Protein AF-A0A1G0MDX6-F1 (afdb_monomer_lite)

Structure (mmCIF, N/CA/C/O backbone):
data_AF-A0A1G0MDX6-F1
#
_entry.id   AF-A0A1G0MDX6-F1
#
loop_
_atom_site.group_PDB
_atom_site.id
_atom_site.type_symbol
_atom_site.label_atom_id
_atom_site.label_alt_id
_atom_site.label_comp_id
_atom_site.label_asym_id
_atom_site.label_entity_id
_atom_site.label_seq_id
_atom_site.pdbx_PDB_ins_code
_atom_site.Cartn_x
_atom_site.Cartn_y
_atom_site.Cartn_z
_atom_site.occupancy
_atom_site.B_iso_or_equiv
_atom_site.auth_seq_id
_atom_site.auth_comp_id
_atom_site.auth_asym_id
_atom_site.auth_atom_id
_atom_site.pdbx_PDB_model_num
ATOM 1 N N . MET A 1 1 ? 5.975 -7.844 119.630 1.00 44.97 1 MET A N 1
ATOM 2 C CA . MET A 1 1 ? 5.256 -8.172 118.374 1.00 44.97 1 MET A CA 1
ATOM 3 C C . MET A 1 1 ? 5.530 -7.193 117.213 1.00 44.97 1 MET A C 1
ATOM 5 O O . MET A 1 1 ? 4.808 -7.228 116.231 1.00 44.97 1 MET A O 1
ATOM 9 N N . LEU A 1 2 ? 6.616 -6.398 117.233 1.00 46.19 2 LEU A N 1
ATOM 10 C CA . LEU A 1 2 ? 6.925 -5.416 116.171 1.00 46.19 2 LEU A CA 1
ATOM 11 C C . LEU A 1 2 ? 7.956 -5.867 115.112 1.00 46.19 2 LEU A C 1
ATOM 13 O O . LEU A 1 2 ? 8.172 -5.157 114.138 1.00 46.19 2 LEU A O 1
ATOM 17 N N . ARG A 1 3 ? 8.582 -7.047 115.242 1.00 41.84 3 ARG A N 1
ATOM 18 C CA . ARG A 1 3 ? 9.602 -7.516 114.273 1.00 41.84 3 ARG A CA 1
ATOM 19 C C . ARG A 1 3 ? 9.075 -8.434 113.163 1.00 41.84 3 ARG A C 1
ATOM 21 O O . ARG A 1 3 ? 9.759 -8.606 112.164 1.00 41.84 3 ARG A O 1
ATOM 28 N N . LYS A 1 4 ? 7.847 -8.959 113.289 1.00 41.91 4 LYS A N 1
ATOM 29 C CA . LYS A 1 4 ? 7.161 -9.695 112.206 1.00 41.91 4 LYS A CA 1
ATOM 30 C C . LYS A 1 4 ? 6.308 -8.792 111.302 1.00 41.91 4 LYS A C 1
ATOM 32 O O . LYS A 1 4 ? 5.928 -9.229 110.233 1.00 41.91 4 LYS A O 1
ATOM 37 N N . GLY A 1 5 ? 6.056 -7.537 111.686 1.00 45.25 5 GLY A N 1
ATOM 38 C CA . GLY A 1 5 ? 5.324 -6.575 110.850 1.00 45.25 5 GLY A CA 1
ATOM 39 C C . GLY A 1 5 ? 6.196 -5.895 109.791 1.00 45.25 5 GLY A C 1
ATOM 40 O O . GLY A 1 5 ? 5.741 -5.678 108.676 1.00 45.25 5 GLY A O 1
ATOM 41 N N . LEU A 1 6 ? 7.469 -5.615 110.103 1.00 46.09 6 LEU A N 1
ATOM 42 C CA . LEU A 1 6 ? 8.342 -4.841 109.210 1.00 46.09 6 LEU A CA 1
ATOM 43 C C . LEU A 1 6 ? 8.921 -5.674 108.053 1.00 46.09 6 LEU A C 1
ATOM 45 O O . LEU A 1 6 ? 9.010 -5.181 106.935 1.00 46.09 6 LEU A O 1
ATOM 49 N N . ALA A 1 7 ? 9.244 -6.953 108.282 1.00 45.72 7 ALA A N 1
ATOM 50 C CA . ALA A 1 7 ? 9.696 -7.852 107.214 1.00 45.72 7 ALA A CA 1
ATOM 51 C C . ALA A 1 7 ? 8.562 -8.187 106.228 1.00 45.72 7 ALA A C 1
ATOM 53 O O . ALA A 1 7 ? 8.791 -8.284 105.026 1.00 45.72 7 ALA A O 1
ATOM 54 N N . THR A 1 8 ? 7.322 -8.289 106.715 1.00 50.25 8 THR A N 1
ATOM 55 C CA . THR A 1 8 ? 6.149 -8.522 105.866 1.00 50.25 8 THR A CA 1
ATOM 56 C C . THR A 1 8 ? 5.755 -7.261 105.095 1.00 50.25 8 THR A C 1
ATOM 58 O O . THR A 1 8 ? 5.402 -7.383 103.931 1.00 50.25 8 THR A O 1
ATOM 61 N N . LEU A 1 9 ? 5.918 -6.056 105.660 1.00 50.03 9 LEU A N 1
ATOM 62 C CA . LEU A 1 9 ? 5.705 -4.793 104.934 1.00 50.03 9 LEU A CA 1
ATOM 63 C C . LEU A 1 9 ? 6.777 -4.517 103.870 1.00 50.03 9 LEU A C 1
ATOM 65 O O . LEU A 1 9 ? 6.433 -4.052 102.790 1.00 50.03 9 LEU A O 1
ATOM 69 N N . VAL A 1 10 ? 8.048 -4.847 104.123 1.00 53.56 10 VAL A N 1
ATOM 70 C CA . VAL A 1 10 ? 9.119 -4.687 103.121 1.00 53.56 10 VAL A CA 1
ATOM 71 C C . VAL A 1 10 ? 9.012 -5.752 102.023 1.00 53.56 10 VAL A C 1
ATOM 73 O O . VAL A 1 10 ? 9.138 -5.415 100.849 1.00 53.56 10 VAL A O 1
ATOM 76 N N . CYS A 1 11 ? 8.661 -7.004 102.345 1.00 48.19 11 CYS A N 1
ATOM 77 C CA . CYS A 1 11 ? 8.382 -8.015 101.318 1.00 48.19 11 CYS A CA 1
ATOM 78 C C . CYS A 1 11 ? 7.084 -7.738 100.538 1.00 48.19 11 CYS A C 1
ATOM 80 O O . CYS A 1 11 ? 7.066 -7.988 99.340 1.00 48.19 11 CYS A O 1
ATOM 82 N N . LEU A 1 12 ? 6.027 -7.175 101.144 1.00 50.25 12 LEU A N 1
ATOM 83 C CA . LEU A 1 12 ? 4.815 -6.759 100.415 1.00 50.25 12 LEU A CA 1
ATOM 84 C C . LEU A 1 12 ? 5.033 -5.495 99.576 1.00 50.25 12 LEU A C 1
ATOM 86 O O . LEU A 1 12 ? 4.450 -5.406 98.502 1.00 50.25 12 LEU A O 1
ATOM 90 N N . ALA A 1 13 ? 5.887 -4.559 100.004 1.00 48.81 13 ALA A N 1
ATOM 91 C CA . ALA A 1 13 ? 6.251 -3.377 99.217 1.00 48.81 13 ALA A CA 1
ATOM 92 C C . ALA A 1 13 ? 7.202 -3.713 98.052 1.00 48.81 13 ALA A C 1
ATOM 94 O O . ALA A 1 13 ? 7.093 -3.127 96.979 1.00 48.81 13 ALA A O 1
ATOM 95 N N . ILE A 1 14 ? 8.096 -4.696 98.219 1.00 48.97 14 ILE A N 1
ATOM 96 C CA . ILE A 1 14 ? 8.981 -5.170 97.143 1.00 48.97 14 ILE A CA 1
ATOM 97 C C . ILE A 1 14 ? 8.237 -6.135 96.200 1.00 48.97 14 ILE A C 1
ATOM 99 O O . ILE A 1 14 ? 8.442 -6.072 94.992 1.00 48.97 14 ILE A O 1
ATOM 103 N N . MET A 1 15 ? 7.304 -6.961 96.693 1.00 45.25 15 MET A N 1
ATOM 104 C CA . MET A 1 15 ? 6.452 -7.809 95.843 1.00 45.25 15 MET A CA 1
ATOM 105 C C . MET A 1 15 ? 5.382 -7.006 95.091 1.00 45.25 15 MET A C 1
ATOM 107 O O . MET A 1 15 ? 5.080 -7.352 93.953 1.00 45.25 15 MET A O 1
ATOM 111 N N . SER A 1 16 ? 4.861 -5.902 95.644 1.00 44.59 16 SER A N 1
ATOM 112 C CA . SER A 1 16 ? 3.975 -4.987 94.903 1.00 44.59 16 SER A CA 1
ATOM 113 C C . SER A 1 16 ? 4.738 -4.099 93.908 1.00 44.59 16 SER A C 1
ATOM 115 O O . SER A 1 16 ? 4.208 -3.786 92.841 1.00 44.59 16 SER A O 1
ATOM 117 N N . ALA A 1 17 ? 6.012 -3.785 94.171 1.00 40.91 17 ALA A N 1
ATOM 118 C CA . ALA A 1 17 ? 6.890 -3.133 93.196 1.00 40.91 17 ALA A CA 1
ATOM 119 C C . ALA A 1 17 ? 7.364 -4.086 92.074 1.00 40.91 17 ALA A C 1
ATOM 121 O O . ALA A 1 17 ? 7.494 -3.654 90.929 1.00 40.91 17 ALA A O 1
ATOM 122 N N . LEU A 1 18 ? 7.551 -5.385 92.351 1.00 39.25 18 LEU A N 1
ATOM 123 C CA . LEU A 1 18 ? 7.976 -6.386 91.356 1.00 39.25 18 LEU A CA 1
ATOM 124 C C . LEU A 1 18 ? 6.815 -7.021 90.567 1.00 39.25 18 LEU A C 1
ATOM 126 O O . LEU A 1 18 ? 7.016 -7.416 89.422 1.00 39.25 18 LEU A O 1
ATOM 130 N N . TRP A 1 19 ? 5.583 -7.040 91.092 1.00 37.66 19 TRP A N 1
ATOM 131 C CA . TRP A 1 19 ? 4.380 -7.401 90.313 1.00 37.66 19 TRP A CA 1
ATOM 132 C C . TRP A 1 19 ? 3.865 -6.261 89.419 1.00 37.66 19 TRP A C 1
ATOM 134 O O . TRP A 1 19 ? 2.962 -6.461 88.610 1.00 37.66 19 TRP A O 1
ATOM 144 N N . SER A 1 20 ? 4.487 -5.082 89.500 1.00 38.66 20 SER A N 1
ATOM 145 C CA . SER A 1 20 ? 4.227 -3.951 88.602 1.00 38.66 20 SER A CA 1
ATOM 146 C C . SER A 1 20 ? 5.112 -3.957 87.343 1.00 38.66 20 SER A C 1
ATOM 148 O O . SER A 1 20 ? 4.948 -3.102 86.476 1.00 38.66 20 SER A O 1
ATOM 150 N N . TRP A 1 21 ? 6.035 -4.921 87.213 1.00 37.66 21 TRP A N 1
ATOM 151 C CA . TRP A 1 21 ? 6.979 -5.038 86.092 1.00 37.66 21 TRP A CA 1
ATOM 152 C C . TRP A 1 21 ? 6.859 -6.367 85.330 1.00 37.66 21 TRP A C 1
ATOM 154 O O . TRP A 1 21 ? 7.816 -6.857 84.743 1.00 37.66 21 TRP A O 1
ATOM 164 N N . ALA A 1 22 ? 5.652 -6.920 85.219 1.00 42.16 22 ALA A N 1
ATOM 165 C CA . ALA A 1 22 ? 5.299 -7.633 83.995 1.00 42.16 22 ALA A CA 1
ATOM 166 C C . ALA A 1 22 ? 4.787 -6.577 83.010 1.00 42.16 22 ALA A C 1
ATOM 168 O O . ALA A 1 22 ? 3.584 -6.323 82.933 1.00 42.16 22 ALA A O 1
ATOM 169 N N . ALA A 1 23 ? 5.702 -5.896 82.306 1.00 45.94 23 ALA A N 1
ATOM 170 C CA . ALA A 1 23 ? 5.333 -4.971 81.241 1.00 45.94 23 ALA A CA 1
ATOM 171 C C . ALA A 1 23 ? 4.514 -5.753 80.206 1.00 45.94 23 ALA A C 1
ATOM 173 O O . ALA A 1 23 ? 5.056 -6.477 79.374 1.00 45.94 23 ALA A O 1
ATOM 174 N N . SER A 1 24 ? 3.187 -5.688 80.317 1.00 52.06 24 SER A N 1
ATOM 175 C CA . SER A 1 24 ? 2.266 -6.361 79.409 1.00 52.06 24 SER A CA 1
ATOM 176 C C . SER A 1 24 ? 2.418 -5.665 78.065 1.00 52.06 24 SER A C 1
ATOM 178 O O . SER A 1 24 ? 1.904 -4.564 77.862 1.00 52.06 24 SER A O 1
ATOM 180 N N . LEU A 1 25 ? 3.220 -6.276 77.194 1.00 62.03 25 LEU A N 1
ATOM 181 C CA . LEU A 1 25 ? 3.490 -5.795 75.849 1.00 62.03 25 LEU A CA 1
ATOM 182 C C . LEU A 1 25 ? 2.206 -5.965 75.040 1.00 62.03 25 LEU A C 1
ATOM 184 O O . LEU A 1 25 ? 1.764 -7.095 74.816 1.00 62.03 25 LEU A O 1
ATOM 188 N N . TYR A 1 26 ? 1.633 -4.860 74.579 1.00 68.19 26 TYR A N 1
ATOM 189 C CA . TYR A 1 26 ? 0.647 -4.900 73.506 1.00 68.19 26 TYR A CA 1
ATOM 190 C C . TYR A 1 26 ? 1.338 -4.566 72.183 1.00 68.19 26 TYR A C 1
ATOM 192 O O . TYR A 1 26 ? 2.446 -4.018 72.149 1.00 68.19 26 TYR A O 1
ATOM 200 N N . TYR A 1 27 ? 0.722 -4.970 71.080 1.00 78.75 27 TYR A N 1
ATOM 201 C CA . TYR A 1 27 ? 1.264 -4.732 69.749 1.00 78.75 27 TYR A CA 1
ATOM 202 C C . TYR A 1 27 ? 0.179 -4.210 68.815 1.00 78.75 27 TYR A C 1
ATOM 204 O O . TYR A 1 27 ? -0.980 -4.619 68.899 1.00 78.75 27 TYR A O 1
ATOM 212 N N . ILE A 1 28 ? 0.577 -3.307 67.920 1.00 83.81 28 ILE A N 1
ATOM 213 C CA . ILE A 1 28 ? -0.315 -2.660 66.957 1.00 83.81 28 ILE A CA 1
ATOM 214 C C . ILE A 1 28 ? -0.087 -3.303 65.592 1.00 83.81 28 ILE A C 1
ATOM 216 O O . ILE A 1 28 ? 1.050 -3.393 65.129 1.00 83.81 28 ILE A O 1
ATOM 220 N N . LYS A 1 29 ? -1.157 -3.771 64.952 1.00 85.62 29 LYS A N 1
ATOM 221 C CA . LYS A 1 29 ? -1.144 -4.257 63.570 1.00 85.62 29 LYS A CA 1
ATOM 222 C C . LYS A 1 29 ? -1.731 -3.196 62.643 1.00 85.62 29 LYS A C 1
ATOM 224 O O . LYS A 1 29 ? -2.898 -2.856 62.789 1.00 85.62 29 LYS A O 1
ATOM 229 N N . THR A 1 30 ? -0.975 -2.710 61.667 1.00 87.00 30 THR A N 1
ATOM 230 C CA . THR A 1 30 ? -1.492 -1.777 60.651 1.00 87.00 30 THR A CA 1
ATOM 231 C C . THR A 1 30 ? -1.568 -2.443 59.285 1.00 87.00 30 THR A C 1
ATOM 233 O O . THR A 1 30 ? -0.732 -3.282 58.937 1.00 87.00 30 THR A O 1
ATOM 236 N N . LYS A 1 31 ? -2.578 -2.083 58.491 1.00 84.94 31 LYS A N 1
ATOM 237 C CA . LYS A 1 31 ? -2.720 -2.546 57.108 1.00 84.94 31 LYS A CA 1
ATOM 238 C C . LYS A 1 31 ? -3.269 -1.426 56.219 1.00 84.94 31 LYS A C 1
ATOM 240 O O . LYS A 1 31 ? -4.250 -0.776 56.570 1.00 84.94 31 LYS A O 1
ATOM 245 N N . LEU A 1 32 ? -2.651 -1.245 55.053 1.00 81.19 32 LEU A N 1
ATOM 246 C CA . LEU A 1 32 ? -3.218 -0.498 53.927 1.00 81.19 32 LEU A CA 1
ATOM 247 C C . LEU A 1 32 ? -4.038 -1.479 53.081 1.00 81.19 32 LEU A C 1
ATOM 249 O O . LEU A 1 32 ? -3.513 -2.509 52.657 1.00 81.19 32 LEU A O 1
ATOM 253 N N . ASN A 1 33 ? -5.325 -1.202 52.877 1.00 78.81 33 ASN A N 1
ATOM 254 C CA . ASN A 1 33 ? -6.209 -2.072 52.099 1.00 78.81 33 ASN A CA 1
ATOM 255 C C . ASN A 1 33 ? -5.997 -1.906 50.582 1.00 78.81 33 ASN A C 1
ATOM 257 O O . ASN A 1 33 ? -6.143 -2.862 49.826 1.00 78.81 33 ASN A O 1
ATOM 261 N N . ASN A 1 34 ? -5.628 -0.700 50.144 1.00 71.50 34 ASN A N 1
ATOM 262 C CA . ASN A 1 34 ? -5.310 -0.337 48.762 1.00 71.50 34 ASN A CA 1
ATOM 263 C C . ASN A 1 34 ? -4.295 0.827 48.710 1.00 71.50 34 ASN A C 1
ATOM 265 O O . ASN A 1 34 ? -3.937 1.394 49.744 1.00 71.50 34 ASN A O 1
ATOM 269 N N . ALA A 1 35 ? -3.802 1.158 47.511 1.00 72.69 35 ALA A N 1
ATOM 270 C CA . ALA A 1 35 ? -2.915 2.305 47.291 1.00 72.69 35 ALA A CA 1
ATOM 271 C C . ALA A 1 35 ? -3.688 3.638 47.330 1.00 72.69 35 ALA A C 1
ATOM 273 O O . ALA A 1 35 ? -4.877 3.661 47.016 1.00 72.69 35 ALA A O 1
ATOM 274 N N . GLY A 1 36 ? -3.016 4.731 47.714 1.00 74.69 36 GLY A N 1
ATOM 275 C CA . GLY A 1 36 ? -3.625 6.065 47.835 1.00 74.69 36 GLY A CA 1
ATOM 276 C C . GLY A 1 36 ? -3.329 6.808 49.142 1.00 74.69 36 GLY A C 1
ATOM 277 O O . GLY A 1 36 ? -3.988 7.804 49.436 1.00 74.69 36 GLY A O 1
ATOM 278 N N . GLY A 1 37 ? -2.375 6.331 49.943 1.00 85.19 37 GLY A N 1
ATOM 279 C CA . GLY A 1 37 ? -1.921 6.986 51.164 1.00 85.19 37 GLY A CA 1
ATOM 280 C C . GLY A 1 37 ? -0.878 6.166 51.923 1.00 85.19 37 GLY A C 1
ATOM 281 O O . GLY A 1 37 ? -0.394 5.133 51.453 1.00 85.19 37 GLY A O 1
ATOM 282 N N . SER A 1 38 ? -0.540 6.621 53.127 1.00 87.69 38 SER A N 1
ATOM 283 C CA . SER A 1 38 ? 0.483 6.033 53.992 1.00 87.69 38 SER A CA 1
ATOM 284 C C . SER A 1 38 ? 0.046 5.957 55.457 1.00 87.69 38 SER A C 1
ATOM 286 O O . SER A 1 38 ? -0.841 6.692 55.893 1.00 87.69 38 SER A O 1
ATOM 288 N N . ILE A 1 39 ? 0.666 5.057 56.229 1.00 89.00 39 ILE A N 1
ATOM 289 C CA . ILE A 1 39 ? 0.462 4.935 57.683 1.00 89.00 39 ILE A CA 1
ATOM 290 C C . ILE A 1 39 ? 1.809 5.093 58.391 1.00 89.00 39 ILE A C 1
ATOM 292 O O . ILE A 1 39 ? 2.786 4.444 58.021 1.00 89.00 39 ILE A O 1
ATOM 296 N N . ARG A 1 40 ? 1.871 5.910 59.446 1.00 86.69 40 ARG A N 1
ATOM 297 C CA . ARG A 1 40 ? 3.048 6.048 60.314 1.00 86.69 40 ARG A CA 1
ATOM 298 C C . ARG A 1 40 ? 2.685 5.797 61.773 1.00 86.69 40 ARG A C 1
ATOM 300 O O . ARG A 1 40 ? 1.786 6.438 62.306 1.00 86.69 40 ARG A O 1
ATOM 307 N N . VAL A 1 41 ? 3.401 4.890 62.435 1.00 86.38 41 VAL A N 1
ATOM 308 C CA . VAL A 1 41 ? 3.248 4.608 63.873 1.00 86.38 41 VAL A CA 1
ATOM 309 C C . VAL A 1 41 ? 4.380 5.314 64.621 1.00 86.38 41 VAL A C 1
ATOM 311 O O . VAL A 1 41 ? 5.529 4.917 64.467 1.00 86.38 41 VAL A O 1
ATOM 314 N N . ARG A 1 42 ? 4.093 6.349 65.426 1.00 82.19 42 ARG A N 1
ATOM 315 C CA . ARG A 1 42 ? 5.117 7.174 66.117 1.00 82.19 42 ARG A CA 1
ATOM 316 C C . ARG A 1 42 ? 6.300 7.555 65.192 1.00 82.19 42 ARG A C 1
ATOM 318 O O . ARG A 1 42 ? 6.089 8.160 64.143 1.00 82.19 42 ARG A O 1
ATOM 325 N N . GLU A 1 43 ? 7.520 7.178 65.579 1.00 75.81 43 GLU A N 1
ATOM 326 C CA . GLU A 1 43 ? 8.780 7.434 64.870 1.00 75.81 43 GLU A CA 1
ATOM 327 C C . GLU A 1 43 ? 9.227 6.255 63.990 1.00 75.81 43 GLU A C 1
ATOM 329 O O . GLU A 1 43 ? 10.318 6.278 63.427 1.00 75.81 43 GLU A O 1
ATOM 334 N N . TYR A 1 44 ? 8.411 5.201 63.864 1.00 79.38 44 TYR A N 1
ATOM 335 C CA . TYR A 1 44 ? 8.719 4.110 62.943 1.00 79.38 44 TYR A CA 1
ATOM 336 C C . TYR A 1 44 ? 8.591 4.575 61.488 1.00 79.38 44 TYR A C 1
ATOM 338 O O . TYR A 1 44 ? 7.846 5.505 61.168 1.00 79.38 44 TYR A O 1
ATOM 346 N N . SER A 1 45 ? 9.307 3.892 60.594 1.00 77.12 45 SER A N 1
ATOM 347 C CA . SER A 1 45 ? 9.295 4.171 59.159 1.00 77.12 45 SER A CA 1
ATOM 348 C C . SER A 1 45 ? 7.874 4.158 58.584 1.00 77.12 45 SER A C 1
ATOM 350 O O . SER A 1 45 ? 7.043 3.325 58.956 1.00 77.12 45 SER A O 1
ATOM 352 N N . VAL A 1 46 ? 7.613 5.083 57.657 1.00 79.38 46 VAL A N 1
ATOM 353 C CA . VAL A 1 46 ? 6.315 5.233 56.989 1.00 79.38 46 VAL A CA 1
ATOM 354 C C . VAL A 1 46 ? 6.005 3.985 56.161 1.00 79.38 46 VAL A C 1
ATOM 356 O O . VAL A 1 46 ? 6.785 3.583 55.298 1.00 79.38 46 VAL A O 1
ATOM 359 N N . GLN A 1 47 ? 4.841 3.392 56.401 1.00 80.44 47 GLN A N 1
ATOM 360 C CA . GLN A 1 47 ? 4.306 2.301 55.600 1.00 80.44 47 GLN A CA 1
ATOM 361 C C . GLN A 1 47 ? 3.671 2.869 54.321 1.00 80.44 47 GLN A C 1
ATOM 363 O O . GLN A 1 47 ? 2.742 3.674 54.398 1.00 80.44 47 GLN A O 1
ATOM 368 N N . THR A 1 48 ? 4.147 2.423 53.154 1.00 77.00 48 THR A N 1
ATOM 369 C CA . THR A 1 48 ? 3.562 2.697 51.827 1.00 77.00 48 THR A CA 1
ATOM 370 C C . THR A 1 48 ? 3.364 1.380 51.073 1.00 77.00 48 THR A C 1
ATOM 372 O O . THR A 1 48 ? 3.881 0.341 51.481 1.00 77.00 48 THR A O 1
ATOM 375 N N . VAL A 1 49 ? 2.628 1.390 49.959 1.00 65.12 49 VAL A N 1
ATOM 376 C CA . VAL A 1 49 ? 2.417 0.174 49.148 1.00 65.12 49 VAL A CA 1
ATOM 377 C C . VAL A 1 49 ? 3.701 -0.275 48.418 1.00 65.12 49 VAL A C 1
ATOM 379 O O . VAL A 1 49 ? 3.867 -1.466 48.161 1.00 65.12 49 VAL A O 1
ATOM 382 N N . GLN A 1 50 ? 4.651 0.634 48.145 1.00 53.66 50 GLN A N 1
ATOM 383 C CA . GLN A 1 50 ? 5.909 0.325 47.441 1.00 53.66 50 GLN A CA 1
ATOM 384 C C . GLN A 1 50 ? 6.956 -0.416 48.292 1.00 53.66 50 GLN A C 1
ATOM 386 O O . GLN A 1 50 ? 7.833 -1.059 47.724 1.00 53.66 50 GLN A O 1
ATOM 391 N N . THR A 1 51 ? 6.862 -0.403 49.627 1.00 50.09 51 THR A N 1
ATOM 392 C CA . THR A 1 51 ? 7.791 -1.139 50.511 1.00 50.09 51 THR A CA 1
ATOM 393 C C . THR A 1 51 ? 7.441 -2.626 50.698 1.00 50.09 51 THR A C 1
ATOM 395 O O . THR A 1 51 ? 7.976 -3.281 51.589 1.00 50.09 51 THR A O 1
ATOM 398 N N . GLY A 1 52 ? 6.612 -3.200 49.816 1.00 41.31 52 GLY A N 1
ATOM 399 C CA . GLY A 1 52 ? 6.601 -4.646 49.567 1.00 41.31 52 GLY A CA 1
ATOM 400 C C . GLY A 1 52 ? 5.698 -5.510 50.450 1.00 41.31 52 GLY A C 1
ATOM 401 O O . GLY A 1 52 ? 6.056 -6.654 50.715 1.00 41.31 52 GLY A O 1
ATOM 402 N N . SER A 1 53 ? 4.521 -5.045 50.890 1.00 41.47 53 SER A N 1
ATOM 403 C CA . SER A 1 53 ? 3.476 -5.944 51.423 1.00 41.47 53 SER A CA 1
ATOM 404 C C . SER A 1 53 ? 2.078 -5.314 51.400 1.00 41.47 53 SER A C 1
ATOM 406 O O . SER A 1 53 ? 1.801 -4.397 52.169 1.00 41.47 53 SER A O 1
ATOM 408 N N . ILE A 1 54 ? 1.133 -5.907 50.657 1.00 49.28 54 ILE A N 1
ATOM 409 C CA . ILE A 1 54 ? -0.328 -5.779 50.892 1.00 49.28 54 ILE A CA 1
ATOM 410 C C . ILE A 1 54 ? -0.718 -6.624 52.141 1.00 49.28 54 ILE A C 1
ATOM 412 O O . ILE A 1 54 ? -1.731 -7.319 52.195 1.00 49.28 54 ILE A O 1
ATOM 416 N N . GLY A 1 55 ? 0.148 -6.630 53.159 1.00 56.44 55 GLY A N 1
ATOM 417 C CA . GLY A 1 55 ? 0.099 -7.476 54.353 1.00 56.44 55 GLY A CA 1
ATOM 418 C C . GLY A 1 55 ? 0.166 -6.644 55.634 1.00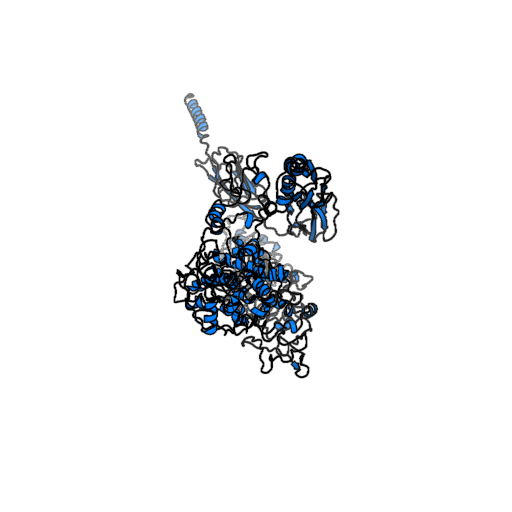 56.44 55 GLY A C 1
ATOM 419 O O . GLY A 1 55 ? 0.676 -5.525 55.633 1.00 56.44 55 GLY A O 1
ATOM 420 N N . SER A 1 56 ? -0.388 -7.164 56.733 1.00 68.50 56 SER A N 1
ATOM 421 C CA . SER A 1 56 ? -0.411 -6.456 58.020 1.00 68.50 56 SER A CA 1
ATOM 422 C C . SER A 1 56 ? 0.987 -6.371 58.642 1.00 68.50 56 SER A C 1
ATOM 424 O O . SER A 1 56 ? 1.600 -7.415 58.875 1.00 68.50 56 SER A O 1
ATOM 426 N N . ILE A 1 57 ? 1.457 -5.170 58.991 1.00 76.00 57 ILE A N 1
ATOM 427 C CA . ILE A 1 57 ? 2.721 -4.967 59.716 1.00 76.00 57 ILE A CA 1
ATOM 428 C C . ILE A 1 57 ? 2.435 -4.938 61.216 1.00 76.00 57 ILE A C 1
ATOM 430 O O . ILE A 1 57 ? 1.520 -4.253 61.667 1.00 76.00 57 ILE A O 1
ATOM 434 N N . ARG A 1 58 ? 3.208 -5.701 61.998 1.00 80.75 58 ARG A N 1
ATOM 435 C CA . ARG A 1 58 ? 3.072 -5.800 63.456 1.00 80.75 58 ARG A CA 1
ATOM 436 C C . ARG A 1 58 ? 4.181 -5.010 64.150 1.00 80.75 58 ARG A C 1
ATOM 438 O O . ARG A 1 58 ? 5.343 -5.386 64.062 1.00 80.75 58 ARG A O 1
ATOM 445 N N . TYR A 1 59 ? 3.804 -3.992 64.914 1.00 80.62 59 TYR A N 1
ATOM 446 C CA . TYR A 1 59 ? 4.705 -3.206 65.756 1.00 80.62 59 TYR A CA 1
ATOM 447 C C . TYR A 1 59 ? 4.610 -3.702 67.201 1.00 80.62 59 TYR A C 1
ATOM 449 O O . TYR A 1 59 ? 3.531 -3.680 67.795 1.00 80.62 59 TYR A O 1
ATOM 457 N N . THR A 1 60 ? 5.714 -4.207 67.751 1.00 73.81 60 THR A N 1
ATOM 458 C CA . THR A 1 60 ? 5.783 -4.830 69.086 1.00 73.81 60 THR A CA 1
ATOM 459 C C . THR A 1 60 ? 6.481 -3.930 70.109 1.00 73.81 60 THR A C 1
ATOM 461 O O . THR A 1 60 ? 7.103 -2.939 69.750 1.00 73.81 60 THR A O 1
ATOM 464 N N . ASN A 1 61 ? 6.443 -4.326 71.384 1.00 67.31 61 ASN A N 1
ATOM 465 C CA . ASN A 1 61 ? 7.158 -3.698 72.504 1.00 67.31 61 ASN A CA 1
ATOM 466 C C . ASN A 1 61 ? 6.619 -2.341 72.996 1.00 67.31 61 ASN A C 1
ATOM 468 O O . ASN A 1 61 ? 7.368 -1.555 73.572 1.00 67.31 61 ASN A O 1
ATOM 472 N N . PHE A 1 62 ? 5.315 -2.075 72.860 1.00 70.12 62 PHE A N 1
ATOM 473 C CA . PHE A 1 62 ? 4.705 -0.922 73.528 1.00 70.12 62 PHE A CA 1
ATOM 474 C C . PHE A 1 62 ? 4.479 -1.230 75.015 1.00 70.12 62 PHE A C 1
ATOM 476 O O . PHE A 1 62 ? 3.602 -2.013 75.378 1.00 70.12 62 PHE A O 1
ATOM 483 N N . THR A 1 63 ? 5.302 -0.628 75.874 1.00 61.06 63 THR A N 1
ATOM 484 C CA . THR A 1 63 ? 5.278 -0.803 77.340 1.00 61.06 63 THR A CA 1
ATOM 485 C C . THR A 1 63 ? 4.590 0.348 78.082 1.00 61.06 63 THR A C 1
ATOM 487 O O . THR A 1 63 ? 4.328 0.239 79.277 1.00 61.06 63 THR A O 1
ATOM 490 N N . THR A 1 64 ? 4.286 1.454 77.392 1.00 59.12 64 THR A N 1
ATOM 491 C CA . THR A 1 64 ? 3.813 2.710 77.998 1.00 59.12 64 THR A CA 1
ATOM 492 C C . THR A 1 64 ? 2.285 2.788 78.072 1.00 59.12 64 THR A C 1
ATOM 494 O O . THR A 1 64 ? 1.612 2.476 77.091 1.00 59.12 64 THR A O 1
ATOM 497 N N . SER A 1 65 ? 1.736 3.311 79.175 1.00 60.44 65 SER A N 1
ATOM 498 C CA . SER A 1 65 ? 0.327 3.748 79.290 1.00 60.44 65 SER A CA 1
ATOM 499 C C . SER A 1 65 ? 0.017 5.009 78.466 1.00 60.44 65 SER A C 1
ATOM 501 O O . SER A 1 65 ? -1.146 5.328 78.228 1.00 60.44 65 SER A O 1
ATOM 503 N N . ALA A 1 66 ? 1.053 5.714 77.998 1.00 65.81 66 ALA A N 1
ATOM 504 C CA . ALA A 1 66 ? 0.922 6.879 77.134 1.00 65.81 66 ALA A CA 1
ATOM 505 C C . ALA A 1 66 ? 0.350 6.506 75.749 1.00 65.81 66 ALA A C 1
ATOM 507 O O . ALA A 1 66 ? 0.767 5.489 75.178 1.00 65.81 66 ALA A O 1
ATOM 508 N N . PRO A 1 67 ? -0.548 7.335 75.177 1.00 76.06 67 PRO A N 1
ATOM 509 C CA . PRO A 1 67 ? -1.114 7.086 73.859 1.00 76.06 67 PRO A CA 1
ATOM 510 C C . PRO A 1 67 ? -0.035 6.959 72.774 1.00 76.06 67 PRO A C 1
ATOM 512 O O . PRO A 1 67 ? 0.928 7.724 72.700 1.00 76.06 67 PRO A O 1
ATOM 515 N N . VAL A 1 68 ? -0.186 5.945 71.930 1.00 82.06 68 VAL A N 1
ATOM 516 C CA . VAL A 1 68 ? 0.621 5.700 70.737 1.00 82.06 68 VAL A CA 1
ATOM 517 C C . VAL A 1 68 ? -0.147 6.257 69.545 1.00 82.06 68 VAL A C 1
ATOM 519 O O . VAL A 1 68 ? -1.220 5.760 69.208 1.00 82.06 68 VAL A O 1
ATOM 522 N N . ALA A 1 69 ? 0.391 7.302 68.920 1.00 85.12 69 ALA A N 1
ATOM 523 C CA . ALA A 1 69 ? -0.209 7.910 67.741 1.00 85.12 69 ALA A CA 1
ATOM 524 C C . ALA A 1 69 ? 0.109 7.105 66.475 1.00 85.12 69 ALA A C 1
ATOM 526 O O . ALA A 1 69 ? 1.277 6.832 66.177 1.00 85.12 69 ALA A O 1
ATOM 527 N N . VAL A 1 70 ? -0.938 6.758 65.729 1.00 89.62 70 VAL A N 1
ATOM 528 C CA . VAL A 1 70 ? -0.857 6.209 64.376 1.00 89.62 70 VAL A CA 1
ATOM 529 C C . VAL A 1 70 ? -1.471 7.224 63.422 1.00 89.62 70 VAL A C 1
ATOM 531 O O . VAL A 1 70 ? -2.661 7.512 63.512 1.00 89.62 70 VAL A O 1
ATOM 534 N N . VAL A 1 71 ? -0.660 7.791 62.535 1.00 91.06 71 VAL A N 1
ATOM 535 C CA . VAL A 1 71 ? -1.074 8.830 61.587 1.00 91.06 71 VAL A CA 1
ATOM 536 C C . VAL A 1 71 ? -1.316 8.193 60.228 1.00 91.06 71 VAL A C 1
ATOM 538 O O . VAL A 1 71 ? -0.413 7.563 59.678 1.00 91.06 71 VAL A O 1
ATOM 541 N N . VAL A 1 72 ? -2.523 8.355 59.693 1.00 90.50 72 VAL A N 1
ATOM 542 C CA . VAL A 1 72 ? -2.885 7.926 58.340 1.00 90.50 72 VAL A CA 1
ATOM 543 C C . VAL A 1 72 ? -2.968 9.151 57.444 1.00 90.50 72 VAL A C 1
ATOM 545 O O . VAL A 1 72 ? -3.771 10.042 57.702 1.00 90.50 72 VAL A O 1
ATOM 548 N N . THR A 1 73 ? -2.156 9.189 56.392 1.00 90.25 73 THR A N 1
ATOM 549 C CA . THR A 1 73 ? -2.040 10.340 55.490 1.00 90.25 73 THR A CA 1
ATOM 550 C C . THR A 1 73 ? -2.464 9.931 54.081 1.00 90.25 73 THR A C 1
ATOM 552 O O . THR A 1 73 ? -1.786 9.084 53.498 1.00 90.25 73 THR A O 1
ATOM 555 N N . PRO A 1 74 ? -3.551 10.486 53.515 1.00 83.81 74 PRO A N 1
ATOM 556 C CA . PRO A 1 74 ? -3.911 10.229 52.124 1.00 83.81 74 PRO A CA 1
ATOM 557 C C . PRO A 1 74 ? -2.911 10.896 51.174 1.00 83.81 74 PRO A C 1
ATOM 559 O O . PRO A 1 74 ? -2.381 11.970 51.463 1.00 83.81 74 PRO A O 1
ATOM 562 N N . ASP A 1 75 ? -2.669 10.271 50.025 1.00 79.31 75 ASP A N 1
ATOM 563 C CA . ASP A 1 75 ? -1.908 10.889 48.942 1.00 79.31 75 ASP A CA 1
ATOM 564 C C . ASP A 1 75 ? -2.720 12.053 48.337 1.00 79.31 75 ASP A C 1
ATOM 566 O O . ASP A 1 75 ? -3.952 12.018 48.362 1.00 79.31 75 ASP A O 1
ATOM 570 N N . PRO A 1 76 ? -2.087 13.066 47.715 1.00 68.75 76 PRO A N 1
ATOM 571 C CA . PRO A 1 76 ? -2.769 14.298 47.280 1.00 68.75 76 PRO A CA 1
ATOM 572 C C . PRO A 1 76 ? -3.983 14.107 46.344 1.00 68.75 76 PRO A C 1
ATOM 574 O O . PRO A 1 76 ? -4.862 14.971 46.242 1.00 68.75 76 PRO A O 1
ATOM 577 N N . THR A 1 77 ? -4.029 12.981 45.629 1.00 59.50 77 THR A N 1
ATOM 578 C CA . THR A 1 77 ? -5.072 12.625 44.653 1.00 59.50 77 THR A CA 1
ATOM 579 C C . THR A 1 77 ? -6.177 11.730 45.222 1.00 59.50 77 THR A C 1
ATOM 581 O O . THR A 1 77 ? -7.166 11.462 44.536 1.00 59.50 77 THR A O 1
ATOM 584 N N . HIS A 1 78 ? -6.043 11.299 46.473 1.00 78.62 78 HIS A N 1
ATOM 585 C CA . HIS A 1 78 ? -6.938 10.364 47.141 1.00 78.62 78 HIS A CA 1
ATOM 586 C C . HIS A 1 78 ? -7.538 10.996 48.404 1.00 78.62 78 HIS A C 1
ATOM 588 O O . HIS A 1 78 ? -7.104 12.044 48.875 1.00 78.62 78 HIS A O 1
ATOM 594 N N . GLN A 1 79 ? -8.579 10.377 48.946 1.00 84.25 79 GLN A N 1
ATOM 595 C CA . GLN A 1 79 ? -9.091 10.671 50.282 1.00 84.25 79 GLN A CA 1
ATOM 596 C C . GLN A 1 79 ? -9.287 9.357 51.039 1.00 84.25 79 GLN A C 1
ATOM 598 O O . GLN A 1 79 ? -9.512 8.311 50.423 1.00 84.25 79 GLN A O 1
ATOM 603 N N . ILE A 1 80 ? -9.186 9.400 52.364 1.00 82.31 80 ILE A N 1
ATOM 604 C CA . ILE A 1 80 ? -9.440 8.259 53.238 1.00 82.31 80 ILE A CA 1
ATOM 605 C C . ILE A 1 80 ? -10.925 7.903 53.111 1.00 82.31 80 ILE A C 1
ATOM 607 O O . ILE A 1 80 ? -11.796 8.658 53.537 1.00 82.31 80 ILE A O 1
ATOM 611 N N . LEU A 1 81 ? -11.210 6.760 52.492 1.00 87.38 81 LEU A N 1
ATOM 612 C CA . LEU A 1 81 ? -12.560 6.231 52.326 1.00 87.38 81 LEU A CA 1
ATOM 613 C C . LEU A 1 81 ? -13.068 5.623 53.637 1.00 87.38 81 LEU A C 1
ATOM 615 O O . LEU A 1 81 ? -14.227 5.808 53.994 1.00 87.38 81 LEU A O 1
ATOM 619 N N . SER A 1 82 ? -12.208 4.889 54.350 1.00 88.50 82 SER A N 1
ATOM 620 C CA . SER A 1 82 ? -12.551 4.296 55.642 1.00 88.50 82 SER A CA 1
ATOM 621 C C . SER A 1 82 ? -11.324 4.027 56.514 1.00 88.50 82 SER A C 1
ATOM 623 O O . SER A 1 82 ? -10.239 3.708 56.018 1.00 88.50 82 SER A O 1
ATOM 625 N N . LEU A 1 83 ? -11.527 4.135 57.831 1.00 89.56 83 LEU A N 1
ATOM 626 C CA . LEU A 1 83 ? -10.598 3.715 58.878 1.00 89.56 83 LEU A CA 1
ATOM 627 C C . LEU A 1 83 ? -11.338 2.823 59.865 1.00 89.56 83 LEU A C 1
ATOM 629 O O . LEU A 1 83 ? -12.386 3.218 60.376 1.00 89.56 83 LEU A O 1
ATOM 633 N N . THR A 1 84 ? -10.777 1.660 60.183 1.00 87.06 84 THR A N 1
ATOM 634 C CA . THR A 1 84 ? -11.297 0.804 61.257 1.00 87.06 84 THR A CA 1
ATOM 635 C C . THR A 1 84 ? -10.209 0.505 62.279 1.00 87.06 84 THR A C 1
ATOM 637 O O . THR A 1 84 ? -9.128 0.028 61.929 1.00 87.06 84 THR A O 1
ATOM 640 N N . LYS A 1 85 ? -10.496 0.784 63.553 1.00 88.81 85 LYS A N 1
ATOM 641 C CA . LYS A 1 85 ? -9.662 0.447 64.708 1.00 88.81 85 LYS A CA 1
ATOM 642 C C . LYS A 1 85 ? -10.287 -0.744 65.423 1.00 88.81 85 LYS A C 1
ATOM 644 O O . LYS A 1 85 ? -11.420 -0.631 65.879 1.00 88.81 85 LYS A O 1
ATOM 649 N N . ASN A 1 86 ? -9.563 -1.859 65.543 1.00 83.62 86 ASN A N 1
ATOM 650 C CA . ASN A 1 86 ? -10.089 -3.115 66.106 1.00 83.62 86 ASN A CA 1
ATOM 651 C C . ASN A 1 86 ? -11.444 -3.493 65.474 1.00 83.62 86 ASN A C 1
ATOM 653 O O . ASN A 1 86 ? -12.412 -3.763 66.179 1.00 83.62 86 ASN A O 1
ATOM 657 N N . ASP A 1 87 ? -11.523 -3.384 64.144 1.00 78.50 87 ASP A N 1
ATOM 658 C CA . ASP A 1 87 ? -12.720 -3.635 63.326 1.00 78.50 87 ASP A CA 1
ATOM 659 C C . ASP A 1 87 ? -13.925 -2.706 63.588 1.00 78.50 87 ASP A C 1
ATOM 661 O O . ASP A 1 87 ? -14.974 -2.857 62.969 1.00 78.50 87 ASP A O 1
ATOM 665 N N . SER A 1 88 ? -13.762 -1.674 64.423 1.00 76.00 88 SER A N 1
ATOM 666 C CA . SER A 1 88 ? -14.758 -0.619 64.641 1.00 76.00 88 SER A CA 1
ATOM 667 C C . SER A 1 88 ? -14.429 0.639 63.823 1.00 76.00 88 SER A C 1
ATOM 669 O O . SER A 1 88 ? -13.262 1.040 63.790 1.00 76.00 88 SER A O 1
ATOM 671 N N . PRO A 1 89 ? -15.406 1.301 63.174 1.00 80.38 89 PRO A N 1
ATOM 672 C CA . PRO A 1 89 ? -15.162 2.519 62.402 1.00 80.38 89 PRO A CA 1
ATOM 673 C C . PRO A 1 89 ? -14.577 3.645 63.261 1.00 80.38 89 PRO A C 1
ATOM 675 O O . PRO A 1 89 ? -15.035 3.899 64.373 1.00 80.38 89 PRO A O 1
ATOM 678 N N . VAL A 1 90 ? -13.579 4.346 62.731 1.00 86.00 90 VAL A N 1
ATOM 679 C CA . VAL A 1 90 ? -13.023 5.561 63.338 1.00 86.00 90 VAL A CA 1
ATOM 680 C C . VAL A 1 90 ? -13.611 6.770 62.620 1.00 86.00 90 VAL A C 1
ATOM 682 O O . VAL A 1 90 ? -13.655 6.788 61.393 1.00 86.00 90 VAL A O 1
ATOM 685 N N . SER A 1 91 ? -14.050 7.784 63.373 1.00 80.44 91 SER A N 1
ATOM 686 C CA . SER A 1 91 ? -14.520 9.045 62.789 1.00 80.44 91 SER A CA 1
ATOM 687 C C . SER A 1 91 ? -13.388 9.726 62.019 1.00 80.44 91 SER A C 1
ATOM 689 O O . SER A 1 91 ? -12.268 9.828 62.521 1.00 80.44 91 SER A O 1
ATOM 691 N N . ILE A 1 92 ? -13.686 10.172 60.801 1.00 83.00 92 ILE A N 1
ATOM 692 C CA . ILE A 1 92 ? -12.747 10.821 59.884 1.00 83.00 92 ILE A CA 1
ATOM 693 C C . ILE A 1 92 ? -13.205 12.280 59.751 1.00 83.00 92 ILE A C 1
ATOM 695 O O . ILE A 1 92 ? -14.081 12.557 58.933 1.00 83.00 92 ILE A O 1
ATOM 699 N N . PRO A 1 93 ? -12.670 13.214 60.562 1.00 70.44 93 PRO A N 1
ATOM 700 C CA . PRO A 1 93 ? -13.150 14.598 60.589 1.00 70.44 93 PRO A CA 1
ATOM 701 C C . PRO A 1 93 ? -12.904 15.316 59.261 1.00 70.44 93 PRO A C 1
ATOM 703 O O . PRO A 1 93 ? -13.730 16.104 58.814 1.00 70.44 93 PRO A O 1
ATOM 706 N N . ASP A 1 94 ? -11.772 15.003 58.627 1.00 79.56 94 ASP A N 1
ATOM 707 C CA . ASP A 1 94 ? -11.450 15.415 57.270 1.00 79.56 94 ASP A CA 1
ATOM 708 C C . ASP A 1 94 ? -10.766 14.248 56.536 1.00 79.56 94 ASP A C 1
ATOM 710 O O . ASP A 1 94 ? -9.616 13.921 56.845 1.00 79.56 94 ASP A O 1
ATOM 714 N N . PRO A 1 95 ? -11.435 13.607 55.560 1.00 75.75 95 PRO A N 1
ATOM 715 C CA . PRO A 1 95 ? -10.875 12.482 54.816 1.00 75.75 95 PRO A CA 1
ATOM 716 C C . PRO A 1 95 ? -9.696 12.874 53.915 1.00 75.75 95 PRO A C 1
ATOM 718 O O . PRO A 1 95 ? -9.073 11.997 53.320 1.00 75.75 95 PRO A O 1
ATOM 721 N N . ARG A 1 96 ? -9.374 14.167 53.790 1.00 75.62 96 ARG A N 1
ATOM 722 C CA . ARG A 1 96 ? -8.301 14.692 52.930 1.00 75.62 96 ARG A CA 1
ATOM 723 C C . ARG A 1 96 ? -7.050 15.110 53.704 1.00 75.62 96 ARG A C 1
ATOM 725 O O . ARG A 1 96 ? -6.034 15.397 53.077 1.00 75.62 96 ARG A O 1
ATOM 732 N N . SER A 1 97 ? -7.111 15.118 55.033 1.00 81.62 97 SER A N 1
ATOM 733 C CA . SER A 1 97 ? -6.005 15.508 55.912 1.00 81.62 97 SER A CA 1
ATOM 734 C C . SER A 1 97 ? -5.451 14.304 56.684 1.00 81.62 97 SER A C 1
ATOM 736 O O . SER A 1 97 ? -6.149 13.298 56.828 1.00 81.62 97 SER A O 1
ATOM 738 N N . PRO A 1 98 ? -4.204 14.366 57.197 1.00 87.50 98 PRO A N 1
ATOM 739 C CA . PRO A 1 98 ? -3.672 13.315 58.055 1.00 87.50 98 PRO A CA 1
ATOM 740 C C . PRO A 1 98 ? -4.558 13.096 59.287 1.00 87.50 98 PRO A C 1
ATOM 742 O O . PRO A 1 98 ? -4.740 14.003 60.101 1.00 87.50 98 PRO A O 1
ATOM 745 N N . VAL A 1 99 ? -5.086 11.885 59.456 1.00 89.62 99 VAL A N 1
ATOM 746 C CA . VAL A 1 99 ? -5.903 11.515 60.619 1.00 89.62 99 VAL A CA 1
ATOM 747 C C . VAL A 1 99 ? -5.036 10.775 61.623 1.00 89.62 99 VAL A C 1
ATOM 749 O O . VAL A 1 99 ? -4.424 9.756 61.306 1.00 89.62 99 VAL A O 1
ATOM 752 N N . THR A 1 100 ? -4.991 11.281 62.855 1.00 91.00 100 THR A N 1
ATOM 753 C CA . THR A 1 100 ? -4.255 10.643 63.951 1.00 91.00 100 THR A CA 1
ATOM 754 C C . THR A 1 100 ? -5.195 9.792 64.791 1.00 91.00 100 THR A C 1
ATOM 756 O O . THR A 1 100 ? -6.119 10.305 65.416 1.00 91.00 100 THR A O 1
ATOM 759 N N . VAL A 1 101 ? -4.927 8.490 64.850 1.00 89.62 101 VAL A N 1
ATOM 760 C CA . VAL A 1 101 ? -5.648 7.536 65.694 1.00 89.62 101 VAL A CA 1
ATOM 761 C C . VAL A 1 101 ? -4.765 7.152 66.874 1.00 89.62 101 VAL A C 1
ATOM 763 O O . VAL A 1 101 ? -3.651 6.656 66.701 1.00 89.62 101 VAL A O 1
ATOM 766 N N . LEU A 1 102 ? -5.256 7.386 68.091 1.00 87.25 102 LEU A N 1
ATOM 767 C CA . LEU A 1 102 ? -4.520 7.081 69.315 1.00 87.25 102 LEU A CA 1
ATOM 768 C C . LEU A 1 102 ? -4.835 5.662 69.802 1.00 87.25 102 LEU A C 1
ATOM 770 O O . LEU A 1 102 ? -5.998 5.276 69.947 1.00 87.25 102 LEU A O 1
ATOM 774 N N . PHE A 1 103 ? -3.789 4.890 70.082 1.00 83.31 103 PHE A N 1
ATOM 775 C CA . PHE A 1 103 ? -3.848 3.562 70.688 1.00 83.31 103 PHE A CA 1
ATOM 776 C C . PHE A 1 103 ? -3.348 3.638 72.126 1.00 83.31 103 PHE A C 1
ATOM 778 O O . PHE A 1 103 ? -2.333 4.269 72.406 1.00 83.31 103 PHE A O 1
ATOM 785 N N . GLN A 1 104 ? -4.068 3.016 73.049 1.00 76.94 104 GLN A N 1
ATOM 786 C CA . GLN A 1 104 ? -3.709 2.960 74.462 1.00 76.94 104 GLN A CA 1
ATOM 787 C C . GLN A 1 104 ? -3.962 1.551 74.970 1.00 76.94 104 GLN A C 1
ATOM 789 O O . GLN A 1 104 ? -4.770 0.813 74.411 1.00 76.94 104 GLN A O 1
ATOM 794 N N . LYS A 1 105 ? -3.254 1.176 76.029 1.00 69.06 105 LYS A N 1
ATOM 795 C CA . LYS A 1 105 ? -3.443 -0.111 76.689 1.00 69.06 105 LYS A CA 1
ATOM 796 C C . LYS A 1 105 ? -4.821 -0.147 77.366 1.00 69.06 105 LYS A C 1
ATOM 798 O O . LYS A 1 105 ? -5.091 0.712 78.205 1.00 69.06 105 LYS A O 1
ATOM 803 N N . ASN A 1 106 ? -5.660 -1.135 77.049 1.00 60.81 106 ASN A N 1
ATOM 804 C CA . ASN A 1 106 ? -6.978 -1.279 77.670 1.00 60.81 106 ASN A CA 1
ATOM 805 C C . ASN A 1 106 ? -6.837 -1.981 79.031 1.00 60.81 106 ASN A C 1
ATOM 807 O O . ASN A 1 106 ? -7.052 -3.181 79.171 1.00 60.81 106 ASN A O 1
ATOM 811 N N . GLY A 1 107 ? -6.435 -1.221 80.050 1.00 59.19 107 GLY A N 1
ATOM 812 C CA . GLY A 1 107 ? -6.407 -1.687 81.438 1.00 59.19 107 GLY A CA 1
ATOM 813 C C . GLY A 1 107 ? -5.393 -2.808 81.748 1.00 59.19 107 GLY A C 1
ATOM 814 O O . GLY A 1 107 ? -4.566 -3.188 80.912 1.00 59.19 107 GLY A O 1
ATOM 815 N N . PRO A 1 108 ? -5.381 -3.307 82.997 1.00 52.22 108 PRO A N 1
ATOM 816 C CA . PRO A 1 108 ? -4.444 -4.327 83.452 1.00 52.22 108 PRO A CA 1
ATOM 817 C C . PRO A 1 108 ? -4.973 -5.725 83.103 1.00 52.22 108 PRO A C 1
ATOM 819 O O . PRO A 1 108 ? -5.499 -6.434 83.954 1.00 52.22 108 PRO A O 1
ATOM 822 N N . THR A 1 109 ? -4.860 -6.130 81.840 1.00 51.47 109 THR A N 1
ATOM 823 C CA . THR A 1 109 ? -5.171 -7.501 81.412 1.00 51.47 109 THR A CA 1
ATOM 824 C C . THR A 1 109 ? -3.893 -8.344 81.341 1.00 51.47 109 THR A C 1
ATOM 826 O O . THR A 1 109 ? -2.821 -7.876 80.954 1.00 51.47 109 THR A O 1
ATOM 829 N N . THR A 1 110 ? -3.979 -9.606 81.766 1.00 46.09 110 THR A N 1
ATOM 830 C CA . THR A 1 110 ? -2.850 -10.552 81.870 1.00 46.09 110 THR A CA 1
ATOM 831 C C . THR A 1 110 ? -2.491 -11.238 80.541 1.00 46.09 110 THR A C 1
ATOM 833 O O . THR A 1 110 ? -1.645 -12.130 80.515 1.00 46.09 110 THR A O 1
ATOM 836 N N . THR A 1 111 ? -3.086 -10.821 79.416 1.00 53.88 111 THR A N 1
ATOM 837 C CA . THR A 1 111 ? -2.898 -11.418 78.080 1.00 53.88 111 THR A CA 1
ATOM 838 C C . THR A 1 111 ? -2.373 -10.389 77.065 1.00 53.88 111 THR A C 1
ATOM 840 O O . THR A 1 111 ? -2.666 -9.199 77.151 1.00 53.88 111 THR A O 1
ATOM 843 N N . ARG A 1 112 ? -1.537 -10.821 76.101 1.00 55.97 112 ARG A N 1
ATOM 844 C CA . ARG A 1 112 ? -0.961 -9.941 75.058 1.00 55.97 112 ARG A CA 1
ATOM 845 C C . ARG A 1 112 ? -2.057 -9.430 74.112 1.00 55.97 112 ARG A C 1
ATOM 847 O O . ARG A 1 112 ? -2.405 -10.106 73.145 1.00 55.97 112 ARG A O 1
ATOM 854 N N . GLU A 1 113 ? -2.560 -8.229 74.373 1.00 64.75 113 GLU A N 1
ATOM 855 C CA . GLU A 1 113 ? -3.628 -7.596 73.596 1.00 64.75 113 GLU A CA 1
ATOM 856 C C . GLU A 1 113 ? -3.142 -7.163 72.197 1.00 64.75 113 GLU A C 1
ATOM 858 O O . GLU A 1 113 ? -2.063 -6.580 72.035 1.00 64.75 113 GLU A O 1
ATOM 863 N N . THR A 1 114 ? -3.935 -7.475 71.168 1.00 71.06 114 THR A N 1
ATOM 864 C CA . THR A 1 114 ? -3.675 -7.074 69.776 1.00 71.06 114 THR A CA 1
ATOM 865 C C . THR A 1 114 ? -4.622 -5.955 69.407 1.00 71.06 114 THR A C 1
ATOM 867 O O . THR A 1 114 ? -5.829 -6.155 69.476 1.00 71.06 114 THR A O 1
ATOM 870 N N . GLN A 1 115 ? -4.091 -4.818 68.969 1.00 82.44 115 GLN A N 1
ATOM 871 C CA . GLN A 1 115 ? -4.915 -3.736 68.437 1.00 82.44 115 GLN A CA 1
ATOM 872 C C . GLN A 1 115 ? -4.598 -3.527 66.953 1.00 82.44 115 GLN A C 1
ATOM 874 O O . GLN A 1 115 ? -3.438 -3.640 66.556 1.00 82.44 115 GLN A O 1
ATOM 879 N N . SER A 1 116 ? -5.602 -3.277 66.115 1.00 85.06 116 SER A N 1
ATOM 880 C CA . SER A 1 116 ? -5.461 -3.170 64.661 1.00 85.06 116 SER A CA 1
ATOM 881 C C . SER A 1 116 ? -5.937 -1.823 64.118 1.00 85.06 116 SER A C 1
ATOM 883 O O . SER A 1 116 ? -6.848 -1.212 64.674 1.00 85.06 116 SER A O 1
ATOM 885 N N . LEU A 1 117 ? -5.321 -1.367 63.022 1.00 87.25 117 LEU A N 1
ATOM 886 C CA . LEU A 1 117 ? -5.789 -0.247 62.204 1.00 87.25 117 LEU A CA 1
ATOM 887 C C . LEU A 1 117 ? -5.755 -0.628 60.720 1.00 87.25 117 LEU A C 1
ATOM 889 O O . LEU A 1 117 ? -4.692 -0.965 60.191 1.00 87.25 117 LEU A O 1
ATOM 893 N N . LEU A 1 118 ? -6.900 -0.544 60.046 1.00 87.12 118 LEU A N 1
ATOM 894 C CA . LEU A 1 118 ? -7.023 -0.736 58.600 1.00 87.12 118 LEU A CA 1
ATOM 895 C C . LEU A 1 118 ? -7.438 0.581 57.940 1.00 87.12 118 LEU A C 1
ATOM 897 O O . LEU A 1 118 ? -8.380 1.221 58.405 1.00 87.12 118 LEU A O 1
ATOM 901 N N . ALA A 1 119 ? -6.756 0.960 56.855 1.00 87.06 119 ALA A N 1
ATOM 902 C CA . ALA A 1 119 ? -7.073 2.154 56.072 1.00 87.06 119 ALA A CA 1
ATOM 903 C C . ALA A 1 119 ? -7.356 1.828 54.602 1.00 87.06 119 ALA A C 1
ATOM 905 O O . ALA A 1 119 ? -6.591 1.094 53.972 1.00 87.06 119 ALA A O 1
ATOM 906 N N . THR A 1 120 ? -8.430 2.406 54.058 1.00 84.62 120 THR A N 1
ATOM 907 C CA . THR A 1 120 ? -8.809 2.310 52.639 1.00 84.62 120 THR A CA 1
ATOM 908 C C . THR A 1 120 ? -8.939 3.708 52.044 1.00 84.62 120 THR A C 1
ATOM 910 O O . THR A 1 120 ? -9.483 4.602 52.690 1.00 84.62 120 THR A O 1
ATOM 913 N N . PHE A 1 121 ? -8.486 3.893 50.807 1.00 85.00 121 PHE A N 1
ATOM 914 C CA . PHE A 1 121 ? -8.486 5.169 50.089 1.00 85.00 121 PHE A CA 1
ATOM 915 C C . PHE A 1 121 ? -9.351 5.102 48.831 1.00 85.00 121 PHE A C 1
ATOM 917 O O . PHE A 1 121 ? -9.570 4.032 48.267 1.00 85.00 121 PHE A O 1
ATOM 924 N N . VAL A 1 122 ? -9.841 6.247 48.368 1.00 74.31 122 VAL A N 1
ATOM 925 C CA . VAL A 1 122 ? -10.544 6.372 47.085 1.00 74.31 122 VAL A CA 1
ATOM 926 C C . VAL A 1 122 ? -9.999 7.561 46.306 1.00 74.31 122 VAL A C 1
ATOM 928 O O . VAL A 1 122 ? -9.632 8.579 46.895 1.00 74.31 122 VAL A O 1
ATOM 931 N N . ILE A 1 123 ? -9.944 7.432 44.981 1.00 58.31 123 ILE A N 1
ATOM 932 C CA . ILE A 1 123 ? -9.605 8.537 44.083 1.00 58.31 123 ILE A CA 1
ATOM 933 C C . ILE A 1 123 ? -10.731 9.568 44.167 1.00 58.31 123 ILE A C 1
ATOM 935 O O . ILE A 1 123 ? -11.912 9.227 44.119 1.00 58.31 123 ILE A O 1
ATOM 939 N N . ARG A 1 124 ? -10.375 10.840 44.313 1.00 69.50 124 ARG A N 1
ATOM 940 C CA . ARG A 1 124 ? -11.345 11.933 44.440 1.00 69.50 124 ARG A CA 1
ATOM 941 C C . ARG A 1 124 ? -12.203 12.033 43.163 1.00 69.50 124 ARG A C 1
ATOM 943 O O . ARG A 1 124 ? -11.677 12.386 42.112 1.00 69.50 124 ARG A O 1
ATOM 950 N N . SER A 1 125 ? -13.508 11.762 43.245 1.00 39.09 125 SER A N 1
ATOM 951 C CA . SER A 1 125 ? -14.496 12.088 42.201 1.00 39.09 125 SER A CA 1
ATOM 952 C C . SER A 1 125 ? -15.073 13.494 42.440 1.00 39.09 125 SER A C 1
ATOM 954 O O . SER A 1 125 ? -15.228 13.916 43.586 1.00 39.09 125 SER A O 1
ATOM 956 N N . ALA A 1 126 ? -15.350 14.256 41.376 1.00 33.41 126 ALA A N 1
ATOM 957 C CA . ALA A 1 126 ? -15.834 15.638 41.468 1.00 33.41 126 ALA A CA 1
ATOM 958 C C . ALA A 1 126 ? -17.263 15.808 40.910 1.00 33.41 126 ALA A C 1
ATOM 960 O O . ALA A 1 126 ? -17.530 15.418 39.778 1.00 33.41 126 ALA A O 1
ATOM 961 N N . GLY A 1 127 ? -18.128 16.461 41.696 1.00 33.41 127 GLY A N 1
ATOM 962 C CA . GLY A 1 127 ? -19.397 17.133 41.345 1.00 33.41 127 GLY A CA 1
ATOM 963 C C . GLY A 1 127 ? -20.056 17.640 42.648 1.00 33.41 127 GLY A C 1
ATOM 964 O O . GLY A 1 127 ? -19.959 16.940 43.647 1.00 33.41 127 GLY A O 1
ATOM 965 N N . SER A 1 128 ? -20.676 18.815 42.826 1.00 32.81 128 SER A N 1
ATOM 966 C CA . SER A 1 128 ? -20.956 20.006 42.010 1.00 32.81 128 SER A CA 1
ATOM 967 C C . SER A 1 128 ? -21.413 21.152 42.949 1.00 32.81 128 SER A C 1
ATOM 969 O O . SER A 1 128 ? -22.495 21.092 43.524 1.00 32.81 128 SER A O 1
ATOM 971 N N . VAL A 1 129 ? -20.617 22.214 43.073 1.00 31.08 129 VAL A N 1
ATOM 972 C CA . VAL A 1 129 ? -21.114 23.600 43.147 1.00 31.08 129 VAL A CA 1
ATOM 973 C C . VAL A 1 129 ? -20.773 24.145 41.767 1.00 31.08 129 VAL A C 1
ATOM 975 O O . VAL A 1 129 ? -19.635 23.946 41.335 1.00 31.08 129 VAL A O 1
ATOM 978 N N . ALA A 1 130 ? -21.713 24.771 41.052 1.00 41.56 130 ALA A N 1
ATOM 979 C CA . ALA A 1 130 ? -21.410 25.458 39.794 1.00 41.56 130 ALA A CA 1
ATOM 980 C C . ALA A 1 130 ? -20.611 26.738 40.089 1.00 41.56 130 ALA A C 1
ATOM 982 O O . ALA A 1 130 ? -21.073 27.866 39.953 1.00 41.56 130 ALA A O 1
ATOM 983 N N . LEU A 1 131 ? -19.381 26.528 40.537 1.00 35.84 131 LEU A N 1
ATOM 984 C CA . LEU A 1 131 ? -18.274 27.436 40.380 1.00 35.84 131 LEU A CA 1
ATOM 985 C C . LEU A 1 131 ? -18.161 27.644 38.875 1.00 35.84 131 LEU A C 1
ATOM 987 O O . LEU A 1 131 ? -17.844 26.699 38.160 1.00 35.84 131 LEU A O 1
ATOM 991 N N . LYS A 1 132 ? -18.569 28.810 38.372 1.00 44.66 132 LYS A N 1
ATOM 992 C CA . LYS A 1 132 ? -18.577 29.070 36.934 1.00 44.66 132 LYS A CA 1
ATOM 993 C C . LYS A 1 132 ? -17.137 28.939 36.419 1.00 44.66 132 LYS A C 1
ATOM 995 O O . LYS A 1 132 ? -16.319 29.841 36.594 1.00 44.66 132 LYS A O 1
ATOM 1000 N N . THR A 1 133 ? -16.827 27.777 35.851 1.00 51.12 133 THR A N 1
ATOM 1001 C CA . THR A 1 133 ? -15.471 27.430 35.449 1.00 51.12 133 THR A CA 1
ATOM 1002 C C . THR A 1 133 ? -15.170 28.046 34.100 1.00 51.12 133 THR A C 1
ATOM 1004 O O . THR A 1 133 ? -15.965 27.917 33.172 1.00 51.12 133 THR A O 1
ATOM 1007 N N . TRP A 1 134 ? -14.008 28.661 33.963 1.00 65.50 134 TRP A N 1
ATOM 1008 C CA . TRP A 1 134 ? -13.448 28.974 32.654 1.00 65.50 134 TRP A CA 1
ATOM 1009 C C . TRP A 1 134 ? -12.419 27.901 32.293 1.00 65.50 134 TRP A C 1
ATOM 1011 O O . TRP A 1 134 ? -11.840 27.250 33.173 1.00 65.50 134 TRP A O 1
ATOM 1021 N N . GLN A 1 135 ? -12.224 27.682 30.996 1.00 74.06 135 GLN A N 1
ATOM 1022 C CA . GLN A 1 135 ? -11.347 26.626 30.497 1.00 74.06 135 GLN A CA 1
ATOM 1023 C C . GLN A 1 135 ? -10.107 27.251 29.868 1.00 74.06 135 GLN A C 1
ATOM 1025 O O . GLN A 1 135 ? -10.228 28.101 28.994 1.00 74.06 135 GLN A O 1
ATOM 1030 N N . LEU A 1 136 ? -8.913 26.835 30.284 1.00 73.56 136 LEU A N 1
ATOM 1031 C CA . LEU A 1 136 ? -7.672 27.174 29.589 1.00 73.56 136 LEU A CA 1
ATOM 1032 C C . LEU A 1 136 ? -7.269 25.996 28.717 1.00 73.56 136 LEU A C 1
ATOM 1034 O O . LEU A 1 136 ? -6.997 24.917 29.247 1.00 73.56 136 LEU A O 1
ATOM 1038 N N . GLN A 1 137 ? -7.197 26.219 27.411 1.00 81.50 137 GLN A N 1
ATOM 1039 C CA . GLN A 1 137 ? -6.605 25.288 26.466 1.00 81.50 137 GLN A CA 1
ATOM 1040 C C . GLN A 1 137 ? -5.245 25.822 26.030 1.00 81.50 137 GLN A C 1
ATOM 1042 O O . GLN A 1 137 ? -5.143 26.960 25.573 1.00 81.50 137 GLN A O 1
ATOM 1047 N N . THR A 1 138 ? -4.198 25.007 26.134 1.00 79.25 138 THR A N 1
ATOM 1048 C CA . THR A 1 138 ? -2.879 25.357 25.595 1.00 79.25 138 THR A CA 1
ATOM 1049 C C . THR A 1 138 ? -2.495 24.458 24.425 1.00 79.25 138 THR A C 1
ATOM 1051 O O . THR A 1 138 ? -2.803 23.262 24.396 1.00 79.25 138 THR A O 1
ATOM 1054 N N . GLN A 1 139 ? -1.836 25.051 23.433 1.00 84.31 139 GLN A N 1
ATOM 1055 C CA . GLN A 1 139 ? -1.401 24.373 22.221 1.00 84.31 139 GLN A CA 1
ATOM 1056 C C . GLN A 1 139 ? 0.001 24.809 21.823 1.00 84.31 139 GLN A C 1
ATOM 1058 O O . GLN A 1 139 ? 0.253 25.996 21.619 1.00 84.31 139 GLN A O 1
ATOM 1063 N N . ASN A 1 140 ? 0.863 23.826 21.588 1.00 79.44 140 ASN A N 1
ATOM 1064 C CA . ASN A 1 140 ? 2.097 24.027 20.847 1.00 79.44 140 ASN A CA 1
ATOM 1065 C C . ASN A 1 140 ? 1.838 23.696 19.379 1.00 79.44 140 ASN A C 1
ATOM 1067 O O . ASN A 1 140 ? 1.619 22.538 19.019 1.00 79.44 140 ASN A O 1
ATOM 1071 N N . VAL A 1 141 ? 1.868 24.716 18.521 1.00 80.56 141 VAL A N 1
ATOM 1072 C CA . VAL A 1 141 ? 1.624 24.583 17.072 1.00 80.56 141 VAL A CA 1
ATOM 1073 C C . VAL A 1 141 ? 2.798 23.891 16.365 1.00 80.56 141 VAL A C 1
ATOM 1075 O O . VAL A 1 141 ? 2.667 23.413 15.244 1.00 80.56 141 VAL A O 1
ATOM 1078 N N . ASN A 1 142 ? 3.957 23.808 17.016 1.00 72.00 142 ASN A N 1
ATOM 1079 C CA . ASN A 1 142 ? 5.105 23.003 16.611 1.00 72.00 142 ASN A CA 1
ATOM 1080 C C . ASN A 1 142 ? 5.988 22.677 17.830 1.00 72.00 142 ASN A C 1
ATOM 1082 O O . ASN A 1 142 ? 5.864 23.304 18.880 1.00 72.00 142 ASN A O 1
ATOM 1086 N N . ALA A 1 143 ? 6.867 21.681 17.702 1.00 67.44 143 ALA A N 1
ATOM 1087 C CA . ALA A 1 143 ? 7.835 21.344 18.747 1.00 67.44 143 ALA A CA 1
ATOM 1088 C C . ALA A 1 143 ? 8.934 22.421 18.834 1.00 67.44 143 ALA A C 1
ATOM 1090 O O . ALA A 1 143 ? 9.440 22.861 17.795 1.00 67.44 143 ALA A O 1
ATOM 1091 N N . GLY A 1 144 ? 9.311 22.828 20.050 1.00 72.31 144 GLY A N 1
ATOM 1092 C CA . GLY A 1 144 ? 10.347 23.849 20.265 1.00 72.31 144 GLY A CA 1
ATOM 1093 C C . GLY A 1 144 ? 10.202 24.703 21.525 1.00 72.31 144 GLY A C 1
ATOM 1094 O O . GLY A 1 144 ? 10.786 25.782 21.600 1.00 72.31 144 GLY A O 1
ATOM 1095 N N . GLY A 1 145 ? 9.398 24.287 22.493 1.00 81.00 145 GLY A N 1
ATOM 1096 C CA . GLY A 1 145 ? 9.183 25.052 23.706 1.00 81.00 145 GLY A CA 1
ATOM 1097 C C . GLY A 1 145 ? 8.111 24.458 24.590 1.00 81.00 145 GLY A C 1
ATOM 1098 O O . GLY A 1 145 ? 7.370 23.553 24.200 1.00 81.00 145 GLY A O 1
ATOM 1099 N N . THR A 1 146 ? 8.015 25.017 25.788 1.00 85.12 146 THR A N 1
ATOM 1100 C CA . THR A 1 146 ? 7.013 24.645 26.766 1.00 85.12 146 THR A CA 1
ATOM 1101 C C . THR A 1 146 ? 6.004 25.760 27.002 1.00 85.12 146 THR A C 1
ATOM 1103 O O . THR A 1 146 ? 6.330 26.948 26.982 1.00 85.12 146 THR A O 1
ATOM 1106 N N . ILE A 1 147 ? 4.757 25.381 27.259 1.00 82.31 147 ILE A N 1
ATOM 1107 C CA . ILE A 1 147 ? 3.787 26.268 27.901 1.00 82.31 147 ILE A CA 1
ATOM 1108 C C . ILE A 1 147 ? 3.611 25.756 29.321 1.00 82.31 147 ILE A C 1
ATOM 1110 O O . ILE A 1 147 ? 3.195 24.614 29.534 1.00 82.31 147 ILE A O 1
ATOM 1114 N N . THR A 1 148 ? 3.934 26.604 30.289 1.00 82.88 148 THR A N 1
ATOM 1115 C CA . THR A 1 148 ? 3.733 26.328 31.706 1.00 82.88 148 THR A CA 1
ATOM 1116 C C . THR A 1 148 ? 2.653 27.236 32.255 1.00 82.88 148 THR A C 1
ATOM 1118 O O . THR A 1 148 ? 2.600 28.427 31.966 1.00 82.88 148 THR A O 1
ATOM 1121 N N . THR A 1 149 ? 1.739 26.657 33.019 1.00 79.94 149 THR A N 1
ATOM 1122 C CA . THR A 1 149 ? 0.682 27.417 33.693 1.00 79.94 149 THR A CA 1
ATOM 1123 C C . THR A 1 149 ? 0.947 27.320 35.184 1.00 79.94 149 THR A C 1
ATOM 1125 O O . THR A 1 149 ? 0.917 26.202 35.719 1.00 79.94 149 THR A O 1
ATOM 1128 N N . SER A 1 150 ? 1.204 28.445 35.843 1.00 68.69 150 SER A N 1
ATOM 1129 C CA . SER A 1 150 ? 1.331 28.502 37.292 1.00 68.69 150 SER A CA 1
ATOM 1130 C C . SER A 1 150 ? 0.159 29.277 37.878 1.00 68.69 150 SER A C 1
ATOM 1132 O O . SER A 1 150 ? -0.255 30.340 37.418 1.00 68.69 150 SER A O 1
ATOM 1134 N N . ARG A 1 151 ? -0.417 28.679 38.910 1.00 67.44 151 ARG A N 1
ATOM 1135 C CA . ARG A 1 151 ? -1.414 29.284 39.776 1.00 67.44 151 ARG A CA 1
ATOM 1136 C C . ARG A 1 151 ? -0.991 28.897 41.187 1.00 67.44 151 ARG A C 1
ATOM 1138 O O . ARG A 1 151 ? -0.592 27.755 41.377 1.00 67.44 151 ARG A O 1
ATOM 1145 N N . ALA A 1 152 ? -1.017 29.825 42.145 1.00 50.12 152 ALA A N 1
ATOM 1146 C CA . ALA A 1 152 ? -0.350 29.666 43.449 1.00 50.12 152 ALA A CA 1
ATOM 1147 C C . ALA A 1 152 ? -0.709 28.377 44.228 1.00 50.12 152 ALA A C 1
ATOM 1149 O O . ALA A 1 152 ? 0.052 27.954 45.091 1.00 50.12 152 ALA A O 1
ATOM 1150 N N . THR A 1 153 ? -1.842 27.745 43.912 1.00 47.84 153 THR A N 1
ATOM 1151 C CA . THR A 1 153 ? -2.372 26.530 44.549 1.00 47.84 153 THR A CA 1
ATOM 1152 C C . THR A 1 153 ? -2.301 25.265 43.679 1.00 47.84 153 THR A C 1
ATOM 1154 O O . THR A 1 153 ? -2.646 24.191 44.166 1.00 47.84 153 THR A O 1
ATOM 1157 N N . ASP A 1 154 ? -1.871 25.362 42.413 1.00 51.75 154 ASP A N 1
ATOM 1158 C CA . ASP A 1 154 ? -1.815 24.240 41.464 1.00 51.75 154 ASP A CA 1
ATOM 1159 C C . ASP A 1 154 ? -0.370 23.791 41.190 1.00 51.75 154 ASP A C 1
ATOM 1161 O O . ASP A 1 154 ? 0.511 24.632 40.987 1.00 51.75 154 ASP A O 1
ATOM 1165 N N . PRO A 1 155 ? -0.118 22.476 41.040 1.00 48.66 155 PRO A N 1
ATOM 1166 C CA . PRO A 1 155 ? 1.151 22.003 40.509 1.00 48.66 155 PRO A CA 1
ATOM 1167 C C . PRO A 1 155 ? 1.355 22.519 39.076 1.00 48.66 155 PRO A C 1
ATOM 1169 O O . PRO A 1 155 ? 0.444 22.482 38.235 1.00 48.66 155 PRO A O 1
ATOM 1172 N N . ILE A 1 156 ? 2.572 22.998 38.800 1.00 56.38 156 ILE A N 1
ATOM 1173 C CA . ILE A 1 156 ? 2.987 23.498 37.485 1.00 56.38 156 ILE A CA 1
ATOM 1174 C C . ILE A 1 156 ? 2.740 22.391 36.456 1.00 56.38 156 ILE A C 1
ATOM 1176 O O . ILE A 1 156 ? 3.344 21.322 36.521 1.00 56.38 156 ILE A O 1
ATOM 1180 N N . LYS A 1 157 ? 1.839 22.642 35.501 1.00 62.62 157 LYS A N 1
ATOM 1181 C CA . LYS A 1 157 ? 1.649 21.749 34.350 1.00 62.62 157 LYS A CA 1
ATOM 1182 C C . LYS A 1 157 ? 2.456 22.284 33.179 1.00 62.62 157 LYS A C 1
ATOM 1184 O O . LYS A 1 157 ? 2.381 23.477 32.891 1.00 62.62 157 LYS A O 1
ATOM 1189 N N . ILE A 1 158 ? 3.202 21.389 32.541 1.00 66.06 158 ILE A N 1
ATOM 1190 C CA . ILE A 1 158 ? 4.150 21.683 31.468 1.00 66.06 158 ILE A CA 1
ATOM 1191 C C . ILE A 1 158 ? 3.678 20.941 30.218 1.00 66.06 158 ILE A C 1
ATOM 1193 O O . ILE A 1 158 ? 3.583 19.716 30.230 1.00 66.06 158 ILE A O 1
ATOM 1197 N N . LEU A 1 159 ? 3.378 21.673 29.148 1.00 69.31 159 LEU A N 1
ATOM 1198 C CA . LEU A 1 159 ? 3.178 21.102 27.816 1.00 69.31 159 LEU A CA 1
ATOM 1199 C C . LEU A 1 159 ? 4.469 21.299 27.019 1.00 69.31 159 LEU A C 1
ATOM 1201 O O . LEU A 1 159 ? 4.772 22.438 26.693 1.00 69.31 159 LEU A O 1
ATOM 1205 N N . SER A 1 160 ? 5.222 20.232 26.733 1.00 59.75 160 SER A N 1
ATOM 1206 C CA . SER A 1 160 ? 6.575 20.305 26.143 1.00 59.75 160 SER A CA 1
ATOM 1207 C C . SER A 1 160 ? 6.719 19.787 24.706 1.00 59.75 160 SER A C 1
ATOM 1209 O O . SER A 1 160 ? 7.752 20.005 24.083 1.00 59.75 160 SER A O 1
ATOM 1211 N N . ASN A 1 161 ? 5.694 19.140 24.143 1.00 60.09 161 ASN A N 1
ATOM 1212 C CA . ASN A 1 161 ? 5.749 18.532 22.805 1.00 60.09 161 ASN A CA 1
ATOM 1213 C C . ASN A 1 161 ? 4.764 19.192 21.828 1.00 60.09 161 ASN A C 1
ATOM 1215 O O . ASN A 1 161 ? 3.835 19.883 22.248 1.00 60.09 161 ASN A O 1
ATOM 1219 N N . TYR A 1 162 ? 4.956 18.963 20.520 1.00 50.84 162 TYR A N 1
ATOM 1220 C CA . TYR A 1 162 ? 3.962 19.309 19.496 1.00 50.84 162 TYR A CA 1
ATOM 1221 C C . TYR A 1 162 ? 2.640 18.595 19.800 1.00 50.84 162 TYR A C 1
ATOM 1223 O O . TYR A 1 162 ? 2.614 17.371 19.923 1.00 50.84 162 TYR A O 1
ATOM 1231 N N . GLY A 1 163 ? 1.561 19.360 19.955 1.00 54.69 163 GLY A N 1
ATOM 1232 C CA . GLY A 1 163 ? 0.274 18.828 20.384 1.00 54.69 163 GLY A CA 1
ATOM 1233 C C . GLY A 1 163 ? -0.614 19.876 21.049 1.00 54.69 163 GLY A C 1
ATOM 1234 O O . GLY A 1 163 ? -0.195 20.995 21.352 1.00 54.69 163 GLY A O 1
ATOM 1235 N N . GLN A 1 164 ? -1.872 19.502 21.266 1.00 62.69 164 GLN A N 1
ATOM 1236 C CA . GLN A 1 164 ? -2.934 20.387 21.745 1.00 62.69 164 GLN A CA 1
ATOM 1237 C C . GLN A 1 164 ? -3.756 19.690 22.829 1.00 62.69 164 GLN A C 1
ATOM 1239 O O . GLN A 1 164 ? -4.883 19.300 22.567 1.00 62.69 164 GLN A O 1
ATOM 1244 N N . LEU A 1 165 ? -3.219 19.461 24.029 1.00 60.03 165 LEU A N 1
ATOM 1245 C CA . LEU A 1 165 ? -3.968 18.709 25.049 1.00 60.03 165 LEU A CA 1
ATOM 1246 C C . LEU A 1 165 ? -3.597 19.086 26.491 1.00 60.03 165 LEU A C 1
ATOM 1248 O O . LEU A 1 165 ? -3.217 18.235 27.290 1.00 60.03 165 LEU A O 1
ATOM 1252 N N . VAL A 1 166 ? -3.767 20.355 26.871 1.00 59.03 166 VAL A N 1
ATOM 1253 C CA . VAL A 1 166 ? -3.965 20.693 28.291 1.00 59.03 166 VAL A CA 1
ATOM 1254 C C . VAL A 1 166 ? -5.207 21.560 28.414 1.00 59.03 166 VAL A C 1
ATOM 1256 O O . VAL A 1 166 ? -5.137 22.770 28.241 1.00 59.03 166 VAL A O 1
ATOM 1259 N N . PHE A 1 167 ? -6.342 20.923 28.699 1.00 61.22 167 PHE A N 1
ATOM 1260 C CA . PHE A 1 167 ? -7.565 21.597 29.121 1.00 61.22 167 PHE A CA 1
ATOM 1261 C C . PHE A 1 167 ? -7.599 21.630 30.646 1.00 61.22 167 PHE A C 1
ATOM 1263 O O . PHE A 1 167 ? -7.578 20.585 31.303 1.00 61.22 167 PHE A O 1
ATOM 1270 N N . LYS A 1 168 ? -7.613 22.828 31.223 1.00 65.38 168 LYS A N 1
ATOM 1271 C CA . LYS A 1 168 ? -7.797 23.019 32.663 1.00 65.38 168 LYS A CA 1
ATOM 1272 C C . LYS A 1 168 ? -9.090 23.773 32.916 1.00 65.38 168 LYS A C 1
ATOM 1274 O O . LYS A 1 168 ? -9.238 24.896 32.448 1.00 65.38 168 LYS A O 1
ATOM 1279 N N . ASN A 1 169 ? -9.976 23.162 33.696 1.00 67.50 169 ASN A N 1
ATOM 1280 C CA . ASN A 1 169 ? -11.195 23.799 34.181 1.00 67.50 169 ASN A CA 1
ATOM 1281 C C . ASN A 1 169 ? -10.889 24.448 35.530 1.00 67.50 169 ASN A C 1
ATOM 1283 O O . ASN A 1 169 ? -10.627 23.745 36.507 1.00 67.50 169 ASN A O 1
ATOM 1287 N N . TYR A 1 170 ? -10.887 25.778 35.574 1.00 64.94 170 TYR A N 1
ATOM 1288 C CA . TYR A 1 170 ? -10.602 26.542 36.783 1.00 64.94 170 TYR A CA 1
ATOM 1289 C C . TYR A 1 170 ? -11.903 27.041 37.408 1.00 64.94 170 TYR A C 1
ATOM 1291 O O . TYR A 1 170 ? -12.659 27.720 36.723 1.00 64.94 170 TYR A O 1
ATOM 1299 N N . PRO A 1 171 ? -12.176 26.739 38.685 1.00 58.84 171 PRO A N 1
ATOM 1300 C CA . PRO A 1 171 ? -13.467 27.017 39.314 1.00 58.84 171 PRO A CA 1
ATOM 1301 C C . PRO A 1 171 ? -13.625 28.448 39.864 1.00 58.84 171 PRO A C 1
ATOM 1303 O O . PRO A 1 171 ? -14.561 28.744 40.594 1.00 58.84 171 PRO A O 1
ATOM 1306 N N . ASP A 1 172 ? -12.730 29.371 39.546 1.00 63.75 172 ASP A N 1
ATOM 1307 C CA . ASP A 1 172 ? -12.776 30.737 40.071 1.00 63.75 172 ASP A CA 1
ATOM 1308 C C . ASP A 1 172 ? -12.081 31.705 39.106 1.00 63.75 172 ASP A C 1
ATOM 1310 O O . ASP A 1 172 ? -11.469 31.288 38.120 1.00 63.75 172 ASP A O 1
ATOM 1314 N N . THR A 1 173 ? -12.172 33.004 39.388 1.00 66.94 173 THR A N 1
ATOM 1315 C CA . THR A 1 173 ? -11.587 34.061 38.553 1.00 66.94 173 THR A CA 1
ATOM 1316 C C . THR A 1 173 ? -10.133 34.374 38.897 1.00 66.94 173 THR A C 1
ATOM 1318 O O . THR A 1 173 ? -9.621 35.410 38.477 1.00 66.94 173 THR A O 1
ATOM 1321 N N . THR A 1 174 ? -9.461 33.531 39.691 1.00 70.06 174 THR A N 1
ATOM 1322 C CA . THR A 1 174 ? -8.072 33.792 40.075 1.00 70.06 174 THR A CA 1
ATOM 1323 C C . THR A 1 174 ? -7.215 33.772 38.815 1.00 70.06 174 THR A C 1
ATOM 1325 O O . THR A 1 174 ? -7.253 32.778 38.078 1.00 70.06 174 THR A O 1
ATOM 1328 N N . PRO A 1 175 ? -6.424 34.825 38.568 1.00 72.19 175 PRO A N 1
ATOM 1329 C CA . PRO A 1 175 ? -5.639 34.897 37.356 1.00 72.19 175 PRO A CA 1
ATOM 1330 C C . PRO A 1 175 ? -4.644 33.741 37.254 1.00 72.19 175 PRO A C 1
ATOM 1332 O O . PRO A 1 175 ? -4.001 33.357 38.237 1.00 72.19 175 PRO A O 1
ATOM 1335 N N . VAL A 1 176 ? -4.516 33.177 36.055 1.00 77.62 176 VAL A N 1
ATOM 1336 C CA . VAL A 1 176 ? -3.513 32.146 35.769 1.00 77.62 176 VAL A CA 1
ATOM 1337 C C . VAL A 1 176 ? -2.360 32.800 35.048 1.00 77.62 176 VAL A C 1
ATOM 1339 O O . VAL A 1 176 ? -2.539 33.439 34.009 1.00 77.62 176 VAL A O 1
ATOM 1342 N N . VAL A 1 177 ? -1.165 32.607 35.590 1.00 83.50 177 VAL A N 1
ATOM 1343 C CA . VAL A 1 177 ? 0.057 33.046 34.941 1.00 83.50 177 VAL A CA 1
ATOM 1344 C C . VAL A 1 177 ? 0.426 31.988 33.912 1.00 83.50 177 VAL A C 1
ATOM 1346 O O . VAL A 1 177 ? 0.659 30.822 34.245 1.00 83.50 177 VAL A O 1
ATOM 1349 N N . VAL A 1 178 ? 0.427 32.388 32.642 1.00 85.50 178 VAL A N 1
ATOM 1350 C CA . VAL A 1 178 ? 0.901 31.547 31.550 1.00 85.50 178 VAL A CA 1
ATOM 1351 C C . VAL A 1 178 ? 2.294 32.000 31.170 1.00 85.50 178 VAL A C 1
ATOM 1353 O O . VAL A 1 178 ? 2.522 33.140 30.769 1.00 85.50 178 VAL A O 1
ATOM 1356 N N . THR A 1 179 ? 3.218 31.063 31.289 1.00 86.31 179 THR A N 1
ATOM 1357 C CA . THR A 1 179 ? 4.632 31.241 31.024 1.00 86.31 179 THR A CA 1
ATOM 1358 C C . THR A 1 179 ? 4.986 30.361 29.835 1.00 86.31 179 THR A C 1
ATOM 1360 O O . THR A 1 179 ? 5.074 29.135 29.944 1.00 86.31 179 THR A O 1
ATOM 1363 N N . VAL A 1 180 ? 5.155 30.986 28.676 1.00 87.00 180 VAL A N 1
ATOM 1364 C CA . VAL A 1 180 ? 5.604 30.330 27.450 1.00 87.00 180 VAL A CA 1
ATOM 1365 C C . VAL A 1 180 ? 7.122 30.427 27.410 1.00 87.00 180 VAL A C 1
ATOM 1367 O O . VAL A 1 180 ? 7.672 31.521 27.314 1.00 87.00 180 VAL A O 1
ATOM 1370 N N . ALA A 1 181 ? 7.803 29.292 27.482 1.00 85.31 181 ALA A N 1
ATOM 1371 C CA . ALA A 1 181 ? 9.246 29.207 27.330 1.00 85.31 181 ALA A CA 1
ATOM 1372 C C . ALA A 1 181 ? 9.571 28.560 25.985 1.00 85.31 181 ALA A C 1
ATOM 1374 O O . ALA A 1 181 ? 8.931 27.590 25.591 1.00 85.31 181 ALA A O 1
ATOM 1375 N N . ALA A 1 182 ? 10.561 29.072 25.266 1.00 85.31 182 ALA A N 1
ATOM 1376 C CA . ALA A 1 182 ? 11.154 28.323 24.167 1.00 85.31 182 ALA A CA 1
ATOM 1377 C C . ALA A 1 182 ? 12.268 27.423 24.711 1.00 85.31 182 ALA A C 1
ATOM 1379 O O . ALA A 1 182 ? 13.041 27.853 25.572 1.00 85.31 182 ALA A O 1
ATOM 1380 N N . ASP A 1 183 ? 12.343 26.196 24.198 1.00 82.25 183 ASP A N 1
ATOM 1381 C CA . ASP A 1 183 ? 13.384 25.241 24.570 1.00 82.25 183 ASP A CA 1
ATOM 1382 C C . ASP A 1 183 ? 14.747 25.736 24.078 1.00 82.25 183 ASP A C 1
ATOM 1384 O O . ASP A 1 183 ? 14.835 26.601 23.199 1.00 82.25 183 ASP A O 1
ATOM 1388 N N . ALA A 1 184 ? 15.829 25.171 24.621 1.00 76.50 184 ALA A N 1
ATOM 1389 C CA . ALA A 1 184 ? 17.182 25.499 24.189 1.00 76.50 184 ALA A CA 1
ATOM 1390 C C . ALA A 1 184 ? 17.296 25.403 22.655 1.00 76.50 184 ALA A C 1
ATOM 1392 O O . ALA A 1 184 ? 17.090 24.343 22.059 1.00 76.50 184 ALA A O 1
ATOM 1393 N N . GLY A 1 185 ? 17.577 26.546 22.020 1.00 72.12 185 GLY A N 1
ATOM 1394 C CA . GLY A 1 185 ? 17.702 26.646 20.570 1.00 72.12 185 GLY A CA 1
ATOM 1395 C C . GLY A 1 185 ? 16.481 27.067 19.782 1.00 72.12 185 GLY A C 1
ATOM 1396 O O . GLY A 1 185 ? 16.535 27.178 18.557 1.00 72.12 185 GLY A O 1
ATOM 1397 N N . TYR A 1 186 ? 15.386 27.344 20.461 1.00 81.19 186 TYR A N 1
ATOM 1398 C CA . TYR A 1 186 ? 14.190 27.893 19.867 1.00 81.19 186 TYR A CA 1
ATOM 1399 C C . TYR A 1 186 ? 13.922 29.275 20.459 1.00 81.19 186 TYR A C 1
ATOM 1401 O O . TYR A 1 186 ? 14.371 29.627 21.545 1.00 81.19 186 TYR A O 1
ATOM 1409 N N . GLN A 1 187 ? 13.217 30.097 19.698 1.00 85.81 187 GLN A N 1
ATOM 1410 C CA . GLN A 1 187 ? 12.679 31.372 20.145 1.00 85.81 187 GLN A CA 1
ATOM 1411 C C . GLN A 1 187 ? 11.177 31.362 19.889 1.00 85.81 187 GLN A C 1
ATOM 1413 O O . GLN A 1 187 ? 10.691 30.752 18.929 1.00 85.81 187 GLN A O 1
ATOM 1418 N N . ILE A 1 188 ? 10.441 32.054 20.748 1.00 86.06 188 ILE A N 1
ATOM 1419 C CA . ILE A 1 188 ? 8.995 32.180 20.624 1.00 86.06 188 ILE A CA 1
ATOM 1420 C C . ILE A 1 188 ? 8.716 32.998 19.360 1.00 86.06 188 ILE A C 1
ATOM 1422 O O . ILE A 1 188 ? 9.151 34.141 19.239 1.00 86.06 188 ILE A O 1
ATOM 1426 N N . LYS A 1 189 ? 8.047 32.390 18.378 1.00 87.12 189 LYS A N 1
ATOM 1427 C CA . LYS A 1 189 ? 7.684 33.048 17.116 1.00 87.12 189 LYS A CA 1
ATOM 1428 C C . LYS A 1 189 ? 6.398 33.848 17.283 1.00 87.12 189 LYS A C 1
ATOM 1430 O O . LYS A 1 189 ? 6.297 34.955 16.768 1.00 87.12 189 LYS A O 1
ATOM 1435 N N . SER A 1 190 ? 5.417 33.265 17.960 1.00 87.56 190 SER A N 1
ATOM 1436 C CA . SER A 1 190 ? 4.124 33.894 18.210 1.00 87.56 190 SER A CA 1
ATOM 1437 C C . SER A 1 190 ? 3.449 33.258 19.413 1.00 87.56 190 SER A C 1
ATOM 1439 O O . SER A 1 190 ? 3.541 32.045 19.605 1.00 87.56 190 SER A O 1
ATOM 1441 N N . ILE A 1 191 ? 2.716 34.073 20.165 1.00 88.81 191 ILE A N 1
ATOM 1442 C CA . ILE A 1 191 ? 1.767 33.629 21.182 1.00 88.81 191 ILE A CA 1
ATOM 1443 C C . ILE A 1 191 ? 0.420 34.236 20.808 1.00 88.81 191 ILE A C 1
ATOM 1445 O O . ILE A 1 191 ? 0.327 35.451 20.644 1.00 88.81 191 ILE A O 1
ATOM 1449 N N . LEU A 1 192 ? -0.610 33.413 20.656 1.00 87.19 192 LEU A N 1
ATOM 1450 C CA . LEU A 1 192 ? -1.976 33.849 20.388 1.00 87.19 192 LEU A CA 1
ATOM 1451 C C . LEU A 1 192 ? -2.852 33.479 21.580 1.00 87.19 192 LEU A C 1
ATOM 1453 O O . LEU A 1 192 ? -2.843 32.329 22.007 1.00 87.19 192 LEU A O 1
ATOM 1457 N N . LYS A 1 193 ? -3.634 34.431 22.083 1.00 87.25 193 LYS A N 1
ATOM 1458 C CA . LYS A 1 193 ? -4.711 34.205 23.052 1.00 87.25 193 LYS A CA 1
ATOM 1459 C C . LYS A 1 193 ? -6.037 34.414 22.326 1.00 87.25 193 LYS A C 1
ATOM 1461 O O . LYS A 1 193 ? -6.310 35.525 21.888 1.00 87.25 193 LYS A O 1
ATOM 1466 N N . ASN A 1 194 ? -6.838 33.364 22.157 1.00 83.12 194 ASN A N 1
ATOM 1467 C CA . ASN A 1 194 ? -8.079 33.380 21.367 1.00 83.12 194 ASN A CA 1
ATOM 1468 C C . ASN A 1 194 ? -7.890 33.974 19.959 1.00 83.12 194 ASN A C 1
ATOM 1470 O O . ASN A 1 194 ? -8.716 34.740 19.479 1.00 83.12 194 ASN A O 1
ATOM 1474 N N . GLY A 1 195 ? -6.760 33.664 19.316 1.00 76.62 195 GLY A N 1
ATOM 1475 C CA . GLY A 1 195 ? -6.402 34.206 18.001 1.00 76.62 195 GLY A CA 1
ATOM 1476 C C . GLY A 1 195 ? -5.785 35.611 18.019 1.00 76.62 195 GLY A C 1
ATOM 1477 O O . GLY A 1 195 ? -5.279 36.050 16.991 1.00 76.62 195 GLY A O 1
ATOM 1478 N N . VAL A 1 196 ? -5.746 36.300 19.167 1.00 78.75 196 VAL A N 1
ATOM 1479 C CA . VAL A 1 196 ? -5.154 37.641 19.300 1.00 78.75 196 VAL A CA 1
ATOM 1480 C C . VAL A 1 196 ? -3.683 37.549 19.734 1.00 78.75 196 VAL A C 1
ATOM 1482 O O . VAL A 1 196 ? -3.399 36.949 20.778 1.00 78.75 196 VAL A O 1
ATOM 1485 N N . PRO A 1 197 ? -2.734 38.156 18.995 1.00 83.06 197 PRO A N 1
ATOM 1486 C CA . PRO A 1 197 ? -1.320 38.175 19.366 1.00 83.06 197 PRO A CA 1
ATOM 1487 C C . PRO A 1 197 ? -1.073 38.758 20.758 1.00 83.06 197 PRO A C 1
ATOM 1489 O O . PRO A 1 197 ? -1.602 39.814 21.095 1.00 83.06 197 PRO A O 1
ATOM 1492 N N . GLN A 1 198 ? -0.263 38.072 21.562 1.00 86.94 198 GLN A N 1
ATOM 1493 C CA . GLN A 1 198 ? 0.194 38.555 22.864 1.00 86.94 198 GLN A CA 1
ATOM 1494 C C . GLN A 1 198 ? 1.625 39.110 22.767 1.00 86.94 198 GLN A C 1
ATOM 1496 O O . GLN A 1 198 ? 2.416 38.609 21.959 1.00 86.94 198 GLN A O 1
ATOM 1501 N N . PRO A 1 199 ? 1.987 40.122 23.581 1.00 77.56 199 PRO A N 1
ATOM 1502 C CA . PRO A 1 199 ? 3.336 40.678 23.591 1.00 77.56 199 PRO A CA 1
ATOM 1503 C C . PRO A 1 199 ? 4.365 39.624 24.016 1.00 77.56 199 PRO A C 1
ATOM 1505 O O . PRO A 1 199 ? 4.187 38.935 25.019 1.00 77.56 199 PRO A O 1
ATOM 1508 N N . ILE A 1 200 ? 5.471 39.524 23.279 1.00 83.75 200 ILE A N 1
ATOM 1509 C CA . ILE A 1 200 ? 6.599 38.652 23.624 1.00 83.75 200 ILE A CA 1
ATOM 1510 C C . ILE A 1 200 ? 7.638 39.518 24.343 1.00 83.75 200 ILE A C 1
ATOM 1512 O O . ILE A 1 200 ? 8.425 40.208 23.702 1.00 83.75 200 ILE A O 1
ATOM 1516 N N . SER A 1 201 ? 7.604 39.521 25.676 1.00 72.38 201 SER A N 1
ATOM 1517 C CA . SER A 1 201 ? 8.452 40.370 26.532 1.00 72.38 201 SER A CA 1
ATOM 1518 C C . SER A 1 201 ? 9.821 39.762 26.880 1.00 72.38 201 SER A C 1
ATOM 1520 O O . SER A 1 201 ? 10.650 40.435 27.485 1.00 72.38 201 SER A O 1
ATOM 1522 N N . GLY A 1 202 ? 10.079 38.506 26.498 1.00 73.62 202 GLY A N 1
ATOM 1523 C CA . GLY A 1 202 ? 11.320 37.782 26.788 1.00 73.62 202 GLY A CA 1
ATOM 1524 C C . GLY A 1 202 ? 11.167 36.268 26.604 1.00 73.62 202 GLY A C 1
ATOM 1525 O O . GLY A 1 202 ? 10.141 35.806 26.110 1.00 73.62 202 GLY A O 1
ATOM 1526 N N . ASN A 1 203 ? 12.179 35.488 26.997 1.00 80.56 203 ASN A N 1
ATOM 1527 C CA . ASN A 1 203 ? 12.082 34.029 27.130 1.00 80.56 203 ASN A CA 1
ATOM 1528 C C . ASN A 1 203 ? 12.501 33.626 28.561 1.00 80.56 203 ASN A C 1
ATOM 1530 O O . ASN A 1 203 ? 13.685 33.747 28.875 1.00 80.56 203 ASN A O 1
ATOM 1534 N N . PRO A 1 204 ? 11.576 33.167 29.423 1.00 78.62 204 PRO A N 1
ATOM 1535 C CA . PRO A 1 204 ? 10.175 32.888 29.115 1.00 78.62 204 PRO A CA 1
ATOM 1536 C C . PRO A 1 204 ? 9.303 34.153 29.009 1.00 78.62 204 PRO A C 1
ATOM 1538 O O . PRO A 1 204 ? 9.458 35.103 29.775 1.00 78.62 204 PRO A O 1
ATOM 1541 N N . ALA A 1 205 ? 8.355 34.151 28.069 1.00 85.56 205 ALA A N 1
ATOM 1542 C CA . ALA A 1 205 ? 7.332 35.184 27.953 1.00 85.56 205 ALA A CA 1
ATOM 1543 C C . ALA A 1 205 ? 6.193 34.857 28.915 1.00 85.56 205 ALA A C 1
ATOM 1545 O O . ALA A 1 205 ? 5.610 33.772 28.856 1.00 85.56 205 ALA A O 1
ATOM 1546 N N . THR A 1 206 ? 5.876 35.805 29.790 1.00 83.75 206 THR A N 1
ATOM 1547 C CA . THR A 1 206 ? 4.890 35.600 30.847 1.00 83.75 206 THR A CA 1
ATOM 1548 C C . THR A 1 206 ? 3.773 36.610 30.698 1.00 83.75 206 THR A C 1
ATOM 1550 O O . THR A 1 206 ? 4.030 37.802 30.543 1.00 83.75 206 THR A O 1
ATOM 1553 N N . PHE A 1 207 ? 2.535 36.143 30.745 1.00 80.88 207 PHE A N 1
ATOM 1554 C CA . PHE A 1 207 ? 1.373 37.014 30.765 1.00 80.88 207 PHE A CA 1
ATOM 1555 C C . PHE A 1 207 ? 0.266 36.378 31.588 1.00 80.88 207 PHE A C 1
ATOM 1557 O O . PHE A 1 207 ? 0.165 35.156 31.729 1.00 80.88 207 PHE A O 1
ATOM 1564 N N . THR A 1 208 ? -0.563 37.239 32.151 1.00 82.81 208 THR A N 1
ATOM 1565 C CA . THR A 1 208 ? -1.646 36.824 33.023 1.00 82.81 208 THR A CA 1
ATOM 1566 C C . THR A 1 208 ? -2.920 36.676 32.208 1.00 82.81 208 THR A C 1
ATOM 1568 O O . THR A 1 208 ? -3.264 37.517 31.373 1.00 82.81 208 THR A O 1
ATOM 1571 N N . ILE A 1 209 ? -3.626 35.576 32.428 1.00 77.62 209 ILE A N 1
ATOM 1572 C CA . ILE A 1 209 ? -4.976 35.396 31.921 1.00 77.62 209 ILE A CA 1
ATOM 1573 C C . ILE A 1 209 ? -5.917 35.731 33.060 1.00 77.62 209 ILE A C 1
ATOM 1575 O O . ILE A 1 209 ? -6.070 34.931 33.980 1.00 77.62 209 ILE A O 1
ATOM 1579 N N . ASP A 1 210 ? -6.539 36.902 32.958 1.00 70.69 210 ASP A N 1
ATOM 1580 C CA . ASP A 1 210 ? -7.710 37.262 33.747 1.00 70.69 210 ASP A CA 1
ATOM 1581 C C . ASP A 1 210 ? -8.948 36.690 33.042 1.00 70.69 210 ASP A C 1
ATOM 1583 O O . ASP A 1 210 ? -9.243 37.065 31.898 1.00 70.69 210 ASP A O 1
ATOM 1587 N N . PRO A 1 211 ? -9.633 35.717 33.649 1.00 60.47 211 PRO A N 1
ATOM 1588 C CA . PRO A 1 211 ? -10.750 35.045 33.018 1.00 60.47 211 PRO A CA 1
ATOM 1589 C C . PRO A 1 211 ? -12.062 35.768 33.334 1.00 60.47 211 PRO A C 1
ATOM 1591 O O . PRO A 1 211 ? -12.470 35.884 34.490 1.00 60.47 211 PRO A O 1
ATOM 1594 N N . SER A 1 212 ? -12.770 36.213 32.294 1.00 56.41 212 SER A N 1
ATOM 1595 C CA . SER A 1 212 ? -14.199 36.485 32.422 1.00 56.41 212 SER A CA 1
ATOM 1596 C C . SER A 1 212 ? -14.953 35.157 32.441 1.00 56.41 212 SER A C 1
ATOM 1598 O O . SER A 1 212 ? -14.647 34.205 31.718 1.00 56.41 212 SER A O 1
ATOM 1600 N N . VAL A 1 213 ? -15.911 35.080 33.347 1.00 53.25 213 VAL A N 1
ATOM 1601 C CA . VAL A 1 213 ? -16.569 33.850 33.750 1.00 53.25 213 VAL A CA 1
ATOM 1602 C C . VAL A 1 213 ? -17.355 33.212 32.587 1.00 53.25 213 VAL A C 1
ATOM 1604 O O . VAL A 1 213 ? -18.236 33.860 32.032 1.00 53.25 213 VAL A O 1
ATOM 1607 N N . GLY A 1 214 ? -17.072 31.941 32.256 1.00 53.47 214 GLY A N 1
ATOM 1608 C CA . GLY A 1 214 ? -17.814 31.149 31.254 1.00 53.47 214 GLY A CA 1
ATOM 1609 C C . GLY A 1 214 ? -17.137 30.948 29.889 1.00 53.47 214 GLY A C 1
ATOM 1610 O O . GLY A 1 214 ? -17.743 30.351 29.007 1.00 53.47 214 GLY A O 1
ATOM 1611 N N . ASN A 1 215 ? -15.894 31.406 29.701 1.00 63.16 215 ASN A N 1
ATOM 1612 C CA . ASN A 1 215 ? -15.201 31.330 28.409 1.00 63.16 215 ASN A CA 1
ATOM 1613 C C . ASN A 1 215 ? -14.120 30.238 28.343 1.00 63.16 215 ASN A C 1
ATOM 1615 O O . ASN A 1 215 ? -13.446 29.933 29.332 1.00 63.16 215 ASN A O 1
ATOM 1619 N N . VAL A 1 216 ? -13.902 29.711 27.134 1.00 71.12 216 VAL A N 1
ATOM 1620 C CA . VAL A 1 216 ? -12.691 28.963 26.774 1.00 71.12 216 VAL A CA 1
ATOM 1621 C C . VAL A 1 216 ? -11.630 29.963 26.311 1.00 71.12 216 VAL A C 1
ATOM 1623 O O . VAL A 1 216 ? -11.865 30.781 25.420 1.00 71.12 216 VAL A O 1
ATOM 1626 N N . VAL A 1 217 ? -10.458 29.923 26.936 1.00 75.88 217 VAL A N 1
ATOM 1627 C CA . VAL A 1 217 ? -9.290 30.719 26.567 1.00 75.88 217 VAL A CA 1
ATOM 1628 C C . VAL A 1 217 ? -8.254 29.791 25.944 1.00 75.88 217 VAL A C 1
ATOM 1630 O O . VAL A 1 217 ? -7.680 28.939 26.612 1.00 75.88 217 VAL A O 1
ATOM 1633 N N . ASN A 1 218 ? -8.005 29.981 24.656 1.00 82.69 218 ASN A N 1
ATOM 1634 C CA . ASN A 1 218 ? -7.054 29.239 23.846 1.00 82.69 218 ASN A CA 1
ATOM 1635 C C . ASN A 1 218 ? -5.731 29.996 23.792 1.00 82.69 218 ASN A C 1
ATOM 1637 O O . ASN A 1 218 ? -5.669 31.082 23.222 1.00 82.69 218 ASN A O 1
ATOM 1641 N N . VAL A 1 219 ? -4.668 29.421 24.345 1.00 82.94 219 VAL A N 1
ATOM 1642 C CA . VAL A 1 219 ? -3.303 29.924 24.191 1.00 82.94 219 VAL A CA 1
ATOM 1643 C C . VAL A 1 219 ? -2.545 29.031 23.226 1.00 82.94 219 VAL A C 1
ATOM 1645 O O . VAL A 1 219 ? -2.260 27.875 23.528 1.00 82.94 219 VAL A O 1
ATOM 1648 N N . GLN A 1 220 ? -2.182 29.581 22.075 1.00 87.81 220 GLN A N 1
ATOM 1649 C CA . GLN A 1 220 ? -1.374 28.897 21.074 1.00 87.81 220 GLN A CA 1
ATOM 1650 C C . GLN A 1 220 ? 0.016 29.522 21.033 1.00 87.81 220 GLN A C 1
ATOM 1652 O O . GLN A 1 220 ? 0.148 30.719 20.782 1.00 87.81 220 GLN A O 1
ATOM 1657 N N . ALA A 1 221 ? 1.052 28.719 21.247 1.00 83.81 221 ALA A N 1
ATOM 1658 C CA . ALA A 1 221 ? 2.430 29.127 21.033 1.00 83.81 221 ALA A CA 1
ATOM 1659 C C . ALA A 1 221 ? 2.985 28.441 19.785 1.00 83.81 221 ALA A C 1
ATOM 1661 O O . ALA A 1 221 ? 2.817 27.237 19.578 1.00 83.81 221 ALA A O 1
ATOM 1662 N N . ALA A 1 222 ? 3.663 29.218 18.948 1.00 83.62 222 ALA A N 1
ATOM 1663 C CA . ALA A 1 222 ? 4.500 28.689 17.888 1.00 83.62 222 ALA A CA 1
ATOM 1664 C C . ALA A 1 222 ? 5.935 29.127 18.139 1.00 83.62 222 ALA A C 1
ATOM 1666 O O . ALA A 1 222 ? 6.212 30.275 18.497 1.00 83.62 222 ALA A O 1
ATOM 1667 N N . TYR A 1 223 ? 6.854 28.213 17.891 1.00 84.38 223 TYR A N 1
ATOM 1668 C CA . TYR A 1 223 ? 8.276 28.408 18.081 1.00 84.38 223 TYR A CA 1
ATOM 1669 C C . TYR A 1 223 ? 8.959 28.415 16.722 1.00 84.38 223 TYR A C 1
ATOM 1671 O O . TYR A 1 223 ? 8.508 27.809 15.751 1.00 84.38 223 TYR A O 1
ATOM 1679 N N . ARG A 1 224 ? 10.071 29.124 16.616 1.00 83.56 224 ARG A N 1
ATOM 1680 C CA . ARG A 1 224 ? 10.982 28.977 15.482 1.00 83.56 224 ARG A CA 1
ATOM 1681 C C . ARG A 1 224 ? 12.351 28.664 16.037 1.00 83.56 224 ARG A C 1
ATOM 1683 O O . ARG A 1 224 ? 12.731 29.197 17.074 1.00 83.56 224 ARG A O 1
ATOM 1690 N N . LYS A 1 225 ? 13.101 27.819 15.342 1.00 81.88 225 LYS A N 1
ATOM 1691 C CA . LYS A 1 225 ? 14.505 27.600 15.680 1.00 81.88 225 LYS A CA 1
ATOM 1692 C C . LYS A 1 225 ? 15.246 28.938 15.645 1.00 81.88 225 LYS A C 1
ATOM 1694 O O . LYS A 1 225 ? 14.988 29.772 14.773 1.00 81.88 225 LYS A O 1
ATOM 1699 N N . VAL A 1 226 ? 16.127 29.160 16.612 1.00 82.06 226 VAL A N 1
ATOM 1700 C CA . VAL A 1 226 ? 17.025 30.314 16.616 1.00 82.06 226 VAL A CA 1
ATOM 1701 C C . VAL A 1 226 ? 17.940 30.191 15.406 1.00 82.06 226 VAL A C 1
ATOM 1703 O O . VAL A 1 226 ? 18.491 29.123 15.137 1.00 82.06 226 VAL A O 1
ATOM 1706 N N . SER A 1 227 ? 18.059 31.282 14.661 1.00 82.38 227 SER A N 1
ATOM 1707 C CA . SER A 1 227 ? 19.048 31.414 13.603 1.00 82.38 227 SER A CA 1
ATOM 1708 C C . SER A 1 227 ? 20.403 31.656 14.252 1.00 82.38 227 SER A C 1
ATOM 1710 O O . SER A 1 227 ? 20.604 32.673 14.910 1.00 82.38 227 SER A O 1
ATOM 1712 N N . LEU A 1 228 ? 21.312 30.707 14.096 1.00 80.81 228 LEU A N 1
ATOM 1713 C CA . LEU A 1 228 ? 22.668 30.766 14.606 1.00 80.81 228 LEU A CA 1
ATOM 1714 C C . LEU A 1 228 ? 23.589 31.220 13.479 1.00 80.81 228 LEU A C 1
ATOM 1716 O O . LEU A 1 228 ? 23.537 30.692 12.364 1.00 80.81 228 LEU A O 1
ATOM 1720 N N . ALA A 1 229 ? 24.417 32.215 13.779 1.00 82.19 229 ALA A N 1
ATOM 1721 C CA . ALA A 1 229 ? 25.467 32.638 12.872 1.00 82.19 229 ALA A CA 1
ATOM 1722 C C . ALA A 1 229 ? 26.578 31.583 12.860 1.00 82.19 229 ALA A C 1
ATOM 1724 O O . ALA A 1 229 ? 27.055 31.160 13.918 1.00 82.19 229 ALA A O 1
ATOM 1725 N N . VAL A 1 230 ? 26.984 31.173 11.661 1.00 84.62 230 VAL A N 1
ATOM 1726 C CA . VAL A 1 230 ? 28.216 30.421 11.446 1.00 84.62 230 VAL A CA 1
ATOM 1727 C C . VAL A 1 230 ? 29.234 31.399 10.894 1.00 84.62 230 VAL A C 1
ATOM 1729 O O . VAL A 1 230 ? 29.203 31.707 9.710 1.00 84.62 230 VAL A O 1
ATOM 1732 N N . THR A 1 231 ? 30.110 31.925 11.743 1.00 87.56 231 THR A N 1
ATOM 1733 C CA . THR A 1 231 ? 31.145 32.867 11.309 1.00 87.56 231 THR A CA 1
ATOM 1734 C C . THR A 1 231 ? 32.247 32.089 10.606 1.00 87.56 231 THR A C 1
ATOM 1736 O O . THR A 1 231 ? 32.871 31.217 11.207 1.00 87.56 231 THR A O 1
ATOM 1739 N N . THR A 1 232 ? 32.500 32.373 9.334 1.00 85.12 232 THR A N 1
ATOM 1740 C CA . THR A 1 232 ? 33.481 31.639 8.525 1.00 85.12 232 THR A CA 1
ATOM 1741 C C . THR A 1 232 ? 34.728 32.478 8.287 1.00 85.12 232 THR A C 1
ATOM 1743 O O . THR A 1 232 ? 34.630 33.624 7.850 1.00 85.12 232 THR A O 1
ATOM 1746 N N . GLY A 1 233 ? 35.902 31.897 8.533 1.00 79.69 233 GLY A N 1
ATOM 1747 C CA . GLY A 1 233 ? 37.191 32.508 8.211 1.00 79.69 233 GLY A CA 1
ATOM 1748 C C . GLY A 1 233 ? 37.483 32.591 6.706 1.00 79.69 233 GLY A C 1
ATOM 1749 O O . GLY A 1 233 ? 36.726 32.106 5.863 1.00 79.69 233 GLY A O 1
ATOM 1750 N N . VAL A 1 234 ? 38.618 33.205 6.366 1.00 78.69 234 VAL A N 1
ATOM 1751 C CA . VAL A 1 234 ? 39.090 33.382 4.981 1.00 78.69 234 VAL A CA 1
ATOM 1752 C C . VAL A 1 234 ? 39.231 32.029 4.266 1.00 78.69 234 VAL A C 1
ATOM 1754 O O . VAL A 1 234 ? 39.749 31.073 4.838 1.00 78.69 234 VAL A O 1
ATOM 1757 N N . GLY A 1 235 ? 38.787 31.957 3.005 1.00 76.81 235 GLY A N 1
ATOM 1758 C CA . GLY A 1 235 ? 38.859 30.743 2.178 1.00 76.81 235 GLY A CA 1
ATOM 1759 C C . GLY A 1 235 ? 37.687 29.772 2.357 1.00 76.81 235 GLY A C 1
ATOM 1760 O O . GLY A 1 235 ? 37.712 28.684 1.799 1.00 76.81 235 GLY A O 1
ATOM 1761 N N . ILE A 1 236 ? 36.644 30.129 3.109 1.00 84.81 236 ILE A N 1
ATOM 1762 C CA . ILE A 1 236 ? 35.481 29.264 3.357 1.00 84.81 236 ILE A CA 1
ATOM 1763 C C . ILE A 1 236 ? 34.234 29.850 2.683 1.00 84.81 236 ILE A C 1
ATOM 1765 O O . ILE A 1 236 ? 33.969 31.045 2.792 1.00 84.81 236 ILE A O 1
ATOM 1769 N N . THR A 1 237 ? 33.464 29.009 1.986 1.00 81.81 237 THR A N 1
ATOM 1770 C CA . THR A 1 237 ? 32.227 29.391 1.284 1.00 81.81 237 THR A CA 1
ATOM 1771 C C . THR A 1 237 ? 31.058 28.450 1.623 1.00 81.81 237 THR A C 1
ATOM 1773 O O . THR A 1 237 ? 31.286 27.247 1.782 1.00 81.81 237 THR A O 1
ATOM 1776 N N . PRO A 1 238 ? 29.803 28.934 1.712 1.00 78.69 238 PRO A N 1
ATOM 1777 C CA . PRO A 1 238 ? 29.392 30.344 1.663 1.00 78.69 238 PRO A CA 1
ATOM 1778 C C . PRO A 1 238 ? 29.938 31.144 2.853 1.00 78.69 238 PRO A C 1
ATOM 1780 O O . PRO A 1 238 ? 30.209 30.569 3.904 1.00 78.69 238 PRO A O 1
ATOM 1783 N N . LEU A 1 239 ? 30.128 32.456 2.672 1.00 80.50 239 LEU A N 1
ATOM 1784 C CA . LEU A 1 239 ? 30.639 33.334 3.724 1.00 80.50 239 LEU A CA 1
ATOM 1785 C C . LEU A 1 239 ? 29.528 33.629 4.741 1.00 80.50 239 LEU A C 1
ATOM 1787 O O . LEU A 1 239 ? 28.451 34.086 4.365 1.00 80.50 239 LEU A O 1
ATOM 1791 N N . ASN A 1 240 ? 29.810 33.392 6.019 1.00 83.00 240 ASN A N 1
ATOM 1792 C CA . ASN A 1 240 ? 28.943 33.674 7.164 1.00 83.00 240 ASN A CA 1
ATOM 1793 C C . ASN A 1 240 ? 27.486 33.177 7.025 1.00 83.00 240 ASN A C 1
ATOM 1795 O O . ASN A 1 240 ? 26.551 33.971 7.173 1.00 83.00 240 ASN A O 1
ATOM 1799 N N . PRO A 1 241 ? 27.245 31.887 6.715 1.00 83.75 241 PRO A N 1
ATOM 1800 C CA . PRO A 1 241 ? 25.896 31.386 6.537 1.00 83.75 241 PRO A CA 1
ATOM 1801 C C . PRO A 1 241 ? 25.137 31.346 7.863 1.00 83.75 241 PRO A C 1
ATOM 1803 O O . PRO A 1 241 ? 25.699 31.201 8.950 1.00 83.75 241 PRO A O 1
ATOM 1806 N N . ILE A 1 242 ? 23.817 31.429 7.752 1.00 81.88 242 ILE A N 1
ATOM 1807 C CA . ILE A 1 242 ? 22.905 31.358 8.888 1.00 81.88 242 ILE A CA 1
ATOM 1808 C C . ILE A 1 242 ? 22.243 29.984 8.883 1.00 81.88 242 ILE A C 1
ATOM 1810 O O . ILE A 1 242 ? 21.736 29.538 7.854 1.00 81.88 242 ILE A O 1
ATOM 1814 N N . VAL A 1 243 ? 22.220 29.320 10.038 1.00 84.38 243 VAL A N 1
ATOM 1815 C CA . VAL A 1 243 ? 21.602 28.001 10.195 1.00 84.38 243 VAL A CA 1
ATOM 1816 C C . VAL A 1 243 ? 20.613 27.991 11.343 1.00 84.38 243 VAL A C 1
ATOM 1818 O O . VAL A 1 243 ? 20.833 28.599 12.382 1.00 84.38 243 VAL A O 1
ATOM 1821 N N . ALA A 1 244 ? 19.505 27.283 11.174 1.00 81.56 244 ALA A N 1
ATOM 1822 C CA . ALA A 1 244 ? 18.583 27.031 12.271 1.00 81.56 244 ALA A CA 1
ATOM 1823 C C . ALA A 1 244 ? 19.237 26.118 13.329 1.00 81.56 244 ALA A C 1
ATOM 1825 O O . ALA A 1 244 ? 19.911 25.159 12.966 1.00 81.56 244 ALA A O 1
ATOM 1826 N N . HIS A 1 245 ? 19.004 26.357 14.619 1.00 79.38 245 HIS A N 1
ATOM 1827 C CA . HIS A 1 245 ? 19.516 25.520 15.712 1.00 79.38 245 HIS A CA 1
ATOM 1828 C C . HIS A 1 245 ? 19.217 24.014 15.535 1.00 79.38 245 HIS A C 1
ATOM 1830 O O . HIS A 1 245 ? 18.109 23.594 15.180 1.00 79.38 245 HIS A O 1
ATOM 1836 N N . GLY A 1 246 ? 20.218 23.171 15.782 1.00 74.69 246 GLY A N 1
ATOM 1837 C CA . GLY A 1 246 ? 20.224 21.737 15.482 1.00 74.69 246 GLY A CA 1
ATOM 1838 C C . GLY A 1 246 ? 20.276 21.421 13.979 1.00 74.69 246 GLY A C 1
ATOM 1839 O O . GLY A 1 246 ? 20.149 20.268 13.580 1.00 74.69 246 GLY A O 1
ATOM 1840 N N . GLY A 1 247 ? 20.397 22.439 13.127 1.00 80.38 247 GLY A N 1
ATOM 1841 C CA . GLY A 1 247 ? 20.465 22.317 11.677 1.00 80.38 247 GLY A CA 1
ATOM 1842 C C . GLY A 1 247 ? 21.846 21.903 11.184 1.00 80.38 247 GLY A C 1
ATOM 1843 O O . GLY A 1 247 ? 22.793 21.751 11.957 1.00 80.38 247 GLY A O 1
ATOM 1844 N N . THR A 1 248 ? 21.933 21.697 9.870 1.00 82.25 248 THR A N 1
ATOM 1845 C CA . THR A 1 248 ? 23.160 21.268 9.198 1.00 82.25 248 THR A CA 1
ATOM 1846 C C . THR A 1 248 ? 23.655 22.345 8.244 1.00 82.25 248 THR A C 1
ATOM 1848 O O . THR A 1 248 ? 22.880 22.836 7.425 1.00 82.25 248 THR A O 1
ATOM 1851 N N . VAL A 1 249 ? 24.944 22.675 8.314 1.00 82.06 249 VAL A N 1
ATOM 1852 C CA . VAL A 1 249 ? 25.619 23.573 7.370 1.00 82.06 249 VAL A CA 1
ATOM 1853 C C . VAL A 1 249 ? 26.637 22.790 6.570 1.00 82.06 249 VAL A C 1
ATOM 1855 O O . VAL A 1 249 ? 27.443 22.049 7.130 1.00 82.06 249 VAL A O 1
ATOM 1858 N N . ARG A 1 250 ? 26.604 22.979 5.252 1.00 86.44 250 ARG A N 1
ATOM 1859 C CA . ARG A 1 250 ? 27.617 22.463 4.335 1.00 86.44 250 ARG A CA 1
ATOM 1860 C C . ARG A 1 250 ? 28.496 23.622 3.899 1.00 86.44 250 ARG A C 1
ATOM 1862 O O . ARG A 1 250 ? 28.023 24.537 3.231 1.00 86.44 250 ARG A O 1
ATOM 1869 N N . LEU A 1 251 ? 29.754 23.572 4.303 1.00 85.19 251 LEU A N 1
ATOM 1870 C CA . LEU A 1 251 ? 30.779 24.539 3.945 1.00 85.19 251 LEU A CA 1
ATOM 1871 C C . LEU A 1 251 ? 31.758 23.888 2.975 1.00 85.19 251 LEU A C 1
ATOM 1873 O O . LEU A 1 251 ? 32.011 22.685 3.040 1.00 85.19 251 LEU A O 1
ATOM 1877 N N . THR A 1 252 ? 32.332 24.697 2.099 1.00 84.19 252 THR A N 1
ATOM 1878 C CA . THR A 1 252 ? 33.489 24.321 1.293 1.00 84.19 252 THR A CA 1
ATOM 1879 C C . THR A 1 252 ? 34.667 25.166 1.745 1.00 84.19 252 THR A C 1
ATOM 1881 O O . THR A 1 252 ? 34.622 26.391 1.658 1.00 84.19 252 THR A O 1
ATOM 1884 N N . VAL A 1 253 ? 35.709 24.515 2.252 1.00 84.25 253 VAL A N 1
ATOM 1885 C CA . VAL A 1 253 ? 36.960 25.159 2.659 1.00 84.25 253 VAL A CA 1
ATOM 1886 C C . VAL A 1 253 ? 37.946 25.039 1.507 1.00 84.25 253 VAL A C 1
ATOM 1888 O O . VAL A 1 253 ? 38.294 23.932 1.109 1.00 84.25 253 VAL A O 1
ATOM 1891 N N . ILE A 1 254 ? 38.390 26.167 0.972 1.00 80.94 254 ILE A N 1
ATOM 1892 C CA . ILE A 1 254 ? 39.307 26.282 -0.159 1.00 80.94 254 ILE A CA 1
ATOM 1893 C C . ILE A 1 254 ? 40.590 26.966 0.344 1.00 80.94 254 ILE A C 1
ATOM 1895 O O . ILE A 1 254 ? 40.519 28.112 0.792 1.00 80.94 254 ILE A O 1
ATOM 1899 N N . PRO A 1 255 ? 41.761 26.305 0.282 1.00 76.75 255 PRO A N 1
ATOM 1900 C CA . PRO A 1 255 ? 43.034 26.923 0.650 1.00 76.75 255 PRO A CA 1
ATOM 1901 C C . PRO A 1 255 ? 43.316 28.203 -0.163 1.00 76.75 255 PRO A C 1
ATOM 1903 O O . PRO A 1 255 ? 43.303 28.144 -1.394 1.00 76.75 255 PRO A O 1
ATOM 1906 N N . PRO A 1 256 ? 43.556 29.362 0.480 1.00 61.84 256 PRO A N 1
ATOM 1907 C CA . PRO A 1 256 ? 43.900 30.600 -0.213 1.00 61.84 256 PRO A CA 1
ATOM 1908 C C . PRO A 1 256 ? 45.403 30.668 -0.546 1.00 61.84 256 PRO A C 1
ATOM 1910 O O . PRO A 1 256 ? 46.252 30.248 0.240 1.00 61.84 256 PRO A O 1
ATOM 1913 N N . GLY A 1 257 ? 45.751 31.262 -1.692 1.00 67.00 257 GLY A N 1
ATOM 1914 C CA . GLY A 1 257 ? 47.146 31.526 -2.072 1.00 67.00 257 GLY A CA 1
ATOM 1915 C C . GLY A 1 257 ? 47.952 30.270 -2.438 1.00 67.00 257 GLY A C 1
ATOM 1916 O O . GLY A 1 257 ? 47.503 29.448 -3.230 1.00 67.00 257 GLY A O 1
ATOM 1917 N N . THR A 1 258 ? 49.181 30.149 -1.915 1.00 59.88 258 THR A N 1
ATOM 1918 C CA . THR A 1 258 ? 50.140 29.068 -2.244 1.00 59.88 258 THR A CA 1
ATOM 1919 C C . THR A 1 258 ? 49.977 27.791 -1.403 1.00 59.88 258 THR A C 1
ATOM 1921 O O . THR A 1 258 ? 50.601 26.767 -1.710 1.00 59.88 258 THR A O 1
ATOM 1924 N N . SER A 1 259 ? 49.142 27.820 -0.362 1.00 62.47 259 SER A N 1
ATOM 1925 C CA . SER A 1 259 ? 48.802 26.659 0.469 1.00 62.47 259 SER A CA 1
ATOM 1926 C C . SER A 1 259 ? 47.888 25.686 -0.285 1.00 62.47 259 SER A C 1
ATOM 1928 O O . SER A 1 259 ? 47.042 26.103 -1.067 1.00 62.47 259 SER A O 1
ATOM 1930 N N . ASN A 1 260 ? 48.041 24.377 -0.067 1.00 64.31 260 ASN A N 1
ATOM 1931 C CA . ASN A 1 260 ? 47.302 23.344 -0.816 1.00 64.31 260 ASN A CA 1
ATOM 1932 C C . ASN A 1 260 ? 46.651 22.264 0.053 1.00 64.31 260 ASN A C 1
ATOM 1934 O O . ASN A 1 260 ? 45.936 21.413 -0.480 1.00 64.31 260 ASN A O 1
ATOM 1938 N N . VAL A 1 261 ? 46.886 22.293 1.365 1.00 70.19 261 VAL A N 1
ATOM 1939 C CA . VAL A 1 261 ? 46.121 21.488 2.314 1.00 70.19 261 VAL A CA 1
ATOM 1940 C C . VAL A 1 261 ? 45.464 22.350 3.358 1.00 70.19 261 VAL A C 1
ATOM 1942 O O . VAL A 1 261 ? 46.010 23.344 3.839 1.00 70.19 261 VAL A O 1
ATOM 1945 N N . VAL A 1 262 ? 44.293 21.885 3.756 1.00 78.50 262 VAL A N 1
ATOM 1946 C CA . VAL A 1 262 ? 43.662 22.295 4.994 1.00 78.50 262 VAL A CA 1
ATOM 1947 C C . VAL A 1 262 ? 44.253 21.415 6.095 1.00 78.50 262 VAL A C 1
ATOM 1949 O O . VAL A 1 262 ? 43.951 20.223 6.175 1.00 78.50 262 VAL A O 1
ATOM 1952 N N . SER A 1 263 ? 45.161 21.976 6.895 1.00 77.12 263 SER A N 1
ATOM 1953 C CA . SER A 1 263 ? 45.881 21.249 7.948 1.00 77.12 263 SER A CA 1
ATOM 1954 C C . SER A 1 263 ? 45.046 21.052 9.203 1.00 77.12 263 SER A C 1
ATOM 1956 O O . SER A 1 263 ? 45.210 20.051 9.893 1.00 77.12 263 SER A O 1
ATOM 1958 N N . ALA A 1 264 ? 44.126 21.974 9.476 1.00 80.19 264 ALA A N 1
ATOM 1959 C CA . ALA A 1 264 ? 43.133 21.832 10.527 1.00 80.19 264 ALA A CA 1
ATOM 1960 C C . ALA A 1 264 ? 41.873 22.630 10.182 1.00 80.19 264 ALA A C 1
ATOM 1962 O O . ALA A 1 264 ? 41.937 23.659 9.510 1.00 80.19 264 ALA A O 1
ATOM 1963 N N . ILE A 1 265 ? 40.726 22.169 10.673 1.00 81.88 265 ILE A N 1
ATOM 1964 C CA . ILE A 1 265 ? 39.471 22.924 10.677 1.00 81.88 265 ILE A CA 1
ATOM 1965 C C . ILE A 1 265 ? 39.024 22.978 12.128 1.00 81.88 265 ILE A C 1
ATOM 1967 O O . ILE A 1 265 ? 38.673 21.955 12.711 1.00 81.88 265 ILE A O 1
ATOM 1971 N N . ASN A 1 266 ? 39.067 24.173 12.702 1.00 83.62 266 ASN A N 1
ATOM 1972 C CA . ASN A 1 266 ? 38.683 24.427 14.078 1.00 83.62 266 ASN A CA 1
ATOM 1973 C C . ASN A 1 266 ? 37.276 25.023 14.095 1.00 83.62 266 ASN A C 1
ATOM 1975 O O . ASN A 1 266 ? 37.001 26.008 13.406 1.00 83.62 266 ASN A O 1
ATOM 1979 N N . VAL A 1 267 ? 36.393 24.412 14.882 1.00 81.38 267 VAL A N 1
ATOM 1980 C CA . VAL A 1 267 ? 35.021 24.872 15.106 1.00 81.38 267 VAL A CA 1
ATOM 1981 C C . VAL A 1 267 ? 34.886 25.206 16.582 1.00 81.38 267 VAL A C 1
ATOM 1983 O O . VAL A 1 267 ? 35.084 24.339 17.430 1.00 81.38 267 VAL A O 1
ATOM 1986 N N . THR A 1 268 ? 34.542 26.450 16.899 1.00 79.31 268 THR A N 1
ATOM 1987 C CA . THR A 1 268 ? 34.457 26.904 18.292 1.00 79.31 268 THR A CA 1
ATOM 1988 C C . THR A 1 268 ? 33.114 27.581 18.565 1.00 79.31 268 THR A C 1
ATOM 1990 O O . THR A 1 268 ? 32.790 28.530 17.848 1.00 79.31 268 THR A O 1
ATOM 1993 N N . PRO A 1 269 ? 32.355 27.170 19.603 1.00 64.31 269 PRO A N 1
ATOM 1994 C CA . PRO A 1 269 ? 32.485 25.931 20.379 1.00 64.31 269 PRO A CA 1
ATOM 1995 C C . PRO A 1 269 ? 31.792 24.761 19.650 1.00 64.31 269 PRO A C 1
ATOM 1997 O O . PRO A 1 269 ? 30.616 24.863 19.313 1.00 64.31 269 PRO A O 1
ATOM 2000 N N . GLY A 1 270 ? 32.475 23.639 19.401 1.00 62.38 270 GLY A N 1
ATOM 2001 C CA . GLY A 1 270 ? 31.808 22.454 18.843 1.00 62.38 270 GLY A CA 1
ATOM 2002 C C . GLY A 1 270 ? 32.735 21.377 18.282 1.00 62.38 270 GLY A C 1
ATOM 2003 O O . GLY A 1 270 ? 33.943 21.562 18.186 1.00 62.38 270 GLY A O 1
ATOM 2004 N N . THR A 1 271 ? 32.151 20.237 17.901 1.00 58.75 271 THR A N 1
ATOM 2005 C CA . THR A 1 271 ? 32.834 19.112 17.241 1.00 58.75 271 THR A CA 1
ATOM 2006 C C . THR A 1 271 ? 32.301 18.910 15.818 1.00 58.75 271 THR A C 1
ATOM 2008 O O . THR A 1 271 ? 31.104 19.030 15.556 1.00 58.75 271 THR A O 1
ATOM 2011 N N . THR A 1 272 ? 33.195 18.622 14.871 1.00 61.12 272 THR A N 1
ATOM 2012 C CA . THR A 1 272 ? 32.856 18.382 13.456 1.00 61.12 272 THR A CA 1
ATOM 2013 C C . THR A 1 272 ? 32.385 16.939 13.253 1.00 61.12 272 THR A C 1
ATOM 2015 O O . THR A 1 272 ? 32.998 16.024 13.795 1.00 61.12 272 THR A O 1
ATOM 2018 N N . VAL A 1 273 ? 31.331 16.711 12.455 1.00 59.75 273 VAL A N 1
ATOM 2019 C CA . VAL A 1 273 ? 30.724 15.369 12.292 1.00 59.75 273 VAL A CA 1
ATOM 2020 C C . VAL A 1 273 ? 31.178 14.646 11.024 1.00 59.75 273 VAL A C 1
ATOM 2022 O O . VAL A 1 273 ? 31.404 13.441 11.066 1.00 59.75 273 VAL A O 1
ATOM 2025 N N . ALA A 1 274 ? 31.356 15.354 9.903 1.00 64.19 274 ALA A N 1
ATOM 2026 C CA . ALA A 1 274 ? 31.892 14.751 8.684 1.00 64.19 274 ALA A CA 1
ATOM 2027 C C . ALA A 1 274 ? 32.697 15.762 7.864 1.00 64.19 274 ALA A C 1
ATOM 2029 O O . ALA A 1 274 ? 32.204 16.833 7.496 1.00 64.19 274 ALA A O 1
ATOM 2030 N N . MET A 1 275 ? 33.936 15.394 7.556 1.00 67.56 275 MET A N 1
ATOM 2031 C CA . MET A 1 275 ? 34.814 16.113 6.641 1.00 67.56 275 MET A CA 1
ATOM 2032 C C . MET A 1 275 ? 35.153 15.151 5.521 1.00 67.56 275 MET A C 1
ATOM 2034 O O . MET A 1 275 ? 35.517 14.016 5.802 1.00 67.56 275 MET A O 1
ATOM 2038 N N . VAL A 1 276 ? 34.976 15.569 4.276 1.00 63.41 276 VAL A N 1
ATOM 2039 C CA . VAL A 1 276 ? 35.346 14.758 3.118 1.00 63.41 276 VAL A CA 1
ATOM 2040 C C . VAL A 1 276 ? 35.959 15.700 2.100 1.00 63.41 276 VAL A C 1
ATOM 2042 O O . VAL A 1 276 ? 35.313 16.659 1.667 1.00 63.41 276 VAL A O 1
ATOM 2045 N N . ASP A 1 277 ? 37.219 15.479 1.750 1.00 65.62 277 ASP A N 1
ATOM 2046 C CA . ASP A 1 277 ? 37.807 16.184 0.616 1.00 65.62 277 ASP A CA 1
ATOM 2047 C C . ASP A 1 277 ? 37.298 15.609 -0.713 1.00 65.62 277 ASP A C 1
ATOM 2049 O O . ASP A 1 277 ? 36.566 14.619 -0.763 1.00 65.62 277 ASP A O 1
ATOM 2053 N N . ASN A 1 278 ? 37.664 16.235 -1.826 1.00 50.34 278 ASN A N 1
ATOM 2054 C CA . ASN A 1 278 ? 37.244 15.764 -3.148 1.00 50.34 278 ASN A CA 1
ATOM 2055 C C . ASN A 1 278 ? 37.783 14.366 -3.523 1.00 50.34 278 ASN A C 1
ATOM 2057 O O . ASN A 1 278 ? 37.408 13.846 -4.572 1.00 50.34 278 ASN A O 1
ATOM 2061 N N . PHE A 1 279 ? 38.620 13.753 -2.681 1.00 48.78 279 PHE A N 1
ATOM 2062 C CA . PHE A 1 279 ? 39.195 12.422 -2.864 1.00 48.78 279 PHE A CA 1
ATOM 2063 C C . PHE A 1 279 ? 38.647 11.389 -1.867 1.00 48.78 279 PHE A C 1
ATOM 2065 O O . PHE A 1 279 ? 39.083 10.240 -1.878 1.00 48.78 279 PHE A O 1
ATOM 2072 N N . GLY A 1 280 ? 37.669 11.759 -1.031 1.00 55.12 280 GLY A N 1
ATOM 2073 C CA . GLY A 1 280 ? 37.020 10.837 -0.096 1.00 55.12 280 GLY A CA 1
ATOM 2074 C C . GLY A 1 280 ? 37.725 10.694 1.257 1.00 55.12 280 GLY A C 1
ATOM 2075 O O . GLY A 1 280 ? 37.313 9.861 2.063 1.00 55.12 280 GLY A O 1
ATOM 2076 N N . LYS A 1 281 ? 38.767 11.488 1.537 1.00 62.06 281 LYS A N 1
ATOM 2077 C CA . LYS A 1 281 ? 39.528 11.418 2.792 1.00 62.06 281 LYS A CA 1
ATOM 2078 C C . LYS A 1 281 ? 38.770 12.093 3.933 1.00 62.06 281 LYS A C 1
ATOM 2080 O O . LYS A 1 281 ? 38.276 13.208 3.770 1.00 62.06 281 LYS A O 1
ATOM 2085 N N . THR A 1 282 ? 38.728 11.443 5.101 1.00 72.62 282 THR A N 1
ATOM 2086 C CA . THR A 1 282 ? 37.892 11.866 6.240 1.00 72.62 282 THR A CA 1
ATOM 2087 C C . THR A 1 282 ? 38.628 12.494 7.429 1.00 72.62 282 THR A C 1
ATOM 2089 O O . THR A 1 282 ? 37.985 12.963 8.368 1.00 72.62 282 THR A O 1
ATOM 2092 N N . SER A 1 283 ? 39.962 12.583 7.388 1.00 71.88 283 SER A N 1
ATOM 2093 C CA . SER A 1 283 ? 40.789 13.173 8.452 1.00 71.88 283 SER A CA 1
ATOM 2094 C C . SER A 1 283 ? 41.876 14.110 7.909 1.00 71.88 283 SER A C 1
ATOM 2096 O O . SER A 1 283 ? 42.476 13.835 6.867 1.00 71.88 283 SER A O 1
ATOM 2098 N N . ALA A 1 284 ? 42.163 15.193 8.643 1.00 63.19 284 ALA A N 1
ATOM 2099 C CA . ALA A 1 284 ? 43.189 16.174 8.287 1.00 63.19 284 ALA A CA 1
ATOM 2100 C C . ALA A 1 284 ? 44.611 15.560 8.300 1.00 63.19 284 ALA A C 1
ATOM 2102 O O . ALA A 1 284 ? 44.852 14.621 9.063 1.00 63.19 284 ALA A O 1
ATOM 2103 N N . PRO A 1 285 ? 45.567 16.081 7.503 1.00 65.06 285 PRO A N 1
ATOM 2104 C CA . PRO A 1 285 ? 45.422 17.185 6.549 1.00 65.06 285 PRO A CA 1
ATOM 2105 C C . PRO A 1 285 ? 44.646 16.764 5.289 1.00 65.06 285 PRO A C 1
ATOM 2107 O O . PRO A 1 285 ? 44.823 15.653 4.790 1.00 65.06 285 PRO A O 1
ATOM 2110 N N . PHE A 1 286 ? 43.791 17.650 4.779 1.00 68.38 286 PHE A N 1
ATOM 2111 C CA . PHE A 1 286 ? 42.938 17.409 3.608 1.00 68.38 286 PHE A CA 1
ATOM 2112 C C . PHE A 1 286 ? 43.473 18.115 2.366 1.00 68.38 286 PHE A C 1
ATOM 2114 O O . PHE A 1 286 ? 43.853 19.285 2.456 1.00 68.38 286 PHE A O 1
ATOM 2121 N N . SER A 1 287 ? 43.451 17.452 1.210 1.00 62.78 287 SER A N 1
ATOM 2122 C CA . SER A 1 287 ? 44.072 17.962 -0.017 1.00 62.78 287 SER A CA 1
ATOM 2123 C C . SER A 1 287 ? 43.036 18.642 -0.923 1.00 62.78 287 SER A C 1
ATOM 2125 O O . SER A 1 287 ? 42.113 18.003 -1.425 1.00 62.78 287 SER A O 1
ATOM 2127 N N . GLY A 1 288 ? 43.197 19.949 -1.170 1.00 64.38 288 GLY A N 1
ATOM 2128 C CA . GLY A 1 288 ? 42.271 20.739 -1.996 1.00 64.38 288 GLY A CA 1
ATOM 2129 C C . GLY A 1 288 ? 40.967 21.147 -1.284 1.00 64.38 288 GLY A C 1
ATOM 2130 O O . GLY A 1 288 ? 40.940 21.209 -0.054 1.00 64.38 288 GLY A O 1
ATOM 2131 N N . PRO A 1 289 ? 39.896 21.496 -2.031 1.00 71.00 289 PRO A N 1
ATOM 2132 C CA . PRO A 1 289 ? 38.629 21.918 -1.440 1.00 71.00 289 PRO A CA 1
ATOM 2133 C C . PRO A 1 289 ? 38.006 20.827 -0.564 1.00 71.00 289 PRO A C 1
ATOM 2135 O O . PRO A 1 289 ? 37.777 19.707 -1.023 1.00 71.00 289 PRO A O 1
ATOM 2138 N N . VAL A 1 290 ? 37.693 21.166 0.683 1.00 80.25 290 VAL A N 1
ATOM 2139 C CA . VAL A 1 290 ? 37.133 20.234 1.671 1.00 80.25 290 VAL A CA 1
ATOM 2140 C C . VAL A 1 290 ? 35.669 20.539 1.889 1.00 80.25 290 VAL A C 1
ATOM 2142 O O . VAL A 1 290 ? 35.314 21.671 2.223 1.00 80.25 290 VAL A O 1
ATOM 2145 N N . LYS A 1 291 ? 34.816 19.523 1.760 1.00 81.00 291 LYS A N 1
ATOM 2146 C CA . LYS A 1 291 ? 33.416 19.625 2.165 1.00 81.00 291 LYS A CA 1
ATOM 2147 C C . LYS A 1 291 ? 33.329 19.346 3.656 1.00 81.00 291 LYS A C 1
ATOM 2149 O O . LYS A 1 291 ? 33.589 18.235 4.116 1.00 81.00 291 LYS A O 1
ATOM 2154 N N . VAL A 1 292 ? 32.947 20.367 4.406 1.00 80.56 292 VAL A N 1
ATOM 2155 C CA . VAL A 1 292 ? 32.761 20.294 5.852 1.00 80.56 292 VAL A CA 1
ATOM 2156 C C . VAL A 1 292 ? 31.274 20.324 6.129 1.00 80.56 292 VAL A C 1
ATOM 2158 O O . VAL A 1 292 ? 30.585 21.275 5.758 1.00 80.56 292 VAL A O 1
ATOM 2161 N N . THR A 1 293 ? 30.772 19.276 6.775 1.00 83.56 293 THR A N 1
ATOM 2162 C CA . THR A 1 293 ? 29.381 19.220 7.216 1.00 83.56 293 THR A CA 1
ATOM 2163 C C . THR A 1 293 ? 29.334 19.371 8.728 1.00 83.56 293 THR A C 1
ATOM 2165 O O . THR A 1 293 ? 29.756 18.487 9.476 1.00 83.56 293 THR A O 1
ATOM 2168 N N . LEU A 1 294 ? 28.806 20.506 9.174 1.00 80.06 294 LEU A N 1
ATOM 2169 C CA . LEU A 1 294 ? 28.474 20.746 10.571 1.00 80.06 294 LEU A CA 1
ATOM 2170 C C . LEU A 1 294 ? 27.034 20.305 10.770 1.00 80.06 294 LEU A C 1
ATOM 2172 O O . LEU A 1 294 ? 26.138 20.930 10.213 1.00 80.06 294 LEU A O 1
ATOM 2176 N N . THR A 1 295 ? 26.796 19.233 11.517 1.00 79.12 295 THR A N 1
ATOM 2177 C CA . THR A 1 295 ? 25.441 18.791 11.870 1.00 79.12 295 THR A CA 1
ATOM 2178 C C . THR A 1 295 ? 25.142 19.147 13.314 1.00 79.12 295 THR A C 1
ATOM 2180 O O . THR A 1 295 ? 26.046 19.135 14.145 1.00 79.12 295 THR A O 1
ATOM 2183 N N . ASN A 1 296 ? 23.870 19.374 13.628 1.00 77.31 296 ASN A N 1
ATOM 2184 C CA . ASN A 1 296 ? 23.415 19.642 14.988 1.00 77.31 296 ASN A CA 1
ATOM 2185 C C . ASN A 1 296 ? 24.060 20.896 15.617 1.00 77.31 296 ASN A C 1
ATOM 2187 O O . ASN A 1 296 ? 24.500 20.869 16.761 1.00 77.31 296 ASN A O 1
ATOM 2191 N N . VAL A 1 297 ? 24.132 22.006 14.871 1.00 79.06 297 VAL A N 1
ATOM 2192 C CA . VAL A 1 297 ? 24.697 23.274 15.375 1.00 79.06 297 VAL A CA 1
ATOM 2193 C C . VAL A 1 297 ? 23.761 23.883 16.422 1.00 79.06 297 VAL A C 1
ATOM 2195 O O . VAL A 1 297 ? 22.670 24.323 16.069 1.00 79.06 297 VAL A O 1
ATOM 2198 N N . THR A 1 298 ? 24.155 23.911 17.696 1.00 79.25 298 THR A N 1
ATOM 2199 C CA . THR A 1 298 ? 23.303 24.355 18.822 1.00 79.25 298 THR A CA 1
ATOM 2200 C C . THR A 1 298 ? 23.702 25.706 19.442 1.00 79.25 298 THR A C 1
ATOM 2202 O O . THR A 1 298 ? 22.965 26.267 20.246 1.00 79.25 298 THR A O 1
ATOM 2205 N N . ALA A 1 299 ? 24.828 26.292 19.039 1.00 80.00 299 ALA A N 1
ATOM 2206 C CA . ALA A 1 299 ? 25.250 27.644 19.423 1.00 80.00 299 ALA A CA 1
ATOM 2207 C C . ALA A 1 299 ? 25.880 28.365 18.215 1.00 80.00 299 ALA A C 1
ATOM 2209 O O . ALA A 1 299 ? 26.193 27.694 17.227 1.00 80.00 299 ALA A O 1
ATOM 2210 N N . PRO A 1 300 ? 26.059 29.703 18.234 1.00 82.62 300 PRO A N 1
ATOM 2211 C CA . PRO A 1 300 ? 26.852 30.376 17.210 1.00 82.62 300 PRO A CA 1
ATOM 2212 C C . PRO A 1 300 ? 28.252 29.766 17.175 1.00 82.62 300 PRO A C 1
ATOM 2214 O O . PRO A 1 300 ? 28.890 29.626 18.219 1.00 82.62 300 PRO A O 1
ATOM 2217 N N . VAL A 1 301 ? 28.706 29.383 15.987 1.00 80.94 301 VAL A N 1
ATOM 2218 C CA . VAL A 1 301 ? 29.992 28.704 15.807 1.00 80.94 301 VAL A CA 1
ATOM 2219 C C . VAL A 1 301 ? 30.886 29.514 14.892 1.00 80.94 301 VAL A C 1
ATOM 2221 O O . VAL A 1 301 ? 30.456 30.011 13.853 1.00 80.94 301 VAL A O 1
ATOM 2224 N N . SER A 1 302 ? 32.153 29.611 15.266 1.00 84.62 302 SER A N 1
ATOM 2225 C CA . SER A 1 302 ? 33.200 30.155 14.414 1.00 84.62 302 SER A CA 1
ATOM 2226 C C . SER A 1 302 ? 33.963 29.005 13.780 1.00 84.62 302 SER A C 1
ATOM 2228 O O . SER A 1 302 ? 34.463 28.129 14.484 1.00 84.62 302 SER A O 1
ATOM 2230 N N . VAL A 1 303 ? 34.047 29.012 12.453 1.00 84.44 303 VAL A N 1
ATOM 2231 C CA . VAL A 1 303 ? 34.765 28.020 11.656 1.00 84.44 303 VAL A CA 1
ATOM 2232 C C . VAL A 1 303 ? 35.999 28.687 11.079 1.00 84.44 303 VAL A C 1
ATOM 2234 O O . VAL A 1 303 ? 35.906 29.545 10.199 1.00 84.44 303 VAL A O 1
ATOM 2237 N N . ALA A 1 304 ? 37.161 28.279 11.572 1.00 84.75 304 ALA A N 1
ATOM 2238 C CA . ALA A 1 304 ? 38.451 28.723 11.075 1.00 84.75 304 ALA A CA 1
ATOM 2239 C C . ALA A 1 304 ? 39.203 27.532 10.487 1.00 84.75 304 ALA A C 1
ATOM 2241 O O . ALA A 1 304 ? 39.298 26.472 11.104 1.00 84.75 304 ALA A O 1
ATOM 2242 N N . ALA A 1 305 ? 39.756 27.710 9.295 1.00 83.06 305 ALA A N 1
ATOM 2243 C CA . ALA A 1 305 ? 40.641 26.733 8.689 1.00 83.06 305 ALA A CA 1
ATOM 2244 C C . ALA A 1 305 ? 42.091 27.194 8.858 1.00 83.06 305 ALA A C 1
ATOM 2246 O O . ALA A 1 305 ? 42.423 28.349 8.593 1.00 83.06 305 ALA A O 1
ATOM 2247 N N . SER A 1 306 ? 42.948 26.284 9.308 1.00 83.75 306 SER A N 1
ATOM 2248 C CA . SER A 1 306 ? 44.393 26.431 9.211 1.00 83.75 306 SER A CA 1
ATOM 2249 C C . SER A 1 306 ? 44.839 25.791 7.908 1.00 83.75 306 SER A C 1
ATOM 2251 O O . SER A 1 306 ? 44.439 24.673 7.571 1.00 83.75 306 SER A O 1
ATOM 2253 N N . PHE A 1 307 ? 45.666 26.513 7.170 1.00 79.81 307 PHE A N 1
ATOM 2254 C CA . PHE A 1 307 ? 46.195 26.060 5.897 1.00 79.81 307 PHE A CA 1
ATOM 2255 C C . PHE A 1 307 ? 47.675 25.756 6.071 1.00 79.81 307 PHE A C 1
ATOM 2257 O O . PHE A 1 307 ? 48.399 26.508 6.722 1.00 79.81 307 PHE A O 1
ATOM 2264 N N . ALA A 1 308 ? 48.119 24.643 5.505 1.00 64.44 308 ALA A N 1
ATOM 2265 C CA . ALA A 1 308 ? 49.532 24.332 5.398 1.00 64.44 308 ALA A CA 1
ATOM 2266 C C . ALA A 1 308 ? 49.868 24.005 3.949 1.00 64.44 308 ALA A C 1
ATOM 2268 O O . ALA A 1 308 ? 49.007 23.880 3.069 1.00 64.44 308 ALA A O 1
ATOM 2269 N N . THR A 1 309 ? 51.156 23.853 3.712 1.00 62.50 309 THR A N 1
ATOM 2270 C CA . THR A 1 309 ? 51.648 23.244 2.491 1.00 62.50 309 THR A CA 1
ATOM 2271 C C . THR A 1 309 ? 51.860 21.772 2.802 1.00 62.50 309 THR A C 1
ATOM 2273 O O . THR A 1 309 ? 52.624 21.435 3.703 1.00 62.50 309 THR A O 1
ATOM 2276 N N . ASP A 1 310 ? 51.129 20.899 2.118 1.00 54.38 310 ASP A N 1
ATOM 2277 C CA . ASP A 1 310 ? 51.228 19.453 2.309 1.00 54.38 310 ASP A CA 1
ATOM 2278 C C . ASP A 1 310 ? 52.647 19.055 1.972 1.00 54.38 310 ASP A C 1
ATOM 2280 O O . ASP A 1 310 ? 53.072 19.366 0.867 1.00 54.38 310 ASP A O 1
ATOM 2284 N N . THR A 1 311 ? 53.381 18.401 2.866 1.00 49.88 311 THR A N 1
ATOM 2285 C CA . THR A 1 311 ? 54.728 17.921 2.549 1.00 49.88 311 THR A CA 1
ATOM 2286 C C . THR A 1 311 ? 54.717 16.592 1.792 1.00 49.88 311 THR A C 1
ATOM 2288 O O . THR A 1 311 ? 55.723 16.242 1.190 1.00 49.88 311 THR A O 1
ATOM 2291 N N . THR A 1 312 ? 53.575 15.895 1.740 1.00 44.31 312 THR A N 1
ATOM 2292 C CA . THR A 1 312 ? 53.320 14.665 0.965 1.00 44.31 312 THR A CA 1
ATOM 2293 C C . THR A 1 312 ? 52.849 15.005 -0.439 1.00 44.31 312 THR A C 1
ATOM 2295 O O . THR A 1 312 ? 53.369 14.457 -1.396 1.00 44.31 312 THR A O 1
ATOM 2298 N N . LEU A 1 313 ? 51.989 16.013 -0.587 1.00 44.56 313 LEU A N 1
ATOM 2299 C CA . LEU A 1 313 ? 51.778 16.710 -1.862 1.00 44.56 313 LEU A CA 1
ATOM 2300 C C . LEU A 1 313 ? 52.946 17.661 -2.172 1.00 44.56 313 LEU A C 1
ATOM 2302 O O . LEU A 1 313 ? 53.038 18.129 -3.295 1.00 44.56 313 LEU A O 1
ATOM 2306 N N . ALA A 1 314 ? 53.853 17.954 -1.230 1.00 39.44 314 ALA A N 1
ATOM 2307 C CA . ALA A 1 314 ? 55.184 18.486 -1.528 1.00 39.44 314 ALA A CA 1
ATOM 2308 C C . ALA A 1 314 ? 56.147 17.365 -1.876 1.00 39.44 314 ALA A C 1
ATOM 2310 O O . ALA A 1 314 ? 57.120 17.674 -2.525 1.00 39.44 314 ALA A O 1
ATOM 2311 N N . MET A 1 315 ? 55.890 16.099 -1.536 1.00 42.53 315 MET A N 1
ATOM 2312 C CA . MET A 1 315 ? 56.628 14.945 -2.049 1.00 42.53 315 MET A CA 1
ATOM 2313 C C . MET A 1 315 ? 56.154 14.643 -3.478 1.00 42.53 315 MET A C 1
ATOM 2315 O O . MET A 1 315 ? 56.976 14.543 -4.377 1.00 42.53 315 MET A O 1
ATOM 2319 N N . GLU A 1 316 ? 54.838 14.647 -3.717 1.00 44.50 316 GLU A N 1
ATOM 2320 C CA . GLU A 1 316 ? 54.181 14.568 -5.030 1.00 44.50 316 GLU A CA 1
ATOM 2321 C C . GLU A 1 316 ? 54.539 15.795 -5.897 1.00 44.50 316 GLU A C 1
ATOM 2323 O O . GLU A 1 316 ? 54.921 15.642 -7.061 1.00 44.50 316 GLU A O 1
ATOM 2328 N N . ARG A 1 317 ? 54.544 17.015 -5.321 1.00 43.00 317 ARG A N 1
ATOM 2329 C CA . ARG A 1 317 ? 55.090 18.205 -5.994 1.00 43.00 317 ARG A CA 1
ATOM 2330 C C . ARG A 1 317 ? 56.606 18.127 -6.142 1.00 43.00 317 ARG A C 1
ATOM 2332 O O . ARG A 1 317 ? 57.060 18.464 -7.221 1.00 43.00 317 ARG A O 1
ATOM 2339 N N . ASN A 1 318 ? 57.381 17.601 -5.189 1.00 42.81 318 ASN A N 1
ATOM 2340 C CA . ASN A 1 318 ? 58.838 17.412 -5.316 1.00 42.81 318 ASN A CA 1
ATOM 2341 C C . ASN A 1 318 ? 59.197 16.391 -6.401 1.00 42.81 318 ASN A C 1
ATOM 2343 O O . ASN A 1 318 ? 60.215 16.556 -7.074 1.00 42.81 318 ASN A O 1
ATOM 2347 N N . CYS A 1 319 ? 58.345 15.397 -6.667 1.00 49.06 319 CYS A N 1
ATOM 2348 C CA . CYS A 1 319 ? 58.476 14.570 -7.858 1.00 49.06 319 CYS A CA 1
ATOM 2349 C C . CYS A 1 319 ? 58.367 15.455 -9.107 1.00 49.06 319 CYS A C 1
ATOM 2351 O O . CYS A 1 319 ? 59.264 15.444 -9.936 1.00 49.06 319 CYS A O 1
ATOM 2353 N N . THR A 1 320 ? 57.359 16.318 -9.225 1.00 47.94 320 THR A N 1
ATOM 2354 C CA . THR A 1 320 ? 57.201 17.182 -10.413 1.00 47.94 320 THR A CA 1
ATOM 2355 C C . THR A 1 320 ? 58.117 18.416 -10.485 1.00 47.94 320 THR A C 1
ATOM 2357 O O . THR A 1 320 ? 58.395 18.879 -11.589 1.00 47.94 320 THR A O 1
ATOM 2360 N N . SER A 1 321 ? 58.600 18.957 -9.361 1.00 43.41 321 SER A N 1
ATOM 2361 C CA . SER A 1 321 ? 59.182 20.307 -9.275 1.00 43.41 321 SER A CA 1
ATOM 2362 C C . SER A 1 321 ? 60.568 20.397 -8.631 1.00 43.41 321 SER A C 1
ATOM 2364 O O . SER A 1 321 ? 61.141 21.477 -8.659 1.00 43.41 321 SER A O 1
ATOM 2366 N N . THR A 1 322 ? 61.148 19.326 -8.076 1.00 46.19 322 THR A N 1
ATOM 2367 C CA . THR A 1 322 ? 62.547 19.353 -7.580 1.00 46.19 322 THR A CA 1
ATOM 2368 C C . THR A 1 322 ? 63.385 18.181 -8.089 1.00 46.19 322 THR A C 1
ATOM 2370 O O . THR A 1 322 ? 64.490 18.408 -8.573 1.00 46.19 322 THR A O 1
ATOM 2373 N N . CYS A 1 323 ? 62.863 16.950 -8.110 1.00 44.38 323 CYS A N 1
ATOM 2374 C CA . CYS A 1 323 ? 63.586 15.796 -8.663 1.00 44.38 323 CYS A CA 1
ATOM 2375 C C . CYS A 1 323 ? 63.481 15.674 -10.194 1.00 44.38 323 CYS A C 1
ATOM 2377 O O . CYS A 1 323 ? 64.460 15.289 -10.831 1.00 44.38 323 CYS A O 1
ATOM 2379 N N . HIS A 1 324 ? 62.338 16.001 -10.819 1.00 49.12 324 HIS A N 1
ATOM 2380 C CA . HIS A 1 324 ? 62.171 15.800 -12.269 1.00 49.12 324 HIS A CA 1
ATOM 2381 C C . HIS A 1 324 ? 62.616 16.988 -13.135 1.00 49.12 324 HIS A C 1
ATOM 2383 O O . HIS A 1 324 ? 62.907 16.779 -14.309 1.00 49.12 324 HIS A O 1
ATOM 2389 N N . LEU A 1 325 ? 62.754 18.208 -12.601 1.00 43.91 325 LEU A N 1
ATOM 2390 C CA . LEU A 1 325 ? 63.241 19.351 -13.394 1.00 43.91 325 LEU A CA 1
ATOM 2391 C C . LEU A 1 325 ? 64.661 19.119 -13.941 1.00 43.91 325 LEU A C 1
ATOM 2393 O O . LEU A 1 325 ? 64.927 19.445 -15.096 1.00 43.91 325 LEU A O 1
ATOM 2397 N N . ASN A 1 326 ? 65.516 18.447 -13.163 1.00 45.28 326 ASN A N 1
ATOM 2398 C CA . ASN A 1 326 ? 66.875 18.062 -13.564 1.00 45.28 326 ASN A CA 1
ATOM 2399 C C . ASN A 1 326 ? 66.971 16.628 -14.125 1.00 45.28 326 ASN A C 1
ATOM 2401 O O . ASN A 1 326 ? 68.059 16.167 -14.465 1.00 45.28 326 ASN A O 1
ATOM 2405 N N . ALA A 1 327 ? 65.853 15.904 -14.237 1.00 54.00 327 ALA A N 1
ATOM 2406 C CA . ALA A 1 327 ? 65.831 14.540 -14.762 1.00 54.00 327 ALA A CA 1
ATOM 2407 C C . ALA A 1 327 ? 65.639 14.522 -16.283 1.00 54.00 327 ALA A C 1
ATOM 2409 O O . ALA A 1 327 ? 65.128 15.473 -16.867 1.00 54.00 327 ALA A O 1
ATOM 2410 N N . SER A 1 328 ? 66.011 13.419 -16.941 1.00 58.94 328 SER A N 1
ATOM 2411 C CA . SER A 1 328 ? 65.841 13.261 -18.395 1.00 58.94 328 SER A CA 1
ATOM 2412 C C . SER A 1 328 ? 64.395 13.520 -18.858 1.00 58.94 328 SER A C 1
ATOM 2414 O O . SER A 1 328 ? 63.434 13.312 -18.111 1.00 58.94 328 SER A O 1
ATOM 2416 N N . ALA A 1 329 ? 64.216 13.925 -20.120 1.00 61.16 329 ALA A N 1
ATOM 2417 C CA . ALA A 1 329 ? 62.895 14.218 -20.691 1.00 61.16 329 ALA A CA 1
ATOM 2418 C C . ALA A 1 329 ? 61.885 13.065 -20.518 1.00 61.16 329 ALA A C 1
ATOM 2420 O O . ALA A 1 329 ? 60.702 13.304 -20.284 1.00 61.16 329 ALA A O 1
ATOM 2421 N N . ALA A 1 330 ? 62.362 11.817 -20.554 1.00 58.25 330 ALA A N 1
ATOM 2422 C CA . ALA A 1 330 ? 61.539 10.634 -20.328 1.00 58.25 330 ALA A CA 1
ATOM 2423 C C . ALA A 1 330 ? 60.990 10.553 -18.892 1.00 58.25 330 ALA A C 1
ATOM 2425 O O . ALA A 1 330 ? 59.844 10.158 -18.699 1.00 58.25 330 ALA A O 1
ATOM 2426 N N . VAL A 1 331 ? 61.784 10.958 -17.897 1.00 58.56 331 VAL A N 1
ATOM 2427 C CA . VAL A 1 331 ? 61.410 10.954 -16.475 1.00 58.56 331 VAL A CA 1
ATOM 2428 C C . VAL A 1 331 ? 60.420 12.090 -16.190 1.00 58.56 331 VAL A C 1
ATOM 2430 O O . VAL A 1 331 ? 59.419 11.877 -15.509 1.00 58.56 331 VAL A O 1
ATOM 2433 N N . ARG A 1 332 ? 60.587 13.261 -16.818 1.00 61.81 332 ARG A N 1
ATOM 2434 C CA . ARG A 1 332 ? 59.624 14.383 -16.744 1.00 61.81 332 ARG A CA 1
ATOM 2435 C C . ARG A 1 332 ? 58.225 14.059 -17.274 1.00 61.81 332 ARG A C 1
ATOM 2437 O O . ARG A 1 332 ? 57.258 14.642 -16.803 1.00 61.81 332 ARG A O 1
ATOM 2444 N N . ALA A 1 333 ? 58.103 13.123 -18.216 1.00 65.00 333 ALA A N 1
ATOM 2445 C CA . ALA A 1 333 ? 56.816 12.737 -18.799 1.00 65.00 333 ALA A CA 1
ATOM 2446 C C . ALA A 1 333 ? 56.003 11.749 -17.934 1.00 65.00 333 ALA A C 1
ATOM 2448 O O . ALA A 1 333 ? 54.818 11.541 -18.195 1.00 65.00 333 ALA A O 1
ATOM 2449 N N . VAL A 1 334 ? 56.616 11.124 -16.919 1.00 67.06 334 VAL A N 1
ATOM 2450 C CA . VAL A 1 334 ? 55.986 10.069 -16.101 1.00 67.06 334 VAL A CA 1
ATOM 2451 C C . VAL A 1 334 ? 54.761 10.564 -15.312 1.00 67.06 334 VAL A C 1
ATOM 2453 O O . VAL A 1 334 ? 53.729 9.896 -15.395 1.00 67.06 334 VAL A O 1
ATOM 2456 N N . PRO A 1 335 ? 54.790 11.727 -14.626 1.00 64.81 335 PRO A N 1
ATOM 2457 C CA . PRO A 1 335 ? 53.624 12.230 -13.894 1.00 64.81 335 PRO A CA 1
ATOM 2458 C C . PRO A 1 335 ? 52.407 12.470 -14.795 1.00 64.81 335 PRO A C 1
ATOM 2460 O O . PRO A 1 335 ? 51.294 12.087 -14.445 1.00 64.81 335 PRO A O 1
ATOM 2463 N N . GLY A 1 336 ? 52.617 13.024 -15.996 1.00 64.50 336 GLY A N 1
ATOM 2464 C CA . GLY A 1 336 ? 51.544 13.228 -16.975 1.00 64.50 336 GLY A CA 1
ATOM 2465 C C . GLY A 1 336 ? 50.934 11.913 -17.469 1.00 64.50 336 GLY A C 1
ATOM 2466 O O . GLY A 1 336 ? 49.720 11.816 -17.633 1.00 64.50 336 GLY A O 1
ATOM 2467 N N . LYS A 1 337 ? 51.755 10.869 -17.639 1.00 68.62 337 LYS A N 1
ATOM 2468 C CA . LYS A 1 337 ? 51.275 9.533 -18.020 1.00 68.62 337 LYS A CA 1
ATOM 2469 C C . LYS A 1 337 ? 50.462 8.871 -16.907 1.00 68.62 337 LYS A C 1
ATOM 2471 O O . LYS A 1 337 ? 49.403 8.328 -17.205 1.00 68.62 337 LYS A O 1
ATOM 2476 N N . TRP A 1 338 ? 50.909 8.945 -15.652 1.00 70.56 338 TRP A N 1
ATOM 2477 C CA . TRP A 1 338 ? 50.155 8.405 -14.513 1.00 70.56 338 TRP A CA 1
ATOM 2478 C C . TRP A 1 338 ? 48.842 9.158 -14.275 1.00 70.56 338 TRP A C 1
ATOM 2480 O O . TRP A 1 338 ? 47.810 8.516 -14.081 1.00 70.56 338 TRP A O 1
ATOM 2490 N N . LEU A 1 339 ? 48.841 10.492 -14.370 1.00 63.22 339 LEU A N 1
ATOM 2491 C CA . LEU A 1 339 ? 47.621 11.302 -14.256 1.00 63.22 339 LEU A CA 1
ATOM 2492 C C . LEU A 1 339 ? 46.573 10.928 -15.312 1.00 63.22 339 LEU A C 1
ATOM 2494 O O . LEU A 1 339 ? 45.384 10.906 -15.011 1.00 63.22 339 LEU A O 1
ATOM 2498 N N . ALA A 1 340 ? 47.013 10.589 -16.525 1.00 66.62 340 ALA A N 1
ATOM 2499 C CA . ALA A 1 340 ? 46.148 10.129 -17.609 1.00 66.62 340 ALA A CA 1
ATOM 2500 C C . ALA A 1 340 ? 45.758 8.638 -17.510 1.00 66.62 340 ALA A C 1
ATOM 2502 O O . ALA A 1 340 ? 45.104 8.114 -18.412 1.00 66.62 340 ALA A O 1
ATOM 2503 N N . SER A 1 341 ? 46.177 7.931 -16.455 1.00 64.88 341 SER A N 1
ATOM 2504 C CA . SER A 1 341 ? 45.976 6.488 -16.317 1.00 64.88 341 SER A CA 1
ATOM 2505 C C . SER A 1 341 ? 44.724 6.111 -15.530 1.00 64.88 341 SER A C 1
ATOM 2507 O O . SER A 1 341 ? 44.254 6.838 -14.652 1.00 64.88 341 SER A O 1
ATOM 2509 N N . ARG A 1 342 ? 44.233 4.889 -15.771 1.00 65.25 342 ARG A N 1
ATOM 2510 C CA . ARG A 1 342 ? 43.165 4.293 -14.953 1.00 65.25 342 ARG A CA 1
ATOM 2511 C C . ARG A 1 342 ? 43.587 4.055 -13.501 1.00 65.25 342 ARG A C 1
ATOM 2513 O O . ARG A 1 342 ? 42.726 4.052 -12.634 1.00 65.25 342 ARG A O 1
ATOM 2520 N N . HIS A 1 343 ? 44.882 3.925 -13.211 1.00 68.12 343 HIS A N 1
ATOM 2521 C CA . HIS A 1 343 ? 45.372 3.778 -11.839 1.00 68.12 343 HIS A CA 1
ATOM 2522 C C . HIS A 1 343 ? 45.136 5.038 -11.001 1.00 68.12 343 HIS A C 1
ATOM 2524 O O . HIS A 1 343 ? 44.703 4.914 -9.857 1.00 68.12 343 HIS A O 1
ATOM 2530 N N . LYS A 1 344 ? 45.298 6.239 -11.580 1.00 66.56 344 LYS A N 1
ATOM 2531 C CA . LYS A 1 344 ? 44.887 7.485 -10.911 1.00 66.56 344 LYS A CA 1
ATOM 2532 C C . LYS A 1 344 ? 43.378 7.508 -10.666 1.00 66.56 344 LYS A C 1
ATOM 2534 O O . LYS A 1 344 ? 42.953 7.855 -9.568 1.00 66.56 344 LYS A O 1
ATOM 2539 N N . ALA A 1 345 ? 42.580 7.106 -11.659 1.00 64.75 345 ALA A N 1
ATOM 2540 C CA . ALA A 1 345 ? 41.122 7.028 -11.529 1.00 64.75 345 ALA A CA 1
ATOM 2541 C C . ALA A 1 345 ? 40.665 6.013 -10.460 1.00 64.75 345 ALA A C 1
ATOM 2543 O O . ALA A 1 345 ? 39.630 6.212 -9.833 1.00 64.75 345 ALA A O 1
ATOM 2544 N N . SER A 1 346 ? 41.450 4.959 -10.217 1.00 62.72 346 SER A N 1
ATOM 2545 C CA . SER A 1 346 ? 41.227 3.960 -9.162 1.00 62.72 346 SER A CA 1
ATOM 2546 C C . SER A 1 346 ? 41.897 4.300 -7.822 1.00 62.72 346 SER A C 1
ATOM 2548 O O . SER A 1 346 ? 41.927 3.453 -6.934 1.00 62.72 346 SER A O 1
ATOM 2550 N N . GLY A 1 347 ? 42.439 5.512 -7.654 1.00 64.31 347 GLY A N 1
ATOM 2551 C CA . GLY A 1 347 ? 43.019 5.970 -6.386 1.00 64.31 347 GLY A CA 1
ATOM 2552 C C . GLY A 1 347 ? 44.377 5.356 -6.023 1.00 64.31 347 GLY A C 1
ATOM 2553 O O . GLY A 1 347 ? 44.775 5.413 -4.863 1.00 64.31 347 GLY A O 1
ATOM 2554 N N . ILE A 1 348 ? 45.099 4.770 -6.984 1.00 66.88 348 ILE A N 1
ATOM 2555 C CA . ILE A 1 348 ? 46.420 4.163 -6.767 1.00 66.88 348 ILE A CA 1
ATOM 2556 C C . ILE A 1 348 ? 47.518 5.222 -6.955 1.00 66.88 348 ILE A C 1
ATOM 2558 O O . ILE A 1 348 ? 47.740 5.709 -8.068 1.00 66.88 348 ILE A O 1
ATOM 2562 N N . ASP A 1 349 ? 48.214 5.557 -5.865 1.00 66.00 349 ASP A N 1
ATOM 2563 C CA . ASP A 1 349 ? 49.293 6.556 -5.811 1.00 66.00 349 ASP A CA 1
ATOM 2564 C C . ASP A 1 349 ? 50.673 5.999 -6.222 1.00 66.00 349 ASP A C 1
ATOM 2566 O O . ASP A 1 349 ? 50.924 4.797 -6.119 1.00 66.00 349 ASP A O 1
ATOM 2570 N N . CYS A 1 350 ? 51.602 6.867 -6.639 1.00 65.81 350 CYS A N 1
ATOM 2571 C CA . CYS A 1 350 ? 52.995 6.513 -6.924 1.00 65.81 350 CYS A CA 1
ATOM 2572 C C . CYS A 1 350 ? 53.639 5.735 -5.767 1.00 65.81 350 CYS A C 1
ATOM 2574 O O . CYS A 1 350 ? 54.356 4.763 -6.011 1.00 65.81 350 CYS A O 1
ATOM 2576 N N . VAL A 1 351 ? 53.341 6.104 -4.517 1.00 61.56 351 VAL A N 1
ATOM 2577 C CA . VAL A 1 351 ? 53.900 5.453 -3.317 1.00 61.56 351 VAL A CA 1
ATOM 2578 C C . VAL A 1 351 ? 53.369 4.037 -3.075 1.00 61.56 351 VAL A C 1
ATOM 2580 O O . VAL A 1 351 ? 53.982 3.253 -2.349 1.00 61.56 351 VAL A O 1
ATOM 2583 N N . VAL A 1 352 ? 52.262 3.658 -3.728 1.00 66.19 352 VAL A N 1
ATOM 2584 C CA . VAL A 1 352 ? 51.764 2.272 -3.716 1.00 66.19 352 VAL A CA 1
ATOM 2585 C C . VAL A 1 352 ? 52.780 1.348 -4.385 1.00 66.19 352 VAL A C 1
ATOM 2587 O O . VAL A 1 352 ? 52.977 0.218 -3.931 1.00 66.19 352 VAL A O 1
ATOM 2590 N N . CYS A 1 353 ? 53.468 1.845 -5.412 1.00 65.31 353 CYS A N 1
ATOM 2591 C CA . CYS A 1 353 ? 54.465 1.097 -6.169 1.00 65.31 353 CYS A CA 1
ATOM 2592 C C . CYS A 1 353 ? 55.914 1.477 -5.810 1.00 65.31 353 CYS A C 1
ATOM 2594 O O . CYS A 1 353 ? 56.809 0.658 -5.997 1.00 65.31 353 CYS A O 1
ATOM 2596 N N . HIS A 1 354 ? 56.146 2.686 -5.286 1.00 62.16 354 HIS A N 1
ATOM 2597 C CA . HIS A 1 354 ? 57.464 3.231 -4.931 1.00 62.16 354 HIS A CA 1
ATOM 2598 C C . HIS A 1 354 ? 57.530 3.539 -3.432 1.00 62.16 354 HIS A C 1
ATOM 2600 O O . HIS A 1 354 ? 57.224 4.646 -3.000 1.00 62.16 354 HIS A O 1
ATOM 2606 N N . VAL A 1 355 ? 57.906 2.537 -2.631 1.00 53.59 355 VAL A N 1
ATOM 2607 C CA . VAL A 1 355 ? 57.860 2.600 -1.152 1.00 53.59 355 VAL A CA 1
ATOM 2608 C C . VAL A 1 355 ? 58.938 3.533 -0.562 1.00 53.59 355 VAL A C 1
ATOM 2610 O O . VAL A 1 355 ? 58.749 4.104 0.507 1.00 53.59 355 VAL A O 1
ATOM 2613 N N . THR A 1 356 ? 60.042 3.740 -1.285 1.00 52.50 356 THR A N 1
ATOM 2614 C CA . THR A 1 356 ? 61.108 4.727 -1.028 1.00 52.50 356 THR A CA 1
ATOM 2615 C C . THR A 1 356 ? 61.636 5.227 -2.376 1.00 52.50 356 THR A C 1
ATOM 2617 O O . THR A 1 356 ? 61.674 4.450 -3.329 1.00 52.50 356 THR A O 1
ATOM 2620 N N . MET A 1 357 ? 62.028 6.506 -2.491 1.00 49.69 357 MET A N 1
ATOM 2621 C CA . MET A 1 357 ? 62.708 7.039 -3.685 1.00 49.69 357 MET A CA 1
ATOM 2622 C C . MET A 1 357 ? 63.939 7.889 -3.311 1.00 49.69 357 MET A C 1
ATOM 2624 O O . MET A 1 357 ? 63.779 8.843 -2.551 1.00 49.69 357 MET A O 1
ATOM 2628 N N . PRO A 1 358 ? 65.141 7.573 -3.846 1.00 51.59 358 PRO A N 1
ATOM 2629 C CA . PRO A 1 358 ? 65.426 6.430 -4.715 1.00 51.59 358 PRO A CA 1
ATOM 2630 C C . PRO A 1 358 ? 65.403 5.128 -3.896 1.00 51.59 358 PRO A C 1
ATOM 2632 O O . PRO A 1 358 ? 66.177 4.955 -2.961 1.00 51.59 358 PRO A O 1
ATOM 2635 N N . GLY A 1 359 ? 64.475 4.233 -4.226 1.00 53.81 359 GLY A N 1
ATOM 2636 C CA . GLY A 1 359 ? 64.317 2.918 -3.611 1.00 53.81 359 GLY A CA 1
ATOM 2637 C C . GLY A 1 359 ? 64.352 1.824 -4.673 1.00 53.81 359 GLY A C 1
ATOM 2638 O O . GLY A 1 359 ? 64.624 2.098 -5.844 1.00 53.81 359 GLY A O 1
ATOM 2639 N N . PRO A 1 360 ? 64.111 0.567 -4.288 1.00 52.69 360 PRO A N 1
ATOM 2640 C CA . PRO A 1 360 ? 64.695 -0.581 -4.975 1.00 52.69 360 PRO A CA 1
ATOM 2641 C C . PRO A 1 360 ? 63.992 -0.976 -6.291 1.00 52.69 360 PRO A C 1
ATOM 2643 O O . PRO A 1 360 ? 64.472 -1.862 -6.995 1.00 52.69 360 PRO A O 1
ATOM 2646 N N . VAL A 1 361 ? 62.907 -0.289 -6.681 1.00 56.09 361 VAL A N 1
ATOM 2647 C CA . VAL A 1 361 ? 62.222 -0.498 -7.968 1.00 56.09 361 VAL A CA 1
ATOM 2648 C C . VAL A 1 361 ? 62.548 0.619 -8.967 1.00 56.09 361 VAL A C 1
ATOM 2650 O O . VAL A 1 361 ? 61.774 1.547 -9.200 1.00 56.09 361 VAL A O 1
ATOM 2653 N N . VAL A 1 362 ? 63.723 0.519 -9.588 1.00 59.06 362 VAL A N 1
ATOM 2654 C CA . VAL A 1 362 ? 64.195 1.417 -10.659 1.00 59.06 362 VAL A CA 1
ATOM 2655 C C . VAL A 1 362 ? 63.975 0.816 -12.054 1.00 59.06 362 VAL A C 1
ATOM 2657 O O . VAL A 1 362 ? 63.749 -0.384 -12.193 1.00 59.06 362 VAL A O 1
ATOM 2660 N N . LYS A 1 363 ? 64.108 1.617 -13.124 1.00 57.25 363 LYS A N 1
ATOM 2661 C CA . LYS A 1 363 ? 63.979 1.165 -14.533 1.00 57.25 363 LYS A CA 1
ATOM 2662 C C . LYS A 1 363 ? 64.831 -0.076 -14.869 1.00 57.25 363 LYS A C 1
ATOM 2664 O O . LYS A 1 363 ? 64.451 -0.842 -15.742 1.00 57.25 363 LYS A O 1
ATOM 2669 N N . ALA A 1 364 ? 65.963 -0.271 -14.189 1.00 62.09 364 ALA A N 1
ATOM 2670 C CA . ALA A 1 364 ? 66.850 -1.424 -14.378 1.00 62.09 364 ALA A CA 1
ATOM 2671 C C . ALA A 1 364 ? 66.361 -2.721 -13.693 1.00 62.09 364 ALA A C 1
ATOM 2673 O O . ALA A 1 364 ? 66.846 -3.802 -14.011 1.00 62.09 364 ALA A O 1
ATOM 2674 N N . SER A 1 365 ? 65.402 -2.621 -12.769 1.00 66.44 365 SER A N 1
ATOM 2675 C CA . SER A 1 365 ? 64.923 -3.729 -11.926 1.00 66.44 365 SER A CA 1
ATOM 2676 C C . SER A 1 365 ? 63.618 -4.373 -12.410 1.00 66.44 365 SER A C 1
ATOM 2678 O O . SER A 1 365 ? 63.176 -5.358 -11.823 1.00 66.44 365 SER A O 1
ATOM 2680 N N . VAL A 1 366 ? 62.989 -3.834 -13.464 1.00 71.56 366 VAL A N 1
ATOM 2681 C CA . VAL A 1 366 ? 61.727 -4.336 -14.031 1.00 71.56 366 VAL A CA 1
ATOM 2682 C C . VAL A 1 366 ? 61.804 -4.324 -15.555 1.00 71.56 366 VAL A C 1
ATOM 2684 O O . VAL A 1 366 ? 62.091 -3.293 -16.165 1.00 71.56 366 VAL A O 1
ATOM 2687 N N . ASN A 1 367 ? 61.495 -5.454 -16.191 1.00 77.38 367 ASN A N 1
ATOM 2688 C CA . ASN A 1 367 ? 61.419 -5.543 -17.644 1.00 77.38 367 ASN A CA 1
ATOM 2689 C C . ASN A 1 367 ? 60.254 -4.683 -18.163 1.00 77.38 367 ASN A C 1
ATOM 2691 O O . ASN A 1 367 ? 59.099 -4.895 -17.800 1.00 77.38 367 ASN A O 1
ATOM 2695 N N . ALA A 1 368 ? 60.548 -3.720 -19.035 1.00 71.19 368 ALA A N 1
ATOM 2696 C CA . ALA A 1 368 ? 59.568 -2.736 -19.494 1.00 71.19 368 ALA A CA 1
ATOM 2697 C C . ALA A 1 368 ? 58.459 -3.304 -20.404 1.00 71.19 368 ALA A C 1
ATOM 2699 O O . ALA A 1 368 ? 57.445 -2.637 -20.594 1.00 71.19 368 ALA A O 1
ATOM 2700 N N . ALA A 1 369 ? 58.643 -4.501 -20.970 1.00 75.19 369 ALA A N 1
ATOM 2701 C CA . ALA A 1 369 ? 57.669 -5.134 -21.857 1.00 75.19 369 ALA A CA 1
ATOM 2702 C C . ALA A 1 369 ? 56.804 -6.174 -21.127 1.00 75.19 369 ALA A C 1
ATOM 2704 O O . ALA A 1 369 ? 55.599 -6.264 -21.363 1.00 75.19 369 ALA A O 1
ATOM 2705 N N . THR A 1 370 ? 57.408 -6.956 -20.228 1.00 75.50 370 THR A N 1
ATOM 2706 C CA . THR A 1 370 ? 56.729 -8.046 -19.502 1.00 75.50 370 THR A CA 1
ATOM 2707 C C . THR A 1 370 ? 56.322 -7.673 -18.076 1.00 75.50 370 THR A C 1
ATOM 2709 O O . THR A 1 370 ? 55.558 -8.402 -17.451 1.00 75.50 370 THR A O 1
ATOM 2712 N N . PHE A 1 371 ? 56.826 -6.554 -17.548 1.00 77.88 371 PHE A N 1
ATOM 2713 C CA . PHE A 1 371 ? 56.654 -6.099 -16.160 1.00 77.88 371 PHE A CA 1
ATOM 2714 C C . PHE A 1 371 ? 57.138 -7.099 -15.092 1.00 77.88 371 PHE A C 1
ATOM 2716 O O . PHE A 1 371 ? 56.791 -6.979 -13.914 1.00 77.88 371 PHE A O 1
ATOM 2723 N N . LYS A 1 372 ? 57.973 -8.067 -15.487 1.00 80.81 372 LYS A N 1
ATOM 2724 C CA . LYS A 1 372 ? 58.672 -8.979 -14.573 1.00 80.81 372 LYS A CA 1
ATOM 2725 C C . LYS A 1 372 ? 59.767 -8.242 -13.819 1.00 80.81 372 LYS A C 1
ATOM 2727 O O . LYS A 1 372 ? 60.491 -7.443 -14.415 1.00 80.81 372 LYS A O 1
ATOM 2732 N N . VAL A 1 373 ? 59.904 -8.535 -12.531 1.00 75.25 373 VAL A N 1
ATOM 2733 C CA . VAL A 1 373 ? 61.000 -8.007 -11.710 1.00 75.25 373 VAL A CA 1
ATOM 2734 C C . VAL A 1 373 ? 62.273 -8.784 -12.053 1.00 75.25 373 VAL A C 1
ATOM 2736 O O . VAL A 1 373 ? 62.280 -10.010 -12.014 1.00 75.25 373 VAL A O 1
ATOM 2739 N N . THR A 1 374 ? 63.333 -8.082 -12.448 1.00 70.88 374 THR A N 1
ATOM 2740 C CA . THR A 1 374 ? 64.584 -8.667 -12.965 1.00 70.88 374 THR A CA 1
ATOM 2741 C C . THR A 1 374 ? 65.751 -8.598 -11.980 1.00 70.88 374 THR A C 1
ATOM 2743 O O . THR A 1 374 ? 66.782 -9.208 -12.245 1.00 70.88 374 THR A O 1
ATOM 2746 N N . ALA A 1 375 ? 65.613 -7.886 -10.854 1.00 64.81 375 ALA A N 1
ATOM 2747 C CA . ALA A 1 375 ? 66.646 -7.763 -9.822 1.00 64.81 375 ALA A CA 1
ATOM 2748 C C . ALA A 1 375 ? 66.132 -8.245 -8.453 1.00 64.81 375 ALA A C 1
ATOM 2750 O O . ALA A 1 375 ? 65.057 -7.840 -8.013 1.00 64.81 375 ALA A O 1
ATOM 2751 N N . ALA A 1 376 ? 66.915 -9.088 -7.769 1.00 56.59 376 ALA A N 1
ATOM 2752 C CA . ALA A 1 376 ? 66.544 -9.702 -6.486 1.00 56.59 376 ALA A CA 1
ATOM 2753 C C . ALA A 1 376 ? 66.440 -8.692 -5.320 1.00 56.59 376 ALA A C 1
ATOM 2755 O O . ALA A 1 376 ? 65.752 -8.941 -4.334 1.00 56.59 376 ALA A O 1
ATOM 2756 N N . GLU A 1 377 ? 67.088 -7.535 -5.455 1.00 53.59 377 GLU A N 1
ATOM 2757 C CA . GLU A 1 377 ? 67.177 -6.459 -4.455 1.00 53.59 377 GLU A CA 1
ATOM 2758 C C . GLU A 1 377 ? 65.870 -5.643 -4.310 1.00 53.59 377 GLU A C 1
ATOM 2760 O O . GLU A 1 377 ? 65.740 -4.837 -3.391 1.00 53.59 377 GLU A O 1
ATOM 2765 N N . ALA A 1 378 ? 64.880 -5.865 -5.188 1.00 54.12 378 ALA A N 1
ATOM 2766 C CA . ALA A 1 378 ? 63.624 -5.108 -5.291 1.00 54.12 378 ALA A CA 1
ATOM 2767 C C . ALA A 1 378 ? 62.609 -5.315 -4.137 1.00 54.12 378 ALA A C 1
ATOM 2769 O O . ALA A 1 378 ? 61.634 -4.567 -4.043 1.00 54.12 378 ALA A O 1
ATOM 2770 N N . GLY A 1 379 ? 62.819 -6.292 -3.246 1.00 54.12 379 GLY A N 1
ATOM 2771 C CA . GLY A 1 379 ? 61.919 -6.579 -2.117 1.00 54.12 379 GLY A CA 1
ATOM 2772 C C . GLY A 1 379 ? 60.583 -7.248 -2.499 1.00 54.12 379 GLY A C 1
ATOM 2773 O O . GLY A 1 379 ? 60.345 -7.585 -3.654 1.00 54.12 379 GLY A O 1
ATOM 2774 N N . THR A 1 380 ? 59.717 -7.483 -1.502 1.00 50.84 380 THR A N 1
ATOM 2775 C CA . THR A 1 380 ? 58.564 -8.425 -1.439 1.00 50.84 380 THR A CA 1
ATOM 2776 C C . THR A 1 380 ? 57.363 -8.158 -2.375 1.00 50.84 380 THR A C 1
ATOM 2778 O O . THR A 1 380 ? 56.217 -8.403 -2.005 1.00 50.84 380 THR A O 1
ATOM 2781 N N . VAL A 1 381 ? 57.578 -7.689 -3.607 1.00 52.78 381 VAL A N 1
ATOM 2782 C CA . VAL A 1 381 ? 56.502 -7.440 -4.592 1.00 52.78 381 VAL A CA 1
ATOM 2783 C C . VAL A 1 381 ? 56.125 -8.678 -5.430 1.00 52.78 381 VAL A C 1
ATOM 2785 O O . VAL A 1 381 ? 55.229 -8.600 -6.263 1.00 52.78 381 VAL A O 1
ATOM 2788 N N . GLY A 1 382 ? 56.761 -9.835 -5.203 1.00 59.78 382 GLY A N 1
ATOM 2789 C CA . GLY A 1 382 ? 56.571 -11.050 -6.011 1.00 59.78 382 GLY A CA 1
ATOM 2790 C C . GLY A 1 382 ? 57.250 -10.969 -7.389 1.00 59.78 382 GLY A C 1
ATOM 2791 O O . GLY A 1 382 ? 57.880 -9.972 -7.725 1.00 59.78 382 GLY A O 1
ATOM 2792 N N . GLY A 1 383 ? 57.147 -12.025 -8.209 1.00 68.38 383 GLY A N 1
ATOM 2793 C CA . GLY A 1 383 ? 57.836 -12.113 -9.516 1.00 68.38 383 GLY A CA 1
ATOM 2794 C C . GLY A 1 383 ? 57.393 -11.087 -10.578 1.00 68.38 383 GLY A C 1
ATOM 2795 O O . GLY A 1 383 ? 58.047 -10.944 -11.613 1.00 68.38 383 GLY A O 1
ATOM 2796 N N . TYR A 1 384 ? 56.310 -10.347 -10.321 1.00 75.12 384 TYR A N 1
ATOM 2797 C CA . TYR A 1 384 ? 55.733 -9.347 -11.220 1.00 75.12 384 TYR A CA 1
ATOM 2798 C C . TYR A 1 384 ? 55.487 -8.026 -10.497 1.00 75.12 384 TYR A C 1
ATOM 2800 O O . TYR A 1 384 ? 54.867 -8.001 -9.438 1.00 75.12 384 TYR A O 1
ATOM 2808 N N . TYR A 1 385 ? 55.862 -6.913 -11.133 1.00 73.62 385 TYR A N 1
ATOM 2809 C CA . TYR A 1 385 ? 55.712 -5.559 -10.587 1.00 73.62 385 TYR A CA 1
ATOM 2810 C C . TYR A 1 385 ? 54.255 -5.192 -10.233 1.00 73.62 385 TYR A C 1
ATOM 2812 O O . TYR A 1 385 ? 54.009 -4.400 -9.326 1.00 73.62 385 TYR A O 1
ATOM 2820 N N . CYS A 1 386 ? 53.275 -5.792 -10.916 1.00 75.94 386 CYS A N 1
ATOM 2821 C CA . CYS A 1 386 ? 51.846 -5.530 -10.721 1.00 75.94 386 CYS A CA 1
ATOM 2822 C C . CYS A 1 386 ? 51.181 -6.423 -9.650 1.00 75.94 386 CYS A C 1
ATOM 2824 O O . CYS A 1 386 ? 50.018 -6.194 -9.313 1.00 75.94 386 CYS A O 1
ATOM 2826 N N . ALA A 1 387 ? 51.889 -7.418 -9.095 1.00 72.56 387 ALA A N 1
ATOM 2827 C CA . ALA A 1 387 ? 51.303 -8.454 -8.232 1.00 72.56 387 ALA A CA 1
ATOM 2828 C C . ALA A 1 387 ? 50.833 -7.952 -6.850 1.00 72.56 387 ALA A C 1
ATOM 2830 O O . ALA A 1 387 ? 50.147 -8.658 -6.117 1.00 72.56 387 ALA A O 1
ATOM 2831 N N . LYS A 1 388 ? 51.170 -6.709 -6.488 1.00 70.00 388 LYS A N 1
ATOM 2832 C CA . LYS A 1 388 ? 50.682 -6.057 -5.264 1.00 70.00 388 LYS A CA 1
ATOM 2833 C C . LYS A 1 388 ? 49.188 -5.708 -5.325 1.00 70.00 388 LYS A C 1
ATOM 2835 O O . LYS A 1 388 ? 48.547 -5.597 -4.284 1.00 70.00 388 LYS A O 1
ATOM 2840 N N . CYS A 1 389 ? 48.644 -5.521 -6.529 1.00 70.38 389 CYS A N 1
ATOM 2841 C CA . CYS A 1 389 ? 47.234 -5.174 -6.756 1.00 70.38 389 CYS A CA 1
ATOM 2842 C C . CYS A 1 389 ? 46.517 -6.144 -7.716 1.00 70.38 389 CYS A C 1
ATOM 2844 O O . CYS A 1 389 ? 45.292 -6.133 -7.779 1.00 70.38 389 CYS A O 1
ATOM 2846 N N . HIS A 1 390 ? 47.260 -6.986 -8.443 1.00 73.25 390 HIS A N 1
ATOM 2847 C CA . HIS A 1 390 ? 46.747 -8.058 -9.303 1.00 73.25 390 HIS A CA 1
ATOM 2848 C C . HIS A 1 390 ? 47.186 -9.425 -8.762 1.00 73.25 390 HIS A C 1
ATOM 2850 O O . HIS A 1 390 ? 48.271 -9.527 -8.199 1.00 73.25 390 HIS A O 1
ATOM 2856 N N . SER A 1 391 ? 46.393 -10.490 -8.936 1.00 75.19 391 SER A N 1
ATOM 2857 C CA . SER A 1 391 ? 46.824 -11.820 -8.483 1.00 75.19 391 SER A CA 1
ATOM 2858 C C . SER A 1 391 ? 48.053 -12.301 -9.265 1.00 75.19 391 SER A C 1
ATOM 2860 O O . SER A 1 391 ? 48.174 -12.080 -10.472 1.00 75.19 391 SER A O 1
ATOM 2862 N N . LEU A 1 392 ? 48.974 -12.981 -8.574 1.00 68.25 392 LEU A N 1
ATOM 2863 C CA . LEU A 1 392 ? 50.187 -13.560 -9.172 1.00 68.25 392 LEU A CA 1
ATOM 2864 C C . LEU A 1 392 ? 49.855 -14.532 -10.326 1.00 68.25 392 LEU A C 1
ATOM 2866 O O . LEU A 1 392 ? 50.592 -14.633 -11.307 1.00 68.25 392 LEU A O 1
ATOM 2870 N N . GLU A 1 393 ? 48.704 -15.192 -10.215 1.00 70.88 393 GLU A N 1
ATOM 2871 C CA . GLU A 1 393 ? 48.140 -16.138 -11.179 1.00 70.88 393 GLU A CA 1
ATOM 2872 C C . GLU A 1 393 ? 47.905 -15.513 -12.561 1.00 70.88 393 GLU A C 1
ATOM 2874 O O . GLU A 1 393 ? 47.991 -16.215 -13.561 1.00 70.88 393 GLU A O 1
ATOM 2879 N N . ILE A 1 394 ? 47.668 -14.197 -12.651 1.00 74.44 394 ILE A N 1
ATOM 2880 C CA . ILE A 1 394 ? 47.475 -13.495 -13.932 1.00 74.44 394 ILE A CA 1
ATOM 2881 C C . ILE A 1 394 ? 48.770 -13.497 -14.751 1.00 74.44 394 ILE A C 1
ATOM 2883 O O . ILE A 1 394 ? 48.752 -13.802 -15.942 1.00 74.44 394 ILE A O 1
ATOM 2887 N N . GLY A 1 395 ? 49.904 -13.184 -14.115 1.00 74.50 395 GLY A N 1
ATOM 2888 C CA . GLY A 1 395 ? 51.205 -13.181 -14.787 1.00 74.50 395 GLY A CA 1
ATOM 2889 C C . GLY A 1 395 ? 51.648 -14.593 -15.169 1.00 74.50 395 GLY A C 1
ATOM 2890 O O . GLY A 1 395 ? 52.092 -14.830 -16.289 1.00 74.50 395 GLY A O 1
ATOM 2891 N N . GLN A 1 396 ? 51.456 -15.552 -14.261 1.00 75.62 396 GLN A N 1
ATOM 2892 C CA . GLN A 1 396 ? 51.751 -16.965 -14.518 1.00 75.62 396 GLN A CA 1
ATOM 2893 C C . GLN A 1 396 ? 50.855 -17.555 -15.617 1.00 75.62 396 GLN A C 1
ATOM 2895 O O . GLN A 1 396 ? 51.331 -18.317 -16.456 1.00 75.62 396 GLN A O 1
ATOM 2900 N N . GLY A 1 397 ? 49.576 -17.177 -15.648 1.00 73.62 397 GLY A N 1
ATOM 2901 C CA . GLY A 1 397 ? 48.630 -17.619 -16.666 1.00 73.62 397 GLY A CA 1
ATOM 2902 C C . GLY A 1 397 ? 48.925 -17.048 -18.046 1.00 73.62 397 GLY A C 1
ATOM 2903 O O . GLY A 1 397 ? 48.895 -17.788 -19.026 1.00 73.62 397 GLY A O 1
ATOM 2904 N N . PHE A 1 398 ? 49.303 -15.770 -18.122 1.00 77.31 398 PHE A N 1
ATOM 2905 C CA . PHE A 1 398 ? 49.745 -15.157 -19.372 1.00 77.31 398 PHE A CA 1
ATOM 2906 C C . PHE A 1 398 ? 51.027 -15.806 -19.911 1.00 77.31 398 PHE A C 1
ATOM 2908 O O . PHE A 1 398 ? 51.085 -16.144 -21.092 1.00 77.31 398 PHE A O 1
ATOM 2915 N N . ASP A 1 399 ? 52.027 -16.037 -19.058 1.00 77.88 399 ASP A N 1
ATOM 2916 C CA . ASP A 1 399 ? 53.267 -16.733 -19.431 1.00 77.88 399 ASP A CA 1
ATOM 2917 C C . ASP A 1 399 ? 53.015 -18.137 -19.998 1.00 77.88 399 ASP A C 1
ATOM 2919 O O . ASP A 1 399 ? 53.684 -18.553 -20.942 1.00 77.88 399 ASP A O 1
ATOM 2923 N N . ALA A 1 400 ? 52.048 -18.859 -19.426 1.00 73.81 400 ALA A N 1
ATOM 2924 C CA . ALA A 1 400 ? 51.662 -20.201 -19.855 1.00 73.81 400 ALA A CA 1
ATOM 2925 C C . ALA A 1 400 ? 50.758 -20.216 -21.107 1.00 73.81 400 ALA A C 1
ATOM 2927 O O . ALA A 1 400 ? 50.486 -21.283 -21.659 1.00 73.81 400 ALA A O 1
ATOM 2928 N N . SER A 1 401 ? 50.273 -19.055 -21.560 1.00 71.56 401 SER A N 1
ATOM 2929 C CA . SER A 1 401 ? 49.382 -18.934 -22.718 1.00 71.56 401 SER A CA 1
ATOM 2930 C C . SER A 1 401 ? 50.133 -19.031 -24.055 1.00 71.56 401 SER A C 1
ATOM 2932 O O . SER A 1 401 ? 51.349 -18.848 -24.134 1.00 71.56 401 SER A O 1
ATOM 2934 N N . LEU A 1 402 ? 49.394 -19.228 -25.154 1.00 70.81 402 LEU A N 1
ATOM 2935 C CA . LEU A 1 402 ? 49.966 -19.158 -26.508 1.00 70.81 402 LEU A CA 1
ATOM 2936 C C . LEU A 1 402 ? 50.468 -17.759 -26.883 1.00 70.81 402 LEU A C 1
ATOM 2938 O O . LEU A 1 402 ? 51.317 -17.629 -27.764 1.00 70.81 402 LEU A O 1
ATOM 2942 N N . HIS A 1 403 ? 49.941 -16.708 -26.250 1.00 75.88 403 HIS A N 1
ATOM 2943 C CA . HIS A 1 403 ? 50.443 -15.348 -26.426 1.00 75.88 403 HIS A CA 1
ATOM 2944 C C . HIS A 1 403 ? 51.825 -15.219 -25.782 1.00 75.88 403 HIS A C 1
ATOM 2946 O O . HIS A 1 403 ? 52.757 -14.775 -26.453 1.00 75.88 403 HIS A O 1
ATOM 2952 N N . GLY A 1 404 ? 51.984 -15.724 -24.554 1.00 76.44 404 GLY A N 1
ATOM 2953 C CA . GLY A 1 404 ? 53.277 -15.823 -23.873 1.00 76.44 404 GLY A CA 1
ATOM 2954 C C . GLY A 1 404 ? 54.287 -16.670 -24.655 1.00 76.44 404 GLY A C 1
ATOM 2955 O O . GLY A 1 404 ? 55.405 -16.221 -24.913 1.00 76.44 404 GLY A O 1
ATOM 2956 N N . SER A 1 405 ? 53.878 -17.846 -25.147 1.00 74.81 405 SER A N 1
ATOM 2957 C CA . SER A 1 405 ? 54.750 -18.743 -25.925 1.00 74.81 405 SER A CA 1
ATOM 2958 C C . SER A 1 405 ? 55.144 -18.192 -27.303 1.00 74.81 405 SER A C 1
ATOM 2960 O O . SER A 1 405 ? 56.132 -18.637 -27.881 1.00 74.81 405 SER A O 1
ATOM 2962 N N . ARG A 1 406 ? 54.373 -17.245 -27.857 1.00 77.88 406 ARG A N 1
ATOM 2963 C CA . ARG A 1 406 ? 54.668 -16.549 -29.125 1.00 77.88 406 ARG A CA 1
ATOM 2964 C C . ARG A 1 406 ? 55.377 -15.207 -28.931 1.00 77.88 406 ARG A C 1
ATOM 2966 O O . ARG A 1 406 ? 55.523 -14.456 -29.890 1.00 77.88 406 ARG A O 1
ATOM 2973 N N . GLY A 1 407 ? 55.824 -14.907 -27.712 1.00 77.75 407 GLY A N 1
ATOM 2974 C CA . GLY A 1 407 ? 56.583 -13.695 -27.409 1.00 77.75 407 GLY A CA 1
ATOM 2975 C C . GLY A 1 407 ? 55.742 -12.418 -27.373 1.00 77.75 407 GLY A C 1
ATOM 2976 O O . GLY A 1 407 ? 56.306 -11.325 -27.383 1.00 77.75 407 GLY A O 1
ATOM 2977 N N . VAL A 1 408 ? 54.410 -12.528 -27.313 1.00 81.75 408 VAL A N 1
ATOM 2978 C CA . VAL A 1 408 ? 53.544 -11.379 -27.026 1.00 81.75 408 VAL A CA 1
ATOM 2979 C C . VAL A 1 408 ? 53.781 -10.978 -25.575 1.00 81.75 408 VAL A C 1
ATOM 2981 O O . VAL A 1 408 ? 53.804 -11.817 -24.678 1.00 81.75 408 VAL A O 1
ATOM 2984 N N . THR A 1 409 ? 53.973 -9.687 -25.336 1.00 83.88 409 THR A N 1
ATOM 2985 C CA . THR A 1 409 ? 54.283 -9.150 -24.007 1.00 83.88 409 THR A CA 1
ATOM 2986 C C . THR A 1 409 ? 53.084 -8.415 -23.418 1.00 83.88 409 THR A C 1
ATOM 2988 O O . THR A 1 409 ? 52.200 -7.967 -24.147 1.00 83.88 409 THR A O 1
ATOM 2991 N N . CYS A 1 410 ? 53.072 -8.203 -22.103 1.00 79.38 410 CYS A N 1
ATOM 2992 C CA . CYS A 1 410 ? 52.034 -7.423 -21.427 1.00 79.38 410 CYS A CA 1
ATOM 2993 C C . CYS A 1 410 ? 51.851 -6.036 -22.073 1.00 79.38 410 CYS A C 1
ATOM 2995 O O . CYS A 1 410 ? 50.725 -5.603 -22.302 1.00 79.38 410 CYS A O 1
ATOM 2997 N N . SER A 1 411 ? 52.947 -5.367 -22.455 1.00 77.06 411 SER A N 1
ATOM 2998 C CA . SER A 1 411 ? 52.921 -4.065 -23.139 1.00 77.06 411 SER A CA 1
ATOM 2999 C C . SER A 1 411 ? 52.317 -4.095 -24.552 1.00 77.06 411 SER A C 1
ATOM 3001 O O . SER A 1 411 ? 52.000 -3.043 -25.098 1.00 77.06 411 SER A O 1
ATOM 3003 N N . SER A 1 412 ? 52.160 -5.279 -25.153 1.00 77.00 412 SER A N 1
ATOM 3004 C CA . SER A 1 412 ? 51.521 -5.452 -26.467 1.00 77.00 412 SER A CA 1
ATOM 3005 C C . SER A 1 412 ? 50.004 -5.258 -26.391 1.00 77.00 412 SER A C 1
ATOM 3007 O O . SER A 1 412 ? 49.386 -4.807 -27.350 1.00 77.00 412 SER A O 1
ATOM 3009 N N . CYS A 1 413 ? 49.405 -5.555 -25.235 1.00 75.44 413 CYS A N 1
ATOM 3010 C CA . CYS A 1 413 ? 47.978 -5.350 -24.975 1.00 75.44 413 CYS A CA 1
ATOM 3011 C C . CYS A 1 413 ? 47.723 -4.188 -23.999 1.00 75.44 413 CYS A C 1
ATOM 3013 O O . CYS A 1 413 ? 46.633 -3.617 -23.996 1.00 75.44 413 CYS A O 1
ATOM 3015 N N . HIS A 1 414 ? 48.734 -3.794 -23.219 1.00 78.19 414 HIS A N 1
ATOM 3016 C CA . HIS A 1 414 ? 48.717 -2.638 -22.323 1.00 78.19 414 HIS A CA 1
ATOM 3017 C C . HIS A 1 414 ? 49.602 -1.511 -22.868 1.00 78.19 414 HIS A C 1
ATOM 3019 O O . HIS A 1 414 ? 50.799 -1.435 -22.590 1.00 78.19 414 HIS A O 1
ATOM 3025 N N . SER A 1 415 ? 49.004 -0.616 -23.652 1.00 69.06 415 SER A N 1
ATOM 3026 C CA . SER A 1 415 ? 49.731 0.283 -24.558 1.00 69.06 415 SER A CA 1
ATOM 3027 C C . SER A 1 415 ? 50.335 1.539 -23.917 1.00 69.06 415 SER A C 1
ATOM 3029 O O . SER A 1 415 ? 51.117 2.230 -24.567 1.00 69.06 415 SER A O 1
ATOM 3031 N N . GLY A 1 416 ? 50.023 1.867 -22.659 1.00 64.56 416 GLY A N 1
ATOM 3032 C CA . GLY A 1 416 ? 50.528 3.100 -22.027 1.00 64.56 416 GLY A CA 1
ATOM 3033 C C . GLY A 1 416 ? 51.749 2.931 -21.101 1.00 64.56 416 GLY A C 1
ATOM 3034 O O . GLY A 1 416 ? 52.167 3.896 -20.457 1.00 64.56 416 GLY A O 1
ATOM 3035 N N . GLY A 1 417 ? 52.380 1.750 -21.069 1.00 66.19 417 GLY A N 1
ATOM 3036 C CA . GLY A 1 417 ? 53.628 1.489 -20.328 1.00 66.19 417 GLY A CA 1
ATOM 3037 C C . GLY A 1 417 ? 53.457 1.326 -18.808 1.00 66.19 417 GLY A C 1
ATOM 3038 O O . GLY A 1 417 ? 52.344 1.374 -18.296 1.00 66.19 417 GLY A O 1
ATOM 3039 N N . SER A 1 418 ? 54.561 1.145 -18.064 1.00 63.94 418 SER A N 1
ATOM 3040 C CA . SER A 1 418 ? 54.547 0.737 -16.638 1.00 63.94 418 SER A CA 1
ATOM 3041 C C . SER A 1 418 ? 53.772 1.670 -15.700 1.00 63.94 418 SER A C 1
ATOM 3043 O O . SER A 1 418 ? 53.275 1.232 -14.668 1.00 63.94 418 SER A O 1
ATOM 3045 N N . HIS A 1 419 ? 53.664 2.952 -16.057 1.00 67.50 419 HIS A N 1
ATOM 3046 C CA . HIS A 1 419 ? 52.986 3.985 -15.263 1.00 67.50 419 HIS A CA 1
ATOM 3047 C C . HIS A 1 419 ? 51.623 4.394 -15.836 1.00 67.50 419 HIS A C 1
ATOM 3049 O O . HIS A 1 419 ? 50.943 5.226 -15.244 1.00 67.50 419 HIS A O 1
ATOM 3055 N N . ASN A 1 420 ? 51.209 3.808 -16.963 1.00 70.44 420 ASN A N 1
ATOM 3056 C CA . ASN A 1 420 ? 49.857 3.920 -17.504 1.00 70.44 420 ASN A CA 1
ATOM 3057 C C . ASN A 1 420 ? 49.476 2.651 -18.287 1.00 70.44 420 ASN A C 1
ATOM 3059 O O . ASN A 1 420 ? 49.281 2.719 -19.495 1.00 70.44 420 ASN A O 1
ATOM 3063 N N . PRO A 1 421 ? 49.388 1.467 -17.665 1.00 67.12 421 PRO A N 1
ATOM 3064 C CA . PRO A 1 421 ? 49.081 0.245 -18.401 1.00 67.12 421 PRO A CA 1
ATOM 3065 C C . PRO A 1 421 ? 47.587 0.193 -18.762 1.00 67.12 421 PRO A C 1
ATOM 3067 O O . PRO A 1 421 ? 46.810 -0.576 -18.203 1.00 67.12 421 PRO A O 1
ATOM 3070 N N . ALA A 1 422 ? 47.161 1.032 -19.705 1.00 65.88 422 ALA A N 1
ATOM 3071 C CA . ALA A 1 422 ? 45.799 1.057 -20.211 1.00 65.88 422 ALA A CA 1
ATOM 3072 C C . ALA A 1 422 ? 45.546 -0.200 -21.062 1.00 65.88 422 ALA A C 1
ATOM 3074 O O . ALA A 1 422 ? 46.280 -0.416 -22.031 1.00 65.88 422 ALA A O 1
ATOM 3075 N N . PRO A 1 423 ? 44.538 -1.028 -20.729 1.00 65.69 423 PRO A N 1
ATOM 3076 C CA . PRO A 1 423 ? 44.172 -2.154 -21.572 1.00 65.69 423 PRO A CA 1
ATOM 3077 C C . PRO A 1 423 ? 43.648 -1.615 -22.904 1.00 65.69 423 PRO A C 1
ATOM 3079 O O . PRO A 1 423 ? 42.702 -0.824 -22.941 1.00 65.69 423 PRO A O 1
ATOM 3082 N N . SER A 1 424 ? 44.273 -2.026 -23.999 1.00 65.44 424 SER A N 1
ATOM 3083 C CA . SER A 1 424 ? 43.863 -1.638 -25.339 1.00 65.44 424 SER A CA 1
ATOM 3084 C C . SER A 1 424 ? 42.906 -2.682 -25.901 1.00 65.44 424 SER A C 1
ATOM 3086 O O . SER A 1 424 ? 43.307 -3.761 -26.331 1.00 65.44 424 SER A O 1
ATOM 3088 N N . ALA A 1 425 ? 41.622 -2.335 -25.915 1.00 58.16 425 ALA A N 1
ATOM 3089 C CA . ALA A 1 425 ? 40.554 -3.134 -26.511 1.00 58.16 425 ALA A CA 1
ATOM 3090 C C . ALA A 1 425 ? 40.766 -3.440 -28.004 1.00 58.16 425 ALA A C 1
ATOM 3092 O O . ALA A 1 425 ? 40.278 -4.450 -28.502 1.00 58.16 425 ALA A O 1
ATOM 3093 N N . THR A 1 426 ? 41.488 -2.560 -28.703 1.00 62.03 426 THR A N 1
ATOM 3094 C CA . THR A 1 426 ? 41.787 -2.651 -30.135 1.00 62.03 426 THR A CA 1
ATOM 3095 C C . THR A 1 426 ? 43.172 -3.229 -30.416 1.00 62.03 426 THR A C 1
ATOM 3097 O O . THR A 1 426 ? 43.481 -3.497 -31.573 1.00 62.03 426 THR A O 1
ATOM 3100 N N . ALA A 1 427 ? 44.007 -3.480 -29.397 1.00 69.56 427 ALA A N 1
ATOM 3101 C CA . ALA A 1 427 ? 45.311 -4.124 -29.597 1.00 69.56 427 ALA A CA 1
ATOM 3102 C C . ALA A 1 427 ? 45.176 -5.542 -30.168 1.00 69.56 427 ALA A C 1
ATOM 3104 O O . ALA A 1 427 ? 46.076 -6.024 -30.849 1.00 69.56 427 ALA A O 1
ATOM 3105 N N . CYS A 1 428 ? 44.033 -6.192 -29.943 1.00 71.94 428 CYS A N 1
ATOM 3106 C CA . CYS A 1 428 ? 43.720 -7.481 -30.546 1.00 71.94 428 CYS A CA 1
ATOM 3107 C C . CYS A 1 428 ? 43.569 -7.387 -32.077 1.00 71.94 428 CYS A C 1
ATOM 3109 O O . CYS A 1 428 ? 43.936 -8.325 -32.781 1.00 71.94 428 CYS A O 1
ATOM 3111 N N . ASN A 1 429 ? 43.092 -6.253 -32.600 1.00 72.56 429 ASN A N 1
ATOM 3112 C CA . ASN A 1 429 ? 42.733 -6.092 -34.011 1.00 72.56 429 ASN A CA 1
ATOM 3113 C C . ASN A 1 429 ? 43.952 -6.184 -34.938 1.00 72.56 429 ASN A C 1
ATOM 3115 O O . ASN A 1 429 ? 43.855 -6.724 -36.030 1.00 72.56 429 ASN A O 1
ATOM 3119 N N . GLY A 1 430 ? 45.115 -5.700 -34.495 1.00 70.50 430 GLY A N 1
ATOM 3120 C CA . GLY A 1 430 ? 46.330 -5.697 -35.316 1.00 70.50 430 GLY A CA 1
ATOM 3121 C C . GLY A 1 430 ? 46.960 -7.076 -35.536 1.00 70.50 430 GLY A C 1
ATOM 3122 O O . GLY A 1 430 ? 47.739 -7.235 -36.467 1.00 70.50 430 GLY A O 1
ATOM 3123 N N . CYS A 1 431 ? 46.634 -8.063 -34.695 1.00 69.06 431 CYS A N 1
ATOM 3124 C CA . CYS A 1 431 ? 47.228 -9.405 -34.758 1.00 69.06 431 CYS A CA 1
ATOM 3125 C C . CYS A 1 431 ? 46.215 -10.507 -35.091 1.00 69.06 431 CYS A C 1
ATOM 3127 O O . CYS A 1 431 ? 46.625 -11.594 -35.494 1.00 69.06 431 CYS A O 1
ATOM 3129 N N . HIS A 1 432 ? 44.918 -10.260 -34.877 1.00 71.38 432 HIS A N 1
ATOM 3130 C CA . HIS A 1 432 ? 43.859 -11.257 -35.075 1.00 71.38 432 HIS A CA 1
ATOM 3131 C C . HIS A 1 432 ? 42.910 -10.945 -36.241 1.00 71.38 432 HIS A C 1
ATOM 3133 O O . HIS A 1 432 ? 42.064 -11.784 -36.536 1.00 71.38 432 HIS A O 1
ATOM 3139 N N . LEU A 1 433 ? 43.035 -9.792 -36.907 1.00 71.06 433 LEU A N 1
ATOM 3140 C CA . LEU A 1 433 ? 42.336 -9.523 -38.169 1.00 71.06 433 LEU A CA 1
ATOM 3141 C C . LEU A 1 433 ? 43.204 -9.939 -39.365 1.00 71.06 433 LEU A C 1
ATOM 3143 O O . LEU A 1 433 ? 44.431 -9.855 -39.307 1.00 71.06 433 LEU A O 1
ATOM 3147 N N . ASP A 1 434 ? 42.574 -10.388 -40.446 1.00 72.25 434 ASP A N 1
ATOM 3148 C CA . ASP A 1 434 ? 43.227 -10.625 -41.730 1.00 72.25 434 ASP A CA 1
ATOM 3149 C C . ASP A 1 434 ? 43.355 -9.343 -42.571 1.00 72.25 434 ASP A C 1
ATOM 3151 O O . ASP A 1 434 ? 43.025 -8.237 -42.137 1.00 72.25 434 ASP A O 1
ATOM 3155 N N . GLY A 1 435 ? 43.860 -9.493 -43.801 1.00 67.50 435 GLY A N 1
ATOM 3156 C CA . GLY A 1 435 ? 44.078 -8.387 -44.737 1.00 67.50 435 GLY A CA 1
ATOM 3157 C C . GLY A 1 435 ? 42.808 -7.645 -45.171 1.00 67.50 435 GLY A C 1
ATOM 3158 O O . GLY A 1 435 ? 42.927 -6.554 -45.724 1.00 67.50 435 GLY A O 1
ATOM 3159 N N . ASN A 1 436 ? 41.620 -8.189 -44.893 1.00 65.94 436 ASN A N 1
ATOM 3160 C CA . ASN A 1 436 ? 40.335 -7.543 -45.159 1.00 65.94 436 ASN A CA 1
ATOM 3161 C C . ASN A 1 436 ? 39.756 -6.861 -43.908 1.00 65.94 436 ASN A C 1
ATOM 3163 O O . ASN A 1 436 ? 38.681 -6.268 -43.973 1.00 65.94 436 ASN A O 1
ATOM 3167 N N . GLY A 1 437 ? 40.458 -6.919 -42.770 1.00 63.00 437 GLY A N 1
ATOM 3168 C CA . GLY A 1 437 ? 39.975 -6.383 -41.501 1.00 63.00 437 GLY A CA 1
ATOM 3169 C C . GLY A 1 437 ? 38.927 -7.271 -40.824 1.00 63.00 437 GLY A C 1
ATOM 3170 O O . GLY A 1 437 ? 38.240 -6.799 -39.919 1.00 63.00 437 GLY A O 1
ATOM 3171 N N . GLU A 1 438 ? 38.806 -8.538 -41.229 1.00 64.31 438 GLU A N 1
ATOM 3172 C CA . GLU A 1 438 ? 37.904 -9.522 -40.626 1.00 64.31 438 GLU A CA 1
ATOM 3173 C C . GLU A 1 438 ? 38.682 -10.481 -39.719 1.00 64.31 438 GLU A C 1
ATOM 3175 O O . GLU A 1 438 ? 39.863 -10.729 -39.934 1.00 64.31 438 GLU A O 1
ATOM 3180 N N . MET A 1 439 ? 38.051 -11.025 -38.673 1.00 66.94 439 MET A N 1
ATOM 3181 C CA . MET A 1 439 ? 38.700 -12.011 -37.802 1.00 66.94 439 MET A CA 1
ATOM 3182 C C . MET A 1 439 ? 38.506 -13.416 -38.388 1.00 66.94 439 MET A C 1
ATOM 3184 O O . MET A 1 439 ? 37.372 -13.916 -38.393 1.00 66.94 439 MET A O 1
ATOM 3188 N N . PRO A 1 440 ? 39.573 -14.104 -38.838 1.00 58.59 440 PRO A N 1
ATOM 3189 C CA . PRO A 1 440 ? 39.436 -15.412 -39.458 1.00 58.59 440 PRO A CA 1
ATOM 3190 C C . PRO A 1 440 ? 38.799 -16.404 -38.491 1.00 58.59 440 PRO A C 1
ATOM 3192 O O . PRO A 1 440 ? 39.284 -16.594 -37.375 1.00 58.59 440 PRO A O 1
ATOM 3195 N N . ARG A 1 441 ? 37.749 -17.095 -38.947 1.00 54.31 441 ARG A N 1
ATOM 3196 C CA . ARG A 1 441 ? 36.989 -18.094 -38.170 1.00 54.31 441 ARG A CA 1
ATOM 3197 C C . ARG A 1 441 ? 36.121 -17.520 -37.042 1.00 54.31 441 ARG A C 1
ATOM 3199 O O . ARG A 1 441 ? 35.620 -18.302 -36.235 1.00 54.31 441 ARG A O 1
ATOM 3206 N N . HIS A 1 442 ? 35.883 -16.206 -36.997 1.00 60.72 442 HIS A N 1
ATOM 3207 C CA . HIS A 1 442 ? 34.783 -15.670 -36.198 1.00 60.72 442 HIS A CA 1
ATOM 3208 C C . HIS A 1 442 ? 33.452 -15.850 -36.961 1.00 60.72 442 HIS A C 1
ATOM 3210 O O . HIS A 1 442 ? 33.389 -15.517 -38.142 1.00 60.72 442 HIS A O 1
ATOM 3216 N N . PRO A 1 443 ? 32.386 -16.391 -36.342 1.00 51.31 443 PRO A N 1
ATOM 3217 C CA . PRO A 1 443 ? 31.165 -16.803 -37.050 1.00 51.31 443 PRO A CA 1
ATOM 3218 C C . PRO A 1 443 ? 30.305 -15.638 -37.577 1.00 51.31 443 PRO A C 1
ATOM 3220 O O . PRO A 1 443 ? 29.318 -15.870 -38.267 1.00 51.31 443 PRO A O 1
ATOM 3223 N N . PHE A 1 444 ? 30.658 -14.395 -37.251 1.00 56.25 444 PHE A N 1
ATOM 3224 C CA . PHE A 1 444 ? 30.003 -13.171 -37.713 1.00 56.25 444 PHE A CA 1
ATOM 3225 C C . PHE A 1 444 ? 30.977 -11.989 -37.657 1.00 56.25 444 PHE A C 1
ATOM 3227 O O . PHE A 1 444 ? 31.935 -12.015 -36.879 1.00 56.25 444 PHE A O 1
ATOM 3234 N N . ALA A 1 445 ? 30.710 -10.936 -38.436 1.00 57.12 445 ALA A N 1
ATOM 3235 C CA . ALA A 1 445 ? 31.478 -9.695 -38.390 1.00 57.12 445 ALA A CA 1
ATOM 3236 C C . ALA A 1 445 ? 31.384 -9.064 -36.991 1.00 57.12 445 ALA A C 1
ATOM 3238 O O . ALA A 1 445 ? 30.300 -8.692 -36.528 1.00 57.12 445 ALA A O 1
ATOM 3239 N N . ILE A 1 446 ? 32.522 -8.963 -36.304 1.00 55.19 446 ILE A N 1
ATOM 3240 C CA . ILE A 1 446 ? 32.613 -8.265 -35.022 1.00 55.19 446 ILE A CA 1
ATOM 3241 C C . ILE A 1 446 ? 32.644 -6.768 -35.339 1.00 55.19 446 ILE A C 1
ATOM 3243 O O . ILE A 1 446 ? 33.576 -6.293 -35.981 1.00 55.19 446 ILE A O 1
ATOM 3247 N N . GLY A 1 447 ? 31.609 -6.030 -34.930 1.00 58.41 447 GLY A N 1
ATOM 3248 C CA . GLY A 1 447 ? 31.595 -4.565 -35.018 1.00 58.41 447 GLY A CA 1
ATOM 3249 C C . GLY A 1 447 ? 32.596 -3.918 -34.048 1.00 58.41 447 GLY A C 1
ATOM 3250 O O . GLY A 1 447 ? 33.558 -4.539 -33.610 1.00 58.41 447 GLY A O 1
ATOM 3251 N N . ALA A 1 448 ? 32.352 -2.676 -33.622 1.00 53.25 448 ALA A N 1
ATOM 3252 C CA . ALA A 1 448 ? 33.195 -1.964 -32.643 1.00 53.25 448 ALA A CA 1
ATOM 3253 C C . ALA A 1 448 ? 33.104 -2.514 -31.192 1.00 53.25 448 ALA A C 1
ATOM 3255 O O . ALA A 1 448 ? 33.232 -1.764 -30.223 1.00 53.25 448 ALA A O 1
ATOM 3256 N N . THR A 1 449 ? 32.824 -3.806 -31.015 1.00 53.41 449 THR A N 1
ATOM 3257 C CA . THR A 1 449 ? 32.635 -4.452 -29.712 1.00 53.41 449 THR A CA 1
ATOM 3258 C C . THR A 1 449 ? 33.983 -4.764 -29.057 1.00 53.41 449 THR A C 1
ATOM 3260 O O . THR A 1 449 ? 34.932 -5.189 -29.710 1.00 53.41 449 THR A O 1
ATOM 3263 N N . LEU A 1 450 ? 34.076 -4.568 -27.740 1.00 61.59 450 LEU A N 1
ATOM 3264 C CA . LEU A 1 450 ? 35.285 -4.849 -26.965 1.00 61.59 450 LEU A CA 1
ATOM 3265 C C . LEU A 1 450 ? 35.550 -6.366 -26.886 1.00 61.59 450 LEU A C 1
ATOM 3267 O O . LEU A 1 450 ? 34.814 -7.083 -26.215 1.00 61.59 450 LEU A O 1
ATOM 3271 N N . CYS A 1 451 ? 36.638 -6.853 -27.497 1.00 66.06 451 CYS A N 1
ATOM 3272 C CA . CYS A 1 451 ? 37.002 -8.283 -27.502 1.00 66.06 451 CYS A CA 1
ATOM 3273 C C . CYS A 1 451 ? 37.080 -8.889 -26.083 1.00 66.06 451 CYS A C 1
ATOM 3275 O O . CYS A 1 451 ? 36.685 -10.030 -25.843 1.00 66.06 451 CYS A O 1
ATOM 3277 N N . VAL A 1 452 ? 37.551 -8.092 -25.121 1.00 61.75 452 VAL A N 1
ATOM 3278 C CA . VAL A 1 452 ? 37.736 -8.480 -23.712 1.00 61.75 452 VAL A CA 1
ATOM 3279 C C . VAL A 1 452 ? 36.432 -8.624 -22.918 1.00 61.75 452 VAL A C 1
ATOM 3281 O O . VAL A 1 452 ? 36.453 -9.113 -21.794 1.00 61.75 452 VAL A O 1
ATOM 3284 N N . THR A 1 453 ? 35.292 -8.204 -23.476 1.00 56.03 453 THR A N 1
ATOM 3285 C CA . THR A 1 453 ? 33.972 -8.410 -22.858 1.00 56.03 453 THR A CA 1
ATOM 3286 C C . THR A 1 453 ? 33.540 -9.876 -22.939 1.00 56.03 453 THR A C 1
ATOM 3288 O O . THR A 1 453 ? 32.786 -10.346 -22.093 1.00 56.03 453 THR A O 1
ATOM 3291 N N . CYS A 1 454 ? 34.043 -10.609 -23.935 1.00 56.66 454 CYS A N 1
ATOM 3292 C CA . CYS A 1 454 ? 33.685 -12.006 -24.179 1.00 56.66 454 CYS A CA 1
ATOM 3293 C C . CYS A 1 454 ? 34.867 -12.969 -23.973 1.00 56.66 454 CYS A C 1
ATOM 3295 O O . CYS A 1 454 ? 34.645 -14.134 -23.650 1.00 56.66 454 CYS A O 1
ATOM 3297 N N . HIS A 1 455 ? 36.109 -12.493 -24.113 1.00 62.12 455 HIS A N 1
ATOM 3298 C CA . HIS A 1 455 ? 37.328 -13.290 -23.961 1.00 62.12 455 HIS A CA 1
ATOM 3299 C C . HIS A 1 455 ? 38.170 -12.806 -22.779 1.00 62.12 455 HIS A C 1
ATOM 3301 O O . HIS A 1 455 ? 38.450 -11.615 -22.675 1.00 62.12 455 HIS A O 1
ATOM 3307 N N . ASN A 1 456 ? 38.655 -13.721 -21.933 1.00 66.12 456 ASN A N 1
ATOM 3308 C CA . ASN A 1 456 ? 39.692 -13.394 -20.954 1.00 66.12 456 ASN A CA 1
ATOM 3309 C C . ASN A 1 456 ? 41.081 -13.367 -21.631 1.00 66.12 456 ASN A C 1
ATOM 3311 O O . ASN A 1 456 ? 41.594 -14.426 -22.003 1.00 66.12 456 ASN A O 1
ATOM 3315 N N . PRO A 1 457 ? 41.728 -12.193 -21.765 1.00 63.72 457 PRO A N 1
ATOM 3316 C CA . PRO A 1 457 ? 43.017 -12.070 -22.447 1.00 63.72 457 PRO A CA 1
ATOM 3317 C C . PRO A 1 457 ? 44.203 -12.623 -21.635 1.00 63.72 457 PRO A C 1
ATOM 3319 O O . PRO A 1 457 ? 45.310 -12.691 -22.159 1.00 63.72 457 PRO A O 1
ATOM 3322 N N . HIS A 1 458 ? 43.992 -13.017 -20.373 1.00 71.88 458 HIS A N 1
ATOM 3323 C CA . HIS A 1 458 ? 45.027 -13.515 -19.457 1.00 71.88 458 HIS A CA 1
ATOM 3324 C C . HIS A 1 458 ? 44.873 -15.010 -19.115 1.00 71.88 458 HIS A C 1
ATOM 3326 O O . HIS A 1 458 ? 45.465 -15.486 -18.147 1.00 71.88 458 HIS A O 1
ATOM 3332 N N . SER A 1 459 ? 44.030 -15.750 -19.848 1.00 64.12 459 SER A N 1
ATOM 3333 C CA . SER A 1 459 ? 43.669 -17.130 -19.491 1.00 64.12 459 SER A CA 1
ATOM 3334 C C . SER A 1 459 ? 44.826 -18.135 -19.640 1.00 64.12 459 SER A C 1
ATOM 3336 O O . SER A 1 459 ? 45.659 -18.008 -20.535 1.00 64.12 459 SER A O 1
ATOM 3338 N N . THR A 1 460 ? 44.808 -19.183 -18.810 1.00 53.38 460 THR A N 1
ATOM 3339 C CA . THR A 1 460 ? 45.740 -20.332 -18.785 1.00 53.38 460 THR A CA 1
ATOM 3340 C C . THR A 1 460 ? 45.430 -21.421 -19.821 1.00 53.38 460 THR A C 1
ATOM 3342 O O . THR A 1 460 ? 46.167 -22.401 -19.929 1.00 53.38 460 THR A O 1
ATOM 3345 N N . ALA A 1 461 ? 44.323 -21.308 -20.561 1.00 49.56 461 ALA A N 1
ATOM 3346 C CA . ALA A 1 461 ? 43.888 -22.343 -21.488 1.00 49.56 461 ALA A CA 1
ATOM 3347 C C . ALA A 1 461 ? 44.636 -22.199 -22.822 1.00 49.56 461 ALA A C 1
ATOM 3349 O O . ALA A 1 461 ? 44.305 -21.351 -23.652 1.00 49.56 461 ALA A O 1
ATOM 3350 N N . GLY A 1 462 ? 45.658 -23.036 -23.034 1.00 47.53 462 GLY A N 1
ATOM 3351 C CA . GLY A 1 462 ? 46.257 -23.231 -24.355 1.00 47.53 462 GLY A CA 1
ATOM 3352 C C . GLY A 1 462 ? 45.155 -23.517 -25.377 1.00 47.53 462 GLY A C 1
ATOM 3353 O O . GLY A 1 462 ? 44.247 -24.295 -25.086 1.00 47.53 462 GLY A O 1
ATOM 3354 N N . ALA A 1 463 ? 45.185 -22.836 -26.528 1.00 45.09 463 ALA A N 1
ATOM 3355 C CA . ALA A 1 463 ? 44.078 -22.868 -27.478 1.00 45.09 463 ALA A CA 1
ATOM 3356 C C . ALA A 1 463 ? 43.679 -24.301 -27.822 1.00 45.09 463 ALA A C 1
ATOM 3358 O O . ALA A 1 463 ? 44.387 -25.022 -28.526 1.00 45.09 463 ALA A O 1
ATOM 3359 N N . LEU A 1 464 ? 42.492 -24.681 -27.373 1.00 41.06 464 LEU A N 1
ATOM 3360 C CA . LEU A 1 464 ? 41.770 -25.767 -27.986 1.00 41.06 464 LEU A CA 1
ATOM 3361 C C . LEU A 1 464 ? 41.190 -25.217 -29.287 1.00 41.06 464 LEU A C 1
ATOM 3363 O O . LEU A 1 464 ? 40.434 -24.247 -29.281 1.00 41.06 464 LEU A O 1
ATOM 3367 N N . GLN A 1 465 ? 41.569 -25.839 -30.404 1.00 43.62 465 GLN A N 1
ATOM 3368 C CA . GLN A 1 465 ? 40.963 -25.674 -31.727 1.00 43.62 465 GLN A CA 1
ATOM 3369 C C . GLN A 1 465 ? 39.502 -26.168 -31.739 1.00 43.62 465 GLN A C 1
ATOM 3371 O O . GLN A 1 465 ? 39.120 -27.009 -32.550 1.00 43.62 465 GLN A O 1
ATOM 3376 N N . VAL A 1 466 ? 38.676 -25.699 -30.807 1.00 43.44 466 VAL A N 1
ATOM 3377 C CA . VAL A 1 466 ? 37.279 -26.098 -30.696 1.00 43.44 466 VAL A CA 1
ATOM 3378 C C . VAL A 1 466 ? 36.427 -24.990 -31.295 1.00 43.44 466 VAL A C 1
ATOM 3380 O O . VAL A 1 466 ? 36.531 -23.822 -30.935 1.00 43.44 466 VAL A O 1
ATOM 3383 N N . GLN A 1 467 ? 35.638 -25.418 -32.276 1.00 45.78 467 GLN A N 1
ATOM 3384 C CA . GLN A 1 467 ? 34.708 -24.675 -33.119 1.00 45.78 467 GLN A CA 1
ATOM 3385 C C . GLN A 1 467 ? 34.019 -23.487 -32.410 1.00 45.78 467 GLN A C 1
ATOM 3387 O O . GLN A 1 467 ? 33.617 -23.633 -31.255 1.00 45.78 467 GLN A O 1
ATOM 3392 N N . PRO A 1 468 ? 33.781 -22.351 -33.100 1.00 45.19 468 PRO A N 1
ATOM 3393 C CA . PRO A 1 468 ? 33.215 -21.126 -32.518 1.00 45.19 468 PRO A CA 1
ATOM 3394 C C . PRO A 1 468 ? 31.897 -21.285 -31.743 1.00 45.19 468 PRO A C 1
ATOM 3396 O O . PRO A 1 468 ? 31.634 -20.517 -30.819 1.00 45.19 468 PRO A O 1
ATOM 3399 N N . GLY A 1 469 ? 31.094 -22.309 -32.057 1.00 43.66 469 GLY A N 1
ATOM 3400 C CA . GLY A 1 469 ? 29.893 -22.652 -31.286 1.00 43.66 469 GLY A CA 1
ATOM 3401 C C . GLY A 1 469 ? 30.185 -23.047 -29.830 1.00 43.66 469 GLY A C 1
ATOM 3402 O O . GLY A 1 469 ? 29.349 -22.856 -28.955 1.00 43.66 469 GLY A O 1
ATOM 3403 N N . GLY A 1 470 ? 31.393 -23.520 -29.524 1.00 46.75 470 GLY A N 1
ATOM 3404 C CA . GLY A 1 470 ? 31.765 -23.952 -28.182 1.00 46.75 470 GLY A CA 1
ATOM 3405 C C . GLY A 1 470 ? 31.908 -22.827 -27.155 1.00 46.75 470 GLY A C 1
ATOM 3406 O O . GLY A 1 470 ? 31.824 -23.093 -25.967 1.00 46.75 470 GLY A O 1
ATOM 3407 N N . MET A 1 471 ? 32.093 -21.569 -27.555 1.00 49.69 471 MET A N 1
ATOM 3408 C CA . MET A 1 471 ? 32.357 -20.488 -26.586 1.00 49.69 471 MET A CA 1
ATOM 3409 C C . MET A 1 471 ? 31.084 -19.890 -25.963 1.00 49.69 471 MET A C 1
ATOM 3411 O O . MET A 1 471 ? 31.138 -19.398 -24.839 1.00 49.69 471 MET A O 1
ATOM 3415 N N . HIS A 1 472 ? 29.947 -19.966 -26.665 1.00 53.81 472 HIS A N 1
ATOM 3416 C CA . HIS A 1 472 ? 28.628 -19.601 -26.126 1.00 53.81 472 HIS A CA 1
ATOM 3417 C C . HIS A 1 472 ? 27.906 -20.809 -25.516 1.00 53.81 472 HIS A C 1
ATOM 3419 O O . HIS A 1 472 ? 27.175 -20.648 -24.543 1.00 53.81 472 HIS A O 1
ATOM 3425 N N . PHE A 1 473 ? 28.134 -22.007 -26.078 1.00 53.47 473 PHE A N 1
ATOM 3426 C CA . PHE A 1 473 ? 27.325 -23.195 -25.799 1.00 53.47 473 PHE A CA 1
ATOM 3427 C C . PHE A 1 473 ? 28.052 -24.327 -25.060 1.00 53.47 473 PHE A C 1
ATOM 3429 O O . PHE A 1 473 ? 27.380 -25.242 -24.583 1.00 53.47 473 PHE A O 1
ATOM 3436 N N . ASN A 1 474 ? 29.390 -24.308 -24.938 1.00 47.94 474 ASN A N 1
ATOM 3437 C CA . ASN A 1 474 ? 30.078 -25.305 -24.114 1.00 47.94 474 ASN A CA 1
ATOM 3438 C C . ASN A 1 474 ? 30.217 -24.834 -22.673 1.00 47.94 474 ASN A C 1
ATOM 3440 O O . ASN A 1 474 ? 30.539 -23.685 -22.377 1.00 47.94 474 ASN A O 1
ATOM 3444 N N . ASN A 1 475 ? 30.042 -25.820 -21.800 1.00 50.44 475 ASN A N 1
ATOM 3445 C CA . ASN A 1 475 ? 30.206 -25.813 -20.356 1.00 50.44 475 ASN A CA 1
ATOM 3446 C C . ASN A 1 475 ? 31.658 -25.507 -19.919 1.00 50.44 475 ASN A C 1
ATOM 3448 O O . ASN A 1 475 ? 32.310 -26.322 -19.265 1.00 50.44 475 ASN A O 1
ATOM 3452 N N . ILE A 1 476 ? 32.206 -24.361 -20.320 1.00 48.22 476 ILE A N 1
ATOM 3453 C CA . ILE A 1 476 ? 33.521 -23.903 -19.881 1.00 48.22 476 ILE A CA 1
ATOM 3454 C C . ILE A 1 476 ? 33.320 -23.177 -18.548 1.00 48.22 476 ILE A C 1
ATOM 3456 O O . ILE A 1 476 ? 33.204 -21.960 -18.494 1.00 48.22 476 ILE A O 1
ATOM 3460 N N . THR A 1 477 ? 33.290 -23.932 -17.449 1.00 46.34 477 THR A N 1
ATOM 3461 C CA . THR A 1 477 ? 33.138 -23.410 -16.074 1.00 46.34 477 THR A CA 1
ATOM 3462 C C . THR A 1 477 ? 34.336 -22.597 -15.568 1.00 46.34 477 THR A C 1
ATOM 3464 O O . THR A 1 477 ? 34.353 -22.183 -14.412 1.00 46.34 477 THR A O 1
ATOM 3467 N N . SER A 1 478 ? 35.367 -22.371 -16.387 1.00 44.94 478 SER A N 1
ATOM 3468 C CA . SER A 1 478 ? 36.431 -21.427 -16.042 1.00 44.94 478 SER A CA 1
ATOM 3469 C C . SER A 1 478 ? 35.926 -19.999 -16.254 1.00 44.94 478 SER A C 1
ATOM 3471 O O . SER A 1 478 ? 35.306 -19.740 -17.284 1.00 44.94 478 SER A O 1
ATOM 3473 N N . GLY A 1 479 ? 36.261 -19.055 -15.366 1.00 45.50 479 GLY A N 1
ATOM 3474 C CA . GLY A 1 479 ? 35.983 -17.610 -15.503 1.00 45.50 479 GLY A CA 1
ATOM 3475 C C . GLY A 1 479 ? 36.643 -16.919 -16.713 1.00 45.50 479 GLY A C 1
ATOM 3476 O O . GLY A 1 479 ? 36.916 -15.723 -16.683 1.00 45.50 479 GLY A O 1
ATOM 3477 N N . SER A 1 480 ? 36.941 -17.677 -17.765 1.00 45.22 480 SER A N 1
ATOM 3478 C CA . SER A 1 480 ? 37.611 -17.280 -18.994 1.00 45.22 480 SER A CA 1
ATOM 3479 C C . SER A 1 480 ? 36.643 -16.807 -20.094 1.00 45.22 480 SER A C 1
ATOM 3481 O O . SER A 1 480 ? 37.106 -16.144 -21.019 1.00 45.22 480 SER A O 1
ATOM 3483 N N . TYR A 1 481 ? 35.329 -17.096 -20.000 1.00 50.16 481 TYR A N 1
ATOM 3484 C CA . TYR A 1 481 ? 34.321 -16.750 -21.026 1.00 50.16 481 TYR A CA 1
ATOM 3485 C C . TYR A 1 481 ? 32.951 -16.379 -20.410 1.00 50.16 481 TYR A C 1
ATOM 3487 O O . TYR A 1 481 ? 32.166 -17.272 -20.080 1.00 50.16 481 TYR A O 1
ATOM 3495 N N . PRO A 1 482 ? 32.617 -15.079 -20.266 1.00 48.09 482 PRO A N 1
ATOM 3496 C CA . PRO A 1 482 ? 31.371 -14.611 -19.640 1.00 48.09 482 PRO A CA 1
ATOM 3497 C C . PRO A 1 482 ? 30.081 -14.986 -20.391 1.00 48.09 482 PRO A C 1
ATOM 3499 O O . PRO A 1 482 ? 29.008 -14.965 -19.797 1.00 48.09 482 PRO A O 1
ATOM 3502 N N . ALA A 1 483 ? 30.174 -15.339 -21.680 1.00 49.44 483 ALA A N 1
ATOM 3503 C CA . ALA A 1 483 ? 29.034 -15.680 -22.541 1.00 49.44 483 ALA A CA 1
ATOM 3504 C C . ALA A 1 483 ? 28.655 -17.180 -22.539 1.00 49.44 483 ALA A C 1
ATOM 3506 O O . ALA A 1 483 ? 27.724 -17.574 -23.236 1.00 49.44 483 ALA A O 1
ATOM 3507 N N . SER A 1 484 ? 29.339 -18.013 -21.747 1.00 53.69 484 SER A N 1
ATOM 3508 C CA . SER A 1 484 ? 29.217 -19.487 -21.713 1.00 53.69 484 SER A CA 1
ATOM 3509 C C . SER A 1 484 ? 27.923 -20.037 -21.082 1.00 53.69 484 SER A C 1
ATOM 3511 O O . SER A 1 484 ? 27.844 -21.208 -20.709 1.00 53.69 484 SER A O 1
ATOM 3513 N N . TYR A 1 485 ? 26.890 -19.204 -20.945 1.00 58.34 485 TYR A N 1
ATOM 3514 C CA . TYR A 1 485 ? 25.659 -19.540 -20.229 1.00 58.34 485 TYR A CA 1
ATOM 3515 C C . TYR A 1 485 ? 24.415 -19.591 -21.111 1.00 58.34 485 TYR A C 1
ATOM 3517 O O . TYR A 1 485 ? 23.325 -19.742 -20.565 1.00 58.34 485 TYR A O 1
ATOM 3525 N N . VAL A 1 486 ? 24.552 -19.470 -22.433 1.00 62.31 486 VAL A N 1
ATOM 3526 C CA . VAL A 1 486 ? 23.436 -19.582 -23.380 1.00 62.31 486 VAL A CA 1
ATOM 3527 C C . VAL A 1 486 ? 23.364 -21.024 -23.885 1.00 62.31 486 VAL A C 1
ATOM 3529 O O . VAL A 1 486 ? 24.382 -21.677 -24.087 1.00 62.31 486 VAL A O 1
ATOM 3532 N N . THR A 1 487 ? 22.163 -21.568 -24.047 1.00 69.38 487 THR A N 1
ATOM 3533 C CA . THR A 1 487 ? 21.981 -22.924 -24.580 1.00 69.38 487 THR A CA 1
ATOM 3534 C C . THR A 1 487 ? 22.239 -22.978 -26.084 1.00 69.38 487 THR A C 1
ATOM 3536 O O . THR A 1 487 ? 21.930 -22.027 -26.798 1.00 69.38 487 THR A O 1
ATOM 3539 N N . SER A 1 488 ? 22.715 -24.121 -26.588 1.00 66.00 488 SER A N 1
ATOM 3540 C CA . SER A 1 488 ? 22.905 -24.391 -28.025 1.00 66.00 488 SER A CA 1
ATOM 3541 C C . SER A 1 488 ? 21.625 -24.363 -28.862 1.00 66.00 488 SER A C 1
ATOM 3543 O O . SER A 1 488 ? 21.696 -24.477 -30.081 1.00 66.00 488 SER A O 1
ATOM 3545 N N . ARG A 1 489 ? 20.458 -24.244 -28.221 1.00 73.69 489 ARG A N 1
ATOM 3546 C CA . ARG A 1 489 ? 19.158 -24.095 -28.887 1.00 73.69 489 ARG A CA 1
ATOM 3547 C C . ARG A 1 489 ? 18.776 -22.645 -29.198 1.00 73.69 489 ARG A C 1
ATOM 3549 O O . ARG A 1 489 ? 17.724 -22.439 -29.790 1.00 73.69 489 ARG A O 1
ATOM 3556 N N . ALA A 1 490 ? 19.597 -21.672 -28.803 1.00 70.88 490 ALA A N 1
ATOM 3557 C CA . ALA A 1 490 ? 19.439 -20.285 -29.224 1.00 70.88 490 ALA A CA 1
ATOM 3558 C C . ALA A 1 490 ? 20.182 -20.047 -30.544 1.00 70.88 490 ALA A C 1
ATOM 3560 O O . ALA A 1 490 ? 21.353 -20.417 -30.673 1.00 70.88 490 ALA A O 1
ATOM 3561 N N . ASP A 1 491 ? 19.527 -19.388 -31.497 1.00 70.69 491 ASP A N 1
ATOM 3562 C CA . ASP A 1 491 ? 20.167 -19.010 -32.751 1.00 70.69 491 ASP A CA 1
ATOM 3563 C C . ASP A 1 491 ? 21.024 -17.759 -32.545 1.00 70.69 491 ASP A C 1
ATOM 3565 O O . ASP A 1 491 ? 20.683 -16.848 -31.790 1.00 70.69 491 ASP A O 1
ATOM 3569 N N . CYS A 1 492 ? 22.149 -17.653 -33.256 1.00 65.94 492 CYS A N 1
ATOM 3570 C CA . CYS A 1 492 ? 23.029 -16.487 -33.126 1.00 65.94 492 CYS A CA 1
ATOM 3571 C C . CYS A 1 492 ? 22.295 -15.174 -33.459 1.00 65.94 492 CYS A C 1
ATOM 3573 O O . CYS A 1 492 ? 22.552 -14.141 -32.840 1.00 65.94 492 CYS A O 1
ATOM 3575 N N . SER A 1 493 ? 21.349 -15.208 -34.404 1.00 66.75 493 SER A N 1
ATOM 3576 C CA . SER A 1 493 ? 20.510 -14.063 -34.770 1.00 66.75 493 SER A CA 1
ATOM 3577 C C . SER A 1 493 ? 19.579 -13.598 -33.655 1.00 66.75 493 SER A C 1
ATOM 3579 O O . SER A 1 493 ? 19.234 -12.415 -33.650 1.00 66.75 493 SER A O 1
ATOM 3581 N N . ASP A 1 494 ? 19.227 -14.467 -32.701 1.00 67.56 494 ASP A N 1
ATOM 3582 C CA . ASP A 1 494 ? 18.365 -14.113 -31.565 1.00 67.56 494 ASP A CA 1
ATOM 3583 C C . ASP A 1 494 ? 18.988 -13.003 -30.715 1.00 67.56 494 ASP A C 1
ATOM 3585 O O . ASP A 1 494 ? 18.277 -12.193 -30.122 1.00 67.56 494 ASP A O 1
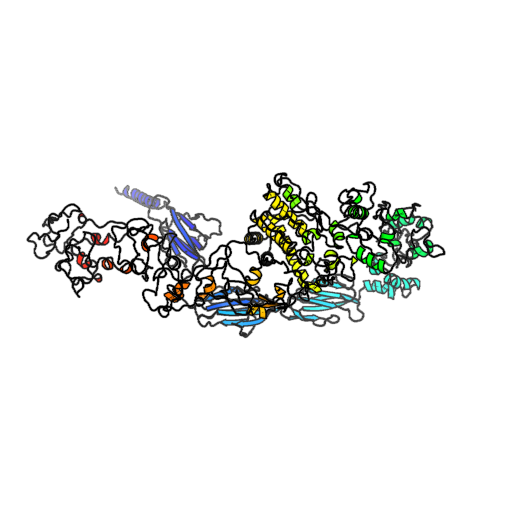ATOM 3589 N N . CYS A 1 495 ? 20.323 -12.936 -30.705 1.00 66.56 495 CYS A N 1
ATOM 3590 C CA . CYS A 1 495 ? 21.089 -11.939 -29.969 1.00 66.56 495 CYS A CA 1
ATOM 3591 C C . CYS A 1 495 ? 21.856 -10.970 -30.889 1.00 66.56 495 CYS A C 1
ATOM 3593 O O . CYS A 1 495 ? 22.056 -9.816 -30.510 1.00 66.56 495 CYS A O 1
ATOM 3595 N N . HIS A 1 496 ? 22.251 -11.371 -32.108 1.00 66.19 496 HIS A N 1
ATOM 3596 C CA . HIS A 1 496 ? 23.267 -10.671 -32.921 1.00 66.19 496 HIS A CA 1
ATOM 3597 C C . HIS A 1 496 ? 22.800 -10.093 -34.281 1.00 66.19 496 HIS A C 1
ATOM 3599 O O . HIS A 1 496 ? 23.626 -9.838 -35.152 1.00 66.19 496 HIS A O 1
ATOM 3605 N N . GLN A 1 497 ? 21.511 -9.800 -34.507 1.00 63.59 497 GLN A N 1
ATOM 3606 C CA . GLN A 1 497 ? 21.096 -9.059 -35.722 1.00 63.59 497 GLN A CA 1
ATOM 3607 C C . GLN A 1 497 ? 21.604 -7.597 -35.765 1.00 63.59 497 GLN A C 1
ATOM 3609 O O . GLN A 1 497 ? 21.291 -6.814 -34.876 1.00 63.59 497 GLN A O 1
ATOM 3614 N N . ASN A 1 498 ? 22.313 -7.165 -36.810 1.00 54.25 498 ASN A N 1
ATOM 3615 C CA . ASN A 1 498 ? 23.035 -5.878 -36.832 1.00 54.25 498 ASN A CA 1
ATOM 3616 C C . ASN A 1 498 ? 22.279 -4.713 -37.511 1.00 54.25 498 ASN A C 1
ATOM 3618 O O . ASN A 1 498 ? 22.686 -4.237 -38.567 1.00 54.25 498 ASN A O 1
ATOM 3622 N N . SER A 1 499 ? 21.217 -4.194 -36.883 1.00 63.94 499 SER A N 1
ATOM 3623 C CA . SER A 1 499 ? 20.664 -2.864 -37.211 1.00 63.94 499 SER A CA 1
ATOM 3624 C C . SER A 1 499 ? 20.731 -1.929 -35.996 1.00 63.94 499 SER A C 1
ATOM 3626 O O . SER A 1 499 ? 20.681 -2.390 -34.853 1.00 63.94 499 SER A O 1
ATOM 3628 N N . ALA A 1 500 ? 20.836 -0.612 -36.221 1.00 58.06 500 ALA A N 1
ATOM 3629 C CA . ALA A 1 500 ? 20.872 0.381 -35.138 1.00 58.06 500 ALA A CA 1
ATOM 3630 C C . ALA A 1 500 ? 19.597 0.344 -34.269 1.00 58.06 500 ALA A C 1
ATOM 3632 O O . ALA A 1 500 ? 19.680 0.443 -33.049 1.00 58.06 500 ALA A O 1
ATOM 3633 N N . VAL A 1 501 ? 18.431 0.105 -34.884 1.00 61.53 501 VAL A N 1
ATOM 3634 C CA . VAL A 1 501 ? 17.143 -0.064 -34.183 1.00 61.53 501 VAL A CA 1
ATOM 3635 C C . VAL A 1 501 ? 17.153 -1.318 -33.297 1.00 61.53 501 VAL A C 1
ATOM 3637 O O . VAL A 1 501 ? 16.723 -1.267 -32.145 1.00 61.53 501 VAL A O 1
ATOM 3640 N N . ASN A 1 502 ? 17.721 -2.427 -33.784 1.00 69.25 502 ASN A N 1
ATOM 3641 C CA . ASN A 1 502 ? 17.843 -3.661 -33.003 1.00 69.25 502 ASN A CA 1
ATOM 3642 C C . ASN A 1 502 ? 18.834 -3.530 -31.836 1.00 69.25 502 ASN A C 1
ATOM 3644 O O . ASN A 1 502 ? 18.713 -4.244 -30.842 1.00 69.25 502 ASN A O 1
ATOM 3648 N N . LEU A 1 503 ? 19.831 -2.642 -31.917 1.00 71.38 503 LEU A N 1
ATOM 3649 C CA . LEU A 1 503 ? 20.764 -2.404 -30.811 1.00 71.38 503 LEU A CA 1
ATOM 3650 C C . LEU A 1 503 ? 20.057 -1.788 -29.593 1.00 71.38 503 LEU A C 1
ATOM 3652 O O . LEU A 1 503 ? 20.183 -2.328 -28.496 1.00 71.38 503 LEU A O 1
ATOM 3656 N N . THR A 1 504 ? 19.273 -0.724 -29.783 1.00 78.81 504 THR A N 1
ATOM 3657 C CA . THR A 1 504 ? 18.551 -0.058 -28.684 1.00 78.81 504 THR A CA 1
ATOM 3658 C C . THR A 1 504 ? 17.520 -0.982 -28.029 1.00 78.81 504 THR A C 1
ATOM 3660 O O . THR A 1 504 ? 17.447 -1.053 -26.805 1.00 78.81 504 THR A O 1
ATOM 3663 N N . ILE A 1 505 ? 16.774 -1.764 -28.819 1.00 83.12 505 ILE A N 1
ATOM 3664 C CA . ILE A 1 505 ? 15.804 -2.743 -28.293 1.00 83.12 505 ILE A CA 1
ATOM 3665 C C . ILE A 1 505 ? 16.489 -3.800 -27.412 1.00 83.12 505 ILE A C 1
ATOM 3667 O O . ILE A 1 505 ? 15.970 -4.154 -26.354 1.00 83.12 505 ILE A O 1
ATOM 3671 N N . ARG A 1 506 ? 17.674 -4.281 -27.804 1.00 78.06 506 ARG A N 1
ATOM 3672 C CA . ARG A 1 506 ? 18.434 -5.253 -27.000 1.00 78.06 506 ARG A CA 1
ATOM 3673 C C . ARG A 1 506 ? 18.984 -4.662 -25.712 1.00 78.06 506 ARG A C 1
ATOM 3675 O O . ARG A 1 506 ? 18.959 -5.349 -24.702 1.00 78.06 506 ARG A O 1
ATOM 3682 N N . GLN A 1 507 ? 19.426 -3.406 -25.726 1.00 80.88 507 GLN A N 1
ATOM 3683 C CA . GLN A 1 507 ? 19.847 -2.707 -24.506 1.00 80.88 507 GLN A CA 1
ATOM 3684 C C . GLN A 1 507 ? 18.681 -2.574 -23.516 1.00 80.88 507 GLN A C 1
ATOM 3686 O O . GLN A 1 507 ? 18.841 -2.847 -22.331 1.00 80.88 507 GLN A O 1
ATOM 3691 N N . GLN A 1 508 ? 17.483 -2.248 -24.010 1.00 86.56 508 GLN A N 1
ATOM 3692 C CA . GLN A 1 508 ? 16.272 -2.231 -23.186 1.00 86.56 508 GLN A CA 1
ATOM 3693 C C . GLN A 1 508 ? 15.933 -3.617 -22.618 1.00 86.56 508 GLN A C 1
ATOM 3695 O O . GLN A 1 508 ? 15.532 -3.712 -21.462 1.00 86.56 508 GLN A O 1
ATOM 3700 N N . TRP A 1 509 ? 16.085 -4.684 -23.411 1.00 86.56 509 TRP A N 1
ATOM 3701 C CA . TRP A 1 509 ? 15.849 -6.059 -22.962 1.00 86.56 509 TRP A CA 1
ATOM 3702 C C . TRP A 1 509 ? 16.891 -6.530 -21.931 1.00 86.56 509 TRP A C 1
ATOM 3704 O O . TRP A 1 509 ? 16.503 -7.159 -20.947 1.00 86.56 509 TRP A O 1
ATOM 3714 N N . ASP A 1 510 ? 18.171 -6.175 -22.095 1.00 82.00 510 ASP A N 1
ATOM 3715 C CA . ASP A 1 510 ? 19.278 -6.477 -21.163 1.00 82.00 510 ASP A CA 1
ATOM 3716 C C . ASP A 1 510 ? 19.078 -5.862 -19.758 1.00 82.00 510 ASP A C 1
ATOM 3718 O O . ASP A 1 510 ? 19.479 -6.417 -18.725 1.00 82.00 510 ASP A O 1
ATOM 3722 N N . ASP A 1 511 ? 18.361 -4.738 -19.705 1.00 83.69 511 ASP A N 1
ATOM 3723 C CA . ASP A 1 511 ? 17.925 -4.095 -18.464 1.00 83.69 511 ASP A CA 1
ATOM 3724 C C . ASP A 1 511 ? 16.802 -4.858 -17.736 1.00 83.69 511 ASP A C 1
ATOM 3726 O O . ASP A 1 511 ? 16.477 -4.539 -16.587 1.00 83.69 511 ASP A O 1
ATOM 3730 N N . THR A 1 512 ? 16.188 -5.857 -18.374 1.00 87.81 512 THR A N 1
ATOM 3731 C CA . THR A 1 512 ? 15.109 -6.654 -17.779 1.00 87.81 512 THR A CA 1
ATOM 3732 C C . THR A 1 512 ? 15.627 -7.933 -17.131 1.00 87.81 512 THR A C 1
ATOM 3734 O O . THR A 1 512 ? 16.695 -8.454 -17.447 1.00 87.81 512 THR A O 1
ATOM 3737 N N . GLY A 1 513 ? 14.803 -8.519 -16.259 1.00 86.94 513 GLY A N 1
ATOM 3738 C CA . GLY A 1 513 ? 15.074 -9.858 -15.741 1.00 86.94 513 GLY A CA 1
ATOM 3739 C C . GLY A 1 513 ? 15.125 -10.930 -16.835 1.00 86.94 513 GLY A C 1
ATOM 3740 O O . GLY A 1 513 ? 15.835 -11.910 -16.652 1.00 86.94 513 GLY A O 1
ATOM 3741 N N . HIS A 1 514 ? 14.424 -10.748 -17.966 1.00 89.12 514 HIS A N 1
ATOM 3742 C CA . HIS A 1 514 ? 14.329 -11.748 -19.040 1.00 89.12 514 HIS A CA 1
ATOM 3743 C C . HIS A 1 514 ? 15.667 -12.056 -19.719 1.00 89.12 514 HIS A C 1
ATOM 3745 O O . HIS A 1 514 ? 15.834 -13.156 -20.243 1.00 89.12 514 HIS A O 1
ATOM 3751 N N . ALA A 1 515 ? 16.612 -11.116 -19.668 1.00 81.44 515 ALA A N 1
ATOM 3752 C CA . ALA A 1 515 ? 17.936 -11.252 -20.261 1.00 81.44 515 ALA A CA 1
ATOM 3753 C C . ALA A 1 515 ? 18.978 -11.918 -19.351 1.00 81.44 515 ALA A C 1
ATOM 3755 O O . ALA A 1 515 ? 20.087 -12.223 -19.786 1.00 81.44 515 ALA A O 1
ATOM 3756 N N . ARG A 1 516 ? 18.653 -12.129 -18.070 1.00 76.88 516 ARG A N 1
ATOM 3757 C CA . ARG A 1 516 ? 19.656 -12.354 -17.025 1.00 76.88 516 ARG A CA 1
ATOM 3758 C C . ARG A 1 516 ? 19.568 -13.748 -16.418 1.00 76.88 516 ARG A C 1
ATOM 3760 O O . ARG A 1 516 ? 18.614 -14.087 -15.721 1.00 76.88 516 ARG A O 1
ATOM 3767 N N . ILE A 1 517 ? 20.620 -14.542 -16.615 1.00 75.00 517 ILE A N 1
ATOM 3768 C CA . ILE A 1 517 ? 20.766 -15.899 -16.052 1.00 75.00 517 ILE A CA 1
ATOM 3769 C C . ILE A 1 517 ? 20.826 -15.927 -14.515 1.00 75.00 517 ILE A C 1
ATOM 3771 O O . ILE A 1 517 ? 20.563 -16.962 -13.896 1.00 75.00 517 ILE A O 1
ATOM 3775 N N . ASP A 1 518 ? 21.204 -14.806 -13.902 1.00 73.31 518 ASP A N 1
ATOM 3776 C CA . ASP A 1 518 ? 21.351 -14.604 -12.463 1.00 73.31 518 ASP A CA 1
ATOM 3777 C C . ASP A 1 518 ? 20.135 -13.899 -11.839 1.00 73.31 518 ASP A C 1
ATOM 3779 O O . ASP A 1 518 ? 20.005 -13.857 -10.612 1.00 73.31 518 ASP A O 1
ATOM 3783 N N . ALA A 1 519 ? 19.185 -13.422 -12.652 1.00 81.81 519 ALA A N 1
ATOM 3784 C CA . ALA A 1 519 ? 17.927 -12.895 -12.146 1.00 81.81 519 ALA A CA 1
ATOM 3785 C C . ALA A 1 519 ? 17.138 -13.982 -11.400 1.00 81.81 519 ALA A C 1
ATOM 3787 O O . ALA A 1 519 ? 17.265 -15.180 -11.661 1.00 81.81 519 ALA A O 1
ATOM 3788 N N . ALA A 1 520 ? 16.275 -13.559 -10.473 1.00 81.75 520 ALA A N 1
ATOM 3789 C CA . ALA A 1 520 ? 15.543 -14.454 -9.571 1.00 81.75 520 ALA A CA 1
ATOM 3790 C C . ALA A 1 520 ? 14.756 -15.570 -10.290 1.00 81.75 520 ALA A C 1
ATOM 3792 O O . ALA A 1 520 ? 14.580 -16.654 -9.734 1.00 81.75 520 ALA A O 1
ATOM 3793 N N . ALA A 1 521 ? 14.311 -15.322 -11.526 1.00 84.75 521 ALA A N 1
ATOM 3794 C CA . ALA A 1 521 ? 13.613 -16.308 -12.340 1.00 84.75 521 ALA A CA 1
ATOM 3795 C C . ALA A 1 521 ? 14.537 -17.376 -12.964 1.00 84.75 521 ALA A C 1
ATOM 3797 O O . ALA A 1 521 ? 14.044 -18.450 -13.270 1.00 84.75 521 ALA A O 1
ATOM 3798 N N . TRP A 1 522 ? 15.848 -17.159 -13.109 1.00 85.19 522 TRP A N 1
ATOM 3799 C CA . TRP A 1 522 ? 16.782 -18.107 -13.754 1.00 85.19 522 TRP A CA 1
ATOM 3800 C C . TRP A 1 522 ? 17.881 -18.648 -12.830 1.00 85.19 522 TRP A C 1
ATOM 3802 O O . TRP A 1 522 ? 18.478 -19.697 -13.101 1.00 85.19 522 TRP A O 1
ATOM 3812 N N . SER A 1 523 ? 18.136 -17.985 -11.703 1.00 83.50 523 SER A N 1
ATOM 3813 C CA . SER A 1 523 ? 19.255 -18.331 -10.824 1.00 83.50 523 SER A CA 1
ATOM 3814 C C . SER A 1 523 ? 19.040 -19.617 -10.027 1.00 83.50 523 SER A C 1
ATOM 3816 O O . SER A 1 523 ? 19.994 -20.364 -9.815 1.00 83.50 523 SER A O 1
ATOM 3818 N N . LYS A 1 524 ? 17.797 -19.911 -9.624 1.00 81.81 524 LYS A N 1
ATOM 3819 C CA . LYS A 1 524 ? 17.491 -20.950 -8.622 1.00 81.81 524 LYS A CA 1
ATOM 3820 C C . LYS A 1 524 ? 17.670 -22.389 -9.100 1.00 81.81 524 LYS A C 1
ATOM 3822 O O . LYS A 1 524 ? 17.987 -23.250 -8.289 1.00 81.81 524 LYS A O 1
ATOM 3827 N N . ASN A 1 525 ? 17.423 -22.674 -10.376 1.00 83.75 525 ASN A N 1
ATOM 3828 C CA . ASN A 1 525 ? 17.486 -24.031 -10.916 1.00 83.75 525 ASN A CA 1
ATOM 3829 C C . ASN A 1 525 ? 18.026 -24.026 -12.344 1.00 83.75 525 ASN A C 1
ATOM 3831 O O . ASN A 1 525 ? 18.041 -23.003 -13.025 1.00 83.75 525 ASN A O 1
ATOM 3835 N N . ASP A 1 526 ? 18.395 -25.212 -12.812 1.00 85.25 526 ASP A N 1
ATOM 3836 C CA . ASP A 1 526 ? 18.593 -25.479 -14.227 1.00 85.25 526 ASP A CA 1
ATOM 3837 C C . ASP A 1 526 ? 17.266 -25.902 -14.881 1.00 85.25 526 ASP A C 1
ATOM 3839 O O . ASP A 1 526 ? 16.905 -27.081 -14.936 1.00 85.25 526 ASP A O 1
ATOM 3843 N N . PHE A 1 527 ? 16.477 -24.915 -15.305 1.00 88.88 527 PHE A N 1
ATOM 3844 C CA . PHE A 1 527 ? 15.069 -25.122 -15.648 1.00 88.88 527 PHE A CA 1
ATOM 3845 C C . PHE A 1 527 ? 14.826 -25.987 -16.887 1.00 88.88 527 PHE A C 1
ATOM 3847 O O . PHE A 1 527 ? 13.776 -26.625 -16.949 1.00 88.88 527 PHE A O 1
ATOM 3854 N N . LYS A 1 528 ? 15.786 -26.101 -17.816 1.00 88.88 528 LYS A N 1
ATOM 3855 C CA . LYS A 1 528 ? 15.667 -26.984 -18.996 1.00 88.88 528 LYS A CA 1
ATOM 3856 C C . LYS A 1 528 ? 15.512 -28.465 -18.638 1.00 88.88 528 LYS A C 1
ATOM 3858 O O . LYS A 1 528 ? 14.972 -29.232 -19.430 1.00 88.88 528 LYS A O 1
ATOM 3863 N N . THR A 1 529 ? 15.942 -28.845 -17.434 1.00 90.19 529 THR A N 1
ATOM 3864 C CA . THR A 1 529 ? 15.858 -30.214 -16.900 1.00 90.19 529 THR A CA 1
ATOM 3865 C C . THR A 1 529 ? 14.558 -30.488 -16.135 1.00 90.19 529 THR A C 1
ATOM 3867 O O . THR A 1 529 ? 14.363 -31.585 -15.617 1.00 90.19 529 THR A O 1
ATOM 3870 N N . ARG A 1 530 ? 13.647 -29.505 -16.034 1.00 90.81 530 ARG A N 1
ATOM 3871 C CA . ARG A 1 530 ? 12.461 -29.580 -15.168 1.00 90.81 530 ARG A CA 1
ATOM 3872 C C . ARG A 1 530 ? 11.159 -29.436 -15.952 1.00 90.81 530 ARG A C 1
ATOM 3874 O O . ARG A 1 530 ? 10.788 -28.342 -16.386 1.00 90.81 530 ARG A O 1
ATOM 3881 N N . SER A 1 531 ? 10.426 -30.542 -16.072 1.00 92.12 531 SER A N 1
ATOM 3882 C CA . SER A 1 531 ? 9.103 -30.558 -16.700 1.00 92.12 531 SER A CA 1
ATOM 3883 C C . SER A 1 531 ? 8.146 -29.607 -15.976 1.00 92.12 531 SER A C 1
ATOM 3885 O O . SER A 1 531 ? 8.166 -29.492 -14.753 1.00 92.12 531 SER A O 1
ATOM 3887 N N . GLY A 1 532 ? 7.325 -28.885 -16.733 1.00 88.88 532 GLY A N 1
ATOM 3888 C CA . GLY A 1 532 ? 6.414 -27.857 -16.228 1.00 88.88 532 GLY A CA 1
ATOM 3889 C C . GLY A 1 532 ? 7.076 -26.504 -15.955 1.00 88.88 532 GLY A C 1
ATOM 3890 O O . GLY A 1 532 ? 6.382 -25.493 -15.955 1.00 88.88 532 GLY A O 1
ATOM 3891 N N . CYS A 1 533 ? 8.399 -26.439 -15.772 1.00 90.88 533 CYS A N 1
ATOM 3892 C CA . CYS A 1 533 ? 9.110 -25.172 -15.573 1.00 90.88 533 CYS A CA 1
ATOM 3893 C C . CYS A 1 533 ? 9.614 -24.576 -16.895 1.00 90.88 533 CYS A C 1
ATOM 3895 O O . CYS A 1 533 ? 9.618 -23.355 -17.061 1.00 90.88 533 CYS A O 1
ATOM 3897 N N . VAL A 1 534 ? 9.994 -25.434 -17.851 1.00 91.81 534 VAL A N 1
ATOM 3898 C CA . VAL A 1 534 ? 10.510 -25.027 -19.172 1.00 91.81 534 VAL A CA 1
ATOM 3899 C C . VAL A 1 534 ? 9.580 -24.087 -19.932 1.00 91.81 534 VAL A C 1
ATOM 3901 O O . VAL A 1 534 ? 10.057 -23.214 -20.648 1.00 91.81 534 VAL A O 1
ATOM 3904 N N . GLN A 1 535 ? 8.268 -24.218 -19.728 1.00 90.44 535 GLN A N 1
ATOM 3905 C CA . GLN A 1 535 ? 7.256 -23.406 -20.402 1.00 90.44 535 GLN A CA 1
ATOM 3906 C C . GLN A 1 535 ? 7.389 -21.900 -20.118 1.00 90.44 535 GLN A C 1
ATOM 3908 O O . GLN A 1 535 ? 6.924 -21.115 -20.928 1.00 90.44 535 GLN A O 1
ATOM 3913 N N . CYS A 1 536 ? 7.993 -21.500 -18.990 1.00 91.50 536 CYS A N 1
ATOM 3914 C CA . CYS A 1 536 ? 8.173 -20.088 -18.623 1.00 91.50 536 CYS A CA 1
ATOM 3915 C C . CYS A 1 536 ? 9.646 -19.678 -18.563 1.00 91.50 536 CYS A C 1
ATOM 3917 O O . CYS A 1 536 ? 9.984 -18.528 -18.822 1.00 91.50 536 CYS A O 1
ATOM 3919 N N . HIS A 1 537 ? 10.518 -20.608 -18.172 1.00 91.94 537 HIS A N 1
ATOM 3920 C CA . HIS A 1 537 ? 11.904 -20.307 -17.818 1.00 91.94 537 HIS A CA 1
ATOM 3921 C C . HIS A 1 537 ? 12.901 -20.595 -18.939 1.00 91.94 537 HIS A C 1
ATOM 3923 O O . HIS A 1 537 ? 14.098 -20.455 -18.724 1.00 91.94 537 HIS A O 1
ATOM 3929 N N . THR A 1 538 ? 12.442 -21.013 -20.118 1.00 90.88 538 THR A N 1
ATOM 3930 C CA . THR A 1 538 ? 13.309 -21.332 -21.257 1.00 90.88 538 THR A CA 1
ATOM 3931 C C . THR A 1 538 ? 12.621 -20.892 -22.550 1.00 90.88 538 THR A C 1
ATOM 3933 O O . THR A 1 538 ? 11.418 -21.120 -22.692 1.00 90.88 538 THR A O 1
ATOM 3936 N N . THR A 1 539 ? 13.340 -20.263 -23.484 1.00 90.81 539 THR A N 1
ATOM 3937 C CA . THR A 1 539 ? 12.773 -19.848 -24.783 1.00 90.81 539 THR A CA 1
ATOM 3938 C C . THR A 1 539 ? 12.212 -21.036 -25.549 1.00 90.81 539 THR A C 1
ATOM 3940 O O . THR A 1 539 ? 11.052 -21.015 -25.962 1.00 90.81 539 THR A O 1
ATOM 3943 N N . THR A 1 540 ? 12.995 -22.109 -25.665 1.00 90.56 540 THR A N 1
ATOM 3944 C CA . THR A 1 540 ? 12.594 -23.335 -26.354 1.00 90.56 540 THR A CA 1
ATOM 3945 C C . THR A 1 540 ? 11.316 -23.916 -25.747 1.00 90.56 540 THR A C 1
ATOM 3947 O O . THR A 1 540 ? 10.369 -24.257 -26.461 1.00 90.56 540 THR A O 1
ATOM 3950 N N . GLY A 1 541 ? 11.254 -23.995 -24.414 1.00 92.00 541 GLY A N 1
ATOM 3951 C CA . GLY A 1 541 ? 10.082 -24.511 -23.715 1.00 92.00 541 GLY A CA 1
ATOM 3952 C C . GLY A 1 541 ? 8.854 -23.614 -23.867 1.00 92.00 541 GLY A C 1
ATOM 3953 O O . GLY A 1 541 ? 7.756 -24.131 -24.059 1.00 92.00 541 GLY A O 1
ATOM 3954 N N . PHE A 1 542 ? 9.016 -22.289 -23.850 1.00 92.69 542 PHE A N 1
ATOM 3955 C CA . PHE A 1 542 ? 7.913 -21.357 -24.095 1.00 92.69 542 PHE A CA 1
ATOM 3956 C C . PHE A 1 542 ? 7.357 -21.485 -25.519 1.00 92.69 542 PHE A C 1
ATOM 3958 O O . PHE A 1 542 ? 6.140 -21.503 -25.714 1.00 92.69 542 PHE A O 1
ATOM 3965 N N . ILE A 1 543 ? 8.216 -21.622 -26.532 1.00 91.88 543 ILE A N 1
ATOM 3966 C CA . ILE A 1 543 ? 7.789 -21.815 -27.926 1.00 91.88 543 ILE A CA 1
ATOM 3967 C C . ILE A 1 543 ? 7.005 -23.127 -28.072 1.00 91.88 543 ILE A C 1
ATOM 3969 O O . ILE A 1 543 ? 5.907 -23.138 -28.638 1.00 91.88 543 ILE A O 1
ATOM 3973 N N . ALA A 1 544 ? 7.521 -24.220 -27.508 1.00 91.50 544 ALA A N 1
ATOM 3974 C CA . ALA A 1 544 ? 6.849 -25.517 -27.531 1.00 91.50 544 ALA A CA 1
ATOM 3975 C C . ALA A 1 544 ? 5.511 -25.488 -26.766 1.00 91.50 544 ALA A C 1
ATOM 3977 O O . ALA A 1 544 ? 4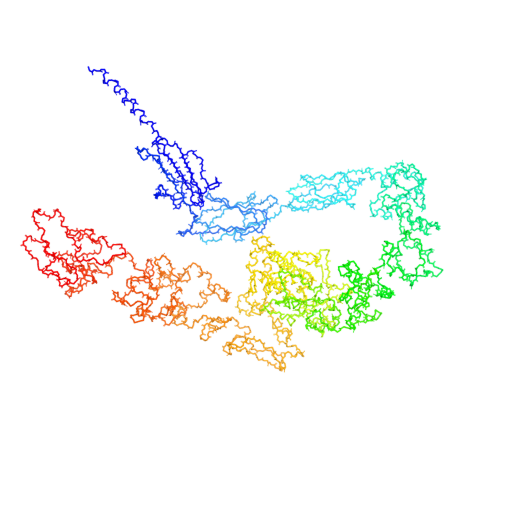.516 -26.078 -27.196 1.00 91.50 544 ALA A O 1
ATOM 3978 N N . TYR A 1 545 ? 5.453 -24.748 -25.658 1.00 90.06 545 TYR A N 1
ATOM 3979 C CA . TYR A 1 545 ? 4.236 -24.597 -24.871 1.00 90.06 545 TYR A CA 1
ATOM 3980 C C . TYR A 1 545 ? 3.190 -23.703 -25.548 1.00 90.06 545 TYR A C 1
ATOM 3982 O O . TYR A 1 545 ? 2.009 -24.043 -25.575 1.00 90.06 545 TYR A O 1
ATOM 3990 N N . SER A 1 546 ? 3.594 -22.573 -26.124 1.00 87.12 546 SER A N 1
ATOM 3991 C CA . SER A 1 546 ? 2.678 -21.625 -26.775 1.00 87.12 546 SER A CA 1
ATOM 3992 C C . SER A 1 546 ? 1.998 -22.205 -28.019 1.00 87.12 546 SER A C 1
ATOM 3994 O O . SER A 1 546 ? 0.858 -21.843 -28.304 1.00 87.12 546 SER A O 1
ATOM 3996 N N . THR A 1 547 ? 2.663 -23.130 -28.717 1.00 80.75 547 THR A N 1
ATOM 3997 C CA . THR A 1 547 ? 2.153 -23.778 -29.936 1.00 80.75 547 THR A CA 1
ATOM 3998 C C . THR A 1 547 ? 1.463 -25.114 -29.659 1.00 80.75 547 THR A C 1
ATOM 4000 O O . THR A 1 547 ? 0.354 -25.338 -30.134 1.00 80.75 547 THR A O 1
ATOM 4003 N N . GLY A 1 548 ? 2.092 -25.991 -28.870 1.00 83.44 548 GLY A N 1
ATOM 4004 C CA . GLY A 1 548 ? 1.649 -27.374 -28.663 1.00 83.44 548 GLY A CA 1
ATOM 4005 C C . GLY A 1 548 ? 1.358 -27.748 -27.212 1.00 83.44 548 GLY A C 1
ATOM 4006 O O . GLY A 1 548 ? 1.122 -28.919 -26.932 1.00 83.44 548 GLY A O 1
ATOM 4007 N N . ARG A 1 549 ? 1.407 -26.790 -26.272 1.00 86.25 549 ARG A N 1
ATOM 4008 C CA . ARG A 1 549 ? 1.261 -27.022 -24.818 1.00 86.25 549 ARG A CA 1
ATOM 4009 C C . ARG A 1 549 ? 2.228 -28.076 -24.269 1.00 86.25 549 ARG A C 1
ATOM 4011 O O . ARG A 1 549 ? 1.970 -28.693 -23.239 1.00 86.25 549 ARG A O 1
ATOM 4018 N N . VAL A 1 550 ? 3.376 -28.244 -24.923 1.00 89.31 550 VAL A N 1
ATOM 4019 C CA . VAL A 1 550 ? 4.419 -29.171 -24.488 1.00 89.31 550 VAL A CA 1
ATOM 4020 C C . VAL A 1 550 ? 5.140 -28.581 -23.282 1.00 89.31 550 VAL A C 1
ATOM 4022 O O . VAL A 1 550 ? 5.724 -27.504 -23.360 1.00 89.31 550 VAL A O 1
ATOM 4025 N N . SER A 1 551 ? 5.110 -29.301 -22.162 1.00 90.12 551 SER A N 1
ATOM 4026 C CA . SER A 1 551 ? 5.769 -28.895 -20.916 1.00 90.12 551 SER A CA 1
ATOM 4027 C C . SER A 1 551 ? 6.874 -29.855 -20.472 1.00 90.12 551 SER A C 1
ATOM 4029 O O . SER A 1 551 ? 7.392 -29.707 -19.367 1.00 90.12 551 SER A O 1
ATOM 4031 N N . ALA A 1 552 ? 7.211 -30.867 -21.272 1.00 92.69 552 ALA A N 1
ATOM 4032 C CA . ALA A 1 552 ? 8.271 -31.815 -20.945 1.00 92.69 552 ALA A CA 1
ATOM 4033 C C . ALA A 1 552 ? 9.643 -31.121 -20.928 1.00 92.69 552 ALA A C 1
ATOM 4035 O O . ALA A 1 552 ? 9.932 -30.295 -21.794 1.00 92.69 552 ALA A O 1
ATOM 4036 N N . ALA A 1 553 ? 10.485 -31.462 -19.949 1.00 91.31 553 ALA A N 1
ATOM 4037 C CA . ALA A 1 553 ? 11.888 -31.062 -19.948 1.00 91.31 553 ALA A CA 1
ATOM 4038 C C . ALA A 1 553 ? 12.577 -31.526 -21.237 1.00 91.31 553 ALA A C 1
ATOM 4040 O O . ALA A 1 553 ? 12.340 -32.638 -21.707 1.00 91.31 553 ALA A O 1
ATOM 4041 N N . TRP A 1 554 ? 13.446 -30.682 -21.786 1.00 87.81 554 TRP A N 1
ATOM 4042 C CA . TRP A 1 554 ? 14.163 -30.972 -23.029 1.00 87.81 554 TRP A CA 1
ATOM 4043 C C . TRP A 1 554 ? 15.680 -31.071 -22.841 1.00 87.81 554 TRP A C 1
ATOM 4045 O O . TRP A 1 554 ? 16.367 -31.569 -23.733 1.00 87.81 554 TRP A O 1
ATOM 4055 N N . GLY A 1 555 ? 16.207 -30.582 -21.715 1.00 83.19 555 GLY A N 1
ATOM 4056 C CA . GLY A 1 555 ? 17.635 -30.566 -21.416 1.00 83.19 555 GLY A CA 1
ATOM 4057 C C . GLY A 1 555 ? 18.069 -31.692 -20.478 1.00 83.19 555 GLY A C 1
ATOM 4058 O O . GLY A 1 555 ? 17.278 -32.218 -19.696 1.00 83.19 555 GLY A O 1
ATOM 4059 N N . SER A 1 556 ? 19.356 -32.036 -20.546 1.00 80.88 556 SER A N 1
ATOM 4060 C CA . SER A 1 556 ? 19.999 -33.042 -19.692 1.00 80.88 556 SER A CA 1
ATOM 4061 C C . SER A 1 556 ? 20.697 -32.393 -18.496 1.00 80.88 556 SER A C 1
ATOM 4063 O O . SER A 1 556 ? 21.254 -31.308 -18.625 1.00 80.88 556 SER A O 1
ATOM 4065 N N . ALA A 1 557 ? 20.760 -33.092 -17.359 1.00 75.56 557 ALA A N 1
ATOM 4066 C CA . ALA A 1 557 ? 21.523 -32.655 -16.185 1.00 75.56 557 ALA A CA 1
ATOM 4067 C C . ALA A 1 557 ? 23.045 -32.574 -16.429 1.00 75.56 557 ALA A C 1
ATOM 4069 O O . ALA A 1 557 ? 23.760 -31.916 -15.666 1.00 75.56 557 ALA A O 1
ATOM 4070 N N . SER A 1 558 ? 23.552 -33.252 -17.465 1.00 73.12 558 SER A N 1
ATOM 4071 C CA . SER A 1 558 ? 24.954 -33.173 -17.896 1.00 73.12 558 SER A CA 1
ATOM 4072 C C . SER A 1 558 ? 25.274 -31.877 -18.645 1.00 73.12 558 SER A C 1
ATOM 4074 O O . SER A 1 558 ? 26.417 -31.428 -18.627 1.00 73.12 558 SER A O 1
ATOM 4076 N N . ASP A 1 559 ? 24.273 -31.266 -19.277 1.00 74.12 559 ASP A N 1
ATOM 4077 C CA . ASP A 1 559 ? 24.383 -29.963 -19.920 1.00 74.12 559 ASP A CA 1
ATOM 4078 C C . ASP A 1 559 ? 24.221 -28.878 -18.848 1.00 74.12 559 ASP A C 1
ATOM 4080 O O . ASP A 1 559 ? 23.201 -28.821 -18.168 1.00 74.12 559 ASP A O 1
ATOM 4084 N N . LYS A 1 560 ? 25.232 -28.026 -18.663 1.00 70.25 560 LYS A N 1
ATOM 4085 C CA . LYS A 1 560 ? 25.209 -26.944 -17.662 1.00 70.25 560 LYS A CA 1
ATOM 4086 C C . LYS A 1 560 ? 24.924 -25.566 -18.260 1.00 70.25 560 LYS A C 1
ATOM 4088 O O . LYS A 1 560 ? 24.912 -24.593 -17.509 1.00 70.25 560 LYS A O 1
ATOM 4093 N N . SER A 1 561 ? 24.677 -25.474 -19.571 1.00 73.00 561 SER A N 1
ATOM 4094 C CA . SER A 1 561 ? 24.199 -24.233 -20.191 1.00 73.00 561 SER A CA 1
ATOM 4095 C C . SER A 1 561 ? 22.877 -23.802 -19.552 1.00 73.00 561 SER A C 1
ATOM 4097 O O . SER A 1 561 ? 22.151 -24.627 -19.001 1.00 73.00 561 SER A O 1
ATOM 4099 N N . LYS A 1 562 ? 22.523 -22.520 -19.594 1.00 76.88 562 LYS A N 1
ATOM 4100 C CA . LYS A 1 562 ? 21.188 -22.071 -19.192 1.00 76.88 562 LYS A CA 1
ATOM 4101 C C . LYS A 1 562 ? 20.466 -21.515 -20.413 1.00 76.88 562 LYS A C 1
ATOM 4103 O O . LYS A 1 562 ? 21.074 -21.095 -21.388 1.00 76.88 562 LYS A O 1
ATOM 4108 N N . GLU A 1 563 ? 19.142 -21.551 -20.394 1.00 82.19 563 GLU A N 1
ATOM 4109 C CA . GLU A 1 563 ? 18.344 -20.841 -21.391 1.00 82.19 563 GLU A CA 1
ATOM 4110 C C . GLU A 1 563 ? 17.542 -19.763 -20.674 1.00 82.19 563 GLU A C 1
ATOM 4112 O O . GLU A 1 563 ? 16.943 -20.022 -19.631 1.00 82.19 563 GLU A O 1
ATOM 4117 N N . ILE A 1 564 ? 17.561 -18.559 -21.236 1.00 85.00 564 ILE A N 1
ATOM 4118 C CA . ILE A 1 564 ? 16.770 -17.405 -20.801 1.00 85.00 564 ILE A CA 1
ATOM 4119 C C . ILE A 1 564 ? 15.594 -17.184 -21.755 1.00 85.00 564 ILE A C 1
ATOM 4121 O O . ILE A 1 564 ? 15.393 -17.977 -22.678 1.00 85.00 564 ILE A O 1
ATOM 4125 N N . LEU A 1 565 ? 14.800 -16.134 -21.541 1.00 88.31 565 LEU A N 1
ATOM 4126 C CA . LEU A 1 565 ? 13.737 -15.748 -22.469 1.00 88.31 565 LEU A CA 1
ATOM 4127 C C . LEU A 1 565 ? 14.269 -14.719 -23.482 1.00 88.31 565 LEU A C 1
ATOM 4129 O O . LEU A 1 565 ? 14.318 -13.522 -23.196 1.00 88.31 565 LEU A O 1
ATOM 4133 N N . THR A 1 566 ? 14.673 -15.194 -24.660 1.00 86.75 566 THR A N 1
ATOM 4134 C CA . THR A 1 566 ? 15.176 -14.384 -25.776 1.00 86.75 566 THR A CA 1
ATOM 4135 C C . THR A 1 566 ? 14.025 -13.771 -26.577 1.00 86.75 566 THR A C 1
ATOM 4137 O O . THR A 1 566 ? 12.843 -14.053 -26.347 1.00 86.75 566 THR A O 1
ATOM 4140 N N . CYS A 1 567 ? 14.369 -12.939 -27.562 1.00 86.69 567 CYS A N 1
ATOM 4141 C CA . CYS A 1 567 ? 13.415 -12.302 -28.467 1.00 86.69 567 CYS A CA 1
ATOM 4142 C C . CYS A 1 567 ? 12.477 -13.321 -29.147 1.00 86.69 567 CYS A C 1
ATOM 4144 O O . CYS A 1 567 ? 11.279 -13.059 -29.261 1.00 86.69 567 CYS A O 1
ATOM 4146 N N . ALA A 1 568 ? 12.985 -14.502 -29.522 1.00 87.31 568 ALA A N 1
ATOM 4147 C CA . ALA A 1 568 ? 12.233 -15.557 -30.215 1.00 87.31 568 ALA A CA 1
ATOM 4148 C C . ALA A 1 568 ? 11.100 -16.170 -29.369 1.00 87.31 568 ALA A C 1
ATOM 4150 O O . ALA A 1 568 ? 10.145 -16.749 -29.904 1.00 87.31 568 ALA A O 1
ATOM 4151 N N . GLY A 1 569 ? 11.170 -16.029 -28.040 1.00 89.69 569 GLY A N 1
ATOM 4152 C CA . GLY A 1 569 ? 10.081 -16.434 -27.155 1.00 89.69 569 GLY A CA 1
ATOM 4153 C C . GLY A 1 569 ? 8.817 -15.629 -27.452 1.00 89.69 569 GLY A C 1
ATOM 4154 O O . GLY A 1 569 ? 7.745 -16.195 -27.669 1.00 89.69 569 GLY A O 1
ATOM 4155 N N . CYS A 1 570 ? 8.965 -14.308 -27.548 1.00 92.00 570 CYS A N 1
ATOM 4156 C CA . CYS A 1 570 ? 7.865 -13.374 -27.771 1.00 92.00 570 CYS A CA 1
ATOM 4157 C C . CYS A 1 570 ? 7.534 -13.153 -29.251 1.00 92.00 570 CYS A C 1
ATOM 4159 O O . CYS A 1 570 ? 6.367 -12.958 -29.597 1.00 92.00 570 CYS A O 1
ATOM 4161 N N . HIS A 1 571 ? 8.542 -13.182 -30.119 1.00 90.88 571 HIS A N 1
ATOM 4162 C CA . HIS A 1 571 ? 8.407 -12.899 -31.542 1.00 90.88 571 HIS A CA 1
ATOM 4163 C C . HIS A 1 571 ? 8.424 -14.193 -32.357 1.00 90.88 571 HIS A C 1
ATOM 4165 O O . HIS A 1 571 ? 9.257 -15.071 -32.146 1.00 90.88 571 HIS A O 1
ATOM 4171 N N . SER A 1 572 ? 7.480 -14.317 -33.289 1.00 90.31 572 SER A N 1
ATOM 4172 C CA . SER A 1 572 ? 7.503 -15.376 -34.303 1.00 90.31 572 SER A CA 1
ATOM 4173 C C . SER A 1 572 ? 8.515 -15.067 -35.408 1.00 90.31 572 SER A C 1
ATOM 4175 O O . SER A 1 572 ? 9.057 -15.992 -36.004 1.00 90.31 572 SER A O 1
ATOM 4177 N N . ASP A 1 573 ? 8.806 -13.780 -35.613 1.00 86.50 573 ASP A N 1
ATOM 4178 C CA . ASP A 1 573 ? 9.874 -13.276 -36.465 1.00 86.50 573 ASP A CA 1
ATOM 4179 C C . ASP A 1 573 ? 10.458 -11.993 -35.848 1.00 86.50 573 ASP A C 1
ATOM 4181 O O . ASP A 1 573 ? 9.778 -10.975 -35.703 1.00 86.50 573 ASP A O 1
ATOM 4185 N N . ILE A 1 574 ? 11.731 -12.056 -35.456 1.00 80.44 574 ILE A N 1
ATOM 4186 C CA . ILE A 1 574 ? 12.450 -10.951 -34.808 1.00 80.44 574 ILE A CA 1
ATOM 4187 C C . ILE A 1 574 ? 12.814 -9.856 -35.823 1.00 80.44 574 ILE A C 1
ATOM 4189 O O . ILE A 1 574 ? 12.878 -8.687 -35.451 1.00 80.44 574 ILE A O 1
ATOM 4193 N N . ALA A 1 575 ? 13.017 -10.203 -37.099 1.00 75.38 575 ALA A N 1
ATOM 4194 C CA . ALA A 1 575 ? 13.418 -9.245 -38.128 1.00 75.38 575 ALA A CA 1
ATOM 4195 C C . ALA A 1 575 ? 12.279 -8.275 -38.472 1.00 75.38 575 ALA A C 1
ATOM 4197 O O . ALA A 1 575 ? 12.504 -7.075 -38.620 1.00 75.38 575 ALA A O 1
ATOM 4198 N N . THR A 1 576 ? 11.052 -8.792 -38.576 1.00 82.12 576 THR A N 1
ATOM 4199 C CA . THR A 1 576 ? 9.848 -7.980 -38.826 1.00 82.12 576 THR A CA 1
ATOM 4200 C C . THR A 1 576 ? 9.186 -7.482 -37.540 1.00 82.12 576 THR A C 1
ATOM 4202 O O . THR A 1 576 ? 8.337 -6.592 -37.586 1.00 82.12 576 THR A O 1
ATOM 4205 N N . GLY A 1 577 ? 9.561 -8.044 -36.387 1.00 82.69 577 GLY A N 1
ATOM 4206 C CA . GLY A 1 577 ? 8.943 -7.764 -35.093 1.00 82.69 577 GLY A CA 1
ATOM 4207 C C . GLY A 1 577 ? 7.589 -8.453 -34.894 1.00 82.69 577 GLY A C 1
ATOM 4208 O O . GLY A 1 577 ? 6.893 -8.151 -33.920 1.00 82.69 577 GLY A O 1
ATOM 4209 N N . ALA A 1 578 ? 7.202 -9.385 -35.771 1.00 89.94 578 ALA A N 1
ATOM 4210 C CA . ALA A 1 578 ? 5.937 -10.102 -35.673 1.00 89.94 578 ALA A CA 1
ATOM 4211 C C . ALA A 1 578 ? 5.826 -10.856 -34.338 1.00 89.94 578 ALA A C 1
ATOM 4213 O O . ALA A 1 578 ? 6.697 -11.645 -33.961 1.00 89.94 578 ALA A O 1
ATOM 4214 N N . LEU A 1 579 ? 4.738 -10.615 -33.602 1.00 92.00 579 LEU A N 1
ATOM 4215 C CA . LEU A 1 579 ? 4.494 -11.260 -32.313 1.00 92.00 579 LEU A CA 1
ATOM 4216 C C . LEU A 1 579 ? 4.031 -12.705 -32.493 1.00 92.00 579 LEU A C 1
ATOM 4218 O O . LEU A 1 579 ? 3.360 -13.067 -33.462 1.00 92.00 579 LEU A O 1
ATOM 4222 N N . ARG A 1 580 ? 4.366 -13.545 -31.519 1.00 91.00 580 ARG A N 1
ATOM 4223 C CA . ARG A 1 580 ? 3.835 -14.899 -31.419 1.00 91.00 580 ARG A CA 1
ATOM 4224 C C . ARG A 1 580 ? 2.397 -14.841 -30.908 1.00 91.00 580 ARG A C 1
ATOM 4226 O O . ARG A 1 580 ? 2.129 -14.297 -29.839 1.00 91.00 580 ARG A O 1
ATOM 4233 N N . SER A 1 581 ? 1.470 -15.416 -31.671 1.00 86.44 581 SER A N 1
ATOM 4234 C CA . SER A 1 581 ? 0.074 -15.543 -31.245 1.00 86.44 581 SER A CA 1
ATOM 4235 C C . SER A 1 581 ? -0.050 -16.633 -30.186 1.00 86.44 581 SER A C 1
ATOM 4237 O O . SER A 1 581 ? 0.453 -17.740 -30.379 1.00 86.44 581 SER A O 1
ATOM 4239 N N . VAL A 1 582 ? -0.719 -16.330 -29.070 1.00 87.88 582 VAL A N 1
ATOM 4240 C CA . VAL A 1 582 ? -0.957 -17.309 -28.006 1.00 87.88 582 VAL A CA 1
ATOM 4241 C C . VAL A 1 582 ? -2.410 -17.288 -27.563 1.00 87.88 582 VAL A C 1
ATOM 4243 O O . VAL A 1 582 ? -2.964 -16.242 -27.222 1.00 87.88 582 VAL A O 1
ATOM 4246 N N . ALA A 1 583 ? -3.017 -18.473 -27.531 1.00 84.69 583 ALA A N 1
ATOM 4247 C CA . ALA A 1 583 ? -4.380 -18.642 -27.056 1.00 84.69 583 ALA A CA 1
ATOM 4248 C C . ALA A 1 583 ? -4.472 -18.457 -25.526 1.00 84.69 583 ALA A C 1
ATOM 4250 O O . ALA A 1 583 ? -3.545 -18.852 -24.799 1.00 84.69 583 ALA A O 1
ATOM 4251 N N . PRO A 1 584 ? -5.617 -17.967 -25.012 1.00 85.19 584 PRO A N 1
ATOM 4252 C CA . PRO A 1 584 ? -5.869 -17.895 -23.577 1.00 85.19 584 PRO A CA 1
ATOM 4253 C C . PRO A 1 584 ? -5.753 -19.276 -22.933 1.00 85.19 584 PRO A C 1
ATOM 4255 O O . PRO A 1 584 ? -6.293 -20.262 -23.449 1.00 85.19 584 PRO A O 1
ATOM 4258 N N . LEU A 1 585 ? -5.042 -19.339 -21.812 1.00 84.75 585 LEU A N 1
ATOM 4259 C CA . LEU A 1 585 ? -4.636 -20.578 -21.146 1.00 84.75 585 LEU A CA 1
ATOM 4260 C C . LEU A 1 585 ? -5.383 -20.820 -19.828 1.00 84.75 585 LEU A C 1
ATOM 4262 O O . LEU A 1 585 ? -6.033 -19.921 -19.293 1.00 84.75 585 LEU A O 1
ATOM 4266 N N . ARG A 1 586 ? -5.229 -22.035 -19.298 1.00 87.81 586 ARG A N 1
ATOM 4267 C CA . ARG A 1 586 ? -5.618 -22.423 -17.937 1.00 87.81 586 ARG A CA 1
ATOM 4268 C C . ARG A 1 586 ? -4.371 -22.392 -17.046 1.00 87.81 586 ARG A C 1
ATOM 4270 O O . ARG A 1 586 ? -3.511 -23.259 -17.212 1.00 87.81 586 ARG A O 1
ATOM 4277 N N . PRO A 1 587 ? -4.183 -21.359 -16.208 1.00 85.69 587 PRO A N 1
ATOM 4278 C CA . PRO A 1 587 ? -2.921 -21.180 -15.484 1.00 85.69 587 PRO A CA 1
ATOM 4279 C C . PRO A 1 587 ? -2.758 -22.141 -14.311 1.00 85.69 587 PRO A C 1
ATOM 4281 O O . PRO A 1 587 ? -1.633 -22.536 -14.000 1.00 85.69 587 PRO A O 1
ATOM 4284 N N . PHE A 1 588 ? -3.869 -22.513 -13.680 1.00 88.81 588 PHE A N 1
ATOM 4285 C CA . PHE A 1 588 ? -3.872 -23.231 -12.415 1.00 88.81 588 PHE A CA 1
ATOM 4286 C C . PHE A 1 588 ? -4.044 -24.728 -12.647 1.00 88.81 588 PHE A C 1
ATOM 4288 O O . PHE A 1 588 ? -4.942 -25.166 -13.367 1.00 88.81 588 PHE A O 1
ATOM 4295 N N . ALA A 1 589 ? -3.154 -25.523 -12.060 1.00 79.44 589 ALA A N 1
ATOM 4296 C CA . ALA A 1 589 ? -3.249 -26.972 -12.160 1.00 79.44 589 ALA A CA 1
ATOM 4297 C C . ALA A 1 589 ? -4.491 -27.478 -11.404 1.00 79.44 589 ALA A C 1
ATOM 4299 O O . ALA A 1 589 ? -4.692 -27.121 -10.246 1.00 79.44 589 ALA A O 1
ATOM 4300 N N . GLY A 1 590 ? -5.300 -28.324 -12.050 1.00 74.06 590 GLY A N 1
ATOM 4301 C CA . GLY A 1 590 ? -6.499 -28.913 -11.438 1.00 74.06 590 GLY A CA 1
ATOM 4302 C C . GLY A 1 590 ? -7.699 -27.969 -11.308 1.00 74.06 590 GLY A C 1
ATOM 4303 O O . GLY A 1 590 ? -8.685 -28.353 -10.691 1.00 74.06 590 GLY A O 1
ATOM 4304 N N . ASP A 1 591 ? -7.631 -26.767 -11.887 1.00 80.62 591 ASP A N 1
ATOM 4305 C CA . ASP A 1 591 ? -8.758 -25.835 -11.987 1.00 80.62 591 ASP A CA 1
ATOM 4306 C C . ASP A 1 591 ? -9.304 -25.815 -13.422 1.00 80.62 591 ASP A C 1
ATOM 4308 O O . ASP A 1 591 ? -8.558 -25.946 -14.402 1.00 80.62 591 ASP A O 1
ATOM 4312 N N . ASP A 1 592 ? -10.612 -25.604 -13.550 1.00 84.44 592 ASP A N 1
ATOM 4313 C CA . ASP A 1 592 ? -11.273 -25.433 -14.828 1.00 84.44 592 ASP A CA 1
ATOM 4314 C C . ASP A 1 592 ? -11.211 -24.004 -15.390 1.00 84.44 592 ASP A C 1
ATOM 4316 O O . ASP A 1 592 ? -11.471 -23.799 -16.586 1.00 84.44 592 ASP A O 1
ATOM 4320 N N . TYR A 1 593 ? -10.816 -23.029 -14.568 1.00 87.38 593 TYR A N 1
ATOM 4321 C CA . TYR A 1 593 ? -10.718 -21.628 -14.947 1.00 87.38 593 TYR A CA 1
ATOM 4322 C C . TYR A 1 593 ? -9.763 -21.397 -16.127 1.00 87.38 593 TYR A C 1
ATOM 4324 O O . TYR A 1 593 ? -8.607 -21.832 -16.159 1.00 87.38 593 TYR A O 1
ATOM 4332 N N . ARG A 1 594 ? -10.250 -20.634 -17.108 1.00 87.50 594 ARG A N 1
ATOM 4333 C CA . ARG A 1 594 ? -9.487 -20.182 -18.271 1.00 87.50 594 ARG A CA 1
ATOM 4334 C C . ARG A 1 594 ? -9.400 -18.663 -18.246 1.00 87.50 594 ARG A C 1
ATOM 4336 O O . ARG A 1 594 ? -10.424 -17.989 -18.138 1.00 87.50 594 ARG A O 1
ATOM 4343 N N . ASN A 1 595 ? -8.189 -18.134 -18.415 1.00 85.62 595 ASN A N 1
ATOM 4344 C CA . ASN A 1 595 ? -7.988 -16.698 -18.588 1.00 85.62 595 ASN A CA 1
ATOM 4345 C C . ASN A 1 595 ? -8.844 -16.174 -19.746 1.00 85.62 595 ASN A C 1
ATOM 4347 O O . ASN A 1 595 ? -9.025 -16.855 -20.762 1.00 85.62 595 ASN A O 1
ATOM 4351 N N . ARG A 1 596 ? -9.355 -14.947 -19.606 1.00 88.50 596 ARG A N 1
ATOM 4352 C CA . ARG A 1 596 ? -10.047 -14.283 -20.710 1.00 88.50 596 ARG A CA 1
ATOM 4353 C C . ARG A 1 596 ? -9.035 -13.907 -21.789 1.00 88.50 596 ARG A C 1
ATOM 4355 O O . ARG A 1 596 ? -7.871 -13.649 -21.494 1.00 88.50 596 ARG A O 1
ATOM 4362 N N . ASP A 1 597 ? -9.502 -13.865 -23.032 1.00 89.50 597 ASP A N 1
ATOM 4363 C CA . ASP A 1 597 ? -8.710 -13.335 -24.132 1.00 89.50 597 ASP A CA 1
ATOM 4364 C C . ASP A 1 597 ? -8.482 -11.833 -23.969 1.00 89.50 597 ASP A C 1
ATOM 4366 O O . ASP A 1 597 ? -9.432 -11.048 -23.935 1.00 89.50 597 ASP A O 1
ATOM 4370 N N . VAL A 1 598 ? -7.211 -11.463 -23.844 1.00 90.06 598 VAL A N 1
ATOM 4371 C CA . VAL A 1 598 ? -6.742 -10.085 -23.707 1.00 90.06 598 VAL A CA 1
ATOM 4372 C C . VAL A 1 598 ? -5.783 -9.712 -24.843 1.00 90.06 598 VAL A C 1
ATOM 4374 O O . VAL A 1 598 ? -4.824 -8.966 -24.644 1.00 90.06 598 VAL A O 1
ATOM 4377 N N . ALA A 1 599 ? -6.035 -10.240 -26.046 1.00 92.00 599 ALA A N 1
ATOM 4378 C CA . ALA A 1 599 ? -5.261 -9.970 -27.257 1.00 92.00 599 ALA A CA 1
ATOM 4379 C C . ALA A 1 599 ? -3.762 -10.289 -27.071 1.00 92.00 599 ALA A C 1
ATOM 4381 O O . ALA A 1 599 ? -3.410 -11.309 -26.474 1.00 92.00 599 ALA A O 1
ATOM 4382 N N . SER A 1 600 ? -2.856 -9.434 -27.559 1.00 93.06 600 SER A N 1
ATOM 4383 C CA . SER A 1 600 ? -1.402 -9.655 -27.479 1.00 93.06 600 SER A CA 1
ATOM 4384 C C . SER A 1 600 ? -0.886 -9.822 -26.045 1.00 93.06 600 SER A C 1
ATOM 4386 O O . SER A 1 600 ? 0.137 -10.468 -25.834 1.00 93.06 600 SER A O 1
ATOM 4388 N N . SER A 1 601 ? -1.612 -9.322 -25.040 1.00 94.12 601 SER A N 1
ATOM 4389 C CA . SER A 1 601 ? -1.260 -9.526 -23.631 1.00 94.12 601 SER A CA 1
ATOM 4390 C C . SER A 1 601 ? -1.372 -10.991 -23.186 1.00 94.12 601 SER A C 1
ATOM 4392 O O . SER A 1 601 ? -0.753 -11.363 -22.190 1.00 94.12 601 SER A O 1
ATOM 4394 N N . ASN A 1 602 ? -2.059 -11.862 -23.943 1.00 92.25 602 ASN A N 1
ATOM 4395 C CA . ASN A 1 602 ? -2.050 -13.310 -23.703 1.00 92.25 602 ASN A CA 1
ATOM 4396 C C . ASN A 1 602 ? -0.622 -13.876 -23.671 1.00 92.25 602 ASN A C 1
ATOM 4398 O O . ASN A 1 602 ? -0.354 -14.809 -22.915 1.00 92.25 602 ASN A O 1
ATOM 4402 N N . LEU A 1 603 ? 0.305 -13.295 -24.442 1.00 93.38 603 LEU A N 1
ATOM 4403 C CA . LEU A 1 603 ? 1.717 -13.675 -24.452 1.00 93.38 603 LEU A CA 1
ATOM 4404 C C . LEU A 1 603 ? 2.333 -13.580 -23.047 1.00 93.38 603 LEU A C 1
ATOM 4406 O O . LEU A 1 603 ? 2.905 -14.549 -22.553 1.00 93.38 603 LEU A O 1
ATOM 4410 N N . CYS A 1 604 ? 2.121 -12.454 -22.360 1.00 93.56 604 CYS A N 1
ATOM 4411 C CA . CYS A 1 604 ? 2.610 -12.205 -21.002 1.00 93.56 604 CYS A CA 1
ATOM 4412 C C . CYS A 1 604 ? 1.945 -13.144 -19.984 1.00 93.56 604 CYS A C 1
ATOM 4414 O O . CYS A 1 604 ? 2.590 -13.682 -19.081 1.00 93.56 604 CYS A O 1
ATOM 4416 N N . MET A 1 605 ? 0.641 -13.371 -20.154 1.00 90.81 605 MET A N 1
ATOM 4417 C CA . MET A 1 605 ? -0.186 -14.153 -19.235 1.00 90.81 605 MET A CA 1
ATOM 4418 C C . MET A 1 605 ? 0.231 -15.626 -19.151 1.00 90.81 605 MET A C 1
ATOM 4420 O O . MET A 1 605 ? -0.088 -16.271 -18.154 1.00 90.81 605 MET A O 1
ATOM 4424 N N . ASN A 1 606 ? 0.951 -16.168 -20.141 1.00 87.62 606 ASN A N 1
ATOM 4425 C CA . ASN A 1 606 ? 1.443 -17.553 -20.091 1.00 87.62 606 ASN A CA 1
ATOM 4426 C C . ASN A 1 606 ? 2.409 -17.814 -18.944 1.00 87.62 606 ASN A C 1
ATOM 4428 O O . ASN A 1 606 ? 2.357 -18.893 -18.356 1.00 87.62 606 ASN A O 1
ATOM 4432 N N . CYS A 1 607 ? 3.197 -16.809 -18.575 1.00 90.94 607 CYS A N 1
ATOM 4433 C CA . CYS A 1 607 ? 4.104 -16.895 -17.439 1.00 90.94 607 CYS A CA 1
ATOM 4434 C C . CYS A 1 607 ? 3.535 -16.164 -16.216 1.00 90.94 607 CYS A C 1
ATOM 4436 O O . CYS A 1 607 ? 3.584 -16.677 -15.101 1.00 90.94 607 CYS A O 1
ATOM 4438 N N . HIS A 1 608 ? 2.930 -14.990 -16.424 1.00 93.88 608 HIS A N 1
ATOM 4439 C CA . HIS A 1 608 ? 2.552 -14.053 -15.360 1.00 93.88 608 HIS A CA 1
ATOM 4440 C C . HIS A 1 608 ? 1.135 -14.247 -14.802 1.00 93.88 608 HIS A C 1
ATOM 4442 O O . HIS A 1 608 ? 0.510 -13.302 -14.324 1.00 93.88 608 HIS A O 1
ATOM 4448 N N . SER A 1 609 ? 0.606 -15.470 -14.851 1.00 90.94 609 SER A N 1
ATOM 4449 C CA . SER A 1 609 ? -0.684 -15.817 -14.230 1.00 90.94 609 SER A CA 1
ATOM 4450 C C . SER A 1 609 ? -0.543 -16.631 -12.944 1.00 90.94 609 SER A C 1
ATOM 4452 O O . SER A 1 609 ? -1.549 -16.936 -12.322 1.00 90.94 609 SER A O 1
ATOM 4454 N N . GLY A 1 610 ? 0.672 -17.000 -12.534 1.00 90.88 610 GLY A N 1
ATOM 4455 C CA . GLY A 1 610 ? 0.856 -17.981 -11.462 1.00 90.88 610 GLY A CA 1
ATOM 4456 C C . GLY A 1 610 ? 0.523 -19.411 -11.911 1.00 90.88 610 GLY A C 1
ATOM 4457 O O . GLY A 1 610 ? 0.234 -19.668 -13.082 1.00 90.88 610 GLY A O 1
ATOM 4458 N N . ARG A 1 611 ? 0.633 -20.363 -10.980 1.00 89.94 611 ARG A N 1
ATOM 4459 C CA . ARG A 1 611 ? 0.445 -21.811 -11.224 1.00 89.94 611 ARG A CA 1
ATOM 4460 C C . ARG A 1 611 ? -0.546 -22.479 -10.279 1.00 89.94 611 ARG A C 1
ATOM 4462 O O . ARG A 1 611 ? -1.016 -23.571 -10.585 1.00 89.94 611 ARG A O 1
ATOM 4469 N N . ASN A 1 612 ? -0.851 -21.828 -9.164 1.00 92.06 612 ASN A N 1
ATOM 4470 C CA . ASN A 1 612 ? -1.880 -22.227 -8.215 1.00 92.06 612 ASN A CA 1
ATOM 4471 C C . ASN A 1 612 ? -2.784 -21.022 -7.943 1.00 92.06 612 ASN A C 1
ATOM 4473 O O . ASN A 1 612 ? -2.426 -19.893 -8.285 1.00 92.06 612 ASN A O 1
ATOM 4477 N N . ASN A 1 613 ? -3.943 -21.279 -7.351 1.00 92.75 613 ASN A N 1
ATOM 4478 C CA . ASN A 1 613 ? -4.880 -20.274 -6.858 1.00 92.75 613 ASN A CA 1
ATOM 4479 C C . ASN A 1 613 ? -5.562 -20.758 -5.571 1.00 92.75 613 ASN A C 1
ATOM 4481 O O . ASN A 1 613 ? -5.207 -21.802 -5.019 1.00 92.75 613 ASN A O 1
ATOM 4485 N N . GLY A 1 614 ? -6.562 -20.010 -5.100 1.00 92.06 614 GLY A N 1
ATOM 4486 C CA . GLY A 1 614 ? -7.381 -20.403 -3.957 1.00 92.06 614 GLY A CA 1
ATOM 4487 C C . GLY A 1 614 ? -7.972 -21.809 -4.062 1.00 92.06 614 GLY A C 1
ATOM 4488 O O . GLY A 1 614 ? -7.938 -22.565 -3.092 1.00 92.06 614 GLY A O 1
ATOM 4489 N N . THR A 1 615 ? -8.441 -22.194 -5.250 1.00 92.25 615 THR A N 1
ATOM 4490 C CA . THR A 1 615 ? -9.017 -23.519 -5.526 1.00 92.25 615 THR A CA 1
ATOM 4491 C C . THR A 1 615 ? -8.013 -24.648 -5.278 1.00 92.25 615 THR A C 1
ATOM 4493 O O . THR A 1 615 ? -8.379 -25.712 -4.773 1.00 92.25 615 THR A O 1
ATOM 4496 N N . SER A 1 616 ? -6.722 -24.419 -5.547 1.00 92.94 616 SER A N 1
ATOM 4497 C CA . SER A 1 616 ? -5.651 -25.389 -5.266 1.00 92.94 616 SER A CA 1
ATOM 4498 C C . SER A 1 616 ? -5.510 -25.722 -3.771 1.00 92.94 616 SER A C 1
ATOM 4500 O O . SER A 1 616 ? -5.024 -26.800 -3.429 1.00 92.94 616 SER A O 1
ATOM 4502 N N . ILE A 1 617 ? -5.927 -24.814 -2.883 1.00 94.56 617 ILE A N 1
ATOM 4503 C CA . ILE A 1 617 ? -5.985 -25.034 -1.430 1.00 94.56 617 ILE A CA 1
ATOM 4504 C C . ILE A 1 617 ? -7.354 -25.598 -1.047 1.00 94.56 617 ILE A C 1
ATOM 4506 O O . ILE A 1 617 ? -7.424 -26.601 -0.344 1.00 94.56 617 ILE A O 1
ATOM 4510 N N . GLN A 1 618 ? -8.438 -25.000 -1.548 1.00 93.44 618 GLN A N 1
ATOM 4511 C CA . GLN A 1 618 ? -9.805 -25.399 -1.200 1.00 93.44 618 GLN A CA 1
ATOM 4512 C C . GLN A 1 618 ? -10.106 -26.859 -1.573 1.00 93.44 618 GLN A C 1
ATOM 4514 O O . GLN A 1 618 ? -10.790 -27.555 -0.831 1.00 93.44 618 GLN A O 1
ATOM 4519 N N . SER A 1 619 ? -9.542 -27.361 -2.674 1.00 93.19 619 SER A N 1
ATOM 4520 C CA . SER A 1 619 ? -9.664 -28.772 -3.086 1.00 93.19 619 SER A CA 1
ATOM 4521 C C . SER A 1 619 ? -9.051 -29.777 -2.097 1.00 93.19 619 SER A C 1
ATOM 4523 O O . SER A 1 619 ? -9.326 -30.971 -2.194 1.00 93.19 619 SER A O 1
ATOM 4525 N N . LYS A 1 620 ? -8.234 -29.315 -1.141 1.00 94.56 620 LYS A N 1
ATOM 4526 C CA . LYS A 1 620 ? -7.611 -30.145 -0.100 1.00 94.56 620 LYS A CA 1
ATOM 4527 C C . LYS A 1 620 ? -8.453 -30.259 1.175 1.00 94.56 620 LYS A C 1
ATOM 4529 O O . LYS A 1 620 ? -8.159 -31.107 2.014 1.00 94.56 620 LYS A O 1
ATOM 4534 N N . VAL A 1 621 ? -9.488 -29.430 1.329 1.00 94.81 621 VAL A N 1
ATOM 4535 C CA . VAL A 1 621 ? -10.440 -29.505 2.452 1.00 94.81 621 VAL A CA 1
ATOM 4536 C C . VAL A 1 621 ? -11.132 -30.870 2.432 1.00 94.81 621 VAL A C 1
ATOM 4538 O O . VAL A 1 621 ? -11.513 -31.359 1.368 1.00 94.81 621 VAL A O 1
ATOM 4541 N N . GLY A 1 622 ? -11.213 -31.530 3.589 1.00 93.00 622 GLY A N 1
ATOM 4542 C CA . GLY A 1 622 ? -11.718 -32.901 3.721 1.00 93.00 622 GLY A CA 1
ATOM 4543 C C . GLY A 1 622 ? -10.870 -34.021 3.090 1.00 93.00 622 GLY A C 1
ATOM 4544 O O . GLY A 1 622 ? -11.241 -35.185 3.228 1.00 93.00 622 GLY A O 1
ATOM 4545 N N . SER A 1 623 ? -9.752 -33.722 2.410 1.00 92.56 623 SER A N 1
ATOM 4546 C CA . SER A 1 623 ? -8.914 -34.730 1.728 1.00 92.56 623 SER A CA 1
ATOM 4547 C C . SER A 1 623 ? -7.433 -34.718 2.124 1.00 92.56 623 SER A C 1
ATOM 4549 O O . SER A 1 623 ? -6.743 -35.716 1.913 1.00 92.56 623 SER A O 1
ATOM 4551 N N . ALA A 1 624 ? -6.935 -33.631 2.719 1.00 93.81 624 ALA A N 1
ATOM 4552 C CA . ALA A 1 624 ? -5.578 -33.522 3.246 1.00 93.81 624 ALA A CA 1
ATOM 4553 C C . ALA A 1 624 ? -5.571 -33.099 4.722 1.00 93.81 624 ALA A C 1
ATOM 4555 O O . ALA A 1 624 ? -6.470 -32.401 5.190 1.00 93.81 624 ALA A O 1
ATOM 4556 N N . ASP A 1 625 ? -4.514 -33.481 5.439 1.00 94.38 625 ASP A N 1
ATOM 4557 C CA . ASP A 1 625 ? -4.279 -33.058 6.819 1.00 94.38 625 ASP A CA 1
ATOM 4558 C C . ASP A 1 625 ? -3.579 -31.694 6.857 1.00 94.38 625 ASP A C 1
ATOM 4560 O O . ASP A 1 625 ? -2.364 -31.600 6.686 1.00 94.38 625 ASP A O 1
ATOM 4564 N N . PHE A 1 626 ? -4.349 -30.629 7.088 1.00 95.81 626 PHE A N 1
ATOM 4565 C CA . PHE A 1 626 ? -3.815 -29.274 7.244 1.00 95.81 626 PHE A CA 1
ATOM 4566 C C . PHE A 1 626 ? -2.926 -29.099 8.484 1.00 95.81 626 PHE A C 1
ATOM 4568 O O . PHE A 1 626 ? -2.161 -28.137 8.514 1.00 95.81 626 PHE A O 1
ATOM 4575 N N . GLY A 1 627 ? -2.948 -30.031 9.442 1.00 94.94 627 GLY A N 1
ATOM 4576 C CA . GLY A 1 627 ? -2.017 -30.061 10.570 1.00 94.94 627 GLY A CA 1
ATOM 4577 C C . GLY A 1 627 ? -0.592 -30.465 10.179 1.00 94.94 627 GLY A C 1
ATOM 4578 O O . GLY A 1 627 ? 0.342 -30.296 10.960 1.00 94.94 627 GLY A O 1
ATOM 4579 N N . ASN A 1 628 ? -0.395 -30.982 8.962 1.00 94.69 628 ASN A N 1
ATOM 4580 C CA . ASN A 1 628 ? 0.914 -31.369 8.447 1.00 94.69 628 ASN A CA 1
ATOM 4581 C C . ASN A 1 628 ? 0.974 -31.272 6.913 1.00 94.69 628 ASN A C 1
ATOM 4583 O O . ASN A 1 628 ? 1.318 -32.227 6.209 1.00 94.69 628 ASN A O 1
ATOM 4587 N N . LEU A 1 629 ? 0.628 -30.102 6.377 1.00 94.50 629 LEU A N 1
ATOM 4588 C CA . LEU A 1 629 ? 0.584 -29.856 4.940 1.00 94.50 629 LEU A CA 1
ATOM 4589 C C . LEU A 1 629 ? 1.645 -28.826 4.523 1.00 94.50 629 LEU A C 1
ATOM 4591 O O . LEU A 1 629 ? 1.646 -27.698 5.022 1.00 94.50 629 LEU A O 1
ATOM 4595 N N . PRO A 1 630 ? 2.536 -29.144 3.564 1.00 93.56 630 PRO A N 1
ATOM 4596 C CA . PRO A 1 630 ? 3.443 -28.153 3.000 1.00 93.56 630 PRO A CA 1
ATOM 4597 C C . PRO A 1 630 ? 2.688 -26.981 2.363 1.00 93.56 630 PRO A C 1
ATOM 4599 O O . PRO A 1 630 ? 1.646 -27.164 1.731 1.00 93.56 630 PRO A O 1
ATOM 4602 N N . PHE A 1 631 ? 3.247 -25.777 2.489 1.00 95.06 631 PHE A N 1
ATOM 4603 C CA . PHE A 1 631 ? 2.665 -24.565 1.918 1.00 95.06 631 PHE A CA 1
ATOM 4604 C C . PHE A 1 631 ? 2.440 -24.690 0.402 1.00 95.06 631 PHE A C 1
ATOM 4606 O O . PHE A 1 631 ? 3.369 -24.963 -0.365 1.00 95.06 631 PHE A O 1
ATOM 4613 N N . VAL A 1 632 ? 1.212 -24.427 -0.047 1.00 92.94 632 VAL A N 1
ATOM 4614 C CA . VAL A 1 632 ? 0.886 -24.309 -1.473 1.00 92.94 632 VAL A CA 1
ATOM 4615 C C . VAL A 1 632 ? 1.274 -22.906 -1.937 1.00 92.94 632 VAL A C 1
ATOM 4617 O O . VAL A 1 632 ? 0.693 -21.930 -1.488 1.00 92.94 632 VAL A O 1
ATOM 4620 N N . ALA A 1 633 ? 2.248 -22.776 -2.838 1.00 91.44 633 ALA A N 1
ATOM 4621 C CA . ALA A 1 633 ? 2.707 -21.466 -3.311 1.00 91.44 633 ALA A CA 1
ATOM 4622 C C . ALA A 1 633 ? 1.989 -21.011 -4.605 1.00 91.44 633 ALA A C 1
ATOM 4624 O O . ALA A 1 633 ? 1.830 -21.830 -5.512 1.00 91.44 633 ALA A O 1
ATOM 4625 N N . PRO A 1 634 ? 1.652 -19.713 -4.774 1.00 90.12 634 PRO A N 1
ATOM 4626 C CA . PRO A 1 634 ? 0.993 -19.167 -5.980 1.00 90.12 634 PRO A CA 1
ATOM 4627 C C . PRO A 1 634 ? 1.810 -19.301 -7.275 1.00 90.12 634 PRO A C 1
ATOM 4629 O O . PRO A 1 634 ? 1.250 -19.348 -8.371 1.00 90.12 634 PRO A O 1
ATOM 4632 N N . HIS A 1 635 ? 3.140 -19.392 -7.146 1.00 87.94 635 HIS A N 1
ATOM 4633 C CA . HIS A 1 635 ? 4.127 -19.088 -8.191 1.00 87.94 635 HIS A CA 1
ATOM 4634 C C . HIS A 1 635 ? 4.158 -17.584 -8.551 1.00 87.94 635 HIS A C 1
ATOM 4636 O O . HIS A 1 635 ? 3.155 -16.883 -8.465 1.00 87.94 635 HIS A O 1
ATOM 4642 N N . TYR A 1 636 ? 5.348 -17.054 -8.842 1.00 83.00 636 TYR A N 1
ATOM 4643 C CA . TYR A 1 636 ? 5.642 -15.614 -8.767 1.00 83.00 636 TYR A CA 1
ATOM 4644 C C . TYR A 1 636 ? 5.023 -14.762 -9.890 1.00 83.00 636 TYR A C 1
ATOM 4646 O O . TYR A 1 636 ? 4.721 -15.275 -10.964 1.00 83.00 636 TYR A O 1
ATOM 4654 N N . LEU A 1 637 ? 4.918 -13.441 -9.657 1.00 86.25 637 LEU A N 1
ATOM 4655 C CA . LEU A 1 637 ? 4.471 -12.431 -10.629 1.00 86.25 637 LEU A CA 1
ATOM 4656 C C . LEU A 1 637 ? 3.134 -12.778 -11.300 1.00 86.25 637 LEU A C 1
ATOM 4658 O O . LEU A 1 637 ? 2.977 -12.612 -12.508 1.00 86.25 637 LEU A O 1
ATOM 4662 N N . ALA A 1 638 ? 2.161 -13.230 -10.506 1.00 91.69 638 ALA A N 1
ATOM 4663 C CA . ALA A 1 638 ? 0.822 -13.609 -10.957 1.00 91.69 638 ALA A CA 1
ATOM 4664 C C . ALA A 1 638 ? -0.098 -12.394 -11.231 1.00 91.69 638 ALA A C 1
ATOM 4666 O O . ALA A 1 638 ? -1.293 -12.414 -10.925 1.00 91.69 638 ALA A O 1
ATOM 4667 N N . ALA A 1 639 ? 0.456 -11.335 -11.830 1.00 93.69 639 ALA A N 1
ATOM 4668 C CA . ALA A 1 639 ? -0.242 -10.097 -12.184 1.00 93.69 639 ALA A CA 1
ATOM 4669 C C . ALA A 1 639 ? -1.506 -10.358 -13.012 1.00 93.69 639 ALA A C 1
ATOM 4671 O O . ALA A 1 639 ? -2.550 -9.746 -12.799 1.00 93.69 639 ALA A O 1
ATOM 4672 N N . GLY A 1 640 ? -1.433 -11.328 -13.919 1.00 91.88 640 GLY A N 1
ATOM 4673 C CA . GLY A 1 640 ? -2.547 -11.764 -14.735 1.00 91.88 640 GLY A CA 1
ATOM 4674 C C . GLY A 1 640 ? -3.710 -12.336 -13.939 1.00 91.88 640 GLY A C 1
ATOM 4675 O O . GLY A 1 640 ? -4.867 -12.009 -14.206 1.00 91.88 640 GLY A O 1
ATOM 4676 N N . ALA A 1 641 ? -3.418 -13.155 -12.934 1.00 91.69 641 ALA A N 1
ATOM 4677 C CA . ALA A 1 641 ? -4.446 -13.713 -12.069 1.00 91.69 641 ALA A CA 1
ATOM 4678 C C . ALA A 1 641 ? -5.071 -12.646 -11.161 1.00 91.69 641 ALA A C 1
ATOM 4680 O O . ALA A 1 641 ? -6.284 -12.660 -10.946 1.00 91.69 641 ALA A O 1
ATOM 4681 N N . ASN A 1 642 ? -4.273 -11.680 -10.695 1.00 92.81 642 ASN A N 1
ATOM 4682 C CA . ASN A 1 642 ? -4.765 -10.535 -9.927 1.00 92.81 642 ASN A CA 1
ATOM 4683 C C . ASN A 1 642 ? -5.647 -9.608 -10.771 1.00 92.81 642 ASN A C 1
ATOM 4685 O O . ASN A 1 642 ? -6.749 -9.265 -10.343 1.00 92.81 642 ASN A O 1
ATOM 4689 N N . LEU A 1 643 ? -5.227 -9.277 -11.997 1.00 92.56 643 LEU A N 1
ATOM 4690 C CA . LEU A 1 643 ? -6.027 -8.517 -12.966 1.00 92.56 643 LEU A CA 1
ATOM 4691 C C . LEU A 1 643 ? -7.410 -9.158 -13.163 1.00 92.56 643 LEU A C 1
ATOM 4693 O O . LEU A 1 643 ? -8.421 -8.452 -13.206 1.00 92.56 643 LEU A O 1
ATOM 4697 N N . HIS A 1 644 ? -7.454 -10.493 -13.223 1.00 90.06 644 HIS A N 1
ATOM 4698 C CA . HIS A 1 644 ? -8.687 -11.261 -13.376 1.00 90.06 644 HIS A CA 1
ATOM 4699 C C . HIS A 1 644 ? -9.493 -11.457 -12.083 1.00 90.06 644 HIS A C 1
ATOM 4701 O O . HIS A 1 644 ? -10.649 -11.863 -12.156 1.00 90.06 644 HIS A O 1
ATOM 4707 N N . GLY A 1 645 ? -8.928 -11.162 -10.910 1.00 91.00 645 GLY A N 1
ATOM 4708 C CA . GLY A 1 645 ? -9.580 -11.426 -9.625 1.00 91.00 645 GLY A CA 1
ATOM 4709 C C . GLY A 1 645 ? -9.632 -12.912 -9.243 1.00 91.00 645 GLY A C 1
ATOM 4710 O O . GLY A 1 645 ? -10.511 -13.307 -8.484 1.00 91.00 645 GLY A O 1
ATOM 4711 N N . GLN A 1 646 ? -8.731 -13.734 -9.793 1.00 90.50 646 GLN A N 1
ATOM 4712 C CA . GLN A 1 646 ? -8.776 -15.206 -9.707 1.00 90.50 646 GLN A CA 1
ATOM 4713 C C . GLN A 1 646 ? -7.527 -15.834 -9.075 1.00 90.50 646 GLN A C 1
ATOM 4715 O O . GLN A 1 646 ? -7.444 -17.051 -8.951 1.00 90.50 646 GLN A O 1
ATOM 4720 N N . GLY A 1 647 ? -6.525 -15.027 -8.714 1.00 90.31 647 GLY A N 1
ATOM 4721 C CA . GLY A 1 647 ? -5.250 -15.540 -8.202 1.00 90.31 647 GLY A CA 1
ATOM 4722 C C . GLY A 1 647 ? -5.259 -15.928 -6.731 1.00 90.31 647 GLY A C 1
ATOM 4723 O O . GLY A 1 647 ? -4.505 -16.818 -6.349 1.00 90.31 647 GLY A O 1
ATOM 4724 N N . GLY A 1 648 ? -6.071 -15.250 -5.920 1.00 93.88 648 GLY A N 1
ATOM 4725 C CA . GLY A 1 648 ? -6.100 -15.355 -4.463 1.00 93.88 648 GLY A CA 1
ATOM 4726 C C . GLY A 1 648 ? -6.941 -16.508 -3.932 1.00 93.88 648 GLY A C 1
ATOM 4727 O O . GLY A 1 648 ? -7.761 -17.091 -4.638 1.00 93.88 648 GLY A O 1
ATOM 4728 N N . TYR A 1 649 ? -6.752 -16.794 -2.650 1.00 96.19 649 TYR A N 1
ATOM 4729 C CA . TYR A 1 649 ? -7.670 -17.587 -1.854 1.00 96.19 649 TYR A CA 1
ATOM 4730 C C . TYR A 1 649 ? -8.869 -16.733 -1.449 1.00 96.19 649 TYR A C 1
ATOM 4732 O O . TYR A 1 649 ? -8.736 -15.751 -0.713 1.00 96.19 649 TYR A O 1
ATOM 4740 N N . HIS A 1 650 ? -10.035 -17.105 -1.969 1.00 93.12 650 HIS A N 1
ATOM 4741 C CA . HIS A 1 650 ? -11.319 -16.513 -1.627 1.00 93.12 650 HIS A CA 1
ATOM 4742 C C . HIS A 1 650 ? -11.864 -17.210 -0.384 1.00 93.12 650 HIS A C 1
ATOM 4744 O O . HIS A 1 650 ? -12.158 -18.402 -0.428 1.00 93.12 650 HIS A O 1
ATOM 4750 N N . ILE A 1 651 ? -11.989 -16.482 0.725 1.00 90.44 651 ILE A N 1
ATOM 4751 C CA . ILE A 1 651 ? -12.503 -17.066 1.966 1.00 90.44 651 ILE A CA 1
ATOM 4752 C C . ILE A 1 651 ? -13.973 -17.475 1.759 1.00 90.44 651 ILE A C 1
ATOM 4754 O O . ILE A 1 651 ? -14.750 -16.657 1.251 1.00 90.44 651 ILE A O 1
ATOM 4758 N N . PRO A 1 652 ? -14.382 -18.706 2.127 1.00 88.88 652 PRO A N 1
ATOM 4759 C CA . PRO A 1 652 ? -15.755 -19.161 1.932 1.00 88.88 652 PRO A CA 1
ATOM 4760 C C . PRO A 1 652 ? -16.798 -18.218 2.543 1.00 88.88 652 PRO A C 1
ATOM 4762 O O . PRO A 1 652 ? -16.598 -17.649 3.616 1.00 88.88 652 PRO A O 1
ATOM 4765 N N . GLY A 1 653 ? -17.925 -18.053 1.847 1.00 79.94 653 GLY A N 1
ATOM 4766 C CA . GLY A 1 653 ? -19.011 -17.153 2.254 1.00 79.94 653 GLY A CA 1
ATOM 4767 C C . GLY A 1 653 ? -18.805 -15.679 1.881 1.00 79.94 653 GLY A C 1
ATOM 4768 O O . GLY A 1 653 ? -19.692 -14.870 2.131 1.00 79.94 653 GLY A O 1
ATOM 4769 N N . GLN A 1 654 ? -17.677 -15.317 1.260 1.00 82.19 654 GLN A N 1
ATOM 4770 C CA . GLN A 1 654 ? -17.408 -13.961 0.770 1.00 82.19 654 GLN A CA 1
ATOM 4771 C C . GLN A 1 654 ? -17.487 -13.880 -0.762 1.00 82.19 654 GLN A C 1
ATOM 4773 O O . GLN A 1 654 ? -17.142 -14.824 -1.473 1.00 82.19 654 GLN A O 1
ATOM 4778 N N . ALA A 1 655 ? -17.909 -12.727 -1.288 1.00 79.38 655 ALA A N 1
ATOM 4779 C CA . ALA A 1 655 ? -17.987 -12.483 -2.728 1.00 79.38 655 ALA A CA 1
ATOM 4780 C C . ALA A 1 655 ? -16.702 -11.829 -3.269 1.00 79.38 655 ALA A C 1
ATOM 4782 O O . ALA A 1 655 ? -16.288 -10.768 -2.795 1.00 79.38 655 ALA A O 1
ATOM 4783 N N . TYR A 1 656 ? -16.114 -12.425 -4.314 1.00 77.56 656 TYR A N 1
ATOM 4784 C CA . TYR A 1 656 ? -14.891 -11.932 -4.966 1.00 77.56 656 TYR A CA 1
ATOM 4785 C C . TYR A 1 656 ? -15.041 -11.686 -6.475 1.00 77.56 656 TYR A C 1
ATOM 4787 O O . TYR A 1 656 ? -14.127 -11.922 -7.266 1.00 77.56 656 TYR A O 1
ATOM 4795 N N . SER A 1 657 ? -16.187 -11.152 -6.896 1.00 74.81 657 SER A N 1
ATOM 4796 C CA . SER A 1 657 ? -16.482 -10.835 -8.301 1.00 74.81 657 SER A CA 1
ATOM 4797 C C . SER A 1 657 ? -15.796 -9.541 -8.769 1.00 74.81 657 SER A C 1
ATOM 4799 O O . SER A 1 657 ? -16.447 -8.543 -9.070 1.00 74.81 657 SER A O 1
ATOM 4801 N N . PHE A 1 658 ? -14.460 -9.545 -8.836 1.00 74.00 658 PHE A N 1
ATOM 4802 C CA . PHE A 1 658 ? -13.656 -8.345 -9.120 1.00 74.00 658 PHE A CA 1
ATOM 4803 C C . PHE A 1 658 ? -13.120 -8.235 -10.548 1.00 74.00 658 PHE A C 1
ATOM 4805 O O . PHE A 1 658 ? -12.406 -7.283 -10.860 1.00 74.00 658 PHE A O 1
ATOM 4812 N N . TYR A 1 659 ? -13.472 -9.163 -11.442 1.00 72.62 659 TYR A N 1
ATOM 4813 C CA . TYR A 1 659 ? -13.147 -8.991 -12.857 1.00 72.62 659 TYR A CA 1
ATOM 4814 C C . TYR A 1 659 ? -13.986 -7.870 -13.473 1.00 72.62 659 TYR A C 1
ATOM 4816 O O . TYR A 1 659 ? -13.445 -6.886 -13.961 1.00 72.62 659 TYR A O 1
ATOM 4824 N N . SER A 1 660 ? -15.317 -7.971 -13.410 1.00 70.56 660 SER A N 1
ATOM 4825 C CA . SER A 1 660 ? -16.251 -7.039 -14.062 1.00 70.56 660 SER A CA 1
ATOM 4826 C C . SER A 1 660 ? -16.213 -5.610 -13.502 1.00 70.56 660 SER A C 1
ATOM 4828 O O . SER A 1 660 ? -16.547 -4.663 -14.220 1.00 70.56 660 SER A O 1
ATOM 4830 N N . SER A 1 661 ? -15.743 -5.424 -12.271 1.00 65.25 661 SER A N 1
ATOM 4831 C CA . SER A 1 661 ? -15.557 -4.111 -11.644 1.00 65.25 661 SER A CA 1
ATOM 4832 C C . SER A 1 661 ? -14.167 -3.507 -11.877 1.00 65.25 661 SER A C 1
ATOM 4834 O O . SER A 1 661 ? -13.998 -2.300 -11.719 1.00 65.25 661 SER A O 1
ATOM 4836 N N . ASN A 1 662 ? -13.182 -4.294 -12.323 1.00 78.19 662 ASN A N 1
ATOM 4837 C CA . ASN A 1 662 ? -11.836 -3.795 -12.598 1.00 78.19 662 ASN A CA 1
ATOM 4838 C C . ASN A 1 662 ? -11.767 -3.060 -13.945 1.00 78.19 662 ASN A C 1
ATOM 4840 O O . ASN A 1 662 ? -11.738 -3.698 -15.000 1.00 78.19 662 ASN A O 1
ATOM 4844 N N . SER A 1 663 ? -11.706 -1.729 -13.928 1.00 80.62 663 SER A N 1
ATOM 4845 C CA . SER A 1 663 ? -11.593 -0.900 -15.137 1.00 80.62 663 SER A CA 1
ATOM 4846 C C . SER A 1 663 ? -10.305 -1.160 -15.928 1.00 80.62 663 SER A C 1
ATOM 4848 O O . SER A 1 663 ? -10.329 -1.088 -17.159 1.00 80.62 663 SER A O 1
ATOM 4850 N N . HIS A 1 664 ? -9.210 -1.539 -15.261 1.00 86.88 664 HIS A N 1
ATOM 4851 C CA . HIS A 1 664 ? -7.916 -1.774 -15.905 1.00 86.88 664 HIS A CA 1
ATOM 4852 C C . HIS A 1 664 ? -7.897 -3.017 -16.799 1.00 86.88 664 HIS A C 1
ATOM 4854 O O . HIS A 1 664 ? -7.079 -3.091 -17.712 1.00 86.88 664 HIS A O 1
ATOM 4860 N N . ARG A 1 665 ? -8.857 -3.943 -16.651 1.00 85.31 665 ARG A N 1
ATOM 4861 C CA . ARG A 1 665 ? -9.012 -5.071 -17.589 1.00 85.31 665 ARG A CA 1
ATOM 4862 C C . ARG A 1 665 ? -9.291 -4.623 -19.027 1.00 85.31 665 ARG A C 1
ATOM 4864 O O . ARG A 1 665 ? -9.047 -5.377 -19.960 1.00 85.31 665 ARG A O 1
ATOM 4871 N N . GLY A 1 666 ? -9.904 -3.446 -19.185 1.00 85.19 666 GLY A N 1
ATOM 4872 C CA . GLY A 1 666 ? -10.338 -2.908 -20.472 1.00 85.19 666 GLY A CA 1
ATOM 4873 C C . GLY A 1 666 ? -9.284 -2.047 -21.162 1.00 85.19 666 GLY A C 1
ATOM 4874 O O . GLY A 1 666 ? -9.533 -1.576 -22.269 1.00 85.19 666 GLY A O 1
ATOM 4875 N N . ILE A 1 667 ? -8.136 -1.814 -20.521 1.00 89.69 667 ILE A N 1
ATOM 4876 C CA . ILE A 1 667 ? -7.023 -1.079 -21.124 1.00 89.69 667 ILE A CA 1
ATOM 4877 C C . ILE A 1 667 ? -6.465 -1.915 -22.276 1.00 89.69 667 ILE A C 1
ATOM 4879 O O . ILE A 1 667 ? -6.320 -3.130 -22.163 1.00 89.69 667 ILE A O 1
ATOM 4883 N N . GLY A 1 668 ? -6.188 -1.271 -23.406 1.00 90.12 668 GLY A N 1
ATOM 4884 C CA . GLY A 1 668 ? -5.719 -1.956 -24.601 1.00 90.12 668 GLY A CA 1
ATOM 4885 C C . GLY A 1 668 ? -6.773 -2.869 -25.231 1.00 90.12 668 GLY A C 1
ATOM 4886 O O . GLY A 1 668 ? -6.416 -3.699 -26.057 1.00 90.12 668 GLY A O 1
ATOM 4887 N N . MET A 1 669 ? -8.054 -2.749 -24.865 1.00 89.38 669 MET A N 1
ATOM 4888 C CA . MET A 1 669 ? -9.148 -3.527 -25.452 1.00 89.38 669 MET A CA 1
ATOM 4889 C C . MET A 1 669 ? -10.058 -2.607 -26.269 1.00 89.38 669 MET A C 1
ATOM 4891 O O . MET A 1 669 ? -10.609 -1.638 -25.744 1.00 89.38 669 MET A O 1
ATOM 4895 N N . GLY A 1 670 ? -10.220 -2.897 -27.566 1.00 84.69 670 GLY A N 1
ATOM 4896 C CA . GLY A 1 670 ? -11.120 -2.142 -28.452 1.00 84.69 670 GLY A CA 1
ATOM 4897 C C . GLY A 1 670 ? -10.807 -0.643 -28.562 1.00 84.69 670 GLY A C 1
ATOM 4898 O O . GLY A 1 670 ? -11.709 0.143 -28.829 1.00 84.69 670 GLY A O 1
ATOM 4899 N N . ASN A 1 671 ? -9.557 -0.236 -28.305 1.00 83.12 671 ASN A N 1
ATOM 4900 C CA . ASN A 1 671 ? -9.113 1.159 -28.248 1.00 83.12 671 ASN A CA 1
ATOM 4901 C C . ASN A 1 671 ? -9.887 2.048 -27.258 1.00 83.12 671 ASN A C 1
ATOM 4903 O O . ASN A 1 671 ? -9.986 3.264 -27.432 1.00 83.12 671 ASN A O 1
ATOM 4907 N N . ARG A 1 672 ? -10.418 1.458 -26.182 1.00 79.31 672 ARG A N 1
ATOM 4908 C CA . ARG A 1 672 ? -11.102 2.207 -25.124 1.00 79.31 672 ARG A CA 1
ATOM 4909 C C . ARG A 1 67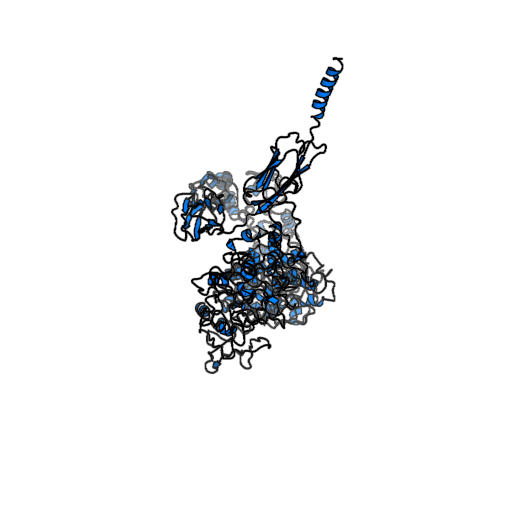2 ? -10.174 3.280 -24.549 1.00 79.31 672 ARG A C 1
ATOM 4911 O O . ARG A 1 672 ? -9.030 2.980 -24.218 1.00 79.31 672 ARG A O 1
ATOM 4918 N N . ALA A 1 673 ? -10.667 4.515 -24.428 1.00 81.62 673 ALA A N 1
ATOM 4919 C CA . ALA A 1 673 ? -9.901 5.667 -23.936 1.00 81.62 673 ALA A CA 1
ATOM 4920 C C . ALA A 1 673 ? -8.534 5.849 -24.636 1.00 81.62 673 ALA A C 1
ATOM 4922 O O . ALA A 1 673 ? -7.540 6.184 -23.999 1.00 81.62 673 ALA A O 1
ATOM 4923 N N . ASN A 1 674 ? -8.461 5.586 -25.947 1.00 85.69 674 ASN A N 1
ATOM 4924 C CA . ASN A 1 674 ? -7.235 5.714 -26.746 1.00 85.69 674 ASN A CA 1
ATOM 4925 C C . ASN A 1 674 ? -6.052 4.886 -26.210 1.00 85.69 674 ASN A C 1
ATOM 4927 O O . ASN A 1 674 ? -4.896 5.294 -26.305 1.00 85.69 674 ASN A O 1
ATOM 4931 N N . THR A 1 675 ? -6.336 3.731 -25.605 1.00 87.19 675 THR A N 1
ATOM 4932 C CA . THR A 1 675 ? -5.313 2.853 -25.010 1.00 87.19 675 THR A CA 1
ATOM 4933 C C . THR A 1 675 ? -4.865 1.712 -25.931 1.00 87.19 675 THR A C 1
ATOM 4935 O O . THR A 1 675 ? -4.041 0.890 -25.537 1.00 87.19 675 THR A O 1
ATOM 4938 N N . GLY A 1 676 ? -5.367 1.659 -27.169 1.00 89.69 676 GLY A N 1
ATOM 4939 C CA . GLY A 1 676 ? -5.004 0.654 -28.170 1.00 89.69 676 GLY A CA 1
ATOM 4940 C C . GLY A 1 676 ? -5.789 -0.661 -28.077 1.00 89.69 676 GLY A C 1
ATOM 4941 O O . GLY A 1 676 ? -6.811 -0.764 -27.398 1.00 89.69 676 GLY A O 1
ATOM 4942 N N . SER A 1 677 ? -5.323 -1.675 -28.809 1.00 93.06 677 SER A N 1
ATOM 4943 C CA . SER A 1 677 ? -5.982 -2.987 -28.973 1.00 93.06 677 SER A CA 1
ATOM 4944 C C . SER A 1 677 ? -5.097 -4.194 -28.607 1.00 93.06 677 SER A C 1
ATOM 4946 O O . SER A 1 677 ? -5.477 -5.335 -28.856 1.00 93.06 677 SER A O 1
ATOM 4948 N N . ALA A 1 678 ? -3.918 -3.965 -28.014 1.00 92.38 678 ALA A N 1
ATOM 4949 C CA . ALA A 1 678 ? -2.934 -5.009 -27.688 1.00 92.38 678 ALA A CA 1
ATOM 4950 C C . ALA A 1 678 ? -3.108 -5.641 -26.285 1.00 92.38 678 ALA A C 1
ATOM 4952 O O . ALA A 1 678 ? -2.290 -6.453 -25.841 1.00 92.38 678 ALA A O 1
ATOM 4953 N N . GLY A 1 679 ? -4.173 -5.274 -25.578 1.00 93.38 679 GLY A N 1
ATOM 4954 C CA . GLY A 1 679 ? -4.470 -5.691 -24.213 1.00 93.38 679 GLY A CA 1
ATOM 4955 C C . GLY A 1 679 ? -3.747 -4.883 -23.124 1.00 93.38 679 GLY A C 1
ATOM 4956 O O . GLY A 1 679 ? -2.880 -4.054 -23.418 1.00 93.38 679 GLY A O 1
ATOM 4957 N N . PRO A 1 680 ? -4.093 -5.134 -21.850 1.00 93.25 680 PRO A N 1
ATOM 4958 C CA . PRO A 1 680 ? -3.742 -4.271 -20.725 1.00 93.25 680 PRO A CA 1
ATOM 4959 C C . PRO A 1 680 ? -2.258 -4.322 -20.356 1.00 93.25 680 PRO A C 1
ATOM 4961 O O . PRO A 1 680 ? -1.674 -3.292 -20.025 1.00 93.25 680 PRO A O 1
ATOM 4964 N N . CYS A 1 681 ? -1.621 -5.493 -20.454 1.00 94.94 681 CYS A N 1
ATOM 4965 C CA . CYS A 1 681 ? -0.206 -5.648 -20.122 1.00 94.94 681 CYS A CA 1
ATOM 4966 C C . CYS A 1 681 ? 0.658 -4.855 -21.106 1.00 94.94 681 CYS A C 1
ATOM 4968 O O . CYS A 1 681 ? 1.469 -4.031 -20.692 1.00 94.94 681 CYS A O 1
ATOM 4970 N N . VAL A 1 682 ? 0.438 -5.058 -22.410 1.00 94.69 682 VAL A N 1
ATOM 4971 C CA . VAL A 1 682 ? 1.191 -4.374 -23.472 1.00 94.69 682 VAL A CA 1
ATOM 4972 C C . VAL A 1 682 ? 0.933 -2.869 -23.435 1.00 94.69 682 VAL A C 1
ATOM 4974 O O . VAL A 1 682 ? 1.876 -2.083 -23.501 1.00 94.69 682 VAL A O 1
ATOM 4977 N N . ALA A 1 683 ? -0.326 -2.457 -23.276 1.00 94.31 683 ALA A N 1
ATOM 4978 C CA . ALA A 1 683 ? -0.688 -1.046 -23.246 1.00 94.31 683 ALA A CA 1
ATOM 4979 C C . ALA A 1 683 ? -0.010 -0.284 -22.096 1.00 94.31 683 ALA A C 1
ATOM 4981 O O . ALA A 1 683 ? 0.476 0.816 -22.317 1.00 94.31 683 ALA A O 1
ATOM 4982 N N . CYS A 1 684 ? 0.090 -0.846 -20.889 1.00 93.25 684 CYS A N 1
ATOM 4983 C CA . CYS A 1 684 ? 0.773 -0.156 -19.790 1.00 93.25 684 CYS A CA 1
ATOM 4984 C C . CYS A 1 684 ? 2.300 -0.327 -19.834 1.00 93.25 684 CYS A C 1
ATOM 4986 O O . CYS A 1 684 ? 3.030 0.651 -19.680 1.00 93.25 684 CYS A O 1
ATOM 4988 N N . HIS A 1 685 ? 2.801 -1.547 -20.046 1.00 94.44 685 HIS A N 1
ATOM 4989 C CA . HIS A 1 685 ? 4.227 -1.859 -19.886 1.00 94.44 685 HIS A CA 1
ATOM 4990 C C . HIS A 1 685 ? 5.079 -1.565 -21.125 1.00 94.44 685 HIS A C 1
ATOM 4992 O O . HIS A 1 685 ? 6.298 -1.479 -21.002 1.00 94.44 685 HIS A O 1
ATOM 4998 N N . MET A 1 686 ? 4.468 -1.410 -22.305 1.00 92.88 686 MET A N 1
ATOM 4999 C CA . MET A 1 686 ? 5.181 -1.278 -23.583 1.00 92.88 686 MET A CA 1
ATOM 5000 C C . MET A 1 686 ? 4.741 -0.052 -24.401 1.00 92.88 686 MET A C 1
ATOM 5002 O O . MET A 1 686 ? 4.901 -0.020 -25.621 1.00 92.88 686 MET A O 1
ATOM 5006 N N . SER A 1 687 ? 4.183 0.976 -23.755 1.00 88.94 687 SER A N 1
ATOM 5007 C CA . SER A 1 687 ? 3.771 2.225 -24.420 1.00 88.94 687 SER A CA 1
ATOM 5008 C C . SER A 1 687 ? 4.802 3.356 -24.365 1.00 88.94 687 SER A C 1
ATOM 5010 O O . SER A 1 687 ? 4.592 4.384 -25.000 1.00 88.94 687 SER A O 1
ATOM 5012 N N . SER A 1 688 ? 5.852 3.229 -23.549 1.00 87.94 688 SER A N 1
ATOM 5013 C CA . SER A 1 688 ? 6.891 4.260 -23.390 1.00 87.94 688 SER A CA 1
ATOM 5014 C C . SER A 1 688 ? 7.787 4.358 -24.639 1.00 87.94 688 SER A C 1
ATOM 5016 O O . SER A 1 688 ? 7.612 3.608 -25.597 1.00 87.94 688 SER A O 1
ATOM 5018 N N . ALA A 1 689 ? 8.758 5.278 -24.664 1.00 83.25 689 ALA A N 1
ATOM 5019 C CA . ALA A 1 689 ? 9.809 5.251 -25.691 1.00 83.25 689 ALA A CA 1
ATOM 5020 C C . ALA A 1 689 ? 10.692 3.990 -25.551 1.00 83.25 689 ALA A C 1
ATOM 5022 O O . ALA A 1 689 ? 11.037 3.344 -26.539 1.00 83.25 689 ALA A O 1
ATOM 5023 N N . GLU A 1 690 ? 10.951 3.576 -24.308 1.00 87.88 690 GLU A N 1
ATOM 5024 C CA . GLU A 1 690 ? 11.767 2.413 -23.948 1.00 87.88 690 GLU A CA 1
ATOM 5025 C C . GLU A 1 690 ? 10.913 1.142 -23.747 1.00 87.88 690 GLU A C 1
ATOM 5027 O O . GLU A 1 690 ? 10.880 0.543 -22.669 1.00 87.88 690 GLU A O 1
ATOM 5032 N N . LYS A 1 691 ? 10.163 0.744 -24.784 1.00 89.25 691 LYS A N 1
ATOM 5033 C CA . LYS A 1 691 ? 9.100 -0.284 -24.712 1.00 89.25 691 LYS A CA 1
ATOM 5034 C C . LYS A 1 691 ? 9.566 -1.662 -24.240 1.00 89.25 691 LYS A C 1
ATOM 5036 O O . LYS A 1 691 ? 8.797 -2.360 -23.586 1.00 89.25 691 LYS A O 1
ATOM 5041 N N . HIS A 1 692 ? 10.795 -2.065 -24.560 1.00 91.81 692 HIS A N 1
ATOM 5042 C CA . HIS A 1 692 ? 11.328 -3.388 -24.212 1.00 91.81 692 HIS A CA 1
ATOM 5043 C C . HIS A 1 692 ? 11.987 -3.434 -22.830 1.00 91.81 692 HIS A C 1
ATOM 5045 O O . HIS A 1 692 ? 12.450 -4.492 -22.420 1.00 91.81 692 HIS A O 1
ATOM 5051 N N . ARG A 1 693 ? 11.952 -2.323 -22.075 1.00 90.56 693 ARG A N 1
ATOM 5052 C CA . ARG A 1 693 ? 12.299 -2.296 -20.646 1.00 90.56 693 ARG A CA 1
ATOM 5053 C C . ARG A 1 693 ? 11.172 -2.846 -19.767 1.00 90.56 693 ARG A C 1
ATOM 5055 O O . ARG A 1 693 ? 11.381 -3.117 -18.588 1.00 90.56 693 ARG A O 1
ATOM 5062 N N . LEU A 1 694 ? 9.970 -2.988 -20.341 1.00 91.75 694 LEU A N 1
ATOM 5063 C CA . LEU A 1 694 ? 8.770 -3.590 -19.740 1.00 91.75 694 LEU A CA 1
ATOM 5064 C C . LEU A 1 694 ? 8.320 -2.945 -18.416 1.00 91.75 694 LEU A C 1
ATOM 5066 O O . LEU A 1 694 ? 7.562 -3.549 -17.654 1.00 91.75 694 LEU A O 1
ATOM 5070 N N . SER A 1 695 ? 8.773 -1.723 -18.132 1.00 89.94 695 SER A N 1
ATOM 5071 C CA . SER A 1 695 ? 8.448 -1.000 -16.905 1.00 89.94 695 SER A CA 1
ATOM 5072 C C . SER A 1 695 ? 7.578 0.220 -17.215 1.00 89.94 695 SER A C 1
ATOM 5074 O O . SER A 1 695 ? 7.994 1.078 -17.998 1.00 89.94 695 SER A O 1
ATOM 5076 N N . PRO A 1 696 ? 6.395 0.353 -16.587 1.00 91.38 696 PRO A N 1
ATOM 5077 C CA . PRO A 1 696 ? 5.524 1.511 -16.765 1.00 91.38 696 PRO A CA 1
ATOM 5078 C C . PRO A 1 696 ? 5.976 2.717 -15.925 1.00 91.38 696 PRO A C 1
ATOM 5080 O O . PRO A 1 696 ? 5.438 3.812 -16.091 1.00 91.38 696 PRO A O 1
ATOM 5083 N N . VAL A 1 697 ? 6.947 2.534 -15.024 1.00 91.94 697 VAL A N 1
ATOM 5084 C CA . VAL A 1 697 ? 7.456 3.548 -14.089 1.00 91.94 697 VAL A CA 1
ATOM 5085 C C . VAL A 1 697 ? 8.981 3.501 -13.990 1.00 91.94 697 VAL A C 1
ATOM 5087 O O . VAL A 1 697 ? 9.597 2.458 -14.229 1.00 91.94 697 VAL A O 1
ATOM 5090 N N . SER A 1 698 ? 9.589 4.612 -13.580 1.00 88.25 698 SER A N 1
ATOM 5091 C CA . SER A 1 698 ? 10.978 4.658 -13.126 1.00 88.25 698 SER A CA 1
ATOM 5092 C C . SER A 1 698 ? 11.029 4.605 -11.603 1.00 88.25 698 SER A C 1
ATOM 5094 O O . SER A 1 698 ? 10.178 5.187 -10.925 1.00 88.25 698 SER A O 1
ATOM 5096 N N . THR A 1 699 ? 12.034 3.925 -11.057 1.00 85.00 699 THR A N 1
ATOM 5097 C CA . THR A 1 699 ? 12.254 3.845 -9.611 1.00 85.00 699 THR A CA 1
ATOM 5098 C C . THR A 1 699 ? 13.687 4.195 -9.242 1.00 85.00 699 THR A C 1
ATOM 5100 O O . THR A 1 699 ? 14.598 4.028 -10.052 1.00 85.00 699 THR A O 1
ATOM 5103 N N . ASP A 1 700 ? 13.893 4.664 -8.015 1.00 79.44 700 ASP A N 1
ATOM 5104 C CA . ASP A 1 700 ? 15.229 4.776 -7.432 1.00 79.44 700 ASP A CA 1
ATOM 5105 C C . ASP A 1 700 ? 15.778 3.404 -6.982 1.00 79.44 700 ASP A C 1
ATOM 5107 O O . ASP A 1 700 ? 15.126 2.365 -7.132 1.00 79.44 700 ASP A O 1
ATOM 5111 N N . LEU A 1 701 ? 16.989 3.400 -6.411 1.00 70.81 701 LEU A N 1
ATOM 5112 C CA . LEU A 1 701 ? 17.645 2.192 -5.887 1.00 70.81 701 LEU A CA 1
ATOM 5113 C C . LEU A 1 701 ? 16.870 1.520 -4.737 1.00 70.81 701 LEU A C 1
ATOM 5115 O O . LEU A 1 701 ? 17.088 0.342 -4.471 1.00 70.81 701 LEU A O 1
ATOM 5119 N N . ASN A 1 702 ? 15.962 2.244 -4.076 1.00 71.12 702 ASN A N 1
ATOM 5120 C CA . ASN A 1 702 ? 15.130 1.743 -2.982 1.00 71.12 702 ASN A CA 1
ATOM 5121 C C . ASN A 1 702 ? 13.739 1.287 -3.468 1.00 71.12 702 ASN A C 1
ATOM 5123 O O . ASN A 1 702 ? 12.901 0.872 -2.664 1.00 71.12 702 ASN A O 1
ATOM 5127 N N . GLY A 1 703 ? 13.473 1.359 -4.777 1.00 73.50 703 GLY A N 1
ATOM 5128 C CA . GLY A 1 703 ? 12.196 0.984 -5.378 1.00 73.50 703 GLY A CA 1
ATOM 5129 C C . GLY A 1 703 ? 11.083 2.021 -5.194 1.00 73.50 703 GLY A C 1
ATOM 5130 O O . GLY A 1 703 ? 9.913 1.679 -5.391 1.00 73.50 703 GLY A O 1
ATOM 5131 N N . ALA A 1 704 ? 11.415 3.258 -4.808 1.00 81.44 704 ALA A N 1
ATOM 5132 C CA . ALA A 1 704 ? 10.474 4.374 -4.768 1.00 81.44 704 ALA A CA 1
ATOM 5133 C C . ALA A 1 704 ? 10.233 4.903 -6.185 1.00 81.44 704 ALA A C 1
ATOM 5135 O O . ALA A 1 704 ? 11.172 5.046 -6.966 1.00 81.44 704 ALA A O 1
ATOM 5136 N N . ILE A 1 705 ? 8.974 5.191 -6.522 1.00 89.56 705 ILE A N 1
ATOM 5137 C CA . ILE A 1 705 ? 8.590 5.674 -7.854 1.00 89.56 705 ILE A CA 1
ATOM 5138 C C . ILE A 1 705 ? 9.095 7.106 -8.036 1.00 89.56 705 ILE A C 1
ATOM 5140 O O . ILE A 1 705 ? 8.711 8.007 -7.296 1.00 89.56 705 ILE A O 1
ATOM 5144 N N . THR A 1 706 ? 9.941 7.313 -9.043 1.00 88.88 706 THR A N 1
ATOM 5145 C CA . THR A 1 706 ? 10.511 8.622 -9.399 1.00 88.88 706 THR A CA 1
ATOM 5146 C C . THR A 1 706 ? 9.829 9.251 -10.611 1.00 88.88 706 THR A C 1
ATOM 5148 O O . THR A 1 706 ? 9.991 10.443 -10.855 1.00 88.88 706 THR A O 1
ATOM 5151 N N . GLY A 1 707 ? 9.052 8.471 -11.366 1.00 89.00 707 GLY A N 1
ATOM 5152 C CA . GLY A 1 707 ? 8.382 8.932 -12.575 1.00 89.00 707 GLY A CA 1
ATOM 5153 C C . GLY A 1 707 ? 7.452 7.882 -13.176 1.00 89.00 707 GLY A C 1
ATOM 5154 O O . GLY A 1 707 ? 7.613 6.681 -12.952 1.00 89.00 707 GLY A O 1
ATOM 5155 N N . ILE A 1 708 ? 6.474 8.343 -13.957 1.00 90.56 708 ILE A N 1
ATOM 5156 C CA . ILE A 1 708 ? 5.589 7.494 -14.764 1.00 90.56 708 ILE A CA 1
ATOM 5157 C C . ILE A 1 708 ? 6.125 7.508 -16.196 1.00 90.56 708 ILE A C 1
ATOM 5159 O O . ILE A 1 708 ? 6.189 8.558 -16.828 1.00 90.56 708 ILE A O 1
ATOM 5163 N N . SER A 1 709 ? 6.539 6.346 -16.696 1.00 88.62 709 SER A N 1
ATOM 5164 C CA . SER A 1 709 ? 7.133 6.188 -18.030 1.00 88.62 709 SER A CA 1
ATOM 5165 C C . SER A 1 709 ? 6.089 5.864 -19.101 1.00 88.62 709 SER A C 1
ATOM 5167 O O . SER A 1 709 ? 6.325 6.096 -20.286 1.00 88.62 709 SER A O 1
ATOM 5169 N N . THR A 1 710 ? 4.938 5.310 -18.708 1.00 88.62 710 THR A N 1
ATOM 5170 C CA . THR A 1 710 ? 3.817 5.040 -19.617 1.00 88.62 710 THR A CA 1
ATOM 5171 C C . THR A 1 710 ? 3.022 6.308 -19.941 1.00 88.62 710 THR A C 1
ATOM 5173 O O . THR A 1 710 ? 2.706 7.105 -19.061 1.00 88.62 710 THR A O 1
ATOM 5176 N N . GLY A 1 711 ? 2.636 6.464 -21.210 1.00 84.56 711 GLY A N 1
ATOM 5177 C CA . GLY A 1 711 ? 1.717 7.516 -21.651 1.00 84.56 711 GLY A CA 1
ATOM 5178 C C . GLY A 1 711 ? 0.235 7.166 -21.483 1.00 84.56 711 GLY A C 1
ATOM 5179 O O . GLY A 1 711 ? -0.614 7.966 -21.848 1.00 84.56 711 GLY A O 1
ATOM 5180 N N . VAL A 1 712 ? -0.108 5.979 -20.968 1.00 88.38 712 VAL A N 1
ATOM 5181 C CA . VAL A 1 712 ? -1.501 5.495 -20.943 1.00 88.38 712 VAL A CA 1
ATOM 5182 C C . VAL A 1 712 ? -2.289 6.000 -19.734 1.00 88.38 712 VAL A C 1
ATOM 5184 O O . VAL A 1 712 ? -3.495 6.211 -19.841 1.00 88.38 712 VAL A O 1
ATOM 5187 N N . CYS A 1 713 ? -1.633 6.249 -18.596 1.00 85.38 713 CYS A N 1
ATOM 5188 C CA . CYS A 1 713 ? -2.313 6.675 -17.366 1.00 85.38 713 CYS A CA 1
ATOM 5189 C C . CYS A 1 713 ? -3.123 7.967 -17.562 1.00 85.38 713 CYS A C 1
ATOM 5191 O O . CYS A 1 713 ? -4.267 8.064 -17.116 1.00 85.38 713 CYS A O 1
ATOM 5193 N N . VAL A 1 714 ? -2.556 8.946 -18.273 1.00 84.69 714 VAL A N 1
ATOM 5194 C CA . VAL A 1 714 ? -3.172 10.269 -18.465 1.00 84.69 714 VAL A CA 1
ATOM 5195 C C . VAL A 1 714 ? -4.482 10.214 -19.250 1.00 84.69 714 VAL A C 1
ATOM 5197 O O . VAL A 1 714 ? -5.337 11.073 -19.049 1.00 84.69 714 VAL A O 1
ATOM 5200 N N . ASN A 1 715 ? -4.691 9.175 -20.065 1.00 84.19 715 ASN A N 1
ATOM 5201 C CA . ASN A 1 715 ? -5.897 9.030 -20.883 1.00 84.19 715 ASN A CA 1
ATOM 5202 C C . ASN A 1 715 ? -7.168 8.806 -20.052 1.00 84.19 715 ASN A C 1
ATOM 5204 O O . ASN A 1 715 ? -8.265 9.110 -20.515 1.00 84.19 715 ASN A O 1
ATOM 5208 N N . CYS A 1 716 ? -7.026 8.277 -18.834 1.00 77.94 716 CYS A N 1
ATOM 5209 C CA . CYS A 1 716 ? -8.141 8.025 -17.919 1.00 77.94 716 CYS A CA 1
ATOM 5210 C C . CYS A 1 716 ? -8.031 8.833 -16.622 1.00 77.94 716 CYS A C 1
ATOM 5212 O O . CYS A 1 716 ? -9.053 9.156 -16.022 1.00 77.94 716 CYS A O 1
ATOM 5214 N N . HIS A 1 717 ? -6.810 9.151 -16.182 1.00 78.31 717 HIS A N 1
ATOM 5215 C CA . HIS A 1 717 ? -6.563 9.814 -14.903 1.00 78.31 717 HIS A CA 1
ATOM 5216 C C . HIS A 1 717 ? -6.290 11.324 -15.017 1.00 78.31 717 HIS A C 1
ATOM 5218 O O . HIS A 1 717 ? -6.262 11.995 -13.985 1.00 78.31 717 HIS A O 1
ATOM 5224 N N . ALA A 1 718 ? -6.121 11.892 -16.220 1.00 76.69 718 ALA A N 1
ATOM 5225 C CA . ALA A 1 718 ? -5.781 13.310 -16.409 1.00 76.69 718 ALA A CA 1
ATOM 5226 C C . ALA A 1 718 ? -4.627 13.752 -15.472 1.00 76.69 718 ALA A C 1
ATOM 5228 O O . ALA A 1 718 ? -3.658 13.013 -15.310 1.00 76.69 718 ALA A O 1
ATOM 5229 N N . SER A 1 719 ? -4.723 14.921 -14.826 1.00 70.12 719 SER A N 1
ATOM 5230 C CA . SER A 1 719 ? -3.737 15.425 -13.852 1.00 70.12 719 SER A CA 1
ATOM 5231 C C . SER A 1 719 ? -3.922 14.873 -12.429 1.00 70.12 719 SER A C 1
ATOM 5233 O O . SER A 1 719 ? -3.194 15.267 -11.523 1.00 70.12 719 SER A O 1
ATOM 5235 N N . SER A 1 720 ? -4.901 13.987 -12.203 1.00 70.94 720 SER A N 1
ATOM 5236 C CA . SER A 1 720 ? -5.217 13.474 -10.857 1.00 70.94 720 SER A CA 1
ATOM 5237 C C . SER A 1 720 ? -4.248 12.395 -10.360 1.00 70.94 720 SER A C 1
ATOM 5239 O O . SER A 1 720 ? -4.233 12.089 -9.167 1.00 70.94 720 SER A O 1
ATOM 5241 N N . LEU A 1 721 ? -3.430 11.833 -11.258 1.00 78.69 721 LEU A N 1
ATOM 5242 C CA . LEU A 1 721 ? -2.448 10.797 -10.952 1.00 78.69 721 LEU A CA 1
ATOM 5243 C C . LEU A 1 721 ? -1.055 11.211 -11.438 1.00 78.69 721 LEU A C 1
ATOM 5245 O O . LEU A 1 721 ? -0.793 11.251 -12.639 1.00 78.69 721 LEU A O 1
ATOM 5249 N N . ASP A 1 722 ? -0.155 11.460 -10.491 1.00 85.31 722 ASP A N 1
ATOM 5250 C CA . ASP A 1 722 ? 1.271 11.687 -10.716 1.00 85.31 722 ASP A CA 1
ATOM 5251 C C . ASP A 1 722 ? 2.124 10.623 -9.993 1.00 85.31 722 ASP A C 1
ATOM 5253 O O . ASP A 1 722 ? 1.606 9.718 -9.329 1.00 85.31 722 ASP A O 1
ATOM 5257 N N . ALA A 1 723 ? 3.452 10.708 -10.133 1.00 87.38 723 ALA A N 1
ATOM 5258 C CA . ALA A 1 723 ? 4.382 9.775 -9.493 1.00 87.38 723 ALA A CA 1
ATOM 5259 C C . ALA A 1 723 ? 4.264 9.780 -7.957 1.00 87.38 723 ALA A C 1
ATOM 5261 O O . ALA A 1 723 ? 4.377 8.727 -7.330 1.00 87.38 723 ALA A O 1
ATOM 5262 N N . THR A 1 724 ? 3.981 10.942 -7.358 1.00 85.06 724 THR A N 1
ATOM 5263 C CA . THR A 1 724 ? 3.797 11.098 -5.909 1.00 85.06 724 THR A CA 1
ATOM 5264 C C . THR A 1 724 ? 2.562 10.343 -5.436 1.00 85.06 724 THR A C 1
ATOM 5266 O O . THR A 1 724 ? 2.633 9.569 -4.480 1.00 85.06 724 THR A O 1
ATOM 5269 N N . ARG A 1 725 ? 1.428 10.526 -6.120 1.00 84.75 725 ARG A N 1
ATOM 5270 C CA . ARG A 1 725 ? 0.172 9.860 -5.787 1.00 84.75 725 ARG A CA 1
ATOM 5271 C C . ARG A 1 725 ? 0.268 8.353 -5.993 1.00 84.75 725 ARG A C 1
ATOM 5273 O O . ARG A 1 725 ? -0.132 7.603 -5.107 1.00 84.75 725 ARG A O 1
ATOM 5280 N N . LEU A 1 726 ? 0.850 7.911 -7.106 1.00 87.31 726 LEU A N 1
ATOM 5281 C CA . LEU A 1 726 ? 1.069 6.488 -7.361 1.00 87.31 726 LEU A CA 1
ATOM 5282 C C . LEU A 1 726 ? 2.013 5.866 -6.316 1.00 87.31 726 LEU A C 1
ATOM 5284 O O . LEU A 1 726 ? 1.788 4.746 -5.858 1.00 87.31 726 LEU A O 1
ATOM 5288 N N . GLY A 1 727 ? 3.037 6.613 -5.888 1.00 86.88 727 GLY A N 1
ATOM 5289 C CA . GLY A 1 727 ? 3.923 6.230 -4.790 1.00 86.88 727 GLY A CA 1
ATOM 5290 C C . GLY A 1 727 ? 3.196 6.111 -3.447 1.00 86.88 727 GLY A C 1
ATOM 5291 O O . GLY A 1 727 ? 3.454 5.171 -2.696 1.00 86.88 727 GLY A O 1
ATOM 5292 N N . ALA A 1 728 ? 2.243 7.001 -3.162 1.00 83.75 728 ALA A N 1
ATOM 5293 C CA . ALA A 1 728 ? 1.399 6.911 -1.971 1.00 83.75 728 ALA A CA 1
ATOM 5294 C C . ALA A 1 728 ? 0.497 5.664 -1.996 1.00 83.75 728 ALA A C 1
ATOM 5296 O O . ALA A 1 728 ? 0.404 4.961 -0.988 1.00 83.75 728 ALA A O 1
ATOM 5297 N N . ASP A 1 729 ? -0.100 5.336 -3.147 1.00 84.81 729 ASP A N 1
ATOM 5298 C CA . ASP A 1 729 ? -0.912 4.123 -3.308 1.00 84.81 729 ASP A CA 1
ATOM 5299 C C . ASP A 1 729 ? -0.055 2.849 -3.138 1.00 84.81 729 ASP A C 1
ATOM 5301 O O . ASP A 1 729 ? -0.468 1.902 -2.459 1.00 84.81 729 ASP A O 1
ATOM 5305 N N . GLN A 1 730 ? 1.178 2.844 -3.668 1.00 91.25 730 GLN A N 1
ATOM 5306 C CA . GLN A 1 730 ? 2.147 1.763 -3.452 1.00 91.25 730 GLN A CA 1
ATOM 5307 C C . GLN A 1 730 ? 2.515 1.622 -1.965 1.00 91.25 730 GLN A C 1
ATOM 5309 O O . GLN A 1 730 ? 2.579 0.505 -1.444 1.00 91.25 730 GLN A O 1
ATOM 5314 N N . ALA A 1 731 ? 2.763 2.736 -1.274 1.00 87.81 731 ALA A N 1
ATOM 5315 C CA . ALA A 1 731 ? 3.111 2.740 0.143 1.00 87.81 731 ALA A CA 1
ATOM 5316 C C . ALA A 1 731 ? 1.958 2.216 1.013 1.00 87.81 731 ALA A C 1
ATOM 5318 O O . ALA A 1 731 ? 2.187 1.380 1.886 1.00 87.81 731 ALA A O 1
ATOM 5319 N N . ALA A 1 732 ? 0.720 2.632 0.733 1.00 84.75 732 ALA A N 1
ATOM 5320 C CA . ALA A 1 732 ? -0.468 2.145 1.431 1.00 84.75 732 ALA A CA 1
ATOM 5321 C C . ALA A 1 732 ? -0.655 0.629 1.254 1.00 84.75 732 ALA A C 1
ATOM 5323 O O . ALA A 1 732 ? -0.913 -0.083 2.225 1.00 84.75 732 ALA A O 1
ATOM 5324 N N . PHE A 1 733 ? -0.458 0.117 0.036 1.00 90.75 733 PHE A N 1
ATOM 5325 C CA . PHE A 1 733 ? -0.494 -1.319 -0.243 1.00 90.75 733 PHE A CA 1
ATOM 5326 C C . PHE A 1 733 ? 0.600 -2.096 0.506 1.00 90.75 733 PHE A C 1
ATOM 5328 O O . PHE A 1 733 ? 0.308 -3.113 1.136 1.00 90.75 733 PHE A O 1
ATOM 5335 N N . LYS A 1 734 ? 1.847 -1.604 0.499 1.00 92.25 734 LYS A N 1
ATOM 5336 C CA . LYS A 1 734 ? 2.957 -2.218 1.251 1.00 92.25 734 LYS A CA 1
ATOM 5337 C C . LYS A 1 734 ? 2.682 -2.230 2.760 1.00 92.25 734 LYS A C 1
ATOM 5339 O O . LYS A 1 734 ? 2.902 -3.253 3.401 1.00 92.25 734 LYS A O 1
ATOM 5344 N N . ASN A 1 735 ? 2.146 -1.140 3.313 1.00 91.31 735 ASN A N 1
ATOM 5345 C CA . ASN A 1 735 ? 1.743 -1.075 4.720 1.00 91.31 735 ASN A CA 1
ATOM 5346 C C . ASN A 1 735 ? 0.663 -2.120 5.052 1.00 91.31 735 ASN A C 1
ATOM 5348 O O . ASN A 1 735 ? 0.783 -2.843 6.038 1.00 91.31 735 ASN A O 1
ATOM 5352 N N . ALA A 1 736 ? -0.355 -2.264 4.197 1.00 91.81 736 ALA A N 1
ATOM 5353 C CA . ALA A 1 736 ? -1.403 -3.267 4.377 1.00 91.81 736 ALA A CA 1
ATOM 5354 C C . ALA A 1 736 ? -0.845 -4.708 4.379 1.00 91.81 736 ALA A C 1
ATOM 5356 O O . ALA A 1 736 ? -1.277 -5.535 5.186 1.00 91.81 736 ALA A O 1
ATOM 5357 N N . LEU A 1 737 ? 0.152 -5.003 3.534 1.00 94.69 737 LEU A N 1
ATOM 5358 C CA . LEU A 1 737 ? 0.843 -6.298 3.538 1.00 94.69 737 LEU A CA 1
ATOM 5359 C C . LEU A 1 737 ? 1.659 -6.542 4.811 1.00 94.69 737 LEU A C 1
ATOM 5361 O O . LEU A 1 737 ? 1.648 -7.664 5.318 1.00 94.69 737 LEU A O 1
ATOM 5365 N N . GLU A 1 738 ? 2.337 -5.527 5.351 1.00 95.19 738 GLU A N 1
ATOM 5366 C CA . GLU A 1 738 ? 3.061 -5.676 6.621 1.00 95.19 738 GLU A CA 1
ATOM 5367 C C . GLU A 1 738 ? 2.105 -5.912 7.800 1.00 95.19 738 GLU A C 1
ATOM 5369 O O . GLU A 1 738 ? 2.421 -6.699 8.691 1.00 95.19 738 GLU A O 1
ATOM 5374 N N . ILE A 1 739 ? 0.897 -5.339 7.781 1.00 95.38 739 ILE A N 1
ATOM 5375 C CA . ILE A 1 739 ? -0.123 -5.628 8.802 1.00 95.38 739 ILE A CA 1
ATOM 5376 C C . ILE A 1 739 ? -0.636 -7.072 8.683 1.00 95.38 739 ILE A C 1
ATOM 5378 O O . ILE A 1 739 ? -0.750 -7.767 9.695 1.00 95.38 739 ILE A O 1
ATOM 5382 N N . LEU A 1 740 ? -0.891 -7.567 7.465 1.00 96.31 740 LEU A N 1
ATOM 5383 C CA . LEU A 1 740 ? -1.252 -8.976 7.253 1.00 96.31 740 LEU A CA 1
ATOM 5384 C C . LEU A 1 740 ? -0.139 -9.920 7.729 1.00 96.31 740 LEU A C 1
ATOM 5386 O O . LEU A 1 740 ? -0.410 -10.900 8.422 1.00 96.31 740 LEU A O 1
ATOM 5390 N N . LYS A 1 741 ? 1.120 -9.600 7.423 1.00 97.00 741 LYS A N 1
ATOM 5391 C CA . LYS A 1 741 ? 2.291 -10.340 7.908 1.00 97.00 741 LYS A CA 1
ATOM 5392 C C . LYS A 1 741 ? 2.381 -10.344 9.436 1.00 97.00 741 LYS A C 1
ATOM 5394 O O . LYS A 1 741 ? 2.668 -11.387 10.017 1.00 97.00 741 LYS A O 1
ATOM 5399 N N . ALA A 1 742 ? 2.102 -9.217 10.093 1.00 96.69 742 ALA A N 1
ATOM 5400 C CA . ALA A 1 742 ? 2.061 -9.136 11.552 1.00 96.69 742 ALA A CA 1
ATOM 5401 C C . ALA A 1 742 ? 0.949 -10.022 12.143 1.00 96.69 742 ALA A C 1
ATOM 5403 O O . ALA A 1 742 ? 1.175 -10.717 13.136 1.00 96.69 742 ALA A O 1
ATOM 5404 N N . MET A 1 743 ? -0.231 -10.065 11.512 1.00 96.44 743 MET A N 1
ATOM 5405 C CA . MET A 1 743 ? -1.317 -10.960 11.928 1.00 96.44 743 MET A CA 1
ATOM 5406 C C . MET A 1 743 ? -0.955 -12.442 11.741 1.00 96.44 743 MET A C 1
ATOM 5408 O O . MET A 1 743 ? -1.208 -13.247 12.638 1.00 96.44 743 MET A O 1
ATOM 5412 N N . LEU A 1 744 ? -0.316 -12.801 10.622 1.00 96.69 744 LEU A N 1
ATOM 5413 C CA . LEU A 1 744 ? 0.204 -14.152 10.376 1.00 96.69 744 LEU A CA 1
ATOM 5414 C C . LEU A 1 744 ? 1.221 -14.564 11.450 1.00 96.69 744 LEU A C 1
ATOM 5416 O O . LEU A 1 744 ? 1.069 -15.620 12.064 1.00 96.69 744 LEU A O 1
ATOM 5420 N N . ALA A 1 745 ? 2.192 -13.697 11.757 1.00 95.81 745 ALA A N 1
ATOM 5421 C CA . ALA A 1 745 ? 3.190 -13.949 12.795 1.00 95.81 745 ALA A CA 1
ATOM 5422 C C . ALA A 1 745 ? 2.550 -14.138 14.180 1.00 95.81 745 ALA A C 1
ATOM 5424 O O . ALA A 1 745 ? 2.938 -15.039 14.922 1.00 95.81 745 ALA A O 1
ATOM 5425 N N . ARG A 1 746 ? 1.513 -13.355 14.511 1.00 93.62 746 ARG A N 1
ATOM 5426 C CA . ARG A 1 746 ? 0.746 -13.511 15.759 1.00 93.62 746 ARG A CA 1
ATOM 5427 C C . ARG A 1 746 ? 0.029 -14.861 15.855 1.00 93.62 746 ARG A C 1
ATOM 5429 O O . ARG A 1 746 ? -0.206 -15.344 16.959 1.00 93.62 746 ARG A O 1
ATOM 5436 N N . LYS A 1 747 ? -0.319 -15.470 14.721 1.00 92.50 747 LYS A N 1
ATOM 5437 C CA . LYS A 1 747 ? -0.896 -16.821 14.643 1.00 92.50 747 LYS A CA 1
ATOM 5438 C C . LYS A 1 747 ? 0.159 -17.928 14.544 1.00 92.50 747 LYS A C 1
ATOM 5440 O O . LYS A 1 747 ? -0.204 -19.084 14.391 1.00 92.50 747 LYS A O 1
ATOM 5445 N N . GLY A 1 748 ? 1.444 -17.588 14.674 1.00 91.88 748 GLY A N 1
ATOM 5446 C CA . GLY A 1 748 ? 2.556 -18.539 14.627 1.00 91.88 748 GLY A CA 1
ATOM 5447 C C . GLY A 1 748 ? 3.110 -18.796 13.222 1.00 91.88 748 GLY A C 1
ATOM 5448 O O . GLY A 1 748 ? 4.046 -19.576 13.077 1.00 91.88 748 GLY A O 1
ATOM 5449 N N . PHE A 1 749 ? 2.591 -18.123 12.191 1.00 94.50 749 PHE A N 1
ATOM 5450 C CA . PHE A 1 749 ? 3.040 -18.272 10.805 1.00 94.50 749 PHE A CA 1
ATOM 5451 C C . PHE A 1 749 ? 4.083 -17.204 10.467 1.00 94.50 749 PHE A C 1
ATOM 5453 O O . PHE A 1 749 ? 3.754 -16.107 10.009 1.00 94.50 749 PHE A O 1
ATOM 5460 N N . VAL A 1 750 ? 5.361 -17.499 10.707 1.00 93.31 750 VAL A N 1
ATOM 5461 C CA . VAL A 1 750 ? 6.443 -16.534 10.468 1.00 93.31 750 VAL A CA 1
ATOM 5462 C C . VAL A 1 750 ? 6.884 -16.600 9.010 1.00 93.31 750 VAL A C 1
ATOM 5464 O O . VAL A 1 750 ? 7.394 -17.622 8.551 1.00 93.31 750 VAL A O 1
ATOM 5467 N N . ALA A 1 751 ? 6.699 -15.493 8.290 1.00 92.06 751 ALA A N 1
ATOM 5468 C CA . ALA A 1 751 ? 7.087 -15.381 6.889 1.00 92.06 751 ALA A CA 1
ATOM 5469 C C . ALA A 1 751 ? 8.619 -15.323 6.705 1.00 92.06 751 ALA A C 1
ATOM 5471 O O . ALA A 1 751 ? 9.324 -14.656 7.465 1.00 92.06 751 ALA A O 1
ATOM 5472 N N . SER A 1 752 ? 9.126 -15.946 5.643 1.00 88.69 752 SER A N 1
ATOM 5473 C CA . SER A 1 752 ? 10.521 -15.919 5.199 1.00 88.69 752 SER A CA 1
ATOM 5474 C C . SER A 1 752 ? 10.632 -15.468 3.734 1.00 88.69 752 SER A C 1
ATOM 5476 O O . SER A 1 752 ? 9.678 -15.523 2.956 1.00 88.69 752 SER A O 1
ATOM 5478 N N . GLY A 1 753 ? 11.810 -14.969 3.342 1.00 80.19 753 GLY A N 1
ATOM 5479 C CA . GLY A 1 753 ? 12.035 -14.432 1.991 1.00 80.19 753 GLY A CA 1
ATOM 5480 C C . GLY A 1 753 ? 12.137 -15.493 0.886 1.00 80.19 753 GLY A C 1
ATOM 5481 O O . GLY A 1 753 ? 11.958 -15.175 -0.293 1.00 80.19 753 GLY A O 1
ATOM 5482 N N . GLU A 1 754 ? 12.394 -16.744 1.266 1.00 80.88 754 GLU A N 1
ATOM 5483 C CA . GLU A 1 754 ? 12.702 -17.875 0.388 1.00 80.88 754 GLU A CA 1
ATOM 5484 C C . GLU A 1 754 ? 11.731 -19.030 0.642 1.00 80.88 754 GLU A C 1
ATOM 5486 O O . GLU A 1 754 ? 11.226 -19.185 1.752 1.00 80.88 754 GLU A O 1
ATOM 5491 N N . TYR A 1 755 ? 11.483 -19.861 -0.373 1.00 82.31 755 TYR A N 1
ATOM 5492 C CA . TYR A 1 755 ? 10.648 -21.058 -0.223 1.00 82.31 755 TYR A CA 1
ATOM 5493 C C . TYR A 1 755 ? 11.182 -21.943 0.927 1.00 82.31 755 TYR A C 1
ATOM 5495 O O . TYR A 1 755 ? 12.396 -22.159 0.978 1.00 82.31 755 TYR A O 1
ATOM 5503 N N . PRO A 1 756 ? 10.333 -22.468 1.836 1.00 86.81 756 PRO A N 1
ATOM 5504 C CA . PRO A 1 756 ? 8.865 -22.580 1.768 1.00 86.81 756 PRO A CA 1
ATOM 5505 C C . PRO A 1 756 ? 8.046 -21.341 2.194 1.00 86.81 756 PRO A C 1
ATOM 5507 O O . PRO A 1 756 ? 6.830 -21.439 2.323 1.00 86.81 756 PRO A O 1
ATOM 5510 N N . TYR A 1 757 ? 8.674 -20.175 2.375 1.00 89.31 757 TYR A N 1
ATOM 5511 C CA . TYR A 1 757 ? 8.104 -18.883 2.813 1.00 89.31 757 TYR A CA 1
ATOM 5512 C C . TYR A 1 757 ? 7.505 -18.843 4.208 1.00 89.31 757 TYR A C 1
ATOM 5514 O O . TYR A 1 757 ? 7.286 -17.754 4.720 1.00 89.31 757 TYR A O 1
ATOM 5522 N N . PHE A 1 758 ? 7.241 -19.985 4.826 1.00 93.31 758 PHE A N 1
ATOM 5523 C CA . PHE A 1 758 ? 6.771 -20.074 6.195 1.00 93.31 758 PHE A CA 1
ATOM 5524 C C . PHE A 1 758 ? 7.516 -21.194 6.904 1.00 93.31 758 PHE A C 1
ATOM 5526 O O . PHE A 1 758 ? 7.863 -22.212 6.308 1.00 93.31 758 PHE A O 1
ATOM 5533 N N . ASN A 1 759 ? 7.787 -20.989 8.186 1.00 84.25 759 ASN A N 1
ATOM 5534 C CA . ASN A 1 759 ? 8.481 -21.945 9.044 1.00 84.25 759 ASN A CA 1
ATOM 5535 C C . ASN A 1 759 ? 7.577 -23.076 9.569 1.00 84.25 759 ASN A C 1
ATOM 5537 O O . ASN A 1 759 ? 8.039 -23.881 10.373 1.00 84.25 759 ASN A O 1
ATOM 5541 N N . ASN A 1 760 ? 6.310 -23.111 9.153 1.00 83.00 760 ASN A N 1
ATOM 5542 C CA . ASN A 1 760 ? 5.289 -24.006 9.681 1.00 83.00 760 ASN A CA 1
ATOM 5543 C C . ASN A 1 760 ? 4.594 -24.802 8.558 1.00 83.00 760 ASN A C 1
ATOM 5545 O O . ASN A 1 760 ? 4.459 -24.323 7.430 1.00 83.00 760 ASN A O 1
ATOM 5549 N N . SER A 1 761 ? 4.156 -26.011 8.898 1.00 88.31 761 SER A N 1
ATOM 5550 C CA . SER A 1 761 ? 3.331 -26.919 8.088 1.00 88.31 761 SER A CA 1
ATOM 5551 C C . SER A 1 761 ? 2.027 -27.317 8.783 1.00 88.31 761 SER A C 1
ATOM 5553 O O . SER A 1 761 ? 1.178 -27.938 8.150 1.00 88.31 761 SER A O 1
ATOM 5555 N N . ASP A 1 762 ? 1.862 -26.957 10.056 1.00 94.25 762 ASP A N 1
ATOM 5556 C CA . ASP A 1 762 ? 0.604 -27.067 10.785 1.00 94.25 762 ASP A CA 1
ATOM 5557 C C . ASP A 1 762 ? -0.185 -25.771 10.619 1.00 94.25 762 ASP A C 1
ATOM 5559 O O . ASP A 1 762 ? 0.134 -24.747 11.224 1.00 94.25 762 ASP A O 1
ATOM 5563 N N . TRP A 1 763 ? -1.205 -25.810 9.771 1.00 94.81 763 TRP A N 1
ATOM 5564 C CA . TRP A 1 763 ? -2.090 -24.685 9.492 1.00 94.81 763 TRP A CA 1
ATOM 5565 C C . TRP A 1 763 ? -3.352 -24.709 10.359 1.00 94.81 763 TRP A C 1
ATOM 5567 O O . TRP A 1 763 ? -4.116 -23.745 10.333 1.00 94.81 763 TRP A O 1
ATOM 5577 N N . GLY A 1 764 ? -3.566 -25.770 11.139 1.00 93.56 764 GLY A N 1
ATOM 5578 C CA . GLY A 1 764 ? -4.811 -26.070 11.838 1.00 93.56 764 GLY A CA 1
ATOM 5579 C C . GLY A 1 764 ? -5.644 -27.139 11.130 1.00 93.56 764 GLY A C 1
ATOM 5580 O O . GLY A 1 764 ? -5.172 -27.849 10.248 1.00 93.56 764 GLY A O 1
ATOM 5581 N N . SER A 1 765 ? -6.911 -27.273 11.520 1.00 92.56 765 SER A N 1
ATOM 5582 C CA . SER A 1 765 ? -7.792 -28.334 11.027 1.00 92.56 765 SER A CA 1
ATOM 5583 C C . SER A 1 765 ? -8.702 -27.877 9.885 1.00 92.56 765 SER A C 1
ATOM 5585 O O . SER A 1 765 ? -9.328 -26.817 9.946 1.00 92.56 765 SER A O 1
ATOM 5587 N N . ASP A 1 766 ? -8.805 -28.722 8.858 1.00 93.75 766 ASP A N 1
ATOM 5588 C CA . ASP A 1 766 ? -9.818 -28.657 7.797 1.00 93.75 766 ASP A CA 1
ATOM 5589 C C . ASP A 1 766 ? -10.028 -27.238 7.216 1.00 93.75 766 ASP A C 1
ATOM 5591 O O . ASP A 1 766 ? -9.061 -26.598 6.799 1.00 93.75 766 ASP A O 1
ATOM 5595 N N . GLN A 1 767 ? -11.256 -26.704 7.201 1.00 94.88 767 GLN A N 1
ATOM 5596 C CA . GLN A 1 767 ? -11.541 -25.381 6.636 1.00 94.88 767 GLN A CA 1
ATOM 5597 C C . GLN A 1 767 ? -10.827 -24.232 7.371 1.00 94.88 767 GLN A C 1
ATOM 5599 O O . GLN A 1 767 ? -10.457 -23.236 6.744 1.00 94.88 767 GLN A O 1
ATOM 5604 N N . ALA A 1 768 ? -10.601 -24.352 8.684 1.00 93.69 768 ALA A N 1
ATOM 5605 C CA . ALA A 1 768 ? -9.833 -23.361 9.437 1.00 93.69 768 ALA A CA 1
ATOM 5606 C C . ALA A 1 768 ? -8.352 -23.388 9.023 1.00 93.69 768 ALA A C 1
ATOM 5608 O O . ALA A 1 768 ? -7.750 -22.330 8.826 1.00 93.69 768 ALA A O 1
ATOM 5609 N N . GLY A 1 769 ? -7.808 -24.589 8.796 1.00 95.38 769 GLY A N 1
ATOM 5610 C CA . GLY A 1 769 ? -6.478 -24.795 8.226 1.00 95.38 769 GLY A CA 1
ATOM 5611 C C . GLY A 1 769 ? -6.340 -24.226 6.816 1.00 95.38 769 GLY A C 1
ATOM 5612 O O . GLY A 1 769 ? -5.382 -23.509 6.517 1.00 95.38 769 GLY A O 1
ATOM 5613 N N . ALA A 1 770 ? -7.345 -24.446 5.968 1.00 96.62 770 ALA A N 1
ATOM 5614 C CA . ALA A 1 770 ? -7.408 -23.861 4.633 1.00 96.62 770 ALA A CA 1
ATOM 5615 C C . ALA A 1 770 ? -7.468 -22.328 4.666 1.00 96.62 770 ALA A C 1
ATOM 5617 O O . ALA A 1 770 ? -6.779 -21.682 3.881 1.00 96.62 770 ALA A O 1
ATOM 5618 N N . ASN A 1 771 ? -8.213 -21.729 5.600 1.00 96.75 771 ASN A N 1
ATOM 5619 C CA . ASN A 1 771 ? -8.271 -20.273 5.756 1.00 96.75 771 ASN A CA 1
ATOM 5620 C C . ASN A 1 771 ? -6.930 -19.688 6.227 1.00 96.75 771 ASN A C 1
ATOM 5622 O O . ASN A 1 771 ? -6.511 -18.644 5.724 1.00 96.75 771 ASN A O 1
ATOM 5626 N N . ALA A 1 772 ? -6.225 -20.364 7.140 1.00 96.56 772 ALA A N 1
ATOM 5627 C CA . ALA A 1 772 ? -4.902 -19.942 7.598 1.00 96.56 772 ALA A CA 1
ATOM 5628 C C . ALA A 1 772 ? -3.848 -20.030 6.479 1.00 96.56 772 ALA A C 1
ATOM 5630 O O . ALA A 1 772 ? -3.157 -19.044 6.199 1.00 96.56 772 ALA A O 1
ATOM 5631 N N . MET A 1 773 ? -3.773 -21.170 5.779 1.00 97.00 773 MET A N 1
ATOM 5632 C CA . MET A 1 773 ? -2.910 -21.322 4.602 1.00 97.00 773 MET A CA 1
ATOM 5633 C C . MET A 1 773 ? -3.307 -20.342 3.492 1.00 97.00 773 MET A C 1
ATOM 5635 O O . MET A 1 773 ? -2.442 -19.763 2.843 1.00 97.00 773 MET A O 1
ATOM 5639 N N . GLY A 1 774 ? -4.603 -20.112 3.295 1.00 96.94 774 GLY A N 1
ATOM 5640 C CA . GLY A 1 774 ? -5.158 -19.175 2.324 1.00 96.94 774 GLY A CA 1
ATOM 5641 C C . GLY A 1 774 ? -4.765 -17.722 2.595 1.00 96.94 774 GLY A C 1
ATOM 5642 O O . GLY A 1 774 ? -4.390 -16.998 1.672 1.00 96.94 774 GLY A O 1
ATOM 5643 N N . ALA A 1 775 ? -4.756 -17.295 3.858 1.00 97.88 775 ALA A N 1
ATOM 5644 C CA . ALA A 1 775 ? -4.267 -15.976 4.256 1.00 97.88 775 ALA A CA 1
ATOM 5645 C C . ALA A 1 775 ? -2.756 -15.818 3.991 1.00 97.88 775 ALA A C 1
ATOM 5647 O O . ALA A 1 775 ? -2.315 -14.805 3.441 1.00 97.88 775 ALA A O 1
ATOM 5648 N N . ALA A 1 776 ? -1.965 -16.844 4.319 1.00 97.19 776 ALA A N 1
ATOM 5649 C CA . ALA A 1 776 ? -0.536 -16.905 4.012 1.00 97.19 776 ALA A CA 1
ATOM 5650 C C . ALA A 1 776 ? -0.269 -16.898 2.493 1.00 97.19 776 ALA A C 1
ATOM 5652 O O . ALA A 1 776 ? 0.623 -16.201 2.001 1.00 97.19 776 ALA A O 1
ATOM 5653 N N . TYR A 1 777 ? -1.098 -17.613 1.736 1.00 96.88 777 TYR A N 1
ATOM 5654 C CA . TYR A 1 777 ? -1.097 -17.643 0.280 1.00 96.88 777 TYR A CA 1
ATOM 5655 C C . TYR A 1 777 ? -1.372 -16.257 -0.310 1.00 96.88 777 TYR A C 1
ATOM 5657 O O . TYR A 1 777 ? -0.608 -15.792 -1.157 1.00 96.88 777 TYR A O 1
ATOM 5665 N N . ASN A 1 778 ? -2.409 -15.566 0.173 1.00 97.38 778 ASN A N 1
ATOM 5666 C CA . ASN A 1 778 ? -2.759 -14.213 -0.258 1.00 97.38 778 ASN A CA 1
ATOM 5667 C C . ASN A 1 778 ? -1.623 -13.219 0.011 1.00 97.38 778 ASN A C 1
ATOM 5669 O O . ASN A 1 778 ? -1.314 -12.399 -0.856 1.00 97.38 778 ASN A O 1
ATOM 5673 N N . TYR A 1 779 ? -0.950 -13.326 1.163 1.00 97.06 779 TYR A N 1
ATOM 5674 C CA . TYR A 1 779 ? 0.243 -12.532 1.455 1.00 97.06 779 TYR A CA 1
ATOM 5675 C C . TYR A 1 779 ? 1.349 -12.761 0.415 1.00 97.06 779 TYR A C 1
ATOM 5677 O O . TYR A 1 779 ? 1.844 -11.798 -0.170 1.00 97.06 779 TYR A O 1
ATOM 5685 N N . VAL A 1 780 ? 1.713 -14.018 0.132 1.00 95.56 780 VAL A N 1
ATOM 5686 C CA . VAL A 1 780 ? 2.784 -14.333 -0.832 1.00 95.56 780 VAL A CA 1
ATOM 5687 C C . VAL A 1 780 ? 2.400 -13.930 -2.256 1.00 95.56 780 VAL A C 1
ATOM 5689 O O . VAL A 1 780 ? 3.234 -13.380 -2.973 1.00 95.56 780 VAL A O 1
ATOM 5692 N N . LEU A 1 781 ? 1.150 -14.151 -2.667 1.00 95.31 781 LEU A N 1
ATOM 5693 C CA . LEU A 1 781 ? 0.631 -13.747 -3.976 1.00 95.31 781 LEU A CA 1
ATOM 5694 C C . LEU A 1 781 ? 0.826 -12.248 -4.212 1.00 95.31 781 LEU A C 1
ATOM 5696 O O . LEU A 1 781 ? 1.371 -11.844 -5.237 1.00 95.31 781 LEU A O 1
ATOM 5700 N N . LEU A 1 782 ? 0.391 -11.434 -3.252 1.00 95.62 782 LEU A N 1
ATOM 5701 C CA . LEU A 1 782 ? 0.416 -9.979 -3.353 1.00 95.62 782 LEU A CA 1
ATOM 5702 C C . LEU A 1 782 ? 1.822 -9.410 -3.132 1.00 95.62 782 LEU A C 1
ATOM 5704 O O . LEU A 1 782 ? 2.213 -8.473 -3.818 1.00 95.62 782 LEU A O 1
ATOM 5708 N N . LEU A 1 783 ? 2.631 -10.014 -2.257 1.00 93.56 783 LEU A N 1
ATOM 5709 C CA . LEU A 1 783 ? 4.045 -9.661 -2.099 1.00 93.56 783 LEU A CA 1
ATOM 5710 C C . LEU A 1 783 ? 4.834 -9.883 -3.397 1.00 93.56 783 LEU A C 1
ATOM 5712 O O . LEU A 1 783 ? 5.752 -9.128 -3.716 1.00 93.56 783 LEU A O 1
ATOM 5716 N N . LYS A 1 784 ? 4.501 -10.946 -4.137 1.00 91.69 784 LYS A N 1
ATOM 5717 C CA . LYS A 1 784 ? 5.171 -11.328 -5.385 1.00 91.69 784 LYS A CA 1
ATOM 5718 C C . LYS A 1 784 ? 4.486 -10.764 -6.632 1.00 91.69 784 LYS A C 1
ATOM 5720 O O . LYS A 1 784 ? 4.933 -11.078 -7.733 1.00 91.69 784 LYS A O 1
ATOM 5725 N N . ASP A 1 785 ? 3.477 -9.910 -6.468 1.00 93.56 785 ASP A N 1
ATOM 5726 C CA . ASP A 1 785 ? 2.957 -9.000 -7.487 1.00 93.56 785 ASP A CA 1
ATOM 5727 C C . ASP A 1 785 ? 3.153 -7.545 -7.018 1.00 93.56 785 ASP A C 1
ATOM 5729 O O . ASP A 1 785 ? 2.244 -6.937 -6.444 1.00 93.56 785 ASP A O 1
ATOM 5733 N N . PRO A 1 786 ? 4.331 -6.945 -7.271 1.00 87.81 786 PRO A N 1
ATOM 5734 C CA . PRO A 1 786 ? 4.627 -5.597 -6.803 1.00 87.81 786 PRO A CA 1
ATOM 5735 C C . PRO A 1 786 ? 3.706 -4.534 -7.416 1.00 87.81 786 PRO A C 1
ATOM 5737 O O . PRO A 1 786 ? 3.704 -3.417 -6.913 1.00 87.81 786 PRO A O 1
ATOM 5740 N N . GLY A 1 787 ? 2.942 -4.859 -8.469 1.00 91.94 787 GLY A N 1
ATOM 5741 C CA . GLY A 1 787 ? 1.968 -3.988 -9.128 1.00 91.94 787 GLY A CA 1
ATOM 5742 C C . GLY A 1 787 ? 0.511 -4.250 -8.736 1.00 91.94 787 GLY A C 1
ATOM 5743 O O . GLY A 1 787 ? -0.380 -3.650 -9.335 1.00 91.94 787 GLY A O 1
ATOM 5744 N N . ALA A 1 788 ? 0.225 -5.103 -7.742 1.00 93.31 788 ALA A N 1
ATOM 5745 C CA . ALA A 1 788 ? -1.150 -5.487 -7.388 1.00 93.31 788 ALA A CA 1
ATOM 5746 C C . ALA A 1 788 ? -2.051 -4.291 -7.016 1.00 93.31 788 ALA A C 1
ATOM 5748 O O . ALA A 1 788 ? -3.253 -4.304 -7.293 1.00 93.31 788 ALA A O 1
ATOM 5749 N N . TYR A 1 789 ? -1.456 -3.229 -6.460 1.00 90.56 789 TYR A N 1
ATOM 5750 C CA . TYR A 1 789 ? -2.119 -1.955 -6.159 1.00 90.56 789 TYR A CA 1
ATOM 5751 C C . TYR A 1 789 ? -2.610 -1.193 -7.405 1.00 90.56 789 TYR A C 1
ATOM 5753 O O . TYR A 1 789 ? -3.391 -0.258 -7.269 1.00 90.56 789 TYR A O 1
ATOM 5761 N N . VAL A 1 790 ? -2.200 -1.608 -8.608 1.00 92.31 790 VAL A N 1
ATOM 5762 C CA . VAL A 1 790 ? -2.694 -1.110 -9.901 1.00 92.31 790 VAL A CA 1
ATOM 5763 C C . VAL A 1 790 ? -3.454 -2.201 -10.651 1.00 92.31 790 VAL A C 1
ATOM 5765 O O . VAL A 1 790 ? -4.534 -1.928 -11.168 1.00 92.31 790 VAL A O 1
ATOM 5768 N N . HIS A 1 791 ? -2.942 -3.436 -10.704 1.00 94.06 791 HIS A N 1
ATOM 5769 C CA . HIS A 1 791 ? -3.551 -4.513 -11.496 1.00 94.06 791 HIS A CA 1
ATOM 5770 C C . HIS A 1 791 ? -5.008 -4.778 -11.101 1.00 94.06 791 HIS A C 1
ATOM 5772 O O . HIS A 1 791 ? -5.861 -4.916 -11.979 1.00 94.06 791 HIS A O 1
ATOM 5778 N N . ASN A 1 792 ? -5.298 -4.826 -9.795 1.00 91.75 792 ASN A N 1
ATOM 5779 C CA . ASN A 1 792 ? -6.658 -4.882 -9.259 1.00 91.75 792 ASN A CA 1
ATOM 5780 C C . ASN A 1 792 ? -6.670 -4.467 -7.774 1.00 91.75 792 ASN A C 1
ATOM 5782 O O . ASN A 1 792 ? -6.771 -5.301 -6.872 1.00 91.75 792 ASN A O 1
ATOM 5786 N N . ALA A 1 793 ? -6.552 -3.160 -7.520 1.00 87.62 793 ALA A N 1
ATOM 5787 C CA . ALA A 1 793 ? -6.390 -2.603 -6.174 1.00 87.62 793 ALA A CA 1
ATOM 5788 C C . ALA A 1 793 ? -7.514 -3.002 -5.202 1.00 87.62 793 ALA A C 1
ATOM 5790 O O . ALA A 1 793 ? -7.274 -3.223 -4.015 1.00 87.62 793 ALA A O 1
ATOM 5791 N N . THR A 1 794 ? -8.752 -3.083 -5.697 1.00 82.69 794 THR A N 1
ATOM 5792 C CA . THR A 1 794 ? -9.923 -3.454 -4.891 1.00 82.69 794 THR A CA 1
ATOM 5793 C C . THR A 1 794 ? -9.878 -4.926 -4.501 1.00 82.69 794 THR A C 1
ATOM 5795 O O . THR A 1 794 ? -10.135 -5.259 -3.346 1.00 82.69 794 THR A O 1
ATOM 5798 N N . TYR A 1 795 ? -9.489 -5.801 -5.431 1.00 89.56 795 TYR A N 1
ATOM 5799 C CA . TYR A 1 795 ? -9.325 -7.222 -5.150 1.00 89.56 795 TYR A CA 1
ATOM 5800 C C . TYR A 1 795 ? -8.193 -7.481 -4.152 1.00 89.56 795 TYR A C 1
ATOM 5802 O O . TYR A 1 795 ? -8.411 -8.156 -3.148 1.00 89.56 795 TYR A O 1
ATOM 5810 N N . ALA A 1 796 ? -7.015 -6.883 -4.371 1.00 92.50 796 ALA A N 1
ATOM 5811 C CA . ALA A 1 796 ? -5.873 -7.004 -3.463 1.00 92.50 796 ALA A CA 1
ATOM 5812 C C . ALA A 1 796 ? -6.231 -6.558 -2.035 1.00 92.50 796 ALA A C 1
ATOM 5814 O O . ALA A 1 796 ? -5.945 -7.255 -1.064 1.00 92.50 796 ALA A O 1
ATOM 5815 N N . ARG A 1 797 ? -6.937 -5.429 -1.913 1.00 87.69 797 ARG A N 1
ATOM 5816 C CA . ARG A 1 797 ? -7.461 -4.912 -0.644 1.00 87.69 797 ARG A CA 1
ATOM 5817 C C . ARG A 1 797 ? -8.429 -5.878 0.033 1.00 87.69 797 ARG A C 1
ATOM 5819 O O . ARG A 1 797 ? -8.254 -6.141 1.219 1.00 87.69 797 ARG A O 1
ATOM 5826 N N . LYS A 1 798 ? -9.416 -6.418 -0.696 1.00 87.50 798 LYS A N 1
ATOM 5827 C CA . LYS A 1 798 ? -10.388 -7.380 -0.143 1.00 87.50 798 LYS A CA 1
ATOM 5828 C C . LYS A 1 798 ? -9.684 -8.636 0.373 1.00 87.50 798 LYS A C 1
ATOM 5830 O O . LYS A 1 798 ? -9.941 -9.036 1.501 1.00 87.50 798 LYS A O 1
ATOM 5835 N N . LEU A 1 799 ? -8.738 -9.191 -0.392 1.00 94.25 799 LEU A N 1
ATOM 5836 C CA . LEU A 1 799 ? -7.936 -10.339 0.046 1.00 94.25 799 LEU A CA 1
ATOM 5837 C C . LEU A 1 799 ? -7.182 -10.048 1.350 1.00 94.25 799 LEU A C 1
ATOM 5839 O O . LEU A 1 799 ? -7.206 -10.879 2.255 1.00 94.25 799 LEU A O 1
ATOM 5843 N N . ILE A 1 800 ? -6.533 -8.883 1.468 1.00 94.75 800 ILE A N 1
ATOM 5844 C CA . ILE A 1 800 ? -5.776 -8.510 2.673 1.00 94.75 800 ILE A CA 1
ATOM 5845 C C . ILE A 1 800 ? -6.704 -8.378 3.885 1.00 94.75 800 ILE A C 1
ATOM 5847 O O . ILE A 1 800 ? -6.446 -8.995 4.917 1.00 94.75 800 ILE A O 1
ATOM 5851 N N . VAL A 1 801 ? -7.777 -7.592 3.761 1.00 90.31 801 VAL A N 1
ATOM 5852 C CA . VAL A 1 801 ? -8.695 -7.301 4.874 1.00 90.31 801 VAL A CA 1
ATOM 5853 C C . VAL A 1 801 ? -9.384 -8.573 5.360 1.00 90.31 801 VAL A C 1
ATOM 5855 O O . VAL A 1 801 ? -9.374 -8.839 6.559 1.00 90.31 801 VAL A O 1
ATOM 5858 N N . ASP A 1 802 ? -9.900 -9.395 4.448 1.00 92.88 802 ASP A N 1
ATOM 5859 C CA . ASP A 1 802 ? -10.561 -10.648 4.817 1.00 92.88 802 ASP A CA 1
ATOM 5860 C C . ASP A 1 802 ? -9.592 -11.645 5.446 1.00 92.88 802 ASP A C 1
ATOM 5862 O O . ASP A 1 802 ? -9.956 -12.352 6.380 1.00 92.88 802 ASP A O 1
ATOM 5866 N N . SER A 1 803 ? -8.346 -11.693 4.963 1.00 96.56 803 SER A N 1
ATOM 5867 C CA . SER A 1 803 ? -7.313 -12.550 5.551 1.00 96.56 803 SER A CA 1
ATOM 5868 C C . SER A 1 803 ? -7.007 -12.129 6.991 1.00 96.56 803 SER A C 1
ATOM 5870 O O . SER A 1 803 ? -6.886 -12.984 7.863 1.00 96.56 803 SER A O 1
ATOM 5872 N N . ILE A 1 804 ? -6.929 -10.823 7.273 1.00 95.06 804 ILE A N 1
ATOM 5873 C CA . ILE A 1 804 ? -6.731 -10.302 8.636 1.00 95.06 804 ILE A CA 1
ATOM 5874 C C . ILE A 1 804 ? -7.931 -10.643 9.530 1.00 95.06 804 ILE A C 1
ATOM 5876 O O . ILE A 1 804 ? -7.735 -11.148 10.636 1.00 95.06 804 ILE A O 1
ATOM 5880 N N . ASP A 1 805 ? -9.149 -10.385 9.050 1.00 91.25 805 ASP A N 1
ATOM 5881 C CA . ASP A 1 805 ? -10.402 -10.636 9.771 1.00 91.25 805 ASP A CA 1
ATOM 5882 C C . ASP A 1 805 ? -10.552 -12.128 10.096 1.00 91.25 805 ASP A C 1
ATOM 5884 O O . ASP A 1 805 ? -10.641 -12.509 11.262 1.00 91.25 805 ASP A O 1
ATOM 5888 N N . SER A 1 806 ? -10.418 -12.993 9.086 1.00 93.56 806 SER A N 1
ATOM 5889 C CA . SER A 1 806 ? -10.519 -14.442 9.250 1.00 93.56 806 SER A CA 1
ATOM 5890 C C . SER A 1 806 ? -9.435 -15.017 10.149 1.00 93.56 806 SER A C 1
ATOM 5892 O O . SER A 1 806 ? -9.731 -15.924 10.924 1.00 93.56 806 SER A O 1
ATOM 5894 N N . LEU A 1 807 ? -8.193 -14.529 10.076 1.00 95.25 807 LEU A N 1
ATOM 5895 C CA . LEU A 1 807 ? -7.155 -14.970 11.005 1.00 95.25 807 LEU A CA 1
ATOM 5896 C C . LEU A 1 807 ? -7.513 -14.557 12.432 1.00 95.25 807 LEU A C 1
ATOM 5898 O O . LEU A 1 807 ? -7.375 -15.363 13.351 1.00 95.25 807 LEU A O 1
ATOM 5902 N N . HIS A 1 808 ? -7.968 -13.322 12.642 1.00 93.44 808 HIS A N 1
ATOM 5903 C CA . HIS A 1 808 ? -8.269 -12.809 13.974 1.00 93.44 808 HIS A CA 1
ATOM 5904 C C . HIS A 1 808 ? -9.499 -13.487 14.597 1.00 93.44 808 HIS A C 1
ATOM 5906 O O . HIS A 1 808 ? -9.379 -14.049 15.687 1.00 93.44 808 HIS A O 1
ATOM 5912 N N . ASN A 1 809 ? -10.624 -13.479 13.881 1.00 86.50 809 ASN A N 1
ATOM 5913 C CA . ASN A 1 809 ? -11.951 -13.877 14.353 1.00 86.50 809 ASN A CA 1
ATOM 5914 C C . ASN A 1 809 ? -12.329 -15.328 14.002 1.00 86.50 809 ASN A C 1
ATOM 5916 O O . ASN A 1 809 ? -13.394 -15.799 14.393 1.00 86.50 809 ASN A O 1
ATOM 5920 N N . GLY A 1 810 ? -11.501 -16.040 13.231 1.00 85.12 810 GLY A N 1
ATOM 5921 C CA . GLY A 1 810 ? -11.808 -17.381 12.712 1.00 85.12 810 GLY A CA 1
ATOM 5922 C C . GLY A 1 810 ? -12.781 -17.390 11.523 1.00 85.12 810 GLY A C 1
ATOM 5923 O O . GLY A 1 810 ? -12.944 -18.416 10.870 1.00 85.12 810 GLY A O 1
ATOM 5924 N N . SER A 1 811 ? -13.398 -16.249 11.212 1.00 84.25 811 SER A N 1
ATOM 5925 C CA . SER A 1 811 ? -14.304 -16.023 10.083 1.00 84.25 811 SER A CA 1
ATOM 5926 C C . SER A 1 811 ? -14.247 -14.550 9.664 1.00 84.25 811 SER A C 1
ATOM 5928 O O . SER A 1 811 ? -13.672 -13.732 10.379 1.00 84.25 811 SER A O 1
ATOM 5930 N N . VAL A 1 812 ? -14.812 -14.204 8.506 1.00 83.50 812 VAL A N 1
ATOM 5931 C CA . VAL A 1 812 ? -14.891 -12.807 8.054 1.00 83.50 812 VAL A CA 1
ATOM 5932 C C . VAL A 1 812 ? -16.151 -12.166 8.631 1.00 83.50 812 VAL A C 1
ATOM 5934 O O . VAL A 1 812 ? -17.263 -12.528 8.254 1.00 83.50 812 VAL A O 1
ATOM 5937 N N . THR A 1 813 ? -15.964 -11.217 9.543 1.00 76.12 813 THR A N 1
ATOM 5938 C CA . THR A 1 813 ? -17.026 -10.481 10.245 1.00 76.12 813 THR A CA 1
ATOM 5939 C C . THR A 1 813 ? -17.376 -9.150 9.573 1.00 76.12 813 THR A C 1
ATOM 5941 O O . THR A 1 813 ? -18.404 -8.551 9.876 1.00 76.12 813 THR A O 1
ATOM 5944 N N . GLY A 1 814 ? -16.517 -8.668 8.670 1.00 67.81 814 GLY A N 1
ATOM 5945 C CA . GLY A 1 814 ? -16.604 -7.336 8.073 1.00 67.81 814 GLY A CA 1
ATOM 5946 C C . GLY A 1 814 ? -15.899 -6.255 8.899 1.00 67.81 814 GLY A C 1
ATOM 5947 O O . GLY A 1 814 ? -15.863 -5.090 8.486 1.00 67.81 814 GLY A O 1
ATOM 5948 N N . SER A 1 815 ? -15.292 -6.608 10.040 1.00 73.94 815 SER A N 1
ATOM 5949 C CA . SER A 1 815 ? -14.499 -5.678 10.839 1.00 73.94 815 SER A CA 1
ATOM 5950 C C . SER A 1 815 ? -13.156 -6.235 11.298 1.00 73.94 815 SER A C 1
ATOM 5952 O O . SER A 1 815 ? -13.047 -7.339 11.815 1.00 73.94 815 SER A O 1
ATOM 5954 N N . ILE A 1 816 ? -12.123 -5.401 11.159 1.00 81.00 816 ILE A N 1
ATOM 5955 C CA . ILE A 1 816 ? -10.758 -5.675 11.619 1.00 81.00 816 ILE A CA 1
ATOM 5956 C C . ILE A 1 816 ? -10.361 -4.781 12.797 1.00 81.00 816 ILE A C 1
ATOM 5958 O O . ILE A 1 816 ? -9.209 -4.806 13.210 1.00 81.00 816 ILE A O 1
ATOM 5962 N N . ASP A 1 817 ? -11.275 -3.984 13.354 1.00 81.88 817 ASP A N 1
ATOM 5963 C CA . ASP A 1 817 ? -10.923 -2.941 14.327 1.00 81.88 817 ASP A CA 1
ATOM 5964 C C . ASP A 1 817 ? -10.320 -3.547 15.605 1.00 81.88 817 ASP A C 1
ATOM 5966 O O . ASP A 1 817 ? -9.291 -3.083 16.099 1.00 81.88 817 ASP A O 1
ATOM 5970 N N . SER A 1 818 ? -10.888 -4.660 16.085 1.00 81.62 818 SER A N 1
ATOM 5971 C CA . SER A 1 818 ? -10.330 -5.449 17.191 1.00 81.62 818 SER A CA 1
ATOM 5972 C C . SER A 1 818 ? -8.974 -6.062 16.837 1.00 81.62 818 SER A C 1
ATOM 5974 O O . SER A 1 818 ? -8.061 -6.083 17.668 1.00 81.62 818 SER A O 1
ATOM 5976 N N . ALA A 1 819 ? -8.809 -6.513 15.591 1.00 87.00 819 ALA A N 1
ATOM 5977 C CA . ALA A 1 819 ? -7.563 -7.065 15.082 1.00 87.00 819 ALA A CA 1
ATOM 5978 C C . ALA A 1 819 ? -6.449 -6.006 15.088 1.00 87.00 819 ALA A C 1
ATOM 5980 O O . ALA A 1 819 ? -5.341 -6.281 15.554 1.00 87.00 819 ALA A O 1
ATOM 5981 N N . LEU A 1 820 ? -6.758 -4.782 14.653 1.00 87.06 820 LEU A N 1
ATOM 5982 C CA . LEU A 1 820 ? -5.835 -3.648 14.658 1.00 87.06 820 LEU A CA 1
ATOM 5983 C C . LEU A 1 820 ? -5.512 -3.181 16.075 1.00 87.06 820 LEU A C 1
ATOM 5985 O O . LEU A 1 820 ? -4.335 -3.066 16.409 1.00 87.06 820 LEU A O 1
ATOM 5989 N N . ALA A 1 821 ? -6.521 -2.998 16.932 1.00 86.19 821 ALA A N 1
ATOM 5990 C CA . ALA A 1 821 ? -6.317 -2.639 18.335 1.00 86.19 821 ALA A CA 1
ATOM 5991 C C . ALA A 1 821 ? -5.414 -3.655 19.050 1.00 86.19 821 ALA A C 1
ATOM 5993 O O . ALA A 1 821 ? -4.532 -3.286 19.823 1.00 86.19 821 ALA A O 1
ATOM 5994 N N . THR A 1 822 ? -5.581 -4.939 18.733 1.00 90.00 822 THR A N 1
ATOM 5995 C CA . THR A 1 822 ? -4.751 -6.013 19.277 1.00 90.00 822 THR A CA 1
ATOM 5996 C C . THR A 1 822 ? -3.298 -5.926 18.807 1.00 90.00 822 THR A C 1
ATOM 5998 O O . THR A 1 822 ? -2.388 -6.069 19.622 1.00 90.00 822 THR A O 1
ATOM 6001 N N . LEU A 1 823 ? -3.061 -5.693 17.511 1.00 91.62 823 LEU A N 1
ATOM 6002 C CA . LEU A 1 823 ? -1.705 -5.562 16.966 1.00 91.62 823 LEU A CA 1
ATOM 6003 C C . LEU A 1 823 ? -0.997 -4.292 17.465 1.00 91.62 823 LEU A C 1
ATOM 6005 O O . LEU A 1 823 ? 0.211 -4.322 17.704 1.00 91.62 823 LEU A O 1
ATOM 6009 N N . VAL A 1 824 ? -1.734 -3.192 17.654 1.00 92.44 824 VAL A N 1
ATOM 6010 C CA . VAL A 1 824 ? -1.206 -1.960 18.260 1.00 92.44 824 VAL A CA 1
ATOM 6011 C C . VAL A 1 824 ? -0.879 -2.192 19.733 1.00 92.44 824 VAL A C 1
ATOM 6013 O O . VAL A 1 824 ? 0.219 -1.865 20.177 1.00 92.44 824 VAL A O 1
ATOM 6016 N N . GLY A 1 825 ? -1.792 -2.810 20.487 1.00 85.88 825 GLY A N 1
ATOM 6017 C CA . GLY A 1 825 ? -1.600 -3.111 21.906 1.00 85.88 825 GLY A CA 1
ATOM 6018 C C . GLY A 1 825 ? -0.417 -4.044 22.175 1.00 85.88 825 GLY A C 1
ATOM 6019 O O . GLY A 1 825 ? 0.228 -3.925 23.213 1.00 85.88 825 GLY A O 1
ATOM 6020 N N . SER A 1 826 ? -0.082 -4.931 21.231 1.00 88.88 826 SER A N 1
ATOM 6021 C CA . SER A 1 826 ? 1.111 -5.781 21.314 1.00 88.88 826 SER A CA 1
ATOM 6022 C C . SER A 1 826 ? 2.395 -5.110 20.809 1.00 88.88 826 SER A C 1
ATOM 6024 O O . SER A 1 826 ? 3.444 -5.747 20.820 1.00 88.88 826 SER A O 1
ATOM 6026 N N . GLY A 1 827 ? 2.324 -3.875 20.300 1.00 89.56 827 GLY A N 1
ATOM 6027 C CA . GLY A 1 827 ? 3.450 -3.181 19.668 1.00 89.56 827 GLY A CA 1
ATOM 6028 C C . GLY A 1 827 ? 3.905 -3.790 18.336 1.00 89.56 827 GLY A C 1
ATOM 6029 O O . GLY A 1 827 ? 4.993 -3.469 17.865 1.00 89.56 827 GLY A O 1
ATOM 6030 N N . ALA A 1 828 ? 3.101 -4.668 17.723 1.00 86.69 828 ALA A N 1
ATOM 6031 C CA . ALA A 1 828 ? 3.440 -5.308 16.450 1.00 86.69 828 ALA A CA 1
ATOM 6032 C C . ALA A 1 828 ? 3.298 -4.341 15.262 1.00 86.69 828 ALA A C 1
ATOM 6034 O O . ALA A 1 828 ? 3.983 -4.501 14.254 1.00 86.69 828 ALA A O 1
ATOM 6035 N N . ILE A 1 829 ? 2.420 -3.340 15.389 1.00 89.94 829 ILE A N 1
ATOM 6036 C CA . ILE A 1 829 ? 2.242 -2.237 14.435 1.00 89.94 829 ILE A CA 1
ATOM 6037 C C . ILE A 1 829 ? 2.062 -0.913 15.196 1.00 89.94 829 ILE A C 1
ATOM 6039 O O . ILE A 1 829 ? 1.703 -0.912 16.374 1.00 89.94 829 ILE A O 1
ATOM 6043 N N . SER A 1 830 ? 2.281 0.226 14.533 1.00 88.06 830 SER A N 1
ATOM 6044 C CA . SER A 1 830 ? 2.000 1.550 15.108 1.00 88.06 830 SER A CA 1
ATOM 6045 C C . SER A 1 830 ? 0.520 1.933 14.967 1.00 88.06 830 SER A C 1
ATOM 6047 O O . SER A 1 830 ? -0.162 1.465 14.053 1.00 88.06 830 SER A O 1
ATOM 6049 N N . GLN A 1 831 ? 0.029 2.846 15.816 1.00 77.62 831 GLN A N 1
ATOM 6050 C CA . GLN A 1 831 ? -1.327 3.403 15.670 1.00 77.62 831 GLN A CA 1
ATOM 6051 C C . GLN A 1 831 ? -1.515 4.070 14.297 1.00 77.62 831 GLN A C 1
ATOM 6053 O O . GLN A 1 831 ? -2.535 3.873 13.652 1.00 77.62 831 GLN A O 1
ATOM 6058 N N . GLN A 1 832 ? -0.488 4.757 13.788 1.00 76.56 832 GLN A N 1
ATOM 6059 C CA . GLN A 1 832 ? -0.515 5.358 12.452 1.00 76.56 832 GLN A CA 1
ATOM 6060 C C . GLN A 1 832 ? -0.719 4.314 11.339 1.00 76.56 832 GLN A C 1
ATOM 6062 O O . GLN A 1 832 ? -1.483 4.557 10.407 1.00 76.56 832 GLN A O 1
ATOM 6067 N N . ALA A 1 833 ? -0.058 3.154 11.429 1.00 76.50 833 ALA A N 1
ATOM 6068 C CA . ALA A 1 833 ? -0.227 2.077 10.454 1.00 76.50 833 ALA A CA 1
ATOM 6069 C C . ALA A 1 833 ? -1.650 1.497 10.498 1.00 76.50 833 ALA A C 1
ATOM 6071 O O . ALA A 1 833 ? -2.230 1.224 9.443 1.00 76.50 833 ALA A O 1
ATOM 6072 N N . ALA A 1 834 ? -2.222 1.359 11.700 1.00 74.38 834 ALA A N 1
ATOM 6073 C CA . ALA A 1 834 ? -3.610 0.948 11.892 1.00 74.38 834 ALA A CA 1
ATOM 6074 C C . ALA A 1 834 ? -4.595 1.965 11.289 1.00 74.38 834 ALA A C 1
ATOM 6076 O O . ALA A 1 834 ? -5.467 1.575 10.517 1.00 74.38 834 ALA A O 1
ATOM 6077 N N . ASP A 1 835 ? -4.410 3.262 11.547 1.00 72.00 835 ASP A N 1
ATOM 6078 C CA . ASP A 1 835 ? -5.273 4.329 11.022 1.00 72.00 835 ASP A CA 1
ATOM 6079 C C . ASP A 1 835 ? -5.253 4.373 9.485 1.00 72.00 835 ASP A C 1
ATOM 6081 O O . ASP A 1 835 ? -6.294 4.512 8.838 1.00 72.00 835 ASP A O 1
ATOM 6085 N N . GLN A 1 836 ? -4.073 4.186 8.883 1.00 71.38 836 GLN A N 1
ATOM 6086 C CA . GLN A 1 836 ? -3.918 4.106 7.429 1.00 71.38 836 GLN A CA 1
ATOM 6087 C C . GLN A 1 836 ? -4.657 2.903 6.828 1.00 71.38 836 GLN A C 1
ATOM 6089 O O . GLN A 1 836 ? -5.256 3.031 5.759 1.00 71.38 836 GLN A O 1
ATOM 6094 N N . LEU A 1 837 ? -4.655 1.745 7.499 1.00 72.44 837 LEU A N 1
ATOM 6095 C CA . LEU A 1 837 ? -5.402 0.573 7.038 1.00 72.44 837 LEU A CA 1
ATOM 6096 C C . LEU A 1 837 ? -6.916 0.727 7.251 1.00 72.44 837 LEU A C 1
ATOM 6098 O O . LEU A 1 837 ? -7.686 0.304 6.393 1.00 72.44 837 LEU A O 1
ATOM 6102 N N . SER A 1 838 ? -7.359 1.382 8.325 1.00 61.25 838 SER A N 1
ATOM 6103 C CA . SER A 1 838 ? -8.777 1.706 8.540 1.00 61.25 838 SER A CA 1
ATOM 6104 C C . SER A 1 838 ? -9.322 2.627 7.444 1.00 61.25 838 SER A C 1
ATOM 6106 O O . SER A 1 838 ? -10.409 2.390 6.922 1.00 61.25 838 SER A O 1
ATOM 6108 N N . GLN A 1 839 ? -8.535 3.609 6.992 1.00 53.34 839 GLN A N 1
ATOM 6109 C CA . GLN A 1 839 ? -8.864 4.415 5.805 1.00 53.34 839 GLN A CA 1
ATOM 6110 C C . GLN A 1 839 ? -8.830 3.582 4.512 1.00 53.34 839 GLN A C 1
ATOM 6112 O O . GLN A 1 839 ? -9.620 3.795 3.594 1.00 53.34 839 GLN A O 1
ATOM 6117 N N . TYR A 1 840 ? -7.940 2.590 4.444 1.00 53.00 840 TYR A N 1
ATOM 6118 C CA . TYR A 1 840 ? -7.846 1.644 3.335 1.00 53.00 840 TYR A CA 1
ATOM 6119 C C . TYR A 1 840 ? -9.005 0.620 3.321 1.00 53.00 840 TYR A C 1
ATOM 6121 O O . TYR A 1 840 ? -9.299 0.088 2.255 1.00 53.00 840 TYR A O 1
ATOM 6129 N N . LYS A 1 841 ? -9.705 0.364 4.439 1.00 49.75 841 LYS A N 1
ATOM 6130 C CA . LYS A 1 841 ? -10.855 -0.562 4.564 1.00 49.75 841 LYS A CA 1
ATOM 6131 C C . LYS A 1 841 ? -12.142 -0.026 3.944 1.00 49.75 841 LYS A C 1
ATOM 6133 O O . LYS A 1 841 ? -13.006 -0.837 3.627 1.00 49.75 841 LYS A O 1
ATOM 6138 N N . ALA A 1 842 ? -12.276 1.289 3.750 1.00 43.72 842 ALA A N 1
ATOM 6139 C CA . ALA A 1 842 ? -13.458 1.906 3.152 1.00 43.72 842 ALA A CA 1
ATOM 6140 C C . ALA A 1 842 ? -13.635 1.465 1.684 1.00 43.72 842 ALA A C 1
ATOM 6142 O O . ALA A 1 842 ? -13.354 2.192 0.729 1.00 43.72 842 ALA A O 1
ATOM 6143 N N . VAL A 1 843 ? -14.107 0.232 1.485 1.00 37.91 843 VAL A N 1
ATOM 6144 C CA . VAL A 1 843 ? -14.834 -0.155 0.292 1.00 37.91 843 VAL A CA 1
ATOM 6145 C C . VAL A 1 843 ? -16.055 0.733 0.331 1.00 37.91 843 VAL A C 1
ATOM 6147 O O . VAL A 1 843 ? -16.948 0.562 1.155 1.00 37.91 843 VAL A O 1
ATOM 6150 N N . THR A 1 844 ? -16.054 1.726 -0.543 1.00 33.38 844 THR A N 1
ATOM 6151 C CA . THR A 1 844 ? -17.275 2.423 -0.890 1.00 33.38 844 THR A CA 1
ATOM 6152 C C . THR A 1 844 ? -18.223 1.370 -1.457 1.00 33.38 844 THR A C 1
ATOM 6154 O O . THR A 1 844 ? -18.205 1.080 -2.651 1.00 33.38 844 THR A O 1
ATOM 6157 N N . THR A 1 845 ? -19.066 0.784 -0.602 1.00 34.38 845 THR A N 1
ATOM 6158 C CA . THR A 1 845 ? -20.420 0.451 -1.032 1.00 34.38 845 THR A CA 1
ATOM 6159 C C . THR A 1 845 ? -20.943 1.706 -1.734 1.00 34.38 845 THR A C 1
ATOM 6161 O O . THR A 1 845 ? -20.578 2.837 -1.384 1.00 34.38 845 THR A O 1
ATOM 6164 N N . SER A 1 846 ? -21.741 1.538 -2.783 1.00 38.78 846 SER A N 1
ATOM 6165 C CA . SER A 1 846 ? -22.349 2.663 -3.505 1.00 38.78 846 SER A CA 1
ATOM 6166 C C . SER A 1 846 ? -23.008 3.681 -2.559 1.00 38.78 846 SER A C 1
ATOM 6168 O O . SER A 1 846 ? -23.069 4.860 -2.891 1.00 38.78 846 SER A O 1
ATOM 6170 N N . CYS A 1 847 ? -23.399 3.240 -1.359 1.00 36.19 847 CYS A N 1
ATOM 6171 C CA . CYS A 1 847 ? -23.913 4.045 -0.260 1.00 36.19 847 CYS A CA 1
ATOM 6172 C C . CYS A 1 847 ? -22.811 4.821 0.496 1.00 36.19 847 CYS A C 1
ATOM 6174 O O . CYS A 1 847 ? -22.884 6.043 0.595 1.00 36.19 847 CYS A O 1
ATOM 6176 N N . ASN A 1 848 ? -21.742 4.173 0.973 1.00 38.66 848 ASN A N 1
ATOM 6177 C CA . ASN A 1 848 ? -20.721 4.821 1.815 1.00 38.66 848 ASN A CA 1
ATOM 6178 C C . ASN A 1 848 ? -19.935 5.929 1.097 1.00 38.66 848 ASN A C 1
ATOM 6180 O O . ASN A 1 848 ? -19.425 6.846 1.739 1.00 38.66 848 ASN A O 1
ATOM 6184 N N . ARG A 1 849 ? -19.903 5.919 -0.244 1.00 41.38 849 ARG A N 1
ATOM 6185 C CA . ARG A 1 849 ? -19.338 7.027 -1.040 1.00 41.38 849 ARG A CA 1
ATOM 6186 C C . ARG A 1 849 ? -20.086 8.352 -0.834 1.00 41.38 849 ARG A C 1
ATOM 6188 O O . ARG A 1 849 ? -19.501 9.408 -1.046 1.00 41.38 849 ARG A O 1
ATOM 6195 N N . CYS A 1 850 ? -21.352 8.290 -0.429 1.00 40.44 850 CYS A N 1
ATOM 6196 C CA . CYS A 1 850 ? -22.214 9.447 -0.201 1.00 40.44 850 CYS A CA 1
ATOM 6197 C C . CYS A 1 850 ? -22.524 9.699 1.287 1.00 40.44 850 CYS A C 1
ATOM 6199 O O . CYS A 1 850 ? -23.075 10.752 1.597 1.00 40.44 850 CYS A O 1
ATOM 6201 N N . HIS A 1 851 ? -22.186 8.771 2.193 1.00 44.19 851 HIS A N 1
ATOM 6202 C CA . HIS A 1 851 ? -22.652 8.791 3.588 1.00 44.19 851 HIS A CA 1
ATOM 6203 C C . HIS A 1 851 ? -21.552 8.908 4.661 1.00 44.19 851 HIS A C 1
ATOM 6205 O O . HIS A 1 851 ? -21.879 9.300 5.779 1.00 44.19 851 HIS A O 1
ATOM 6211 N N . ASP A 1 852 ? -20.272 8.677 4.340 1.00 38.81 852 ASP A N 1
ATOM 6212 C CA . ASP A 1 852 ? -19.231 8.572 5.382 1.00 38.81 852 ASP A CA 1
ATOM 6213 C C . ASP A 1 852 ? -18.410 9.857 5.619 1.00 38.81 852 ASP A C 1
ATOM 6215 O O . ASP A 1 852 ? -17.642 9.914 6.578 1.00 38.81 852 ASP A O 1
ATOM 6219 N N . THR A 1 853 ? -18.545 10.915 4.800 1.00 36.41 853 THR A N 1
ATOM 6220 C CA . THR A 1 853 ? -17.698 12.127 4.956 1.00 36.41 853 THR A CA 1
ATOM 6221 C C . THR A 1 853 ? -18.382 13.492 4.811 1.00 36.41 853 THR A C 1
ATOM 6223 O O . THR A 1 853 ? -17.709 14.513 4.944 1.00 36.41 853 THR A O 1
ATOM 6226 N N . ALA A 1 854 ? -19.695 13.577 4.591 1.00 33.16 854 ALA A N 1
ATOM 6227 C CA . ALA A 1 854 ? -20.426 14.846 4.667 1.00 33.16 854 ALA A CA 1
ATOM 6228 C C . ALA A 1 854 ? -21.923 14.610 4.897 1.00 33.16 854 ALA A C 1
ATOM 6230 O O . ALA A 1 854 ? -22.478 13.642 4.388 1.00 33.16 854 ALA A O 1
ATOM 6231 N N . ALA A 1 855 ? -22.554 15.524 5.641 1.00 34.06 855 ALA A N 1
ATOM 6232 C CA . ALA A 1 855 ? -23.983 15.569 5.943 1.00 34.06 855 ALA A CA 1
ATOM 6233 C C . ALA A 1 855 ? -24.865 15.022 4.807 1.00 34.06 855 ALA A C 1
ATOM 6235 O O . ALA A 1 855 ? -24.845 15.508 3.671 1.00 34.06 855 ALA A O 1
ATOM 6236 N N . THR A 1 856 ? -25.649 14.006 5.142 1.00 34.47 856 THR A N 1
ATOM 6237 C CA . THR A 1 856 ? -26.515 13.270 4.229 1.00 34.47 856 THR A CA 1
ATOM 6238 C C . THR A 1 856 ? -27.465 14.201 3.465 1.00 34.47 856 THR A C 1
ATOM 6240 O O . THR A 1 856 ? -28.245 14.938 4.065 1.00 34.47 856 THR A O 1
ATOM 6243 N N . GLY A 1 857 ? -27.436 14.147 2.129 1.00 41.97 857 GLY A N 1
ATOM 6244 C CA . GLY A 1 857 ? -28.545 14.608 1.279 1.00 41.97 857 GLY A CA 1
ATOM 6245 C C . GLY A 1 857 ? -28.456 15.998 0.631 1.00 41.97 857 GLY A C 1
ATOM 6246 O O . GLY A 1 857 ? -29.402 16.389 -0.056 1.00 41.97 857 GLY A O 1
ATOM 6247 N N . SER A 1 858 ? -27.359 16.757 0.756 1.00 40.72 858 SER A N 1
ATOM 6248 C CA . SER A 1 858 ? -27.231 18.020 0.001 1.00 40.72 858 SER A CA 1
ATOM 6249 C C . SER A 1 858 ? -26.720 17.791 -1.429 1.00 40.72 858 SER A C 1
ATOM 6251 O O . SER A 1 858 ? -25.521 17.824 -1.716 1.00 40.72 858 SER A O 1
ATOM 6253 N N . HIS A 1 859 ? -27.651 17.615 -2.369 1.00 49.03 859 HIS A N 1
ATOM 6254 C CA . HIS A 1 859 ? -27.375 17.619 -3.815 1.00 49.03 859 HIS A CA 1
ATOM 6255 C C . HIS A 1 859 ? -26.737 18.933 -4.304 1.00 49.03 859 HIS A C 1
ATOM 6257 O O . HIS A 1 859 ? -26.067 18.952 -5.335 1.00 49.03 859 HIS A O 1
ATOM 6263 N N . ALA A 1 860 ? -26.928 20.036 -3.569 1.00 42.12 860 ALA A N 1
ATOM 6264 C CA . ALA A 1 860 ? -26.296 21.312 -3.884 1.00 42.12 860 ALA A CA 1
ATOM 6265 C C . ALA A 1 860 ? -24.768 21.222 -3.766 1.00 42.12 860 ALA A C 1
ATOM 6267 O O . ALA A 1 860 ? -24.079 21.727 -4.642 1.00 42.12 860 ALA A O 1
ATOM 6268 N N . ARG A 1 861 ? -24.252 20.505 -2.756 1.00 41.59 861 ARG A N 1
ATOM 6269 C CA . ARG A 1 861 ? -22.811 20.399 -2.479 1.00 41.59 861 ARG A CA 1
ATOM 6270 C C . ARG A 1 861 ? -22.059 19.583 -3.535 1.00 41.59 861 ARG A C 1
ATOM 6272 O O . ARG A 1 861 ? -21.021 20.013 -4.013 1.00 41.59 861 ARG A O 1
ATOM 6279 N N . HIS A 1 862 ? -22.666 18.499 -4.020 1.00 46.12 862 HIS A N 1
ATOM 6280 C CA . HIS A 1 862 ? -22.124 17.697 -5.127 1.00 46.12 862 HIS A CA 1
ATOM 6281 C C . HIS A 1 862 ? -21.996 18.490 -6.438 1.00 46.12 862 HIS A C 1
ATOM 6283 O O . HIS A 1 862 ? -21.067 18.264 -7.213 1.00 46.12 862 HIS A O 1
ATOM 6289 N N . ARG A 1 863 ? -22.910 19.444 -6.679 1.00 42.62 863 ARG A N 1
ATOM 6290 C CA . ARG A 1 863 ? -22.851 20.331 -7.849 1.00 42.62 863 ARG A CA 1
ATOM 6291 C C . ARG A 1 863 ? -21.730 21.369 -7.729 1.00 42.62 863 ARG A C 1
ATOM 6293 O O . ARG A 1 863 ? -21.116 21.685 -8.743 1.00 42.62 863 ARG A O 1
ATOM 6300 N N . THR A 1 864 ? -21.461 21.877 -6.524 1.00 43.72 864 THR A N 1
ATOM 6301 C CA . THR A 1 864 ? -20.342 22.797 -6.253 1.00 43.72 864 THR A CA 1
ATOM 6302 C C . THR A 1 864 ? -18.984 22.097 -6.296 1.00 43.72 864 THR A C 1
ATOM 6304 O O . THR A 1 864 ? -18.013 22.709 -6.727 1.00 43.72 864 THR A O 1
ATOM 6307 N N . ASP A 1 865 ? -18.935 20.809 -5.945 1.00 41.56 865 ASP A N 1
ATOM 6308 C CA . ASP A 1 865 ? -17.720 19.977 -5.976 1.00 41.56 865 ASP A CA 1
ATOM 6309 C C . ASP A 1 865 ? -17.449 19.343 -7.362 1.00 41.56 865 ASP A C 1
ATOM 6311 O O . ASP A 1 865 ? -16.526 18.547 -7.528 1.00 41.56 865 ASP A O 1
ATOM 6315 N N . GLY A 1 866 ? -18.244 19.688 -8.384 1.00 42.44 866 GLY A N 1
ATOM 6316 C CA . GLY A 1 866 ? -18.002 19.302 -9.781 1.00 42.44 866 GLY A CA 1
ATOM 6317 C C . GLY A 1 866 ? -18.371 17.860 -10.155 1.00 42.44 866 GLY A C 1
ATOM 6318 O O . GLY A 1 866 ? -18.085 17.431 -11.275 1.00 42.44 866 GLY A O 1
ATOM 6319 N N . ILE A 1 867 ? -19.034 17.107 -9.271 1.00 43.69 867 ILE A N 1
ATOM 6320 C CA . ILE A 1 867 ? -19.451 15.721 -9.534 1.00 43.69 867 ILE A CA 1
ATOM 6321 C C . ILE A 1 867 ? -20.799 15.733 -10.276 1.00 43.69 867 ILE A C 1
ATOM 6323 O O . ILE A 1 867 ? -21.846 16.042 -9.708 1.00 43.69 867 ILE A O 1
ATOM 6327 N N . ASN A 1 868 ? -20.773 15.412 -11.575 1.00 47.78 868 ASN A N 1
ATOM 6328 C CA . ASN A 1 868 ? -21.948 15.369 -12.461 1.00 47.78 868 ASN A CA 1
ATOM 6329 C C . ASN A 1 868 ? -22.345 13.922 -12.833 1.00 47.78 868 ASN A C 1
ATOM 6331 O O . ASN A 1 868 ? -21.696 12.967 -12.411 1.00 47.78 868 ASN A O 1
ATOM 6335 N N . CYS A 1 869 ? -23.393 13.740 -13.649 1.00 46.38 869 CYS A N 1
ATOM 6336 C CA . CYS A 1 869 ? -23.895 12.415 -14.042 1.00 46.38 869 CYS A CA 1
ATOM 6337 C C . CYS A 1 869 ? -22.821 11.496 -14.651 1.00 46.38 869 CYS A C 1
ATOM 6339 O O . CYS A 1 869 ? -22.888 10.285 -14.454 1.00 46.38 869 CYS A O 1
ATOM 6341 N N . ALA A 1 870 ? -21.807 12.043 -15.332 1.00 47.44 870 ALA A N 1
ATOM 6342 C CA . ALA A 1 870 ? -20.700 11.262 -15.886 1.00 47.44 870 ALA A CA 1
ATOM 6343 C C . ALA A 1 870 ? -19.761 10.713 -14.796 1.00 47.44 870 ALA A C 1
ATOM 6345 O O . ALA A 1 870 ? -19.141 9.672 -14.996 1.00 47.44 870 ALA A O 1
ATOM 6346 N N . GLY A 1 871 ? -19.712 11.343 -13.617 1.00 47.78 871 GLY A N 1
ATOM 6347 C CA . GLY A 1 871 ? -18.988 10.827 -12.451 1.00 47.78 871 GLY A CA 1
ATOM 6348 C C . GLY A 1 871 ? -19.567 9.515 -11.908 1.00 47.78 871 GLY A C 1
ATOM 6349 O O . GLY A 1 871 ? -18.826 8.696 -11.369 1.00 47.78 871 GLY A O 1
ATOM 6350 N N . CYS A 1 872 ? -20.870 9.283 -12.100 1.00 41.53 872 CYS A N 1
ATOM 6351 C CA . CYS A 1 872 ? -21.574 8.090 -11.614 1.00 41.53 872 CYS A CA 1
ATOM 6352 C C . CYS A 1 872 ? -21.955 7.104 -12.736 1.00 41.53 872 CYS A C 1
ATOM 6354 O O . CYS A 1 872 ? -21.968 5.899 -12.506 1.00 41.53 872 CYS A O 1
ATOM 6356 N N . HIS A 1 873 ? -22.213 7.589 -13.956 1.00 49.03 873 HIS A N 1
ATOM 6357 C CA . HIS A 1 873 ? -22.685 6.808 -15.108 1.00 49.03 873 HIS A CA 1
ATOM 6358 C C . HIS A 1 873 ? -21.712 6.852 -16.298 1.00 49.03 873 HIS A C 1
ATOM 6360 O O . HIS A 1 873 ? -22.138 6.924 -17.454 1.00 49.03 873 HIS A O 1
ATOM 6366 N N . ASN A 1 874 ? -20.402 6.785 -16.033 1.00 48.72 874 ASN A N 1
ATOM 6367 C CA . ASN A 1 874 ? -19.345 6.905 -17.052 1.00 48.72 874 ASN A CA 1
ATOM 6368 C C . ASN A 1 874 ? -19.419 5.868 -18.193 1.00 48.72 874 ASN A C 1
ATOM 6370 O O . ASN A 1 874 ? -18.787 6.044 -19.230 1.00 48.72 874 ASN A O 1
ATOM 6374 N N . ALA A 1 875 ? -20.174 4.783 -18.001 1.00 43.69 875 ALA A N 1
ATOM 6375 C CA . ALA A 1 875 ? -20.386 3.734 -18.993 1.00 43.69 875 ALA A CA 1
ATOM 6376 C C . ALA A 1 875 ? -21.502 4.073 -19.998 1.00 43.69 875 ALA A C 1
ATOM 6378 O O . ALA A 1 875 ? -21.662 3.371 -20.993 1.00 43.69 875 ALA A O 1
ATOM 6379 N N . THR A 1 876 ? -22.259 5.143 -19.746 1.00 46.53 876 THR A N 1
ATOM 6380 C CA . THR A 1 876 ? -23.480 5.510 -20.483 1.00 46.53 876 THR A CA 1
ATOM 6381 C C . THR A 1 876 ? -23.514 6.983 -20.901 1.00 46.53 876 THR A C 1
ATOM 6383 O O . THR A 1 876 ? -24.188 7.305 -21.876 1.00 46.53 876 THR A O 1
ATOM 6386 N N . VAL A 1 877 ? -22.782 7.880 -20.224 1.00 46.19 877 VAL A N 1
ATOM 6387 C CA . VAL A 1 877 ? -22.864 9.345 -20.407 1.00 46.19 877 VAL A CA 1
ATOM 6388 C C . VAL A 1 877 ? -21.457 9.973 -20.490 1.00 46.19 877 VAL A C 1
ATOM 6390 O O . VAL A 1 877 ? -20.595 9.617 -19.689 1.00 46.19 877 VAL A O 1
ATOM 6393 N N . HIS A 1 878 ? -21.214 10.894 -21.440 1.00 44.69 878 HIS A N 1
ATOM 6394 C CA . HIS A 1 878 ? -19.913 11.574 -21.649 1.00 44.69 878 HIS A CA 1
ATOM 6395 C C . HIS A 1 878 ? -19.738 12.838 -20.786 1.00 44.69 878 HIS A C 1
ATOM 6397 O O . HIS A 1 878 ? -18.643 13.116 -20.303 1.00 44.69 878 HIS A O 1
ATOM 6403 N N . SER A 1 879 ? -20.804 13.617 -20.590 1.00 50.22 879 SER A N 1
ATOM 6404 C CA . SER A 1 879 ? -20.851 14.777 -19.687 1.00 50.22 879 SER A CA 1
ATOM 6405 C C . SER A 1 879 ? -22.213 14.816 -18.989 1.00 50.22 879 SER A C 1
ATOM 6407 O O . SER A 1 879 ? -23.065 13.990 -19.287 1.00 50.22 879 SER A O 1
ATOM 6409 N N . GLY A 1 880 ? -22.436 15.714 -18.025 1.00 47.94 880 GLY A N 1
ATOM 6410 C CA . GLY A 1 880 ? -23.601 15.704 -17.121 1.00 47.94 880 GLY A CA 1
ATOM 6411 C C . GLY A 1 880 ? -25.021 15.629 -17.729 1.00 47.94 880 GLY A C 1
ATOM 6412 O O . GLY A 1 880 ? -25.972 15.636 -16.956 1.00 47.94 880 GLY A O 1
ATOM 6413 N N . SER A 1 881 ? -25.201 15.558 -19.053 1.00 49.00 881 SER A N 1
ATOM 6414 C CA . SER A 1 881 ? -26.506 15.414 -19.715 1.00 49.00 881 SER A CA 1
ATOM 6415 C C . SER A 1 881 ? -26.519 14.672 -21.070 1.00 49.00 881 SER A C 1
ATOM 6417 O O . SER A 1 881 ? -27.604 14.535 -21.635 1.00 49.00 881 SER A O 1
ATOM 6419 N N . THR A 1 882 ? -25.388 14.182 -21.605 1.00 45.38 882 THR A N 1
ATOM 6420 C CA . THR A 1 882 ? -25.300 13.626 -22.980 1.00 45.38 882 THR A CA 1
ATOM 6421 C C . THR A 1 882 ? -24.762 12.195 -23.051 1.00 45.38 882 THR A C 1
ATOM 6423 O O . THR A 1 882 ? -23.656 11.893 -22.597 1.00 45.38 882 THR A O 1
ATOM 6426 N N . LEU A 1 883 ? -25.537 11.300 -23.670 1.00 50.19 883 LEU A N 1
ATOM 6427 C CA . LEU A 1 883 ? -25.212 9.874 -23.800 1.00 50.19 883 LEU A CA 1
ATOM 6428 C C . LEU A 1 883 ? -24.014 9.591 -24.727 1.00 50.19 883 LEU A C 1
ATOM 6430 O O . LEU A 1 883 ? -23.686 10.368 -25.622 1.00 50.19 883 LEU A O 1
ATOM 6434 N N . ILE A 1 884 ? -23.372 8.437 -24.524 1.00 52.97 884 ILE A N 1
ATOM 6435 C CA . ILE A 1 884 ? -22.309 7.914 -25.395 1.00 52.97 884 ILE A CA 1
ATOM 6436 C C . ILE A 1 884 ? -22.932 7.358 -26.686 1.00 52.97 884 ILE A C 1
ATOM 6438 O O . ILE A 1 884 ? -23.620 6.336 -26.666 1.00 52.97 884 ILE A O 1
ATOM 6442 N N . THR A 1 885 ? -22.672 8.008 -27.822 1.00 41.97 885 THR A N 1
ATOM 6443 C CA . THR A 1 885 ? -23.139 7.570 -29.148 1.00 41.97 885 THR A CA 1
ATOM 6444 C C . THR A 1 885 ? -22.634 6.159 -29.474 1.00 41.97 885 THR A C 1
ATOM 6446 O O . THR A 1 885 ? -21.433 5.904 -29.421 1.00 41.97 885 THR A O 1
ATOM 6449 N N . GLY A 1 886 ? -23.543 5.236 -29.812 1.00 43.19 886 GLY A N 1
ATOM 6450 C CA . GLY A 1 886 ? -23.214 3.840 -30.144 1.00 43.19 886 GLY A CA 1
ATOM 6451 C C . GLY A 1 886 ? -23.050 2.894 -28.944 1.00 43.19 886 GLY A C 1
ATOM 6452 O O . GLY A 1 886 ? -22.726 1.724 -29.136 1.00 43.19 886 GLY A O 1
ATOM 6453 N N . GLY A 1 887 ? -23.287 3.360 -27.713 1.00 43.34 887 GLY A N 1
ATOM 6454 C CA . GLY A 1 887 ? -23.286 2.505 -26.526 1.00 43.34 887 GLY A CA 1
ATOM 6455 C C . GLY A 1 887 ? -24.479 1.543 -26.515 1.00 43.34 887 GLY A C 1
ATOM 6456 O O . GLY A 1 887 ? -25.628 1.971 -26.467 1.00 43.34 887 GLY A O 1
ATOM 6457 N N . THR A 1 888 ? -24.225 0.234 -26.494 1.00 41.22 888 THR A N 1
ATOM 6458 C CA . THR A 1 888 ? -25.258 -0.821 -26.391 1.00 41.22 888 THR A CA 1
ATOM 6459 C C . THR A 1 888 ? -25.868 -0.951 -24.993 1.00 41.22 888 THR A C 1
ATOM 6461 O O . THR A 1 888 ? -26.678 -1.843 -24.746 1.00 41.22 888 THR A O 1
ATOM 6464 N N . ALA A 1 889 ? -25.493 -0.063 -24.071 1.00 46.12 889 ALA A N 1
ATOM 6465 C CA . ALA A 1 889 ? -25.760 -0.203 -22.652 1.00 46.12 889 ALA A CA 1
ATOM 6466 C C . ALA A 1 889 ? -27.244 -0.133 -22.260 1.00 46.12 889 ALA A C 1
ATOM 6468 O O . ALA A 1 889 ? -27.518 -0.512 -21.135 1.00 46.12 889 ALA A O 1
ATOM 6469 N N . HIS A 1 890 ? -28.197 0.205 -23.147 1.00 48.00 890 HIS A N 1
ATOM 6470 C CA . HIS A 1 890 ? -29.636 -0.033 -22.901 1.00 48.00 890 HIS A CA 1
ATOM 6471 C C . HIS A 1 890 ? -30.475 -0.200 -24.190 1.00 48.00 890 HIS A C 1
ATOM 6473 O O . HIS A 1 890 ? -31.265 0.681 -24.522 1.00 48.00 890 HIS A O 1
ATOM 6479 N N . LEU A 1 891 ? -30.359 -1.317 -24.927 1.00 34.09 891 LEU A N 1
ATOM 6480 C CA . LEU A 1 891 ? -31.295 -1.613 -26.043 1.00 34.09 891 LEU A CA 1
ATOM 6481 C C . LEU A 1 891 ? -32.069 -2.939 -25.950 1.00 34.09 891 LEU A C 1
ATOM 6483 O O . LEU A 1 891 ? -32.962 -3.164 -26.762 1.00 34.09 891 LEU A O 1
ATOM 6487 N N . ASN A 1 892 ? -31.826 -3.744 -24.914 1.00 42.41 892 ASN A N 1
ATOM 6488 C CA . ASN A 1 892 ? -32.733 -4.783 -24.396 1.00 42.41 892 ASN A CA 1
ATOM 6489 C C . ASN A 1 892 ? -32.254 -5.393 -23.051 1.00 42.41 892 ASN A C 1
ATOM 6491 O O . ASN A 1 892 ? -32.686 -6.477 -22.686 1.00 42.41 892 ASN A O 1
ATOM 6495 N N . GLY A 1 893 ? -31.303 -4.835 -22.299 1.00 33.28 893 GLY A N 1
ATOM 6496 C CA . GLY A 1 893 ? -31.202 -3.432 -21.897 1.00 33.28 893 GLY A CA 1
ATOM 6497 C C . GLY A 1 893 ? -31.371 -3.259 -20.382 1.00 33.28 893 GLY A C 1
ATOM 6498 O O . GLY A 1 893 ? -31.913 -2.245 -19.962 1.00 33.28 893 GLY A O 1
ATOM 6499 N N . GLN A 1 894 ? -30.939 -4.226 -19.564 1.00 26.86 894 GLN A N 1
ATOM 6500 C CA . GLN A 1 894 ? -30.955 -4.098 -18.108 1.00 26.86 894 GLN A CA 1
ATOM 6501 C C . GLN A 1 894 ? -29.553 -3.817 -17.555 1.00 26.86 894 GLN A C 1
ATOM 6503 O O . GLN A 1 894 ? -28.682 -4.680 -17.533 1.00 26.86 894 GLN A O 1
ATOM 6508 N N . LEU A 1 895 ? -29.362 -2.579 -17.089 1.00 39.28 895 LEU A N 1
ATOM 6509 C CA . LEU A 1 895 ? -28.706 -2.345 -15.805 1.00 39.28 895 LEU A CA 1
ATOM 6510 C C . LEU A 1 895 ? -29.840 -2.100 -14.814 1.00 39.28 895 LEU A C 1
ATOM 6512 O O . LEU A 1 895 ? -30.286 -0.964 -14.664 1.00 39.28 895 LEU A O 1
ATOM 6516 N N . GLU A 1 896 ? -30.340 -3.156 -14.189 1.00 34.53 896 GLU A N 1
ATOM 6517 C CA . GLU A 1 896 ? -31.117 -2.984 -12.970 1.00 34.53 896 GLU A CA 1
ATOM 6518 C C . GLU A 1 896 ? -30.124 -2.824 -11.823 1.00 34.53 896 GLU A C 1
ATOM 6520 O O . GLU A 1 896 ? -29.181 -3.603 -11.673 1.00 34.53 896 GLU A O 1
ATOM 6525 N N . VAL A 1 897 ? -30.310 -1.784 -11.015 1.00 31.77 897 VAL A N 1
ATOM 6526 C CA . VAL A 1 897 ? -29.860 -1.861 -9.629 1.00 31.77 897 VAL A CA 1
ATOM 6527 C C . VAL A 1 897 ? -30.762 -2.921 -9.006 1.00 31.77 897 VAL A C 1
ATOM 6529 O O . VAL A 1 897 ? -31.910 -2.631 -8.679 1.00 31.77 897 VAL A O 1
ATOM 6532 N N . GLU A 1 898 ? -30.289 -4.162 -8.925 1.00 29.44 898 GLU A N 1
ATOM 6533 C CA . GLU A 1 898 ? -30.979 -5.210 -8.182 1.00 29.44 898 GLU A CA 1
ATOM 6534 C C . GLU A 1 898 ? -30.899 -4.848 -6.692 1.00 29.44 898 GLU A C 1
ATOM 6536 O O . GLU A 1 898 ? -29.937 -5.157 -5.993 1.00 29.44 898 GLU A O 1
ATOM 6541 N N . ILE A 1 899 ? -31.906 -4.121 -6.207 1.00 32.72 899 ILE A N 1
ATOM 6542 C CA . ILE A 1 899 ? -32.322 -4.229 -4.813 1.00 32.72 899 ILE A CA 1
ATOM 6543 C C . ILE A 1 899 ? -33.151 -5.511 -4.787 1.00 32.72 899 ILE A C 1
ATOM 6545 O O . ILE A 1 899 ? -34.234 -5.550 -5.372 1.00 32.72 899 ILE A O 1
ATOM 6549 N N . ALA A 1 900 ? -32.592 -6.578 -4.211 1.00 24.28 900 ALA A N 1
ATOM 6550 C CA . ALA A 1 900 ? -33.199 -7.906 -4.190 1.00 24.28 900 ALA A CA 1
ATOM 6551 C C . ALA A 1 900 ? -34.693 -7.856 -3.785 1.00 24.28 900 ALA A C 1
ATOM 6553 O O . ALA A 1 900 ? -35.086 -7.041 -2.942 1.00 24.28 900 ALA A O 1
ATOM 6554 N N . PRO A 1 901 ? -35.545 -8.720 -4.366 1.00 28.23 901 PRO A N 1
ATOM 6555 C CA . PRO A 1 901 ? -36.992 -8.620 -4.251 1.00 28.23 901 PRO A CA 1
ATOM 6556 C C . PRO A 1 901 ? -37.458 -9.089 -2.873 1.00 28.23 901 PRO A C 1
ATOM 6558 O O . PRO A 1 901 ? -37.734 -10.268 -2.668 1.00 28.23 901 PRO A O 1
ATOM 6561 N N . ALA A 1 902 ? -37.575 -8.161 -1.923 1.00 26.69 902 ALA A N 1
ATOM 6562 C CA . ALA A 1 902 ? -38.302 -8.435 -0.688 1.00 26.69 902 ALA A CA 1
ATOM 6563 C C . ALA A 1 902 ? -38.974 -7.225 -0.020 1.00 26.69 902 ALA A C 1
ATOM 6565 O O . ALA A 1 902 ? -39.290 -7.355 1.150 1.00 26.69 902 ALA A O 1
ATOM 6566 N N . ASN A 1 903 ? -39.236 -6.097 -0.706 1.00 27.89 903 ASN A N 1
ATOM 6567 C CA . ASN A 1 903 ? -40.275 -5.097 -0.344 1.00 27.89 903 ASN A CA 1
ATOM 6568 C C . ASN A 1 903 ? -40.148 -3.766 -1.126 1.00 27.89 903 ASN A C 1
ATOM 6570 O O . ASN A 1 903 ? -39.434 -2.860 -0.728 1.00 27.89 903 ASN A O 1
ATOM 6574 N N . ASN A 1 904 ? -40.915 -3.652 -2.219 1.00 33.69 904 ASN A N 1
ATOM 6575 C CA . ASN A 1 904 ? -41.533 -2.438 -2.789 1.00 33.69 904 ASN A CA 1
ATOM 6576 C C . ASN A 1 904 ? -40.822 -1.068 -2.587 1.00 33.69 904 ASN A C 1
ATOM 6578 O O . ASN A 1 904 ? -40.926 -0.488 -1.509 1.00 33.69 904 ASN A O 1
ATOM 6582 N N . GLN A 1 905 ? -40.227 -0.498 -3.653 1.00 34.78 905 GLN A N 1
ATOM 6583 C CA . GLN A 1 905 ? -40.631 0.780 -4.297 1.00 34.78 905 GLN A CA 1
ATOM 6584 C C . GLN A 1 905 ? -39.612 1.243 -5.373 1.00 34.78 905 GLN A C 1
ATOM 6586 O O . GLN A 1 905 ? -38.416 1.367 -5.122 1.00 34.78 905 GLN A O 1
ATOM 6591 N N . SER A 1 906 ? -40.117 1.504 -6.584 1.00 36.72 906 SER A N 1
ATOM 6592 C CA . SER A 1 906 ? -39.394 1.773 -7.838 1.00 36.72 906 SER A CA 1
ATOM 6593 C C . SER A 1 906 ? -38.926 3.231 -8.003 1.00 36.72 906 SER A C 1
ATOM 6595 O O . SER A 1 906 ? -39.694 4.154 -7.747 1.00 36.72 906 SER A O 1
ATOM 6597 N N . GLY A 1 907 ? -37.709 3.453 -8.517 1.00 36.09 907 GLY A N 1
ATOM 6598 C CA . GLY A 1 907 ? -37.274 4.752 -9.052 1.00 36.09 907 GLY A CA 1
ATOM 6599 C C . GLY A 1 907 ? -37.676 4.916 -10.524 1.00 36.09 907 GLY A C 1
ATOM 6600 O O . GLY A 1 907 ? -37.556 3.975 -11.306 1.00 36.09 907 GLY A O 1
ATOM 6601 N N . THR A 1 908 ? -38.153 6.098 -10.922 1.00 43.03 908 THR A N 1
ATOM 6602 C CA . THR A 1 908 ? -38.546 6.407 -12.312 1.00 43.03 908 THR A CA 1
ATOM 6603 C C . THR A 1 908 ? -37.689 7.536 -12.884 1.00 43.03 908 THR A C 1
ATOM 6605 O O . THR A 1 908 ? -37.487 8.553 -12.219 1.00 43.03 908 THR A O 1
ATOM 6608 N N . GLY A 1 909 ? -37.233 7.394 -14.131 1.00 44.53 909 GLY A N 1
ATOM 6609 C CA . GLY A 1 909 ? -36.638 8.470 -14.928 1.00 44.53 909 GLY A CA 1
ATOM 6610 C C . GLY A 1 909 ? -37.150 8.416 -16.368 1.00 44.53 909 GLY A C 1
ATOM 6611 O O . GLY A 1 909 ? -37.216 7.338 -16.953 1.00 44.53 909 GLY A O 1
ATOM 6612 N N . ASN A 1 910 ? -37.519 9.566 -16.946 1.00 45.50 910 ASN A N 1
ATOM 6613 C CA . ASN A 1 910 ? -37.959 9.647 -18.341 1.00 45.50 910 ASN A CA 1
ATOM 6614 C C . ASN A 1 910 ? -36.748 9.860 -19.260 1.00 45.50 910 ASN A C 1
ATOM 6616 O O . ASN A 1 910 ? -36.111 10.920 -19.255 1.00 45.50 910 ASN A O 1
ATOM 6620 N N . TYR A 1 911 ? -36.451 8.837 -20.061 1.00 43.91 911 TYR A N 1
ATOM 6621 C CA . TYR A 1 911 ? -35.487 8.884 -21.157 1.00 43.91 911 TYR A CA 1
ATOM 6622 C C . TYR A 1 911 ? -36.136 9.506 -22.399 1.00 43.91 911 TYR A C 1
ATOM 6624 O O . TYR A 1 911 ? -37.113 8.971 -22.926 1.00 43.91 911 TYR A O 1
ATOM 6632 N N . ASN A 1 912 ? -35.584 10.616 -22.899 1.00 45.31 912 ASN A N 1
ATOM 6633 C CA . ASN A 1 912 ? -35.979 11.160 -24.195 1.00 45.31 912 ASN A CA 1
ATOM 6634 C C . ASN A 1 912 ? -35.064 10.593 -25.290 1.00 45.31 912 ASN A C 1
ATOM 6636 O O . ASN A 1 912 ? -33.915 11.014 -25.447 1.00 45.31 912 ASN A O 1
ATOM 6640 N N . ARG A 1 913 ? -35.605 9.647 -26.066 1.00 40.59 913 ARG A N 1
ATOM 6641 C CA . ARG A 1 913 ? -34.882 8.925 -27.122 1.00 40.59 913 ARG A CA 1
ATOM 6642 C C . ARG A 1 913 ? -34.448 9.818 -28.287 1.00 40.59 913 ARG A C 1
ATOM 6644 O O . ARG A 1 913 ? -33.401 9.567 -28.871 1.00 40.59 913 ARG A O 1
ATOM 6651 N N . THR A 1 914 ? -35.205 10.868 -28.595 1.00 41.94 914 THR A N 1
ATOM 6652 C CA . THR A 1 914 ? -34.913 11.778 -29.714 1.00 41.94 914 THR A CA 1
ATOM 6653 C C . THR A 1 914 ? -33.829 12.794 -29.354 1.00 41.94 914 THR A C 1
ATOM 6655 O O . THR A 1 914 ? -33.019 13.153 -30.200 1.00 41.94 914 THR A O 1
ATOM 6658 N N . ALA A 1 915 ? -33.788 13.238 -28.094 1.00 46.88 915 ALA A N 1
ATOM 6659 C CA . ALA A 1 915 ? -32.832 14.241 -27.615 1.00 46.88 915 ALA A CA 1
ATOM 6660 C C . ALA A 1 915 ? -31.571 13.649 -26.954 1.00 46.88 915 ALA A C 1
ATOM 6662 O O . ALA A 1 915 ? -30.675 14.403 -26.584 1.00 46.88 915 ALA A O 1
ATOM 6663 N N . ALA A 1 916 ? -31.512 12.324 -26.768 1.00 44.94 916 ALA A N 1
ATOM 6664 C CA . ALA A 1 916 ? -30.444 11.629 -26.041 1.00 44.94 916 ALA A CA 1
ATOM 6665 C C . ALA A 1 916 ? -30.167 12.216 -24.638 1.00 44.94 916 ALA A C 1
ATOM 6667 O O . ALA A 1 916 ? -29.015 12.306 -24.209 1.00 44.94 916 ALA A O 1
ATOM 6668 N N . SER A 1 917 ? -31.231 12.612 -23.928 1.00 45.84 917 SER A N 1
ATOM 6669 C CA . SER A 1 917 ? -31.166 13.278 -22.623 1.00 45.84 917 SER A CA 1
ATOM 6670 C C . SER A 1 917 ? -32.027 12.582 -21.561 1.00 45.84 917 SER A C 1
ATOM 6672 O O . SER A 1 917 ? -33.013 11.902 -21.867 1.00 45.84 917 SER A O 1
ATOM 6674 N N . CYS A 1 918 ? -31.646 12.760 -20.292 1.00 44.38 918 CYS A N 1
ATOM 6675 C CA . CYS A 1 918 ? -32.362 12.235 -19.127 1.00 44.38 918 CYS A CA 1
ATOM 6676 C C . CYS A 1 918 ? -33.004 13.386 -18.342 1.00 44.38 918 CYS A C 1
ATOM 6678 O O . CYS A 1 918 ? -32.342 14.382 -18.052 1.00 44.38 918 CYS A O 1
ATOM 6680 N N . SER A 1 919 ? -34.278 13.248 -17.961 1.00 48.22 919 SER A N 1
ATOM 6681 C CA . SER A 1 919 ? -34.972 14.233 -17.118 1.00 48.22 919 SER A CA 1
ATOM 6682 C C . SER A 1 919 ? -35.891 13.557 -16.095 1.00 48.22 919 SER A C 1
ATOM 6684 O O . SER A 1 919 ? -36.444 12.488 -16.349 1.00 48.22 919 SER A O 1
ATOM 6686 N N . GLY A 1 920 ? -36.035 14.168 -14.913 1.00 47.69 920 GLY A N 1
ATOM 6687 C CA . GLY A 1 920 ? -36.961 13.693 -13.877 1.00 47.69 920 GLY A CA 1
ATOM 6688 C C . GLY A 1 920 ? -36.551 12.404 -13.152 1.00 47.69 920 GLY A C 1
ATOM 6689 O O . GLY A 1 920 ? -37.431 11.667 -12.731 1.00 47.69 920 GLY A O 1
ATOM 6690 N N . VAL A 1 921 ? -35.249 12.124 -13.011 1.00 48.97 921 VAL A N 1
ATOM 6691 C CA . VAL A 1 921 ? -34.742 10.925 -12.315 1.00 48.97 921 VAL A CA 1
ATOM 6692 C C . VAL A 1 921 ? -34.951 11.058 -10.799 1.00 48.97 921 VAL A C 1
ATOM 6694 O O . VAL A 1 921 ? -34.400 11.978 -10.190 1.00 48.97 921 VAL A O 1
ATOM 6697 N N . SER A 1 922 ? -35.740 10.152 -10.210 1.00 46.81 922 SER A N 1
ATOM 6698 C CA . SER A 1 922 ? -35.921 10.001 -8.756 1.00 46.81 922 SER A CA 1
ATOM 6699 C C . SER A 1 922 ? -35.378 8.650 -8.287 1.00 46.81 922 SER A C 1
ATOM 6701 O O . SER A 1 922 ? -35.658 7.626 -8.912 1.00 46.81 922 SER A O 1
ATOM 6703 N N . CYS A 1 923 ? -34.619 8.647 -7.187 1.00 41.84 923 CYS A N 1
ATOM 6704 C CA . CYS A 1 923 ? -34.013 7.435 -6.625 1.00 41.84 923 CYS A CA 1
ATOM 6705 C C . CYS A 1 923 ? -34.766 6.872 -5.403 1.00 41.84 923 CYS A C 1
ATOM 6707 O O . CYS A 1 923 ? -34.441 5.772 -4.970 1.00 41.84 923 CYS A O 1
ATOM 6709 N N . HIS A 1 924 ? -35.769 7.581 -4.861 1.00 43.31 924 HIS A N 1
ATOM 6710 C CA . HIS A 1 924 ? -36.567 7.116 -3.718 1.00 43.31 924 HIS A CA 1
ATOM 6711 C C . HIS A 1 924 ? -38.054 7.491 -3.853 1.00 43.31 924 HIS A C 1
ATOM 6713 O O . HIS A 1 924 ? -38.382 8.661 -4.041 1.00 43.31 924 HIS A O 1
ATOM 6719 N N . GLY A 1 925 ? -38.934 6.493 -3.688 1.00 37.78 925 GLY A N 1
ATOM 6720 C CA . GLY A 1 925 ? -40.391 6.631 -3.563 1.00 37.78 925 GLY A CA 1
ATOM 6721 C C . GLY A 1 925 ? -41.188 6.342 -4.841 1.00 37.78 925 GLY A C 1
ATOM 6722 O O . GLY A 1 925 ? -40.822 6.773 -5.932 1.00 37.78 925 GLY A O 1
ATOM 6723 N N . ASN A 1 926 ? -42.318 5.649 -4.680 1.00 37.16 926 ASN A N 1
ATOM 6724 C CA . ASN A 1 926 ? -43.287 5.270 -5.715 1.00 37.16 926 ASN A CA 1
ATOM 6725 C C . ASN A 1 926 ? -44.068 6.486 -6.244 1.00 37.16 926 ASN A C 1
ATOM 6727 O O . ASN A 1 926 ? -45.256 6.652 -5.978 1.00 37.16 926 ASN A O 1
ATOM 6731 N N . GLY A 1 927 ? -43.374 7.403 -6.918 1.00 38.91 927 GLY A N 1
ATOM 6732 C CA . GLY A 1 927 ? -43.966 8.579 -7.563 1.00 38.91 927 GLY A CA 1
ATOM 6733 C C . GLY A 1 927 ? -44.494 9.677 -6.626 1.00 38.91 927 GLY A C 1
ATOM 6734 O O . GLY A 1 927 ? -44.772 10.774 -7.102 1.00 38.91 927 GLY A O 1
ATOM 6735 N N . THR A 1 928 ? -44.592 9.443 -5.313 1.00 37.91 928 THR A N 1
ATOM 6736 C CA . THR A 1 928 ? -45.088 10.419 -4.320 1.00 37.91 928 THR A CA 1
ATOM 6737 C C . THR A 1 928 ? -43.995 11.232 -3.626 1.00 37.91 928 THR A C 1
ATOM 6739 O O . THR A 1 928 ? -44.279 12.314 -3.119 1.00 37.91 928 THR A O 1
ATOM 6742 N N . LEU A 1 929 ? -42.738 10.774 -3.639 1.00 41.75 929 LEU A N 1
ATOM 6743 C CA . LEU A 1 929 ? -41.594 11.541 -3.134 1.00 41.75 929 LEU A CA 1
ATOM 6744 C C . LEU A 1 929 ? -40.860 12.207 -4.302 1.00 41.75 929 LEU A C 1
ATOM 6746 O O . LEU A 1 929 ? -40.007 11.625 -4.969 1.00 41.75 929 LEU A O 1
ATOM 6750 N N . THR A 1 930 ? -41.207 13.464 -4.575 1.00 44.00 930 THR A N 1
ATOM 6751 C CA . THR A 1 930 ? -40.586 14.289 -5.620 1.00 44.00 930 THR A CA 1
ATOM 6752 C C . THR A 1 930 ? -39.239 14.855 -5.172 1.00 44.00 930 THR A C 1
ATOM 6754 O O . THR A 1 930 ? -39.076 16.066 -5.040 1.00 44.00 930 THR A O 1
ATOM 6757 N N . VAL A 1 931 ? -38.243 14.002 -4.950 1.00 45.78 931 VAL A N 1
ATOM 6758 C CA . VAL A 1 931 ? -36.868 14.468 -4.723 1.00 45.78 931 VAL A CA 1
ATOM 6759 C C . VAL A 1 931 ? -36.132 14.429 -6.056 1.00 45.78 931 VAL A C 1
ATOM 6761 O O . VAL A 1 931 ? -35.597 13.403 -6.465 1.00 45.78 931 VAL A O 1
ATOM 6764 N N . ARG A 1 932 ? -36.145 15.557 -6.776 1.00 48.97 932 ARG A N 1
ATOM 6765 C CA . ARG A 1 932 ? -35.436 15.707 -8.058 1.00 48.97 932 ARG A CA 1
ATOM 6766 C C . ARG A 1 932 ? -33.999 16.165 -7.816 1.00 48.97 932 ARG A C 1
ATOM 6768 O O . ARG A 1 932 ? -33.730 16.912 -6.869 1.00 48.97 932 ARG A O 1
ATOM 6775 N N . TRP A 1 933 ? -33.082 15.792 -8.705 1.00 40.94 933 TRP A N 1
ATOM 6776 C CA . TRP A 1 933 ? -31.714 16.314 -8.690 1.00 40.94 933 TRP A CA 1
ATOM 6777 C C . TRP A 1 933 ? -31.722 17.855 -8.686 1.00 40.94 933 TRP A C 1
ATOM 6779 O O . TRP A 1 933 ? -32.231 18.480 -9.615 1.00 40.94 933 TRP A O 1
ATOM 6789 N N . GLY A 1 934 ? -31.187 18.468 -7.622 1.00 45.19 934 GLY A N 1
ATOM 6790 C CA . GLY A 1 934 ? -31.150 19.927 -7.440 1.00 45.19 934 GLY A CA 1
ATOM 6791 C C . GLY A 1 934 ? -32.236 20.550 -6.546 1.00 45.19 934 GLY A C 1
ATOM 6792 O O . GLY A 1 934 ? -32.242 21.771 -6.434 1.00 45.19 934 GLY A O 1
ATOM 6793 N N . SER A 1 935 ? -33.097 19.760 -5.889 1.00 44.59 935 SER A N 1
ATOM 6794 C CA . SER A 1 935 ? -34.272 20.264 -5.131 1.00 44.59 935 SER A CA 1
ATOM 6795 C C . SER A 1 935 ? -34.064 20.510 -3.625 1.00 44.59 935 SER A C 1
ATOM 6797 O O . SER A 1 935 ? -35.008 20.896 -2.946 1.00 44.59 935 SER A O 1
ATOM 6799 N N . GLY A 1 936 ? -32.865 20.282 -3.078 1.00 50.25 936 GLY A N 1
ATOM 6800 C CA . GLY A 1 936 ? -32.603 20.369 -1.628 1.00 50.25 936 GLY A CA 1
ATOM 6801 C C . GLY A 1 936 ? -32.769 19.038 -0.871 1.00 50.25 936 GLY A C 1
ATOM 6802 O O . GLY A 1 936 ? -32.888 17.983 -1.493 1.00 50.25 936 GLY A O 1
ATOM 6803 N N . ALA A 1 937 ? -32.685 19.085 0.466 1.00 53.38 937 ALA A N 1
ATOM 6804 C CA . ALA A 1 937 ? -32.685 17.911 1.354 1.00 53.38 937 ALA A CA 1
ATOM 6805 C C . ALA A 1 937 ? -34.099 17.347 1.621 1.00 53.38 937 ALA A C 1
ATOM 6807 O O . ALA A 1 937 ? -35.060 18.107 1.740 1.00 53.38 937 ALA A O 1
ATOM 6808 N N . VAL A 1 938 ? -34.215 16.021 1.769 1.00 59.50 938 VAL A N 1
ATOM 6809 C CA . VAL A 1 938 ? -35.488 15.289 1.975 1.00 59.50 938 VAL A CA 1
ATOM 6810 C C . VAL A 1 938 ? -36.082 15.514 3.368 1.00 59.50 938 VAL A C 1
ATOM 6812 O O . VAL A 1 938 ? -35.330 15.540 4.342 1.00 59.50 938 VAL A O 1
ATOM 6815 N N . SER A 1 939 ? -37.406 15.695 3.492 1.00 69.06 939 SER A N 1
ATOM 6816 C CA . SER A 1 939 ? -38.103 15.900 4.781 1.00 69.06 939 SER A CA 1
ATOM 6817 C C . SER A 1 939 ? -38.009 14.666 5.686 1.00 69.06 939 SER A C 1
ATOM 6819 O O . SER A 1 939 ? -37.994 13.542 5.192 1.00 69.06 939 SER A O 1
ATOM 6821 N N . CYS A 1 940 ? -37.927 14.845 7.006 1.00 73.69 940 CYS A N 1
ATOM 6822 C CA . CYS A 1 940 ? -37.808 13.724 7.950 1.00 73.69 940 CYS A CA 1
ATOM 6823 C C . CYS A 1 940 ? -39.064 12.833 7.897 1.00 73.69 940 CYS A C 1
ATOM 6825 O O . CYS A 1 940 ? -39.008 11.605 7.925 1.00 73.69 940 CYS A O 1
ATOM 6827 N N . GLU A 1 941 ? -40.212 13.475 7.729 1.00 75.50 941 GLU A N 1
ATOM 6828 C CA . GLU A 1 941 ? -41.544 12.889 7.691 1.00 75.50 941 GLU A CA 1
ATOM 6829 C C . GLU A 1 941 ? -41.722 11.926 6.513 1.00 75.50 941 GLU A C 1
ATOM 6831 O O . GLU A 1 941 ? -42.484 10.967 6.627 1.00 75.50 941 GLU A O 1
ATOM 6836 N N . SER A 1 942 ? -40.969 12.123 5.424 1.00 66.19 942 SER A N 1
ATOM 6837 C CA . SER A 1 942 ? -41.002 11.249 4.244 1.00 66.19 942 SER A CA 1
ATOM 6838 C C . SER A 1 942 ? -40.579 9.802 4.519 1.00 66.19 942 SER A C 1
ATOM 6840 O O . SER A 1 942 ? -40.976 8.911 3.774 1.00 66.19 942 SER A O 1
ATOM 6842 N N . CYS A 1 943 ? -39.811 9.565 5.590 1.00 68.81 943 CYS A N 1
ATOM 6843 C CA . CYS A 1 943 ? -39.341 8.234 5.986 1.00 68.81 943 CYS A CA 1
ATOM 6844 C C . CYS A 1 943 ? -39.930 7.755 7.321 1.00 68.81 943 CYS A C 1
ATOM 6846 O O . CYS A 1 943 ? -39.944 6.553 7.587 1.00 68.81 943 CYS A O 1
ATOM 6848 N N . HIS A 1 944 ? -40.390 8.680 8.168 1.00 77.25 944 HIS A N 1
ATOM 6849 C CA . HIS A 1 944 ? -40.813 8.390 9.539 1.00 77.25 944 HIS A CA 1
ATOM 6850 C C . HIS A 1 944 ? -42.332 8.408 9.755 1.00 77.25 944 HIS A C 1
ATOM 6852 O O . HIS A 1 944 ? -42.774 8.104 10.861 1.00 77.25 944 HIS A O 1
ATOM 6858 N N . THR A 1 945 ? -43.147 8.742 8.750 1.00 76.88 945 THR A N 1
ATOM 6859 C CA . THR A 1 945 ? -44.614 8.806 8.887 1.00 76.88 945 THR A CA 1
ATOM 6860 C C . THR A 1 945 ? -45.336 7.922 7.866 1.00 76.88 945 THR A C 1
ATOM 6862 O O . THR A 1 945 ? -44.805 7.636 6.796 1.00 76.88 945 THR A O 1
ATOM 6865 N N . GLY A 1 946 ? -46.542 7.447 8.196 1.00 74.88 946 GLY A N 1
ATOM 6866 C CA . GLY A 1 946 ? -47.318 6.553 7.327 1.00 74.88 946 GLY A CA 1
ATOM 6867 C C . GLY A 1 946 ? -46.700 5.154 7.201 1.00 74.88 946 GLY A C 1
ATOM 6868 O O . GLY A 1 946 ? -46.494 4.472 8.205 1.00 74.88 946 GLY A O 1
ATOM 6869 N N . THR A 1 947 ? -46.420 4.713 5.967 1.00 71.75 947 THR A N 1
ATOM 6870 C CA . THR A 1 947 ? -45.615 3.499 5.729 1.00 71.75 947 THR A CA 1
ATOM 6871 C C . THR A 1 947 ? -44.148 3.857 5.944 1.00 71.75 947 THR A C 1
ATOM 6873 O O . THR A 1 947 ? -43.534 4.482 5.082 1.00 71.75 947 THR A O 1
ATOM 6876 N N . VAL A 1 948 ? -43.606 3.505 7.111 1.00 69.00 948 VAL A N 1
ATOM 6877 C CA . VAL A 1 948 ? -42.223 3.838 7.482 1.00 69.00 948 VAL A CA 1
ATOM 6878 C C . VAL A 1 948 ? -41.208 3.174 6.553 1.00 69.00 948 VAL A C 1
ATOM 6880 O O . VAL A 1 948 ? -41.412 2.054 6.084 1.00 69.00 948 VAL A O 1
ATOM 6883 N N . ALA A 1 949 ? -40.099 3.867 6.298 1.00 60.69 949 ALA A N 1
ATOM 6884 C CA . ALA A 1 949 ? -39.014 3.333 5.485 1.00 60.69 949 ALA A CA 1
ATOM 6885 C C . ALA A 1 949 ? -38.316 2.162 6.198 1.00 60.69 949 ALA A C 1
ATOM 6887 O O . ALA A 1 949 ? -38.128 2.195 7.412 1.00 60.69 949 ALA A O 1
ATOM 6888 N N . VAL A 1 950 ? -37.889 1.148 5.446 1.00 57.81 950 VAL A N 1
ATOM 6889 C CA . VAL A 1 950 ? -37.107 0.011 5.956 1.00 57.81 950 VAL A CA 1
ATOM 6890 C C . VAL A 1 950 ? -35.764 -0.002 5.235 1.00 57.81 950 VAL A C 1
ATOM 6892 O O . VAL A 1 950 ? -35.734 0.009 4.008 1.00 57.81 950 VAL A O 1
ATOM 6895 N N . ILE A 1 951 ? -34.661 0.001 5.985 1.00 51.03 951 ILE A N 1
ATOM 6896 C CA . ILE A 1 951 ? -33.294 -0.002 5.444 1.00 51.03 951 ILE A CA 1
ATOM 6897 C C . ILE A 1 951 ? -32.533 -1.147 6.112 1.00 51.03 951 ILE A C 1
ATOM 6899 O O . ILE A 1 951 ? -32.515 -1.233 7.336 1.00 51.03 951 ILE A O 1
ATOM 6903 N N . ASP A 1 952 ? -31.960 -2.052 5.317 1.00 48.34 952 ASP A N 1
ATOM 6904 C CA . ASP A 1 952 ? -31.234 -3.245 5.790 1.00 48.34 952 ASP A CA 1
ATOM 6905 C C . ASP A 1 952 ? -32.015 -4.088 6.822 1.00 48.34 952 ASP A C 1
ATOM 6907 O O . ASP A 1 952 ? -31.468 -4.604 7.793 1.00 48.34 952 ASP A O 1
ATOM 6911 N N . GLY A 1 953 ? -33.336 -4.207 6.636 1.00 50.94 953 GLY A N 1
ATOM 6912 C CA . GLY A 1 953 ? -34.228 -4.945 7.542 1.00 50.94 953 GLY A CA 1
ATOM 6913 C C . GLY A 1 953 ? -34.590 -4.202 8.835 1.00 50.94 953 GLY A C 1
ATOM 6914 O O . GLY A 1 953 ? -35.417 -4.686 9.607 1.00 50.94 953 GLY A O 1
ATOM 6915 N N . VAL A 1 954 ? -34.041 -3.006 9.058 1.00 51.88 954 VAL A N 1
ATOM 6916 C CA . VAL A 1 954 ? -34.369 -2.143 10.195 1.00 51.88 954 VAL A CA 1
ATOM 6917 C C . VAL A 1 954 ? -35.440 -1.141 9.766 1.00 51.88 954 VAL A C 1
ATOM 6919 O O . VAL A 1 954 ? -35.225 -0.306 8.887 1.00 51.88 954 VAL A O 1
ATOM 6922 N N . SER A 1 955 ? -36.624 -1.228 10.376 1.00 62.19 955 SER A N 1
ATOM 6923 C CA . SER A 1 955 ? -37.697 -0.253 10.146 1.00 62.19 955 SER A CA 1
ATOM 6924 C C . SER A 1 955 ? -37.374 1.067 10.841 1.00 62.19 955 SER A C 1
ATOM 6926 O O . SER A 1 955 ? -37.003 1.083 12.017 1.00 62.19 955 SER A O 1
ATOM 6928 N N . ALA A 1 956 ? -37.548 2.180 10.134 1.00 71.25 956 ALA A N 1
ATOM 6929 C CA . ALA A 1 956 ? -37.450 3.505 10.717 1.00 71.25 956 ALA A CA 1
ATOM 6930 C C . ALA A 1 956 ? -38.487 3.655 11.849 1.00 71.25 956 ALA A C 1
ATOM 6932 O O . ALA A 1 956 ? -39.630 3.207 11.703 1.00 71.25 956 ALA A O 1
ATOM 6933 N N . PRO A 1 957 ? -38.134 4.300 12.978 1.00 74.44 957 PRO A N 1
ATOM 6934 C CA . PRO A 1 957 ? -39.091 4.567 14.043 1.00 74.44 957 PRO A CA 1
ATOM 6935 C C . PRO A 1 957 ? -40.295 5.353 13.515 1.00 74.44 957 PRO A C 1
ATOM 6937 O O . PRO A 1 957 ? -40.119 6.405 12.895 1.00 74.44 957 PRO A O 1
ATOM 6940 N N . ASN A 1 958 ? -41.509 4.857 13.771 1.00 80.94 958 ASN A N 1
ATOM 6941 C CA . ASN A 1 958 ? -42.740 5.523 13.353 1.00 80.94 958 ASN A CA 1
ATOM 6942 C C . ASN A 1 958 ? -42.996 6.760 14.219 1.00 80.94 958 ASN A C 1
ATOM 6944 O O . ASN A 1 958 ? -43.224 6.651 15.423 1.00 80.94 958 ASN A O 1
ATOM 6948 N N . ARG A 1 959 ? -42.951 7.939 13.599 1.00 85.88 959 ARG A N 1
ATOM 6949 C CA . ARG A 1 959 ? -43.157 9.254 14.219 1.00 85.88 959 ARG A CA 1
ATOM 6950 C C . ARG A 1 959 ? -44.448 9.928 13.745 1.00 85.88 959 ARG A C 1
ATOM 6952 O O . ARG A 1 959 ? -44.605 11.133 13.911 1.00 85.88 959 ARG A O 1
ATOM 6959 N N . SER A 1 960 ? -45.396 9.164 13.192 1.00 84.06 960 SER A N 1
ATOM 6960 C CA . SER A 1 960 ? -46.680 9.685 12.679 1.00 84.06 960 SER A CA 1
ATOM 6961 C C . SER A 1 960 ? -47.505 10.422 13.736 1.00 84.06 960 SER A C 1
ATOM 6963 O O . SER A 1 960 ? -48.324 11.271 13.402 1.00 84.06 960 SER A O 1
ATOM 6965 N N . LEU A 1 961 ? -47.292 10.104 15.013 1.00 85.88 961 LEU A N 1
ATOM 6966 C CA . LEU A 1 961 ? -48.001 10.704 16.138 1.00 85.88 961 LEU A CA 1
ATOM 6967 C C . LEU A 1 961 ? -47.343 11.987 16.672 1.00 85.88 961 LEU A C 1
ATOM 6969 O O . LEU A 1 961 ? -47.896 12.621 17.571 1.00 85.88 961 LEU A O 1
ATOM 6973 N N . SER A 1 962 ? -46.209 12.409 16.102 1.00 86.25 962 SER A N 1
ATOM 6974 C CA . SER A 1 962 ? -45.434 13.547 16.607 1.00 86.25 962 SER A CA 1
ATOM 6975 C C . SER A 1 962 ? -46.227 14.849 16.552 1.00 86.25 962 SER A C 1
ATOM 6977 O O . SER A 1 962 ? -46.240 15.584 17.535 1.00 86.25 962 SER A O 1
ATOM 6979 N N . GLY A 1 963 ? -46.960 15.074 15.458 1.00 82.88 963 GLY A N 1
ATOM 6980 C CA . GLY A 1 963 ? -47.801 16.256 15.255 1.00 82.88 963 GLY A CA 1
ATOM 6981 C C . GLY A 1 963 ? -49.176 16.216 15.932 1.00 82.88 963 GLY A C 1
ATOM 6982 O O . GLY A 1 963 ? -49.908 17.194 15.841 1.00 82.88 963 GLY A O 1
ATOM 6983 N N . SER A 1 964 ? -49.564 15.111 16.577 1.00 82.94 964 SER A N 1
ATOM 6984 C CA . SER A 1 964 ? -50.899 14.964 17.188 1.00 82.94 964 SER A CA 1
ATOM 6985 C C . SER A 1 964 ? -50.857 14.711 18.694 1.00 82.94 964 SER A C 1
ATOM 6987 O O . SER A 1 964 ? -51.626 15.302 19.443 1.00 82.94 964 SER A O 1
ATOM 6989 N N . SER A 1 965 ? -49.952 13.850 19.157 1.00 83.94 965 SER A N 1
ATOM 6990 C CA . SER A 1 965 ? -49.836 13.450 20.570 1.00 83.94 965 SER A CA 1
ATOM 6991 C C . SER A 1 965 ? -48.408 13.533 21.118 1.00 83.94 965 SER A C 1
ATOM 6993 O O . SER A 1 965 ? -48.208 13.267 22.300 1.00 83.94 965 SER A O 1
ATOM 6995 N N . GLY A 1 966 ? -47.427 13.898 20.286 1.00 87.12 966 GLY A N 1
ATOM 6996 C CA . GLY A 1 966 ? -46.039 14.155 20.681 1.00 87.12 966 GLY A CA 1
ATOM 6997 C C . GLY A 1 966 ? -45.724 15.642 20.854 1.00 87.12 966 GLY A C 1
ATOM 6998 O O . GLY A 1 966 ? -46.613 16.492 20.831 1.00 87.12 966 GLY A O 1
ATOM 6999 N N . HIS A 1 967 ? -44.438 15.972 20.982 1.00 87.94 967 HIS A N 1
ATOM 7000 C CA . HIS A 1 967 ? -43.969 17.357 21.132 1.00 87.94 967 HIS A CA 1
ATOM 7001 C C . HIS A 1 967 ? -44.095 18.231 19.869 1.00 87.94 967 HIS A C 1
ATOM 7003 O O . HIS A 1 967 ? -43.944 19.445 19.962 1.00 87.94 967 HIS A O 1
ATOM 7009 N N . GLY A 1 968 ? -44.430 17.651 18.713 1.00 85.12 968 GLY A N 1
ATOM 7010 C CA . GLY A 1 968 ? -44.696 18.395 17.476 1.00 85.12 968 GLY A CA 1
ATOM 7011 C C . GLY A 1 968 ? -46.146 18.858 17.318 1.00 85.12 968 GLY A C 1
ATOM 7012 O O . GLY A 1 968 ? -46.488 19.444 16.292 1.00 85.12 968 GLY A O 1
ATOM 7013 N N . ARG A 1 969 ? -47.025 18.575 18.290 1.00 85.12 969 ARG A N 1
ATOM 7014 C CA . ARG A 1 969 ? -48.431 19.003 18.252 1.00 85.12 969 ARG A CA 1
ATOM 7015 C C . ARG A 1 969 ? -48.571 20.528 18.329 1.00 85.12 969 ARG A C 1
ATOM 7017 O O . ARG A 1 969 ? -47.705 21.160 18.933 1.00 85.12 969 ARG A O 1
ATOM 7024 N N . PRO A 1 970 ? -49.650 21.126 17.797 1.00 78.31 970 PRO A N 1
ATOM 7025 C CA . PRO A 1 970 ? -49.805 22.581 17.719 1.00 78.31 970 PRO A CA 1
ATOM 7026 C C . PRO A 1 970 ? -49.646 23.324 19.052 1.00 78.31 970 PRO A C 1
ATOM 7028 O O . PRO A 1 970 ? -49.176 24.454 19.061 1.00 78.31 970 PRO A O 1
ATOM 7031 N N . GLU A 1 971 ? -50.004 22.696 20.176 1.00 77.19 971 GLU A N 1
ATOM 7032 C CA . GLU A 1 971 ? -49.908 23.291 21.514 1.00 77.19 971 GLU A CA 1
ATOM 7033 C C . GLU A 1 971 ? -48.466 23.407 22.035 1.00 77.19 971 GLU A C 1
ATOM 7035 O O . GLU A 1 971 ? -48.226 24.140 22.990 1.00 77.19 971 GLU A O 1
ATOM 7040 N N . VAL A 1 972 ? -47.523 22.657 21.456 1.00 79.88 972 VAL A N 1
ATOM 7041 C CA . VAL A 1 972 ? -46.099 22.641 21.843 1.00 79.88 972 VAL A CA 1
ATOM 7042 C C . VAL A 1 972 ? -45.228 23.187 20.707 1.00 79.88 972 VAL A C 1
ATOM 7044 O O . VAL A 1 972 ? -44.336 23.989 20.948 1.00 79.88 972 VAL A O 1
ATOM 7047 N N . GLY A 1 973 ? -45.525 22.802 19.463 1.00 78.56 973 GLY A N 1
ATOM 7048 C CA . GLY A 1 973 ? -44.993 23.416 18.249 1.00 78.56 973 GLY A CA 1
ATOM 7049 C C . GLY A 1 973 ? -43.557 23.041 17.886 1.00 78.56 973 GLY A C 1
ATOM 7050 O O . GLY A 1 973 ? -43.009 23.671 16.982 1.00 78.56 973 GLY A O 1
ATOM 7051 N N . LEU A 1 974 ? -42.954 22.037 18.542 1.00 84.44 974 LEU A N 1
ATOM 7052 C CA . LEU A 1 974 ? -41.545 21.725 18.314 1.00 84.44 974 LEU A CA 1
ATOM 7053 C C . LEU A 1 974 ? -41.317 21.021 16.972 1.00 84.44 974 LEU A C 1
ATOM 7055 O O . LEU A 1 974 ? -41.880 19.959 16.693 1.00 84.44 974 LEU A O 1
ATOM 7059 N N . GLN A 1 975 ? -40.439 21.583 16.147 1.00 85.19 975 GLN A N 1
ATOM 7060 C CA . GLN A 1 975 ? -40.027 20.979 14.882 1.00 85.19 975 GLN A CA 1
ATOM 7061 C C . GLN A 1 975 ? -38.945 19.917 15.111 1.00 85.19 975 GLN A C 1
ATOM 7063 O O . GLN A 1 975 ? -38.134 20.011 16.035 1.00 85.19 975 GLN A O 1
ATOM 7068 N N . CYS A 1 976 ? -38.854 18.912 14.231 1.00 84.06 976 CYS A N 1
ATOM 7069 C CA . CYS A 1 976 ? -37.836 17.861 14.356 1.00 84.06 976 CYS A CA 1
ATOM 7070 C C . CYS A 1 976 ? -36.413 18.434 14.460 1.00 84.06 976 CYS A C 1
ATOM 7072 O O . CYS A 1 976 ? -35.584 17.910 15.200 1.00 84.06 976 CYS A O 1
ATOM 7074 N N . GLN A 1 977 ? -36.134 19.528 13.748 1.00 83.38 977 GLN A N 1
ATOM 7075 C CA . GLN A 1 977 ? -34.847 20.216 13.730 1.00 83.38 977 GLN A CA 1
ATOM 7076 C C . GLN A 1 977 ? -34.628 21.133 14.929 1.00 83.38 977 GLN A C 1
ATOM 7078 O O . GLN A 1 977 ? -33.654 21.874 14.916 1.00 83.38 977 GLN A O 1
ATOM 7083 N N . GLU A 1 978 ? -35.466 21.108 15.960 1.00 83.25 978 GLU A N 1
ATOM 7084 C CA . GLU A 1 978 ? -35.190 21.754 17.248 1.00 83.25 978 GLU A CA 1
ATOM 7085 C C . GLU A 1 978 ? -34.511 20.773 18.202 1.00 83.25 978 GLU A C 1
ATOM 7087 O O . GLU A 1 978 ? -33.517 21.131 18.830 1.00 83.25 978 GLU A O 1
ATOM 7092 N N . CYS A 1 979 ? -34.869 19.488 18.141 1.00 82.25 979 CYS A N 1
ATOM 7093 C CA . CYS A 1 979 ? -34.201 18.444 18.924 1.00 82.25 979 CYS A CA 1
ATOM 7094 C C . CYS A 1 979 ? -33.116 17.685 18.148 1.00 82.25 979 CYS A C 1
ATOM 7096 O O . CYS A 1 979 ? -32.135 17.219 18.728 1.00 82.25 979 CYS A O 1
ATOM 7098 N N . HIS A 1 980 ? -33.254 17.590 16.825 1.00 82.81 980 HIS A N 1
ATOM 7099 C CA . HIS A 1 980 ? -32.340 16.828 15.983 1.00 82.81 980 HIS A CA 1
ATOM 7100 C C . HIS A 1 980 ? -31.478 17.727 15.092 1.00 82.81 980 HIS A C 1
ATOM 7102 O O . HIS A 1 980 ? -31.915 18.787 14.642 1.00 82.81 980 HIS A O 1
ATOM 7108 N N . ASP A 1 981 ? -30.238 17.314 14.844 1.00 79.25 981 ASP A N 1
ATOM 7109 C CA . ASP A 1 981 ? -29.378 17.864 13.803 1.00 79.25 981 ASP A CA 1
ATOM 7110 C C . ASP A 1 981 ? -29.460 16.971 12.565 1.00 79.25 981 ASP A C 1
ATOM 7112 O O . ASP A 1 981 ? -28.984 15.835 12.544 1.00 79.25 981 ASP A O 1
ATOM 7116 N N . ARG A 1 982 ? -30.049 17.524 11.504 1.00 70.00 982 ARG A N 1
ATOM 7117 C CA . ARG A 1 982 ? -30.239 16.857 10.211 1.00 70.00 982 ARG A CA 1
ATOM 7118 C C . ARG A 1 982 ? -28.922 16.477 9.524 1.00 70.00 982 ARG A C 1
ATOM 7120 O O . ARG A 1 982 ? -28.937 15.708 8.570 1.00 70.00 982 ARG A O 1
ATOM 7127 N N . ASN A 1 983 ? -27.801 17.049 9.958 1.00 68.50 983 ASN A N 1
ATOM 7128 C CA . ASN A 1 983 ? -26.486 16.805 9.376 1.00 68.50 983 ASN A CA 1
ATOM 7129 C C . ASN A 1 983 ? -25.711 15.688 10.084 1.00 68.50 983 ASN A C 1
ATOM 7131 O O . ASN A 1 983 ? -24.666 15.273 9.576 1.00 68.50 983 ASN A O 1
ATOM 7135 N N . LYS A 1 984 ? -26.197 15.205 11.237 1.00 65.50 984 LYS A N 1
ATOM 7136 C CA . LYS A 1 984 ? -25.593 14.080 11.956 1.00 65.50 984 LYS A CA 1
ATOM 7137 C C . LYS A 1 984 ? -25.919 12.754 11.280 1.00 65.50 984 LYS A C 1
ATOM 7139 O O . LYS A 1 984 ? -26.922 12.606 10.584 1.00 65.50 984 LYS A O 1
ATOM 7144 N N . GLN A 1 985 ? -25.051 11.773 11.507 1.00 59.78 985 GLN A N 1
ATOM 7145 C CA . GLN A 1 985 ? -25.221 10.422 10.990 1.00 59.78 985 GLN A CA 1
ATOM 7146 C C . GLN A 1 985 ? -26.533 9.815 11.508 1.00 59.78 985 GLN A C 1
ATOM 7148 O O . GLN A 1 985 ? -26.705 9.596 12.705 1.00 59.78 985 GLN A O 1
ATOM 7153 N N . HIS A 1 986 ? -27.461 9.552 10.589 1.00 70.12 986 HIS A N 1
ATOM 7154 C CA . HIS A 1 986 ? -28.806 9.084 10.920 1.00 70.12 986 HIS A CA 1
ATOM 7155 C C . HIS A 1 986 ? -28.890 7.558 11.108 1.00 70.12 986 HIS A C 1
ATOM 7157 O O . HIS A 1 986 ? -29.648 7.087 11.951 1.00 70.12 986 HIS A O 1
ATOM 7163 N N . LEU A 1 987 ? -28.090 6.783 10.362 1.00 57.62 987 LEU A N 1
ATOM 7164 C CA . LEU A 1 987 ? -28.069 5.315 10.403 1.00 57.62 987 LEU A CA 1
ATOM 7165 C C . LEU A 1 987 ? -26.767 4.808 11.042 1.00 57.62 987 LEU A C 1
ATOM 7167 O O . LEU A 1 987 ? -25.677 5.191 10.617 1.00 57.62 987 LEU A O 1
ATOM 7171 N N . GLY A 1 988 ? -26.884 3.947 12.060 1.00 53.78 988 GLY A N 1
ATOM 7172 C CA . GLY A 1 988 ? -25.748 3.280 12.717 1.00 53.78 988 GLY A CA 1
ATOM 7173 C C . GLY A 1 988 ? -24.927 4.127 13.706 1.00 53.78 988 GLY A C 1
ATOM 7174 O O . GLY A 1 988 ? -23.916 3.637 14.200 1.00 53.78 988 GLY A O 1
ATOM 7175 N N . GLY A 1 989 ? -25.335 5.369 14.002 1.00 54.22 989 GLY A N 1
ATOM 7176 C CA . GLY A 1 989 ? -24.687 6.264 14.980 1.00 54.22 989 GLY A CA 1
ATOM 7177 C C . GLY A 1 989 ? -25.510 6.493 16.259 1.00 54.22 989 GLY A C 1
ATOM 7178 O O . GLY A 1 989 ? -26.614 5.969 16.392 1.00 54.22 989 GLY A O 1
ATOM 7179 N N . SER A 1 990 ? -25.005 7.324 17.182 1.00 50.53 990 SER A N 1
ATOM 7180 C CA . SER A 1 990 ? -25.610 7.676 18.491 1.00 50.53 990 SER A CA 1
ATOM 7181 C C . SER A 1 990 ? -26.938 8.471 18.427 1.00 50.53 990 SER A C 1
ATOM 7183 O O . SER A 1 990 ? -27.307 9.137 19.391 1.00 50.53 990 SER A O 1
ATOM 7185 N N . GLY A 1 991 ? -27.663 8.413 17.304 1.00 61.12 991 GLY A N 1
ATOM 7186 C CA . GLY A 1 991 ? -28.870 9.194 17.023 1.00 61.12 991 GLY A CA 1
ATOM 7187 C C . GLY A 1 991 ? -28.588 10.606 16.489 1.00 61.12 991 GLY A C 1
ATOM 7188 O O . GLY A 1 991 ? -27.478 11.122 16.581 1.00 61.12 991 GLY A O 1
ATOM 7189 N N . MET A 1 992 ? -29.612 11.256 15.922 1.00 72.56 992 MET A N 1
ATOM 7190 C CA . MET A 1 992 ? -29.514 12.625 15.382 1.00 72.56 992 MET A CA 1
ATOM 7191 C C . MET A 1 992 ? -29.697 13.717 16.440 1.00 72.56 992 MET A C 1
ATOM 7193 O O . MET A 1 992 ? -29.967 14.854 16.076 1.00 72.56 992 MET A O 1
ATOM 7197 N N . LEU A 1 993 ? -29.659 13.416 17.739 1.00 80.25 993 LEU A N 1
ATOM 7198 C CA . LEU A 1 993 ? -29.871 14.447 18.759 1.00 80.25 993 LEU A CA 1
ATOM 7199 C C . LEU A 1 993 ? -28.810 15.552 18.630 1.00 80.25 993 LEU A C 1
ATOM 7201 O O . LEU A 1 993 ? -27.644 15.267 18.342 1.00 80.25 993 LEU A O 1
ATOM 7205 N N . LYS A 1 994 ? -29.204 16.814 18.821 1.00 80.81 994 LYS A N 1
ATOM 7206 C CA . LYS A 1 994 ? -28.222 17.900 18.922 1.00 80.81 994 LYS A CA 1
ATOM 7207 C C . LYS A 1 994 ? -27.274 17.641 20.081 1.00 80.81 994 LYS A C 1
ATOM 7209 O O . LYS A 1 994 ? -27.686 17.100 21.102 1.00 80.81 994 LYS A O 1
ATOM 7214 N N . ASP A 1 995 ? -26.028 18.078 19.932 1.00 77.12 995 ASP A N 1
ATOM 7215 C CA . ASP A 1 995 ? -25.011 17.876 20.967 1.00 77.12 995 ASP A CA 1
ATOM 7216 C C . ASP A 1 995 ? -25.415 18.504 22.307 1.00 77.12 995 ASP A C 1
ATOM 7218 O O . ASP A 1 995 ? -25.181 17.896 23.345 1.00 77.12 995 ASP A O 1
ATOM 7222 N N . ASP A 1 996 ? -26.121 19.639 22.278 1.00 71.81 996 ASP A N 1
ATOM 7223 C CA . ASP A 1 996 ? -26.628 20.325 23.478 1.00 71.81 996 ASP A CA 1
ATOM 7224 C C . ASP A 1 996 ? -27.717 19.539 24.228 1.00 71.81 996 ASP A C 1
ATOM 7226 O O . ASP A 1 996 ? -27.980 19.802 25.399 1.00 71.81 996 ASP A O 1
ATOM 7230 N N . LEU A 1 997 ? -28.347 18.570 23.560 1.00 73.50 997 LEU A N 1
ATOM 7231 C CA . LEU A 1 997 ? -29.360 17.689 24.140 1.00 73.50 997 LEU A CA 1
ATOM 7232 C C . LEU A 1 997 ? -28.787 16.307 24.483 1.00 73.50 997 LEU A C 1
ATOM 7234 O O . LEU A 1 997 ? -29.428 15.542 25.190 1.00 73.50 997 LEU A O 1
ATOM 7238 N N . GLY A 1 998 ? -27.590 15.960 24.005 1.00 67.44 998 GLY A N 1
ATOM 7239 C CA . GLY A 1 998 ? -26.913 14.714 24.366 1.00 67.44 998 GLY A CA 1
ATOM 7240 C C . GLY A 1 998 ? -26.205 14.815 25.722 1.00 67.44 998 GLY A C 1
ATOM 7241 O O . GLY A 1 998 ? -25.744 15.881 26.121 1.00 67.44 998 GLY A O 1
ATOM 7242 N N . GLY A 1 999 ? -26.064 13.704 26.455 1.00 70.44 999 GLY A N 1
ATOM 7243 C CA . GLY A 1 999 ? -25.247 13.691 27.673 1.00 70.44 999 GLY A CA 1
ATOM 7244 C C . GLY A 1 999 ? -25.696 12.705 28.745 1.00 70.44 999 GLY A C 1
ATOM 7245 O O . GLY A 1 999 ? -26.018 11.556 28.452 1.00 70.44 999 GLY A O 1
ATOM 7246 N N . ALA A 1 1000 ? -25.633 13.145 30.005 1.00 69.25 1000 ALA A N 1
ATOM 7247 C CA . ALA A 1 1000 ? -26.067 12.357 31.152 1.00 69.25 1000 ALA A CA 1
ATOM 7248 C C . ALA A 1 1000 ? -27.555 11.995 31.032 1.00 69.25 1000 ALA A C 1
ATOM 7250 O O . ALA A 1 1000 ? -28.318 12.679 30.356 1.00 69.25 1000 ALA A O 1
ATOM 7251 N N . LEU A 1 1001 ? -27.948 10.906 31.695 1.00 75.94 1001 LEU A N 1
ATOM 7252 C CA . LEU A 1 1001 ? -29.305 10.363 31.660 1.00 75.94 1001 LEU A CA 1
ATOM 7253 C C . LEU A 1 1001 ? -30.361 11.476 31.827 1.00 75.94 1001 LEU A C 1
ATOM 7255 O O . LEU A 1 1001 ? -30.388 12.132 32.868 1.00 75.94 1001 LEU A O 1
ATOM 7259 N N . ASN A 1 1002 ? -31.237 11.633 30.828 1.00 83.44 1002 ASN A N 1
ATOM 7260 C CA . ASN A 1 1002 ? -32.359 12.585 30.769 1.00 83.44 1002 ASN A CA 1
ATOM 7261 C C . ASN A 1 1002 ? -32.008 14.047 30.474 1.00 83.44 1002 ASN A C 1
ATOM 7263 O O . ASN A 1 1002 ? -32.906 14.891 30.522 1.00 83.44 1002 ASN A O 1
ATOM 7267 N N . ASN A 1 1003 ? -30.754 14.368 30.148 1.00 82.94 1003 ASN A N 1
ATOM 7268 C CA . ASN A 1 1003 ? -30.350 15.729 29.784 1.00 82.94 1003 ASN A CA 1
ATOM 7269 C C . ASN A 1 1003 ? -31.208 16.321 28.653 1.00 82.94 1003 ASN A C 1
ATOM 7271 O O . ASN A 1 1003 ? -31.583 17.490 28.724 1.00 82.94 1003 ASN A O 1
ATOM 7275 N N . GLU A 1 1004 ? -31.580 15.510 27.665 1.00 84.00 1004 GLU A N 1
ATOM 7276 C CA . GLU A 1 1004 ? -32.420 15.895 26.533 1.00 84.00 1004 GLU A CA 1
ATOM 7277 C C . GLU A 1 1004 ? -33.823 16.356 26.943 1.00 84.00 1004 GLU A C 1
ATOM 7279 O O . GLU A 1 1004 ? -34.412 17.219 26.296 1.00 84.00 1004 GLU A O 1
ATOM 7284 N N . CYS A 1 1005 ? -34.364 15.786 28.022 1.00 85.94 1005 CYS A N 1
ATOM 7285 C CA . CYS A 1 1005 ? -35.684 16.126 28.539 1.00 85.94 1005 CYS A CA 1
ATOM 7286 C C . CYS A 1 1005 ? -35.590 17.286 29.530 1.00 85.94 1005 CYS A C 1
ATOM 7288 O O . CYS A 1 1005 ? -36.385 18.221 29.465 1.00 85.94 1005 CYS A O 1
ATOM 7290 N N . ASN A 1 1006 ? -34.604 17.240 30.428 1.00 86.19 1006 ASN A N 1
ATOM 7291 C CA . ASN A 1 1006 ? -34.421 18.237 31.479 1.00 86.19 1006 ASN A CA 1
ATOM 7292 C C . ASN A 1 1006 ? -34.128 19.623 30.896 1.00 86.19 1006 ASN A C 1
ATOM 7294 O O . ASN A 1 1006 ? -34.553 20.613 31.480 1.00 86.19 1006 ASN A O 1
ATOM 7298 N N . TYR A 1 1007 ? -33.479 19.696 29.725 1.00 85.75 1007 TYR A N 1
ATOM 7299 C CA . TYR A 1 1007 ? -33.217 20.955 29.023 1.00 85.75 1007 TYR A CA 1
ATOM 7300 C C . TYR A 1 1007 ? -34.471 21.832 28.876 1.00 85.75 1007 TYR A C 1
ATOM 7302 O O . TYR A 1 1007 ? -34.398 23.035 29.102 1.00 85.75 1007 TYR A O 1
ATOM 7310 N N . CYS A 1 1008 ? -35.622 21.234 28.553 1.00 84.00 1008 CYS A N 1
ATOM 7311 C CA . CYS A 1 1008 ? -36.893 21.957 28.480 1.00 84.00 1008 CYS A CA 1
ATOM 7312 C C . CYS A 1 1008 ? -37.724 21.803 29.757 1.00 84.00 1008 CYS A C 1
ATOM 7314 O O . CYS A 1 1008 ? -38.321 22.764 30.222 1.00 84.00 1008 CYS A O 1
ATOM 7316 N N . HIS A 1 1009 ? -37.795 20.596 30.322 1.00 86.94 1009 HIS A N 1
ATOM 7317 C CA . HIS A 1 1009 ? -38.737 20.304 31.399 1.00 86.94 1009 HIS A CA 1
ATOM 7318 C C . HIS A 1 1009 ? -38.288 20.809 32.776 1.00 86.94 1009 HIS A C 1
ATOM 7320 O O . HIS A 1 1009 ? -39.146 20.953 33.637 1.00 86.94 1009 HIS A O 1
ATOM 7326 N N . ASP A 1 1010 ? -37.009 21.117 33.018 1.00 85.50 1010 ASP A N 1
ATOM 7327 C CA . ASP A 1 1010 ? -36.580 21.769 34.271 1.00 85.50 1010 ASP A CA 1
ATOM 7328 C C . ASP A 1 1010 ? -36.648 23.305 34.202 1.00 85.50 1010 ASP A C 1
ATOM 7330 O O . ASP A 1 1010 ? -36.542 23.970 35.237 1.00 85.50 1010 ASP A O 1
ATOM 7334 N N . ASP A 1 1011 ? -36.870 23.863 33.010 1.00 84.06 1011 ASP A N 1
ATOM 7335 C CA . ASP A 1 1011 ? -36.993 25.298 32.781 1.00 84.06 1011 ASP A CA 1
ATOM 7336 C C . ASP A 1 1011 ? -38.472 25.720 32.771 1.00 84.06 1011 ASP A C 1
ATOM 7338 O O . ASP A 1 1011 ? -39.237 25.414 31.853 1.00 84.06 1011 ASP A O 1
ATOM 7342 N N . THR A 1 1012 ? -38.889 26.440 33.814 1.00 80.75 1012 THR A N 1
ATOM 7343 C CA . THR A 1 1012 ? -40.269 26.928 33.944 1.00 80.75 1012 THR A CA 1
ATOM 7344 C C . THR A 1 1012 ? -40.616 28.064 32.984 1.00 80.75 1012 THR A C 1
ATOM 7346 O O . THR A 1 1012 ? -41.799 28.360 32.819 1.00 80.75 1012 THR A O 1
ATOM 7349 N N . ASP A 1 1013 ? -39.622 28.675 32.335 1.00 79.25 1013 ASP A N 1
ATOM 7350 C CA . ASP A 1 1013 ? -39.845 29.674 31.290 1.00 79.25 1013 ASP A CA 1
ATOM 7351 C C . ASP A 1 1013 ? -40.179 28.999 29.948 1.00 79.25 1013 ASP A C 1
ATOM 7353 O O . ASP A 1 1013 ? -40.929 29.558 29.145 1.00 79.25 1013 ASP A O 1
ATOM 7357 N N . LEU A 1 1014 ? -39.686 27.771 29.731 1.00 77.00 1014 LEU A N 1
ATOM 7358 C CA . LEU A 1 1014 ? -39.971 26.947 28.550 1.00 77.00 1014 LEU A CA 1
ATOM 7359 C C . LEU A 1 1014 ? -41.214 26.062 28.731 1.00 77.00 1014 LEU A C 1
ATOM 7361 O O . LEU A 1 1014 ? -41.975 25.870 27.782 1.00 77.00 1014 LEU A O 1
ATOM 7365 N N . VAL A 1 1015 ? -41.451 25.538 29.939 1.00 84.31 1015 VAL A N 1
ATOM 7366 C CA . VAL A 1 1015 ? -42.633 24.725 30.270 1.00 84.31 1015 VAL A CA 1
ATOM 7367 C C . VAL A 1 1015 ? -43.345 25.302 31.493 1.00 84.31 1015 VAL A C 1
ATOM 7369 O O . VAL A 1 1015 ? -42.930 25.100 32.631 1.00 84.31 1015 VAL A O 1
ATOM 7372 N N . GLN A 1 1016 ? -44.469 25.980 31.256 1.00 78.00 1016 GLN A N 1
ATOM 7373 C CA . GLN A 1 1016 ? -45.223 26.693 32.300 1.00 78.00 1016 GLN A CA 1
ATOM 7374 C C . GLN A 1 1016 ? -46.252 25.825 33.052 1.00 78.00 1016 GLN A C 1
ATOM 7376 O O . GLN A 1 1016 ? -46.827 26.269 34.040 1.00 78.00 1016 GLN A O 1
ATOM 7381 N N . ASP A 1 1017 ? -46.514 24.594 32.599 1.00 78.62 1017 ASP A N 1
ATOM 7382 C CA . ASP A 1 1017 ? -47.417 23.659 33.287 1.00 78.62 1017 ASP A CA 1
ATOM 7383 C C . ASP A 1 1017 ? -46.659 22.928 34.405 1.00 78.62 1017 ASP A C 1
ATOM 7385 O O . ASP A 1 1017 ? -45.800 22.091 34.129 1.00 78.62 1017 ASP A O 1
ATOM 7389 N N . ASP A 1 1018 ? -47.000 23.212 35.664 1.00 72.25 1018 ASP A N 1
ATOM 7390 C CA . ASP A 1 1018 ? -46.377 22.623 36.861 1.00 72.25 1018 ASP A CA 1
ATOM 7391 C C . ASP A 1 1018 ? -46.453 21.084 36.920 1.00 72.25 1018 ASP A C 1
ATOM 7393 O O . ASP A 1 1018 ? -45.635 20.444 37.586 1.00 72.25 1018 ASP A O 1
ATOM 7397 N N . ASN A 1 1019 ? -47.403 20.457 36.216 1.00 72.44 1019 ASN A N 1
ATOM 7398 C CA . ASN A 1 1019 ? -47.495 18.995 36.123 1.00 72.44 1019 ASN A CA 1
ATOM 7399 C C . ASN A 1 1019 ? -46.578 18.402 35.047 1.00 72.44 1019 ASN A C 1
ATOM 7401 O O . ASN A 1 1019 ? -46.489 17.179 34.918 1.00 72.44 1019 ASN A O 1
ATOM 7405 N N . ARG A 1 1020 ? -45.924 19.257 34.255 1.00 77.44 1020 ARG A N 1
ATOM 7406 C CA . ARG A 1 1020 ? -45.023 18.898 33.150 1.00 77.44 1020 ARG A CA 1
ATOM 7407 C C . ARG A 1 1020 ? -43.653 19.572 33.259 1.00 77.44 1020 ARG A C 1
ATOM 7409 O O . ARG A 1 1020 ? -42.773 19.229 32.474 1.00 77.44 1020 ARG A O 1
ATOM 7416 N N . SER A 1 1021 ? -43.457 20.467 34.226 1.00 83.06 1021 SER A N 1
ATOM 7417 C CA . SER A 1 1021 ? -42.174 21.066 34.591 1.00 83.06 1021 SER A CA 1
ATOM 7418 C C . SER A 1 1021 ? -41.599 20.464 35.884 1.00 83.06 1021 SER A C 1
ATOM 7420 O O . SER A 1 1021 ? -42.321 19.933 36.727 1.00 83.06 1021 SER A O 1
ATOM 7422 N N . ARG A 1 1022 ? -40.275 20.520 36.056 1.00 82.56 1022 ARG A N 1
ATOM 7423 C CA . ARG A 1 1022 ? -39.523 19.950 37.193 1.00 82.56 1022 ARG A CA 1
ATOM 7424 C C . ARG A 1 1022 ? -39.770 18.450 37.375 1.00 82.56 1022 ARG A C 1
ATOM 7426 O O . ARG A 1 1022 ? -39.844 17.933 38.495 1.00 82.56 1022 ARG A O 1
ATOM 7433 N N . MET A 1 1023 ? -39.928 17.755 36.253 1.00 82.06 1023 MET A N 1
ATOM 7434 C CA . MET A 1 1023 ? -40.177 16.320 36.208 1.00 82.06 1023 MET A CA 1
ATOM 7435 C C . MET A 1 1023 ? -38.953 15.582 36.741 1.00 82.06 1023 MET A C 1
ATOM 7437 O O . MET A 1 1023 ? -37.838 15.753 36.253 1.00 82.06 1023 MET A O 1
ATOM 7441 N N . ARG A 1 1024 ? -39.144 14.750 37.763 1.00 84.00 1024 ARG A N 1
ATOM 7442 C CA . ARG A 1 1024 ? -38.061 13.925 38.298 1.00 84.00 1024 ARG A CA 1
ATOM 7443 C C . ARG A 1 1024 ? -38.110 12.544 37.671 1.00 84.00 1024 ARG A C 1
ATOM 7445 O O . ARG A 1 1024 ? -39.153 12.054 37.273 1.00 84.00 1024 ARG A O 1
ATOM 7452 N N . SER A 1 1025 ? -36.970 11.881 37.615 1.00 84.88 1025 SER A N 1
ATOM 7453 C CA . SER A 1 1025 ? -36.908 10.499 37.155 1.00 84.88 1025 SER A CA 1
ATOM 7454 C C . SER A 1 1025 ? -37.441 9.533 38.218 1.00 84.88 1025 SER A C 1
ATOM 7456 O O . SER A 1 1025 ? -37.323 9.784 39.424 1.00 84.88 1025 SER A O 1
ATOM 7458 N N . HIS A 1 1026 ? -38.008 8.411 37.774 1.00 85.00 1026 HIS A N 1
ATOM 7459 C CA . HIS A 1 1026 ? -38.452 7.341 38.665 1.00 85.00 1026 HIS A CA 1
ATOM 7460 C C . HIS A 1 1026 ? -37.247 6.636 39.313 1.00 85.00 1026 HIS A C 1
ATOM 7462 O O . HIS A 1 1026 ? -36.187 6.506 38.691 1.00 85.00 1026 HIS A O 1
ATOM 7468 N N . ARG A 1 1027 ? -37.391 6.180 40.566 1.00 78.88 1027 ARG A N 1
ATOM 7469 C CA . ARG A 1 1027 ? -36.320 5.515 41.329 1.00 78.88 1027 ARG A CA 1
ATOM 7470 C C . ARG A 1 1027 ? -36.674 4.067 41.658 1.00 78.88 1027 ARG A C 1
ATOM 7472 O O . ARG A 1 1027 ? -37.780 3.764 42.091 1.00 78.88 1027 ARG A O 1
ATOM 7479 N N . SER A 1 1028 ? -35.701 3.177 41.503 1.00 71.81 1028 SER A N 1
ATOM 7480 C CA . SER A 1 1028 ? -35.800 1.767 41.895 1.00 71.81 1028 SER A CA 1
ATOM 7481 C C . SER A 1 1028 ? -35.460 1.549 43.377 1.00 71.81 1028 SER A C 1
ATOM 7483 O O . SER A 1 1028 ? -34.804 2.377 44.012 1.00 71.81 1028 SER A O 1
ATOM 7485 N N . LYS A 1 1029 ? -35.845 0.385 43.923 1.00 61.59 1029 LYS A N 1
ATOM 7486 C CA . LYS A 1 1029 ? -35.559 -0.026 45.315 1.00 61.59 1029 LYS A CA 1
ATOM 7487 C C . LYS A 1 1029 ? -34.054 -0.085 45.640 1.00 61.59 1029 LYS A C 1
ATOM 7489 O O . LYS A 1 1029 ? -33.682 0.103 46.791 1.00 61.59 1029 LYS A O 1
ATOM 7494 N N . SER A 1 1030 ? -33.191 -0.315 44.646 1.00 61.38 1030 SER A N 1
ATOM 7495 C CA . SER A 1 1030 ? -31.724 -0.311 44.788 1.00 61.38 1030 SER A CA 1
ATOM 7496 C C . SER A 1 1030 ? -31.090 1.084 44.657 1.00 61.38 1030 SER A C 1
ATOM 7498 O O . SER A 1 1030 ? -29.868 1.203 44.694 1.00 61.38 1030 SER A O 1
ATOM 7500 N N . GLY A 1 1031 ? -31.897 2.142 44.498 1.00 62.72 1031 GLY A N 1
ATOM 7501 C CA . GLY A 1 1031 ? -31.436 3.529 44.371 1.00 62.72 1031 GLY A CA 1
ATOM 7502 C C . GLY A 1 1031 ? -31.103 3.976 42.941 1.00 62.72 1031 GLY A C 1
ATOM 7503 O O . GLY A 1 1031 ? -30.771 5.145 42.742 1.00 62.72 1031 GLY A O 1
ATOM 7504 N N . GLY A 1 1032 ? -31.221 3.090 41.944 1.00 73.31 1032 GLY A N 1
ATOM 7505 C CA . GLY A 1 1032 ? -31.025 3.421 40.527 1.00 73.31 1032 GLY A CA 1
ATOM 7506 C C . GLY A 1 1032 ? -32.139 4.313 39.970 1.00 73.31 1032 GLY A C 1
ATOM 7507 O O . GLY A 1 1032 ? -33.292 4.182 40.386 1.00 73.31 1032 GLY A O 1
ATOM 7508 N N . VAL A 1 1033 ? -31.791 5.203 39.041 1.00 77.94 1033 VAL A N 1
ATOM 7509 C CA . VAL A 1 1033 ? -32.686 6.188 38.412 1.00 77.94 1033 VAL A CA 1
ATOM 7510 C C . VAL A 1 1033 ? -33.002 5.754 36.976 1.00 77.94 1033 VAL A C 1
ATOM 7512 O O . VAL A 1 1033 ? -32.074 5.424 36.243 1.00 77.94 1033 VAL A O 1
ATOM 7515 N N . SER A 1 1034 ? -34.279 5.758 36.583 1.00 82.44 1034 SER A N 1
ATOM 7516 C CA . SER A 1 1034 ? -34.729 5.384 35.228 1.00 82.44 1034 SER A CA 1
ATOM 7517 C C . SER A 1 1034 ? -34.607 6.527 34.219 1.00 82.44 1034 SER A C 1
ATOM 7519 O O . SER A 1 1034 ? -34.780 7.702 34.567 1.00 82.44 1034 SER A O 1
ATOM 7521 N N . ALA A 1 1035 ? -34.366 6.188 32.950 1.00 86.62 1035 ALA A N 1
ATOM 7522 C CA . ALA A 1 1035 ? -34.449 7.161 31.867 1.00 86.62 1035 ALA A CA 1
ATOM 7523 C C . ALA A 1 1035 ? -35.912 7.566 31.605 1.00 86.62 1035 ALA A C 1
ATOM 7525 O O . ALA A 1 1035 ? -36.799 6.716 31.576 1.00 86.62 1035 ALA A O 1
ATOM 7526 N N . CYS A 1 1036 ? -36.183 8.838 31.321 1.00 86.75 1036 CYS A N 1
ATOM 7527 C CA . CYS A 1 1036 ? -37.501 9.327 30.916 1.00 86.75 1036 CYS A CA 1
ATOM 7528 C C . CYS A 1 1036 ? -37.994 8.592 29.662 1.00 86.75 1036 CYS A C 1
ATOM 7530 O O . CYS A 1 1036 ? -39.169 8.240 29.570 1.00 86.75 1036 CYS A O 1
ATOM 7532 N N . LEU A 1 1037 ? -37.079 8.281 28.736 1.00 85.69 1037 LEU A N 1
ATOM 7533 C CA . LEU A 1 1037 ? -37.366 7.548 27.503 1.00 85.69 1037 LEU A CA 1
ATOM 7534 C C . LEU A 1 1037 ? -37.725 6.068 27.710 1.00 85.69 1037 LEU A C 1
ATOM 7536 O O . LEU A 1 1037 ? -38.197 5.445 26.759 1.00 85.69 1037 LEU A O 1
ATOM 7540 N N . GLU A 1 1038 ? -37.530 5.495 28.905 1.00 85.44 1038 GLU A N 1
ATOM 7541 C CA . GLU A 1 1038 ? -38.036 4.150 29.238 1.00 85.44 1038 GLU A CA 1
ATOM 7542 C C . GLU A 1 1038 ? -39.567 4.137 29.320 1.00 85.44 1038 GLU A C 1
ATOM 7544 O O . GLU A 1 1038 ? -40.195 3.134 28.983 1.00 85.44 1038 GLU A O 1
ATOM 7549 N N . CYS A 1 1039 ? -40.161 5.264 29.722 1.00 85.94 1039 CYS A N 1
ATOM 7550 C CA . CYS A 1 1039 ? -41.600 5.403 29.926 1.00 85.94 1039 CYS A CA 1
ATOM 7551 C C . CYS A 1 1039 ? -42.258 6.273 28.856 1.00 85.94 1039 CYS A C 1
ATOM 7553 O O . CYS A 1 1039 ? -43.378 5.978 28.449 1.00 85.94 1039 CYS A O 1
ATOM 7555 N N . HIS A 1 1040 ? -41.574 7.313 28.378 1.00 88.94 1040 HIS A N 1
ATOM 7556 C CA . HIS A 1 1040 ? -42.112 8.262 27.411 1.00 88.94 1040 HIS A CA 1
ATOM 7557 C C . HIS A 1 1040 ? -41.522 8.065 26.008 1.00 88.94 1040 HIS A C 1
ATOM 7559 O O . HIS A 1 1040 ? -40.332 7.795 25.848 1.00 88.94 1040 HIS A O 1
ATOM 7565 N N . ASP A 1 1041 ? -42.350 8.239 24.977 1.00 88.81 1041 ASP A N 1
ATOM 7566 C CA . ASP A 1 1041 ? -41.896 8.502 23.612 1.00 88.81 1041 ASP A CA 1
ATOM 7567 C C . ASP A 1 1041 ? -42.245 9.954 23.242 1.00 88.81 1041 ASP A C 1
ATOM 7569 O O . ASP A 1 1041 ? -43.414 10.253 22.984 1.00 88.81 1041 ASP A O 1
ATOM 7573 N N . PRO A 1 1042 ? -41.261 10.871 23.184 1.00 86.75 1042 PRO A N 1
ATOM 7574 C CA . PRO A 1 1042 ? -41.509 12.290 22.911 1.00 86.75 1042 PRO A CA 1
ATOM 7575 C C . PRO A 1 1042 ? -42.123 12.542 21.523 1.00 86.75 1042 PRO A C 1
ATOM 7577 O O . PRO A 1 1042 ? -42.623 13.632 21.243 1.00 86.75 1042 PRO A O 1
ATOM 7580 N N . HIS A 1 1043 ? -42.124 11.533 20.648 1.00 88.50 1043 HIS A N 1
ATOM 7581 C CA . HIS A 1 1043 ? -42.756 11.592 19.335 1.00 88.50 1043 HIS A CA 1
ATOM 7582 C C . HIS A 1 1043 ? -44.230 11.163 19.347 1.00 88.50 1043 HIS A C 1
ATOM 7584 O O . HIS A 1 1043 ? -44.824 11.045 18.279 1.00 88.50 1043 HIS A O 1
ATOM 7590 N N . GLY A 1 1044 ? -44.828 10.943 20.518 1.00 87.69 1044 GLY A N 1
ATOM 7591 C CA . GLY A 1 1044 ? -46.250 10.642 20.653 1.00 87.69 1044 GLY A CA 1
ATOM 7592 C C . GLY A 1 1044 ? -46.562 9.153 20.752 1.00 87.69 1044 GLY A C 1
ATOM 7593 O O . GLY A 1 1044 ? -45.819 8.289 20.292 1.00 87.69 1044 GLY A O 1
ATOM 7594 N N . THR A 1 1045 ? -47.703 8.857 21.371 1.00 85.06 1045 THR A N 1
ATOM 7595 C CA . THR A 1 1045 ? -48.225 7.500 21.598 1.00 85.06 1045 THR A CA 1
ATOM 7596 C C . THR A 1 1045 ? -49.752 7.539 21.544 1.00 85.06 1045 THR A C 1
ATOM 7598 O O . THR A 1 1045 ? -50.336 8.615 21.503 1.00 85.06 1045 THR A O 1
ATOM 7601 N N . GLY A 1 1046 ? -50.427 6.389 21.571 1.00 82.06 1046 GLY A N 1
ATOM 7602 C CA . GLY A 1 1046 ? -51.897 6.345 21.542 1.00 82.06 1046 GLY A CA 1
ATOM 7603 C C . GLY A 1 1046 ? -52.604 6.964 22.761 1.00 82.06 1046 GLY A C 1
ATOM 7604 O O . GLY A 1 1046 ? -53.826 7.070 22.746 1.00 82.06 1046 GLY A O 1
ATOM 7605 N N . ASN A 1 1047 ? -51.870 7.360 23.807 1.00 83.00 1047 ASN A N 1
ATOM 7606 C CA . ASN A 1 1047 ? -52.412 8.067 24.970 1.00 83.00 1047 ASN A CA 1
ATOM 7607 C C . ASN A 1 1047 ? -51.998 9.545 24.991 1.00 83.00 1047 ASN A C 1
ATOM 7609 O O . ASN A 1 1047 ? -51.088 9.988 24.292 1.00 83.00 1047 ASN A O 1
ATOM 7613 N N . THR A 1 1048 ? -52.651 10.307 25.863 1.00 76.12 1048 THR A N 1
ATOM 7614 C CA . THR A 1 1048 ? -52.499 11.765 25.972 1.00 76.12 1048 THR A CA 1
ATOM 7615 C C . THR A 1 1048 ? -51.193 12.233 26.622 1.00 76.12 1048 THR A C 1
ATOM 7617 O O . THR A 1 1048 ? -50.950 13.439 26.681 1.00 76.12 1048 THR A O 1
ATOM 7620 N N . SER A 1 1049 ? -50.375 11.311 27.136 1.00 82.94 1049 SER A N 1
ATOM 7621 C CA . SER A 1 1049 ? -49.223 11.609 28.002 1.00 82.94 1049 SER A CA 1
ATOM 7622 C C . SER A 1 1049 ? -47.900 11.078 27.441 1.00 82.94 1049 SER A C 1
ATOM 7624 O O . SER A 1 1049 ? -46.910 11.006 28.169 1.00 82.94 1049 SER A O 1
ATOM 7626 N N . MET A 1 1050 ? -47.872 10.701 26.155 1.00 88.88 1050 MET A N 1
ATOM 7627 C CA . MET A 1 1050 ? -46.688 10.159 25.477 1.00 88.88 1050 MET A CA 1
ATOM 7628 C C . MET A 1 1050 ? -46.123 8.894 26.142 1.00 88.88 1050 MET A C 1
ATOM 7630 O O . MET A 1 1050 ? -44.950 8.586 25.966 1.00 88.88 1050 MET A O 1
ATOM 7634 N N . ILE A 1 1051 ? -46.921 8.161 26.922 1.00 89.69 1051 ILE A N 1
ATOM 7635 C CA . ILE A 1 1051 ? -46.458 6.958 27.617 1.00 89.69 1051 ILE A CA 1
ATOM 7636 C C . ILE A 1 1051 ? -46.385 5.801 26.621 1.00 89.69 1051 ILE A C 1
ATOM 7638 O O . ILE A 1 1051 ? -47.336 5.536 25.887 1.00 89.69 1051 ILE A O 1
ATOM 7642 N N . ARG A 1 1052 ? -45.277 5.068 26.586 1.00 89.50 1052 ARG A N 1
ATOM 7643 C CA . ARG A 1 1052 ? -45.127 3.911 25.698 1.00 89.50 1052 ARG A CA 1
ATOM 7644 C C . ARG A 1 1052 ? -46.222 2.879 25.962 1.00 89.50 1052 ARG A C 1
ATOM 7646 O O . ARG A 1 1052 ? -46.508 2.542 27.103 1.00 89.50 1052 ARG A O 1
ATOM 7653 N N . SER A 1 1053 ? -46.784 2.309 24.901 1.00 84.69 1053 SER A N 1
ATOM 7654 C CA . SER A 1 1053 ? -47.764 1.214 24.990 1.00 84.69 1053 SER A CA 1
ATOM 7655 C C . SER A 1 1053 ? -47.157 -0.109 25.477 1.00 84.69 1053 SER A C 1
ATOM 7657 O O . SER A 1 1053 ? -47.880 -1.058 25.777 1.00 84.69 1053 SER A O 1
ATOM 7659 N N . THR A 1 1054 ? -45.828 -0.194 25.547 1.00 84.62 1054 THR A N 1
ATOM 7660 C CA . THR A 1 1054 ? -45.085 -1.347 26.055 1.00 84.62 1054 THR A CA 1
ATOM 7661 C C . THR A 1 1054 ? -43.897 -0.853 26.868 1.00 84.62 1054 THR A C 1
ATOM 7663 O O . THR A 1 1054 ? -43.085 -0.074 26.367 1.00 84.62 1054 THR A O 1
ATOM 7666 N N . ILE A 1 1055 ? -43.791 -1.318 28.110 1.00 84.12 1055 ILE A N 1
ATOM 7667 C CA . ILE A 1 1055 ? -42.722 -0.968 29.051 1.00 84.12 1055 ILE A CA 1
ATOM 7668 C C . ILE A 1 1055 ? -42.150 -2.279 29.596 1.00 84.12 1055 ILE A C 1
ATOM 7670 O O . ILE A 1 1055 ? -42.900 -3.192 29.928 1.00 84.12 1055 ILE A O 1
ATOM 7674 N N . LEU A 1 1056 ? -40.818 -2.418 29.612 1.00 77.69 1056 LEU A N 1
ATOM 7675 C CA . LEU A 1 1056 ? -40.120 -3.658 30.010 1.00 77.69 1056 LEU A CA 1
ATOM 7676 C C . LEU A 1 1056 ? -40.607 -4.923 29.265 1.00 77.69 1056 LEU A C 1
ATOM 7678 O O . LEU A 1 1056 ? -40.620 -6.023 29.814 1.00 77.69 1056 LEU A O 1
ATOM 7682 N N . GLY A 1 1057 ? -41.028 -4.768 28.005 1.00 79.88 1057 GLY A N 1
ATOM 7683 C CA . GLY A 1 1057 ? -41.554 -5.863 27.181 1.00 79.88 1057 GLY A CA 1
ATOM 7684 C C . GLY A 1 1057 ? -42.989 -6.292 27.513 1.00 79.88 1057 GLY A C 1
ATOM 7685 O O . GLY A 1 1057 ? -43.490 -7.219 26.884 1.00 79.88 1057 GLY A O 1
ATOM 7686 N N . GLN A 1 1058 ? -43.662 -5.623 28.454 1.00 80.56 1058 GLN A N 1
ATOM 7687 C CA . GLN A 1 1058 ? -45.054 -5.892 28.813 1.00 80.56 1058 GLN A CA 1
ATOM 7688 C C . GLN A 1 1058 ? -45.978 -4.810 28.240 1.00 80.56 1058 GLN A C 1
ATOM 7690 O O . GLN A 1 1058 ? -45.674 -3.618 28.371 1.00 80.56 1058 GLN A O 1
ATOM 7695 N N . PRO A 1 1059 ? -47.100 -5.185 27.600 1.00 84.25 1059 PRO A N 1
ATOM 7696 C CA . PRO A 1 1059 ? -48.098 -4.218 27.172 1.00 84.25 1059 PRO A CA 1
ATOM 7697 C C . PRO A 1 1059 ? -48.734 -3.561 28.399 1.00 84.25 1059 PRO A C 1
ATOM 7699 O O . PRO A 1 1059 ? -48.997 -4.228 29.400 1.00 84.25 1059 PRO A O 1
ATOM 7702 N N . ILE A 1 1060 ? -48.995 -2.258 28.314 1.00 85.12 1060 ILE A N 1
ATOM 7703 C CA . ILE A 1 1060 ? -49.700 -1.527 29.369 1.00 85.12 1060 ILE A CA 1
ATOM 7704 C C . ILE A 1 1060 ? -51.102 -1.136 28.899 1.00 85.12 1060 ILE A C 1
ATOM 7706 O O . ILE A 1 1060 ? -51.319 -0.807 27.733 1.00 85.12 1060 ILE A O 1
ATOM 7710 N N . SER A 1 1061 ? -52.060 -1.121 29.819 1.00 81.44 1061 SER A N 1
ATOM 7711 C CA . SER A 1 1061 ? -53.426 -0.646 29.583 1.00 81.44 1061 SER A CA 1
ATOM 7712 C C . SER A 1 1061 ? -53.593 0.778 30.119 1.00 81.44 1061 SER A C 1
ATOM 7714 O O . SER A 1 1061 ? -54.213 0.957 31.161 1.00 81.44 1061 SER A O 1
ATOM 7716 N N . TYR A 1 1062 ? -53.026 1.782 29.437 1.00 85.56 1062 TYR A N 1
ATOM 7717 C CA . TYR A 1 1062 ? -53.114 3.197 29.832 1.00 85.56 1062 TYR A CA 1
ATOM 7718 C C . TYR A 1 1062 ? -53.648 4.079 28.699 1.00 85.56 1062 TYR A C 1
ATOM 7720 O O . TYR A 1 1062 ? -53.093 4.083 27.599 1.00 85.56 1062 TYR A O 1
ATOM 7728 N N . SER A 1 1063 ? -54.701 4.854 28.979 1.00 78.19 1063 SER A N 1
ATOM 7729 C CA . SER A 1 1063 ? -55.344 5.753 28.007 1.00 78.19 1063 SER A CA 1
ATOM 7730 C C . SER A 1 1063 ? -55.245 7.241 28.369 1.00 78.19 1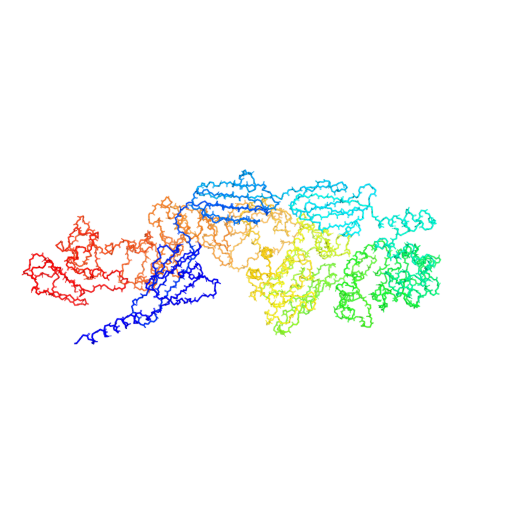063 SER A C 1
ATOM 7732 O O . SER A 1 1063 ? -55.368 8.074 27.473 1.00 78.19 1063 SER A O 1
ATOM 7734 N N . GLY A 1 1064 ? -54.980 7.593 29.636 1.00 77.81 1064 GLY A N 1
ATOM 7735 C CA . GLY A 1 1064 ? -54.770 8.982 30.074 1.00 77.81 1064 GLY A CA 1
ATOM 7736 C C . GLY A 1 1064 ? -55.277 9.281 31.493 1.00 77.81 1064 GLY A C 1
ATOM 7737 O O . GLY A 1 1064 ? -56.180 8.614 31.994 1.00 77.81 1064 GLY A O 1
ATOM 7738 N N . GLY A 1 1065 ? -54.717 10.309 32.144 1.00 72.75 1065 GLY A N 1
ATOM 7739 C CA . GLY A 1 1065 ? -55.110 10.728 33.500 1.00 72.75 1065 GLY A CA 1
ATOM 7740 C C . GLY A 1 1065 ? -54.898 9.627 34.546 1.00 72.75 1065 GLY A C 1
ATOM 7741 O O . GLY A 1 1065 ? -53.822 9.031 34.591 1.00 72.75 1065 GLY A O 1
ATOM 7742 N N . GLU A 1 1066 ? -55.927 9.348 35.359 1.00 69.38 1066 GLU A N 1
ATOM 7743 C CA . GLU A 1 1066 ? -55.948 8.214 36.304 1.00 69.38 1066 GLU A CA 1
ATOM 7744 C C . GLU A 1 1066 ? -56.383 6.883 35.658 1.00 69.38 1066 GLU A C 1
ATOM 7746 O O . GLU A 1 1066 ? -56.234 5.817 36.256 1.00 69.38 1066 GLU A O 1
ATOM 7751 N N . ILE A 1 1067 ? -56.899 6.916 34.423 1.00 74.50 1067 ILE A N 1
ATOM 7752 C CA . ILE A 1 1067 ? -57.466 5.745 33.750 1.00 74.50 1067 ILE A CA 1
ATOM 7753 C C . ILE A 1 1067 ? -56.330 4.874 33.207 1.00 74.50 1067 ILE A C 1
ATOM 7755 O O . ILE A 1 1067 ? -55.638 5.229 32.248 1.00 74.50 1067 ILE A O 1
ATOM 7759 N N . GLY A 1 1068 ? -56.159 3.706 33.832 1.00 78.44 1068 GLY A N 1
ATOM 7760 C CA . GLY A 1 1068 ? -55.146 2.725 33.450 1.00 78.44 1068 GLY A CA 1
ATOM 7761 C C . GLY A 1 1068 ? -53.824 2.817 34.215 1.00 78.44 1068 GLY A C 1
ATOM 7762 O O . GLY A 1 1068 ? -52.861 2.142 33.849 1.00 78.44 1068 GLY A O 1
ATOM 7763 N N . LEU A 1 1069 ? -53.753 3.620 35.289 1.00 85.38 1069 LEU A N 1
ATOM 7764 C CA . LEU A 1 1069 ? -52.644 3.532 36.255 1.00 85.38 1069 LEU A CA 1
ATOM 7765 C C . LEU A 1 1069 ? -52.605 2.142 36.908 1.00 85.38 1069 LEU A C 1
ATOM 7767 O O . LEU A 1 1069 ? -51.545 1.524 37.021 1.00 85.38 1069 LEU A O 1
ATOM 7771 N N . VAL A 1 1070 ? -53.788 1.626 37.241 1.00 84.94 1070 VAL A N 1
ATOM 7772 C CA . VAL A 1 1070 ? -54.032 0.274 37.744 1.00 84.94 1070 VAL A CA 1
ATOM 7773 C C . VAL A 1 1070 ? -55.136 -0.348 36.892 1.00 84.94 1070 VAL A C 1
ATOM 7775 O O . VAL A 1 1070 ? -56.164 0.281 36.649 1.00 84.94 1070 VAL A O 1
ATOM 7778 N N . ASN A 1 1071 ? -54.937 -1.582 36.435 1.00 82.75 1071 ASN A N 1
ATOM 7779 C CA . ASN A 1 1071 ? -55.972 -2.377 35.787 1.00 82.75 1071 ASN A CA 1
ATOM 7780 C C . ASN A 1 1071 ? -56.267 -3.593 36.667 1.00 82.75 1071 ASN A C 1
ATOM 7782 O O . ASN A 1 1071 ? -55.457 -4.511 36.763 1.00 82.75 1071 ASN A O 1
ATOM 7786 N N . THR A 1 1072 ? -57.428 -3.601 37.316 1.00 78.12 1072 THR A N 1
ATOM 7787 C CA . THR A 1 1072 ? -57.828 -4.656 38.261 1.00 78.12 1072 THR A CA 1
ATOM 7788 C C . THR A 1 1072 ? -58.256 -5.958 37.582 1.00 78.12 1072 THR A C 1
ATOM 7790 O O . THR A 1 1072 ? -58.432 -6.966 38.261 1.00 78.12 1072 THR A O 1
ATOM 7793 N N . VAL A 1 1073 ? -58.418 -5.957 36.254 1.00 77.31 1073 VAL A N 1
ATOM 7794 C CA . VAL A 1 1073 ? -58.812 -7.136 35.472 1.00 77.31 1073 VAL A CA 1
ATOM 7795 C C . VAL A 1 1073 ? -57.584 -7.833 34.900 1.00 77.31 1073 VAL A C 1
ATOM 7797 O O . VAL A 1 1073 ? -57.404 -9.032 35.088 1.00 77.31 1073 VAL A O 1
ATOM 7800 N N . THR A 1 1074 ? -56.724 -7.091 34.200 1.00 79.75 1074 THR A N 1
ATOM 7801 C CA . THR A 1 1074 ? -55.554 -7.665 33.516 1.00 79.75 1074 THR A CA 1
ATOM 7802 C C . THR A 1 1074 ? -54.279 -7.608 34.351 1.00 79.75 1074 THR A C 1
ATOM 7804 O O . THR A 1 1074 ? -53.307 -8.275 34.014 1.00 79.75 1074 THR A O 1
ATOM 7807 N N . ASN A 1 1075 ? -54.254 -6.809 35.424 1.00 80.19 1075 ASN A N 1
ATOM 7808 C CA . ASN A 1 1075 ? -53.054 -6.483 36.203 1.00 80.19 1075 ASN A CA 1
ATOM 7809 C C . ASN A 1 1075 ? -51.900 -5.911 35.361 1.00 80.19 1075 ASN A C 1
ATOM 7811 O O . ASN A 1 1075 ? -50.730 -6.044 35.718 1.00 80.19 1075 ASN A O 1
ATOM 7815 N N . GLN A 1 1076 ? -52.245 -5.264 34.243 1.00 83.75 1076 GLN A N 1
ATOM 7816 C CA . GLN A 1 1076 ? -51.323 -4.623 33.299 1.00 83.75 1076 GLN A CA 1
ATOM 7817 C C . GLN A 1 1076 ? -51.513 -3.095 33.254 1.00 83.75 1076 GLN A C 1
ATOM 7819 O O . GLN A 1 1076 ? -51.334 -2.464 32.213 1.00 83.75 1076 GLN A O 1
ATOM 7824 N N . GLY A 1 1077 ? -51.922 -2.470 34.362 1.00 87.00 1077 GLY A N 1
ATOM 7825 C CA . GLY A 1 1077 ? -51.875 -1.010 34.491 1.00 87.00 1077 GLY A CA 1
ATOM 7826 C C . GLY A 1 1077 ? -50.433 -0.485 34.474 1.00 87.00 1077 GLY A C 1
ATOM 7827 O O . GLY A 1 1077 ? -49.490 -1.238 34.729 1.00 87.00 1077 GLY A O 1
ATOM 7828 N N . LEU A 1 1078 ? -50.257 0.812 34.199 1.00 87.25 1078 LEU A N 1
ATOM 7829 C CA . LEU A 1 1078 ? -48.939 1.461 34.108 1.00 87.25 1078 LEU A CA 1
ATOM 7830 C C . LEU A 1 1078 ? -48.053 1.180 35.335 1.00 87.25 1078 LEU A C 1
ATOM 7832 O O . LEU A 1 1078 ? -46.889 0.814 35.188 1.00 87.25 1078 LEU A O 1
ATOM 7836 N N . CYS A 1 1079 ? -48.602 1.314 36.545 1.00 84.94 1079 CYS A N 1
ATOM 7837 C CA . CYS A 1 1079 ? -47.847 1.097 37.780 1.00 84.94 1079 CYS A CA 1
ATOM 7838 C C . CYS A 1 1079 ? -47.531 -0.392 37.994 1.00 84.94 1079 CYS A C 1
ATOM 7840 O O . CYS A 1 1079 ? -46.433 -0.737 38.429 1.00 84.94 1079 CYS A O 1
ATOM 7842 N N . GLN A 1 1080 ? -48.470 -1.277 37.642 1.00 85.38 1080 GLN A N 1
ATOM 7843 C CA . GLN A 1 1080 ? -48.346 -2.718 37.871 1.00 85.38 1080 GLN A CA 1
ATOM 7844 C C . GLN A 1 1080 ? -47.239 -3.349 37.029 1.00 85.38 1080 GLN A C 1
ATOM 7846 O O . GLN A 1 1080 ? -46.535 -4.221 37.516 1.00 85.38 1080 GLN A O 1
ATOM 7851 N N . VAL A 1 1081 ? -47.028 -2.881 35.798 1.00 85.75 1081 VAL A N 1
ATOM 7852 C CA . VAL A 1 1081 ? -46.003 -3.432 34.896 1.00 85.75 1081 VAL A CA 1
ATOM 7853 C C . VAL A 1 1081 ? -44.574 -3.237 35.420 1.00 85.75 1081 VAL A C 1
ATOM 7855 O O . VAL A 1 1081 ? -43.717 -4.096 35.216 1.00 85.75 1081 VAL A O 1
ATOM 7858 N N . CYS A 1 1082 ? -44.316 -2.144 36.137 1.00 80.50 1082 CYS A N 1
ATOM 7859 C CA . CYS A 1 1082 ? -42.981 -1.820 36.647 1.00 80.50 1082 CYS A CA 1
ATOM 7860 C C . CYS A 1 1082 ? -42.737 -2.326 38.076 1.00 80.50 1082 CYS A C 1
ATOM 7862 O O . CYS A 1 1082 ? -41.598 -2.585 38.475 1.00 80.50 1082 CYS A O 1
ATOM 7864 N N . HIS A 1 1083 ? -43.789 -2.462 38.877 1.00 82.38 1083 HIS A N 1
ATOM 7865 C CA . HIS A 1 1083 ? -43.690 -2.861 40.273 1.00 82.38 1083 HIS A CA 1
ATOM 7866 C C . HIS A 1 1083 ? -43.587 -4.386 40.421 1.00 82.38 1083 HIS A C 1
ATOM 7868 O O . HIS A 1 1083 ? -44.575 -5.101 40.497 1.00 82.38 1083 HIS A O 1
ATOM 7874 N N . THR A 1 1084 ? -42.364 -4.913 40.499 1.00 75.25 1084 THR A N 1
ATOM 7875 C CA . THR A 1 1084 ? -42.117 -6.368 40.621 1.00 75.25 1084 THR A CA 1
ATOM 7876 C C . THR A 1 1084 ? -41.840 -6.839 42.053 1.00 75.25 1084 THR A C 1
ATOM 7878 O O . THR A 1 1084 ? -41.986 -8.020 42.358 1.00 75.25 1084 THR A O 1
ATOM 7881 N N . GLY A 1 1085 ? -41.459 -5.926 42.953 1.00 68.81 1085 GLY A N 1
ATOM 7882 C CA . GLY A 1 1085 ? -41.043 -6.239 44.329 1.00 68.81 1085 GLY A CA 1
ATOM 7883 C C . GLY A 1 1085 ? -41.604 -5.303 45.402 1.00 68.81 1085 GLY A C 1
ATOM 7884 O O . GLY A 1 1085 ? -41.102 -5.294 46.528 1.00 68.81 1085 GLY A O 1
ATOM 7885 N N . THR A 1 1086 ? -42.596 -4.480 45.059 1.00 69.19 1086 THR A N 1
ATOM 7886 C CA . THR A 1 1086 ? -43.359 -3.669 46.021 1.00 69.19 1086 THR A CA 1
ATOM 7887 C C . THR A 1 1086 ? -44.389 -4.528 46.744 1.00 69.19 1086 THR A C 1
ATOM 7889 O O . THR A 1 1086 ? -44.704 -5.630 46.311 1.00 69.19 1086 THR A O 1
ATOM 7892 N N . LYS A 1 1087 ? -44.919 -4.047 47.873 1.00 69.44 1087 LYS A N 1
ATOM 7893 C CA . LYS A 1 1087 ? -45.972 -4.766 48.603 1.00 69.44 1087 LYS A CA 1
ATOM 7894 C C . LYS A 1 1087 ? -47.297 -4.776 47.825 1.00 69.44 1087 LYS A C 1
ATOM 7896 O O . LYS A 1 1087 ? -47.926 -5.831 47.754 1.00 69.44 1087 LYS A O 1
ATOM 7901 N N . TYR A 1 1088 ? -47.634 -3.648 47.198 1.00 74.94 1088 TYR A N 1
ATOM 7902 C CA . TYR A 1 1088 ? -48.872 -3.412 46.449 1.00 74.94 1088 TYR A CA 1
ATOM 7903 C C . TYR A 1 1088 ? -48.601 -3.142 44.961 1.00 74.94 1088 TYR A C 1
ATOM 7905 O O . TYR A 1 1088 ? -47.484 -2.752 44.599 1.00 74.94 1088 TYR A O 1
ATOM 7913 N N . TYR A 1 1089 ? -49.619 -3.349 44.122 1.00 78.12 1089 TYR A N 1
ATOM 7914 C CA . TYR A 1 1089 ? -49.610 -3.189 42.659 1.00 78.12 1089 TYR A CA 1
ATOM 7915 C C . TYR A 1 1089 ? -48.517 -3.996 41.969 1.00 78.12 1089 TYR A C 1
ATOM 7917 O O . TYR A 1 1089 ? -47.808 -3.485 41.109 1.00 78.12 1089 TYR A O 1
ATOM 7925 N N . ARG A 1 1090 ? -48.355 -5.259 42.365 1.00 78.00 1090 ARG A N 1
ATOM 7926 C CA . ARG A 1 1090 ? -47.340 -6.127 41.773 1.00 78.00 1090 ARG A CA 1
ATOM 7927 C C . ARG A 1 1090 ? -47.733 -6.610 40.379 1.00 78.00 1090 ARG A C 1
ATOM 7929 O O . ARG A 1 1090 ? -48.879 -6.997 40.156 1.00 78.00 1090 ARG A O 1
ATOM 7936 N N . ALA A 1 1091 ? -46.765 -6.648 39.468 1.00 76.62 1091 ALA A N 1
ATOM 7937 C CA . ALA A 1 1091 ? -46.938 -7.172 38.116 1.00 76.62 1091 ALA A CA 1
ATOM 7938 C C . ALA A 1 1091 ? -47.554 -8.579 38.146 1.00 76.62 1091 ALA A C 1
ATOM 7940 O O . ALA A 1 1091 ? -46.987 -9.498 38.737 1.00 76.62 1091 ALA A O 1
ATOM 7941 N N . GLY A 1 1092 ? -48.718 -8.747 37.512 1.00 72.00 1092 GLY A N 1
ATOM 7942 C CA . GLY A 1 1092 ? -49.406 -10.039 37.419 1.00 72.00 1092 GLY A CA 1
ATOM 7943 C C . GLY A 1 1092 ? -50.084 -10.528 38.706 1.00 72.00 1092 GLY A C 1
ATOM 7944 O O . GLY A 1 1092 ? -50.612 -11.638 38.710 1.00 72.00 1092 GLY A O 1
ATOM 7945 N N . VAL A 1 1093 ? -50.111 -9.726 39.776 1.00 77.06 1093 VAL A N 1
ATOM 7946 C CA . VAL A 1 1093 ? -50.786 -10.065 41.038 1.00 77.06 1093 VAL A CA 1
ATOM 7947 C C . VAL A 1 1093 ? -52.029 -9.179 41.204 1.00 77.06 1093 VAL A C 1
ATOM 7949 O O . VAL A 1 1093 ? -51.894 -7.955 41.160 1.00 77.06 1093 VAL A O 1
ATOM 7952 N N . PRO A 1 1094 ? -53.230 -9.757 41.406 1.00 73.69 1094 PRO A N 1
ATOM 7953 C CA . PRO A 1 1094 ? -54.432 -8.986 41.720 1.00 73.69 1094 PRO A CA 1
ATOM 7954 C C . PRO A 1 1094 ? -54.259 -8.167 43.004 1.00 73.69 1094 PRO A C 1
ATOM 7956 O O . PRO A 1 1094 ? -53.876 -8.709 44.038 1.00 73.69 1094 PRO A O 1
ATOM 7959 N N . GLU A 1 1095 ? -54.554 -6.870 42.938 1.00 69.25 1095 GLU A N 1
ATOM 7960 C CA . GLU A 1 1095 ? -54.506 -5.967 44.092 1.00 69.25 1095 GLU A CA 1
ATOM 7961 C C . GLU A 1 1095 ? -55.887 -5.875 44.753 1.00 69.25 1095 GLU A C 1
ATOM 7963 O O . GLU A 1 1095 ? -56.864 -5.519 44.092 1.00 69.25 1095 GLU A O 1
ATOM 7968 N N . THR A 1 1096 ? -55.973 -6.182 46.051 1.00 61.19 1096 THR A N 1
ATOM 7969 C CA . THR A 1 1096 ? -57.241 -6.194 46.805 1.00 61.19 1096 THR A CA 1
ATOM 7970 C C . THR A 1 1096 ? -57.236 -5.300 48.045 1.00 61.19 1096 THR A C 1
ATOM 7972 O O . THR A 1 1096 ? -58.282 -5.154 48.672 1.00 61.19 1096 THR A O 1
ATOM 7975 N N . GLU A 1 1097 ? -56.098 -4.700 48.416 1.00 62.25 1097 GLU A N 1
ATOM 7976 C CA . GLU A 1 1097 ? -55.929 -4.042 49.724 1.00 62.25 1097 GLU A CA 1
ATOM 7977 C C . GLU A 1 1097 ? -55.532 -2.553 49.631 1.00 62.25 1097 GLU A C 1
ATOM 7979 O O . GLU A 1 1097 ? -55.579 -1.841 50.637 1.00 62.25 1097 GLU A O 1
ATOM 7984 N N . HIS A 1 1098 ? -55.229 -2.038 48.432 1.00 69.38 1098 HIS A N 1
ATOM 7985 C CA . HIS A 1 1098 ? -54.840 -0.639 48.190 1.00 69.38 1098 HIS A CA 1
ATOM 7986 C C . HIS A 1 1098 ? -55.757 0.085 47.172 1.00 69.38 1098 HIS A C 1
ATOM 7988 O O . HIS A 1 1098 ? -56.432 -0.541 46.359 1.00 69.38 1098 HIS A O 1
ATOM 7994 N N . ASP A 1 1099 ? -55.822 1.423 47.229 1.00 70.56 1099 ASP A N 1
ATOM 7995 C CA . ASP A 1 1099 ? -56.724 2.267 46.418 1.00 70.56 1099 ASP A CA 1
ATOM 7996 C C . ASP A 1 1099 ? -56.491 2.224 44.898 1.00 70.56 1099 ASP A C 1
ATOM 7998 O O . ASP A 1 1099 ? -55.449 2.635 44.403 1.00 70.56 1099 ASP A O 1
ATOM 8002 N N . SER A 1 1100 ? -57.473 1.809 44.100 1.00 71.94 1100 SER A N 1
ATOM 8003 C CA . SER A 1 1100 ? -57.318 1.708 42.636 1.00 71.94 1100 SER A CA 1
ATOM 8004 C C . SER A 1 1100 ? -57.398 3.044 41.872 1.00 71.94 1100 SER A C 1
ATOM 8006 O O . SER A 1 1100 ? -57.247 3.049 40.651 1.00 71.94 1100 SER A O 1
ATOM 8008 N N . SER A 1 1101 ? -57.607 4.168 42.566 1.00 71.81 1101 SER A N 1
ATOM 8009 C CA . SER A 1 1101 ? -57.716 5.532 42.016 1.00 71.81 1101 SER A CA 1
ATOM 8010 C C . SER A 1 1101 ? -57.087 6.564 42.963 1.00 71.81 1101 SER A C 1
ATOM 8012 O O . SER A 1 1101 ? -56.849 6.257 44.129 1.00 71.81 1101 SER A O 1
ATOM 8014 N N . GLY A 1 1102 ? -56.833 7.796 42.508 1.00 72.44 1102 GLY A N 1
ATOM 8015 C CA . GLY A 1 1102 ? -56.261 8.856 43.353 1.00 72.44 1102 GLY A CA 1
ATOM 8016 C C . GLY A 1 1102 ? -54.751 8.752 43.599 1.00 72.44 1102 GLY A C 1
ATOM 8017 O O . GLY A 1 1102 ? -54.205 9.489 44.422 1.00 72.44 1102 GLY A O 1
ATOM 8018 N N . CYS A 1 1103 ? -54.047 7.847 42.908 1.00 75.31 1103 CYS A N 1
ATOM 8019 C CA . CYS A 1 1103 ? -52.652 7.506 43.206 1.00 75.31 1103 CYS A CA 1
ATOM 8020 C C . CYS A 1 1103 ? -51.711 8.722 43.150 1.00 75.31 1103 CYS A C 1
ATOM 8022 O O . CYS A 1 1103 ? -50.801 8.839 43.970 1.00 75.31 1103 CYS A O 1
ATOM 8024 N N . LEU A 1 1104 ? -51.944 9.652 42.217 1.00 78.50 1104 LEU A N 1
ATOM 8025 C CA . LEU A 1 1104 ? -51.065 10.800 41.969 1.00 78.50 1104 LEU A CA 1
ATOM 8026 C C . LEU A 1 1104 ? -51.130 11.885 43.058 1.00 78.50 1104 LEU A C 1
ATOM 8028 O O . LEU A 1 1104 ? -50.243 12.735 43.115 1.00 78.50 1104 LEU A O 1
ATOM 8032 N N . ALA A 1 1105 ? -52.122 11.843 43.954 1.00 72.81 1105 ALA A N 1
ATOM 8033 C CA . ALA A 1 1105 ? -52.181 12.732 45.118 1.00 72.81 1105 ALA A CA 1
ATOM 8034 C C . ALA A 1 1105 ? -51.094 12.398 46.160 1.00 72.81 1105 ALA A C 1
ATOM 8036 O O . ALA A 1 1105 ? -50.560 13.293 46.823 1.00 72.81 1105 ALA A O 1
ATOM 8037 N N . CYS A 1 1106 ? -50.741 11.114 46.269 1.00 71.94 1106 CYS A N 1
ATOM 8038 C CA . CYS A 1 1106 ? -49.716 10.600 47.181 1.00 71.94 1106 CYS A CA 1
ATOM 8039 C C . CYS A 1 1106 ? -48.390 10.311 46.455 1.00 71.94 1106 CYS A C 1
ATOM 8041 O O . CYS A 1 1106 ? -47.313 10.511 47.018 1.00 71.94 1106 CYS A O 1
ATOM 8043 N N . HIS A 1 1107 ? -48.470 9.894 45.188 1.00 78.25 1107 HIS A N 1
ATOM 8044 C CA . HIS A 1 1107 ? -47.350 9.551 44.315 1.00 78.25 1107 HIS A CA 1
ATOM 8045 C C . HIS A 1 1107 ? -47.242 10.563 43.171 1.00 78.25 1107 HIS A C 1
ATOM 8047 O O . HIS A 1 1107 ? -47.580 10.275 42.027 1.00 78.25 1107 HIS A O 1
ATOM 8053 N N . GLN A 1 1108 ? -46.782 11.774 43.473 1.00 78.94 1108 GLN A N 1
ATOM 8054 C CA . GLN A 1 1108 ? -46.690 12.846 42.480 1.00 78.94 1108 GLN A CA 1
ATOM 8055 C C . GLN A 1 1108 ? -45.578 12.598 41.455 1.00 78.94 1108 GLN A C 1
ATOM 8057 O O . GLN A 1 1108 ? -44.475 12.175 41.802 1.00 78.94 1108 GLN A O 1
ATOM 8062 N N . HIS A 1 1109 ? -45.838 12.934 40.192 1.00 83.25 1109 HIS A N 1
ATOM 8063 C CA . HIS A 1 1109 ? -44.849 12.817 39.117 1.00 83.25 1109 HIS A CA 1
ATOM 8064 C C . HIS A 1 1109 ? -43.685 13.821 39.268 1.00 83.25 1109 HIS A C 1
ATOM 8066 O O . HIS A 1 1109 ? -42.532 13.476 39.037 1.00 83.25 1109 HIS A O 1
ATOM 8072 N N . ASN A 1 1110 ? -43.957 15.038 39.749 1.00 80.19 1110 ASN A N 1
ATOM 8073 C CA . ASN A 1 1110 ? -42.965 16.097 40.008 1.00 80.19 1110 ASN A CA 1
ATOM 8074 C C . ASN A 1 1110 ? -42.430 16.110 41.452 1.00 80.19 1110 ASN A C 1
ATOM 8076 O O . ASN A 1 1110 ? -41.918 17.120 41.935 1.00 80.19 1110 ASN A O 1
ATOM 8080 N N . GLY A 1 1111 ? -42.565 14.996 42.169 1.00 77.50 1111 GLY A N 1
ATOM 8081 C CA . GLY A 1 1111 ? -42.196 14.916 43.572 1.00 77.50 1111 GLY A CA 1
ATOM 8082 C C . GLY A 1 1111 ? -40.703 15.203 43.828 1.00 77.50 1111 GLY A C 1
ATOM 8083 O O . GLY A 1 1111 ? -39.856 14.595 43.168 1.00 77.50 1111 GLY A O 1
ATOM 8084 N N . PRO A 1 1112 ? -40.324 16.061 44.800 1.00 71.25 1112 PRO A N 1
ATOM 8085 C CA . PRO A 1 1112 ? -38.924 16.431 45.049 1.00 71.25 1112 PRO A CA 1
ATOM 8086 C C . PRO A 1 1112 ? -37.994 15.256 45.395 1.00 71.25 1112 PRO A C 1
ATOM 8088 O O . PRO A 1 1112 ? -36.802 15.326 45.096 1.00 71.25 1112 PRO A O 1
ATOM 8091 N N . ALA A 1 1113 ? -38.510 14.167 45.977 1.00 72.12 1113 ALA A N 1
ATOM 8092 C CA . ALA A 1 1113 ? -37.725 12.954 46.248 1.00 72.12 1113 ALA A CA 1
ATOM 8093 C C . ALA A 1 1113 ? -37.466 12.081 44.993 1.00 72.12 1113 ALA A C 1
ATOM 8095 O O . ALA A 1 1113 ? -36.525 11.280 44.962 1.00 72.12 1113 ALA A O 1
ATOM 8096 N N . GLY A 1 1114 ? -38.275 12.246 43.944 1.00 78.31 1114 GLY A N 1
ATOM 8097 C CA . GLY A 1 1114 ? -38.307 11.431 42.728 1.00 78.31 1114 GLY A CA 1
ATOM 8098 C C . GLY A 1 1114 ? -39.741 11.236 42.230 1.00 78.31 1114 GLY A C 1
ATOM 8099 O O . GLY A 1 1114 ? -40.685 11.339 43.020 1.00 78.31 1114 GLY A O 1
ATOM 8100 N N . ALA A 1 1115 ? -39.906 10.942 40.936 1.00 82.94 1115 ALA A N 1
ATOM 8101 C CA . ALA A 1 1115 ? -41.231 10.715 40.361 1.00 82.94 1115 ALA A CA 1
ATOM 8102 C C . ALA A 1 1115 ? -41.911 9.513 41.002 1.00 82.94 1115 ALA A C 1
ATOM 8104 O O . ALA A 1 1115 ? -41.303 8.451 41.150 1.00 82.94 1115 ALA A O 1
ATOM 8105 N N . PHE A 1 1116 ? -43.179 9.703 41.360 1.00 81.62 1116 PHE A N 1
ATOM 8106 C CA . PHE A 1 1116 ? -44.055 8.708 41.970 1.00 81.62 1116 PHE A CA 1
ATOM 8107 C C . PHE A 1 1116 ? -43.528 8.135 43.294 1.00 81.62 1116 PHE A C 1
ATOM 8109 O O . PHE A 1 1116 ? -44.102 7.190 43.830 1.00 81.62 1116 PHE A O 1
ATOM 8116 N N . LEU A 1 1117 ? -42.468 8.711 43.871 1.00 76.19 1117 LEU A N 1
ATOM 8117 C CA . LEU A 1 1117 ? -42.072 8.385 45.232 1.00 76.19 1117 LEU A CA 1
ATOM 8118 C C . LEU A 1 1117 ? -43.033 9.032 46.215 1.00 76.19 1117 LEU A C 1
ATOM 8120 O O . LEU A 1 1117 ? -43.464 10.176 46.039 1.00 76.19 1117 LEU A O 1
ATOM 8124 N N . ILE A 1 1118 ? -43.320 8.296 47.285 1.00 68.50 1118 ILE A N 1
ATOM 8125 C CA . ILE A 1 1118 ? -44.023 8.860 48.426 1.00 68.50 1118 ILE A CA 1
ATOM 8126 C C . ILE A 1 1118 ? -43.164 9.994 48.989 1.00 68.50 1118 ILE A C 1
ATOM 8128 O O . ILE A 1 1118 ? -41.969 9.828 49.253 1.00 68.50 1118 ILE A O 1
ATOM 8132 N N . GLN A 1 1119 ? -43.740 11.187 49.087 1.00 60.59 1119 GLN A N 1
ATOM 8133 C CA . GLN A 1 1119 ? -42.998 12.356 49.539 1.00 60.59 1119 GLN A CA 1
ATOM 8134 C C . GLN A 1 1119 ? -42.755 12.223 51.042 1.00 60.59 1119 GLN A C 1
ATOM 8136 O O . GLN A 1 1119 ? -43.627 12.533 51.843 1.00 60.59 1119 GLN A O 1
ATOM 8141 N N . VAL A 1 1120 ? -41.564 11.748 51.418 1.00 49.53 1120 VAL A N 1
ATOM 8142 C CA . VAL A 1 1120 ? -41.137 11.471 52.808 1.00 49.53 1120 VAL A CA 1
ATOM 8143 C C . VAL A 1 1120 ? -41.199 12.699 53.727 1.00 49.53 1120 VAL A C 1
ATOM 8145 O O . VAL A 1 1120 ? -41.129 12.570 54.944 1.00 49.53 1120 VAL A O 1
ATOM 8148 N N . THR A 1 1121 ? -41.333 13.900 53.159 1.00 47.94 1121 THR A N 1
ATOM 8149 C CA . THR A 1 1121 ? -41.565 15.146 53.901 1.00 47.94 1121 THR A CA 1
ATOM 8150 C C . THR A 1 1121 ? -42.997 15.299 54.390 1.00 47.94 1121 THR A C 1
ATOM 8152 O O . THR A 1 1121 ? -43.267 16.179 55.207 1.00 47.94 1121 THR A O 1
ATOM 8155 N N . LYS A 1 1122 ? -43.922 14.466 53.918 1.00 47.22 1122 LYS A N 1
ATOM 8156 C CA . LYS A 1 1122 ? -45.268 14.430 54.448 1.00 47.22 1122 LYS A CA 1
ATOM 8157 C C . LYS A 1 1122 ? -45.380 13.287 55.464 1.00 47.22 1122 LYS A C 1
ATOM 8159 O O . LYS A 1 1122 ? -45.167 12.126 55.132 1.00 47.22 1122 LYS A O 1
ATOM 8164 N N . GLN A 1 1123 ? -45.688 13.637 56.714 1.00 52.34 1123 GLN A N 1
ATOM 8165 C CA . GLN A 1 1123 ? -45.988 12.684 57.792 1.00 52.34 1123 GLN A CA 1
ATOM 8166 C C . GLN A 1 1123 ? -47.136 11.747 57.361 1.00 52.34 1123 GLN A C 1
ATOM 8168 O O . GLN A 1 1123 ? -47.903 12.111 56.464 1.00 52.34 1123 GLN A O 1
ATOM 8173 N N . CYS A 1 1124 ? -47.266 10.558 57.966 1.00 48.97 1124 CYS A N 1
ATOM 8174 C CA . CYS A 1 1124 ? -48.333 9.579 57.670 1.00 48.97 1124 CYS A CA 1
ATOM 8175 C C . CYS A 1 1124 ? -49.725 10.247 57.586 1.00 48.97 1124 CYS A C 1
ATOM 8177 O O . CYS A 1 1124 ? -50.525 9.973 56.690 1.00 48.97 1124 CYS A O 1
ATOM 8179 N N . ASP A 1 1125 ? -49.924 11.237 58.450 1.00 53.66 1125 ASP A N 1
ATOM 8180 C CA . ASP A 1 1125 ? -51.050 12.163 58.583 1.00 53.66 1125 ASP A CA 1
ATOM 8181 C C . ASP A 1 1125 ? -51.409 12.972 57.331 1.00 53.66 1125 ASP A C 1
ATOM 8183 O O . ASP A 1 1125 ? -52.490 13.535 57.218 1.00 53.66 1125 ASP A O 1
ATOM 8187 N N . SER A 1 1126 ? -50.514 13.074 56.362 1.00 53.34 1126 SER A N 1
ATOM 8188 C CA . SER A 1 1126 ? -50.798 13.755 55.099 1.00 53.34 1126 SER A CA 1
ATOM 8189 C C . SER A 1 1126 ? -51.634 12.932 54.130 1.00 53.34 1126 SER A C 1
ATOM 8191 O O . SER A 1 1126 ? -52.225 13.491 53.208 1.00 53.34 1126 SER A O 1
ATOM 8193 N N . CYS A 1 1127 ? -51.635 11.613 54.328 1.00 53.09 1127 CYS A N 1
ATOM 8194 C CA . CYS A 1 1127 ? -52.377 10.644 53.535 1.00 53.09 1127 CYS A CA 1
ATOM 8195 C C . CYS A 1 1127 ? -53.515 10.030 54.374 1.00 53.09 1127 CYS A C 1
ATOM 8197 O O . CYS A 1 1127 ? -54.606 9.819 53.850 1.00 53.09 1127 CYS A O 1
ATOM 8199 N N . HIS A 1 1128 ? -53.291 9.818 55.680 1.00 58.19 1128 HIS A N 1
ATOM 8200 C CA . HIS A 1 1128 ? -54.242 9.215 56.634 1.00 58.19 1128 HIS A CA 1
ATOM 8201 C C . HIS A 1 1128 ? -54.896 10.200 57.617 1.00 58.19 1128 HIS A C 1
ATOM 8203 O O . HIS A 1 1128 ? -55.774 9.813 58.385 1.00 58.19 1128 HIS A O 1
ATOM 8209 N N . GLY A 1 1129 ? -54.498 11.471 57.559 1.00 58.25 1129 GLY A N 1
ATOM 8210 C CA . GLY A 1 1129 ? -55.065 12.555 58.346 1.00 58.25 1129 GLY A CA 1
ATOM 8211 C C . GLY A 1 1129 ? -54.624 12.616 59.811 1.00 58.25 1129 GLY A C 1
ATOM 8212 O O . GLY A 1 1129 ? -54.151 11.630 60.363 1.00 58.25 1129 GLY A O 1
ATOM 8213 N N . TYR A 1 1130 ? -54.780 13.785 60.451 1.00 59.66 1130 TYR A N 1
ATOM 8214 C CA . TYR A 1 1130 ? -54.487 13.980 61.884 1.00 59.66 1130 TYR A CA 1
ATOM 8215 C C . TYR A 1 1130 ? -55.640 14.658 62.646 1.00 59.66 1130 TYR A C 1
ATOM 8217 O O . TYR A 1 1130 ? -56.003 15.786 62.279 1.00 59.66 1130 TYR A O 1
ATOM 8225 N N . PRO A 1 1131 ? -56.173 14.022 63.711 1.00 59.81 1131 PRO A N 1
ATOM 8226 C CA . PRO A 1 1131 ? -55.937 12.618 64.069 1.00 59.81 1131 PRO A CA 1
ATOM 8227 C C . PRO A 1 1131 ? -56.598 11.647 63.056 1.00 59.81 1131 PRO A C 1
ATOM 8229 O O . PRO A 1 1131 ? -57.572 12.035 62.402 1.00 59.81 1131 PRO A O 1
ATOM 8232 N N . PRO A 1 1132 ? -56.108 10.400 62.919 1.00 57.69 1132 PRO A N 1
ATOM 8233 C CA . PRO A 1 1132 ? -56.736 9.383 62.069 1.00 57.69 1132 PRO A CA 1
ATOM 8234 C C . PRO A 1 1132 ? -58.135 8.992 62.588 1.00 57.69 1132 PRO A C 1
ATOM 8236 O O . PRO A 1 1132 ? -58.360 8.915 63.801 1.00 57.69 1132 PRO A O 1
ATOM 8239 N N . ALA A 1 1133 ? -59.087 8.792 61.665 1.00 57.03 1133 ALA A N 1
ATOM 8240 C CA . ALA A 1 1133 ? -60.523 8.700 61.954 1.00 57.03 1133 ALA A CA 1
ATOM 8241 C C . ALA A 1 1133 ? -61.159 7.374 61.487 1.00 57.03 1133 ALA A C 1
ATOM 8243 O O . ALA A 1 1133 ? -61.211 7.101 60.290 1.00 57.03 1133 ALA A O 1
ATOM 8244 N N . ALA A 1 1134 ? -61.730 6.568 62.386 1.00 53.59 1134 ALA A N 1
ATOM 8245 C CA . ALA A 1 1134 ? -62.440 5.340 62.005 1.00 53.59 1134 ALA A CA 1
ATOM 8246 C C . ALA A 1 1134 ? -63.668 5.622 61.111 1.00 53.59 1134 ALA A C 1
ATOM 8248 O O . ALA A 1 1134 ? -64.504 6.479 61.421 1.00 53.59 1134 ALA A O 1
ATOM 8249 N N . ARG A 1 1135 ? -63.806 4.872 60.006 1.00 49.47 1135 ARG A N 1
ATOM 8250 C CA . ARG A 1 1135 ? -64.832 5.109 58.968 1.00 49.47 1135 ARG A CA 1
ATOM 8251 C C . ARG A 1 1135 ? -66.271 4.957 59.482 1.00 49.47 1135 ARG A C 1
ATOM 8253 O O . ARG A 1 1135 ? -67.166 5.621 58.968 1.00 49.47 1135 ARG A O 1
ATOM 8260 N N . GLU A 1 1136 ? -66.489 4.127 60.503 1.00 50.06 1136 GLU A N 1
ATOM 8261 C CA . GLU A 1 1136 ? -67.819 3.862 61.075 1.00 50.06 1136 GLU A CA 1
ATOM 8262 C C . GLU A 1 1136 ? -68.242 4.867 62.170 1.00 50.06 1136 GLU A C 1
ATOM 8264 O O . GLU A 1 1136 ? -69.436 5.066 62.382 1.00 50.06 1136 GLU A O 1
ATOM 8269 N N . ALA A 1 1137 ? -67.299 5.556 62.830 1.00 50.22 1137 ALA A N 1
ATOM 8270 C CA . ALA A 1 1137 ? -67.579 6.467 63.956 1.00 50.22 1137 ALA A CA 1
ATOM 8271 C C . ALA A 1 1137 ? -67.801 7.941 63.547 1.00 50.22 1137 ALA A C 1
ATOM 8273 O O . ALA A 1 1137 ? -68.272 8.756 64.339 1.00 50.22 1137 ALA A O 1
ATOM 8274 N N . ALA A 1 1138 ? -67.460 8.297 62.309 1.00 49.56 1138 ALA A N 1
ATOM 8275 C CA . ALA A 1 1138 ? -67.337 9.679 61.842 1.00 49.56 1138 ALA A CA 1
ATOM 8276 C C . ALA A 1 1138 ? -68.536 10.199 61.021 1.00 49.56 1138 ALA A C 1
ATOM 8278 O O . ALA A 1 1138 ? -68.548 11.358 60.613 1.00 49.56 1138 ALA A O 1
ATOM 8279 N N . PHE A 1 1139 ? -69.568 9.380 60.802 1.00 44.06 1139 PHE A N 1
ATOM 8280 C CA . PHE A 1 1139 ? -70.733 9.744 59.981 1.00 44.06 1139 PHE A CA 1
ATOM 8281 C C . PHE A 1 1139 ? -71.529 10.998 60.433 1.00 44.06 1139 PHE A C 1
ATOM 8283 O O . PHE A 1 1139 ? -72.148 11.620 59.570 1.00 44.06 1139 PHE A O 1
ATOM 8290 N N . PRO A 1 1140 ? -71.516 11.432 61.717 1.00 52.50 1140 PRO A N 1
ATOM 8291 C CA . PRO A 1 1140 ? -72.131 12.699 62.129 1.00 52.50 1140 PRO A CA 1
ATOM 8292 C C . PRO A 1 1140 ? -71.177 13.912 62.152 1.00 52.50 1140 PRO A C 1
ATOM 8294 O O . PRO A 1 1140 ? -71.612 15.011 62.496 1.00 52.50 1140 PRO A O 1
ATOM 8297 N N . ILE A 1 1141 ? -69.883 13.749 61.849 1.00 53.84 1141 ILE A N 1
ATOM 8298 C CA . ILE A 1 1141 ? -68.851 14.761 62.123 1.00 53.84 1141 ILE A CA 1
ATOM 8299 C C . ILE A 1 1141 ? -68.290 15.315 60.805 1.00 53.84 1141 ILE A C 1
ATOM 8301 O O . ILE A 1 1141 ? -67.653 14.603 60.037 1.00 53.84 1141 ILE A O 1
ATOM 8305 N N . GLY A 1 1142 ? -68.510 16.605 60.535 1.00 50.31 1142 GLY A N 1
ATOM 8306 C CA . GLY A 1 1142 ? -67.951 17.279 59.358 1.00 50.31 1142 GLY A CA 1
ATOM 8307 C C . GLY A 1 1142 ? -66.462 17.609 59.520 1.00 50.31 1142 GLY A C 1
ATOM 8308 O O . GLY A 1 1142 ? -66.092 18.328 60.452 1.00 50.31 1142 GLY A O 1
ATOM 8309 N N . PHE A 1 1143 ? -65.626 17.121 58.599 1.00 54.09 1143 PHE A N 1
ATOM 8310 C CA . PHE A 1 1143 ? -64.202 17.465 58.495 1.00 54.09 1143 PHE A CA 1
ATOM 8311 C C . PHE A 1 1143 ? -63.988 18.763 57.696 1.00 54.09 1143 PHE A C 1
ATOM 8313 O O . PHE A 1 1143 ? -64.769 19.079 56.799 1.00 54.09 1143 PHE A O 1
ATOM 8320 N N . GLY A 1 1144 ? -62.905 19.500 57.977 1.00 50.78 1144 GLY A N 1
ATOM 8321 C CA . GLY A 1 1144 ? -62.393 20.530 57.057 1.00 50.78 1144 GLY A CA 1
ATOM 8322 C C . GLY A 1 1144 ? -62.845 21.981 57.278 1.00 50.78 1144 GLY A C 1
ATOM 8323 O O . GLY A 1 1144 ? -62.634 22.813 56.399 1.00 50.78 1144 GLY A O 1
ATOM 8324 N N . THR A 1 1145 ? -63.411 22.341 58.435 1.00 48.06 1145 THR A N 1
ATOM 8325 C CA . THR A 1 1145 ? -63.607 23.753 58.830 1.00 48.06 1145 THR A CA 1
ATOM 8326 C C . THR A 1 1145 ? -62.486 24.227 59.764 1.00 48.06 1145 THR A C 1
ATOM 8328 O O . THR A 1 1145 ? -61.963 23.451 60.567 1.00 48.06 1145 THR A O 1
ATOM 8331 N N . MET A 1 1146 ? -62.062 25.497 59.649 1.00 40.94 1146 MET A N 1
ATOM 8332 C CA . MET A 1 1146 ? -60.991 26.062 60.489 1.00 40.94 1146 MET A CA 1
ATOM 8333 C C . MET A 1 1146 ? -61.284 25.812 61.980 1.00 40.94 1146 MET A C 1
ATOM 8335 O O . MET A 1 1146 ? -62.320 26.236 62.481 1.00 40.94 1146 MET A O 1
ATOM 8339 N N . ALA A 1 1147 ? -60.348 25.138 62.663 1.00 51.06 1147 ALA A N 1
ATOM 8340 C CA . ALA A 1 1147 ? -60.413 24.696 64.065 1.00 51.06 1147 ALA A CA 1
ATOM 8341 C C . ALA A 1 1147 ? -61.290 23.462 64.385 1.00 51.06 1147 ALA A C 1
ATOM 8343 O O . ALA A 1 1147 ? -61.590 23.243 65.557 1.00 51.06 1147 ALA A O 1
ATOM 8344 N N . ASN A 1 1148 ? -61.649 22.633 63.392 1.00 61.84 1148 ASN A N 1
ATOM 8345 C CA . ASN A 1 1148 ? -62.290 21.326 63.599 1.00 61.84 1148 ASN A CA 1
ATOM 8346 C C . ASN A 1 1148 ? -61.543 20.194 62.864 1.00 61.84 1148 ASN A C 1
ATOM 8348 O O . ASN A 1 1148 ? -61.878 19.887 61.721 1.00 61.84 1148 ASN A O 1
ATOM 8352 N N . TRP A 1 1149 ? -60.518 19.612 63.508 1.00 66.69 1149 TRP A N 1
ATOM 8353 C CA . TRP A 1 1149 ? -59.688 18.498 63.004 1.00 66.69 1149 TRP A CA 1
ATOM 8354 C C . TRP A 1 1149 ? -59.349 18.645 61.516 1.00 66.69 1149 TRP A C 1
ATOM 8356 O O . TRP A 1 1149 ? -59.680 17.807 60.679 1.00 66.69 1149 TRP A O 1
ATOM 8366 N N . SER A 1 1150 ? -58.730 19.778 61.178 1.00 60.56 1150 SER A N 1
ATOM 8367 C CA . SER A 1 1150 ? -58.625 20.295 59.806 1.00 60.56 1150 SER A CA 1
ATOM 8368 C C . SER A 1 1150 ? -57.868 19.396 58.827 1.00 60.56 1150 SER A C 1
ATOM 8370 O O . SER A 1 1150 ? -57.948 19.618 57.624 1.00 60.56 1150 SER A O 1
ATOM 8372 N N . SER A 1 1151 ? -57.121 18.417 59.333 1.00 59.72 1151 SER A N 1
ATOM 8373 C CA . SER A 1 1151 ? -56.375 17.441 58.543 1.00 59.72 1151 SER A CA 1
ATOM 8374 C C . SER A 1 1151 ? -56.874 16.009 58.714 1.00 59.72 1151 SER A C 1
ATOM 8376 O O . SER A 1 1151 ? -56.256 15.132 58.140 1.00 59.72 1151 SER A O 1
ATOM 8378 N N . ALA A 1 1152 ? -57.913 15.726 59.504 1.00 61.78 1152 ALA A N 1
ATOM 8379 C CA . ALA A 1 1152 ? -58.353 14.350 59.751 1.00 61.78 1152 ALA A CA 1
ATOM 8380 C C . ALA A 1 1152 ? -58.907 13.679 58.480 1.00 61.78 1152 ALA A C 1
ATOM 8382 O O . ALA A 1 1152 ? -59.600 14.309 57.679 1.00 61.78 1152 ALA A O 1
ATOM 8383 N N . SER A 1 1153 ? -58.608 12.391 58.300 1.00 58.56 1153 SER A N 1
ATOM 8384 C CA . SER A 1 1153 ? -59.127 11.563 57.211 1.00 58.56 1153 SER A CA 1
ATOM 8385 C C . SER A 1 1153 ? -59.346 10.125 57.689 1.00 58.56 1153 SER A C 1
ATOM 8387 O O . SER A 1 1153 ? -58.963 9.755 58.802 1.00 58.56 1153 SER A O 1
ATOM 8389 N N . PHE A 1 1154 ? -60.075 9.338 56.891 1.00 58.97 1154 PHE A N 1
ATOM 8390 C CA . PHE A 1 1154 ? -60.521 8.015 57.317 1.00 58.97 1154 PHE A CA 1
ATOM 8391 C C . PHE A 1 1154 ? -59.371 6.997 57.339 1.00 58.97 1154 PHE A C 1
ATOM 8393 O O . PHE A 1 1154 ? -58.712 6.785 56.319 1.00 58.97 1154 PHE A O 1
ATOM 8400 N N . GLU A 1 1155 ? -59.174 6.311 58.464 1.00 51.78 1155 GLU A N 1
ATOM 8401 C CA . GLU A 1 1155 ? -58.211 5.211 58.580 1.00 51.78 1155 GLU A CA 1
ATOM 8402 C C . GLU A 1 1155 ? -58.760 3.896 57.985 1.00 51.78 1155 GLU A C 1
ATOM 8404 O O . GLU A 1 1155 ? -59.971 3.663 57.941 1.00 51.78 1155 GLU A O 1
ATOM 8409 N N . ARG A 1 1156 ? -57.855 3.026 57.503 1.00 45.81 1156 ARG A N 1
ATOM 8410 C CA . ARG A 1 1156 ? -58.151 1.652 57.030 1.00 45.81 1156 ARG A CA 1
ATOM 8411 C C . ARG A 1 1156 ? -57.736 0.559 58.025 1.00 45.81 1156 ARG A C 1
ATOM 8413 O O . ARG A 1 1156 ? -57.756 -0.618 57.675 1.00 45.81 1156 ARG A O 1
ATOM 8420 N N . TYR A 1 1157 ? -57.343 0.924 59.244 1.00 45.38 1157 TYR A N 1
ATOM 8421 C CA . TYR A 1 1157 ? -56.960 -0.011 60.305 1.00 45.38 1157 TYR A CA 1
ATOM 8422 C C . TYR A 1 1157 ? -57.710 0.328 61.602 1.00 45.38 1157 TYR A C 1
ATOM 8424 O O . TYR A 1 1157 ? -57.983 1.488 61.873 1.00 45.38 1157 TYR A O 1
ATOM 8432 N N . SER A 1 1158 ? -58.046 -0.682 62.408 1.00 45.22 1158 SER A N 1
ATOM 8433 C CA . SER A 1 1158 ? -58.963 -0.576 63.567 1.00 45.22 1158 SER A CA 1
ATOM 8434 C C . SER A 1 1158 ? -58.311 -0.004 64.849 1.00 45.22 1158 SER A C 1
ATOM 8436 O O . SER A 1 1158 ? -58.829 -0.125 65.955 1.00 45.22 1158 SER A O 1
ATOM 8438 N N . GLY A 1 1159 ? -57.128 0.608 64.740 1.00 47.22 1159 GLY A N 1
ATOM 8439 C CA . GLY A 1 1159 ? -56.270 0.899 65.896 1.00 47.22 1159 GLY A CA 1
ATOM 8440 C C . GLY A 1 1159 ? -56.657 2.135 66.720 1.00 47.22 1159 GLY A C 1
ATOM 8441 O O . GLY A 1 1159 ? -56.292 2.207 67.891 1.00 47.22 1159 GLY A O 1
ATOM 8442 N N . GLY A 1 1160 ? -57.377 3.106 66.141 1.00 51.34 1160 GLY A N 1
ATOM 8443 C CA . GLY A 1 1160 ? -57.699 4.385 66.794 1.00 51.34 1160 GLY A CA 1
ATOM 8444 C C . GLY A 1 1160 ? -59.046 4.432 67.525 1.00 51.34 1160 GLY A C 1
ATOM 8445 O O . GLY A 1 1160 ? -59.306 5.365 68.288 1.00 51.34 1160 GLY A O 1
ATOM 8446 N N . GLY A 1 1161 ? -59.916 3.441 67.305 1.00 50.06 1161 GLY A N 1
ATOM 8447 C CA . GLY A 1 1161 ? -61.152 3.229 68.059 1.00 50.06 1161 GLY A CA 1
ATOM 8448 C C . GLY A 1 1161 ? -62.058 4.456 68.211 1.00 50.06 1161 GLY A C 1
ATOM 8449 O O . GLY A 1 1161 ? -62.580 4.655 69.301 1.00 50.06 1161 GLY A O 1
ATOM 8450 N N . GLY A 1 1162 ? -62.211 5.306 67.183 1.00 51.22 1162 GLY A N 1
ATOM 8451 C CA . GLY A 1 1162 ? -63.158 6.443 67.128 1.00 51.22 1162 GLY A CA 1
ATOM 8452 C C . GLY A 1 1162 ? -62.991 7.552 68.186 1.00 51.22 1162 GLY A C 1
ATOM 8453 O O . GLY A 1 1162 ? -63.569 8.631 68.058 1.00 51.22 1162 GLY A O 1
ATOM 8454 N N . ALA A 1 1163 ? -62.180 7.325 69.215 1.00 53.94 1163 ALA A N 1
ATOM 8455 C CA . ALA A 1 1163 ? -62.071 8.160 70.399 1.00 53.94 1163 ALA A CA 1
ATOM 8456 C C . ALA A 1 1163 ? -61.290 9.453 70.105 1.00 53.94 1163 ALA A C 1
ATOM 8458 O O . ALA A 1 1163 ? -61.563 10.490 70.706 1.00 53.94 1163 ALA A O 1
ATOM 8459 N N . HIS A 1 1164 ? -60.400 9.435 69.107 1.00 60.25 1164 HIS A N 1
ATOM 8460 C CA . HIS A 1 1164 ? -59.695 10.624 68.618 1.00 60.25 1164 HIS A CA 1
ATOM 8461 C C . HIS A 1 1164 ? -60.617 11.706 68.029 1.00 60.25 1164 HIS A C 1
ATOM 8463 O O . HIS A 1 1164 ? -60.208 12.855 67.886 1.00 60.25 1164 HIS A O 1
ATOM 8469 N N . LEU A 1 1165 ? -61.865 11.354 67.703 1.00 58.22 1165 LEU A N 1
ATOM 8470 C CA . LEU A 1 1165 ? -62.883 12.271 67.183 1.00 58.22 1165 LEU A CA 1
ATOM 8471 C C . LEU A 1 1165 ? -63.821 12.785 68.280 1.00 58.22 1165 LEU A C 1
ATOM 8473 O O . LEU A 1 1165 ? -64.887 13.333 67.999 1.00 58.22 1165 LEU A O 1
ATOM 8477 N N . VAL A 1 1166 ? -63.452 12.603 69.548 1.00 60.16 1166 VAL A N 1
ATOM 8478 C CA . VAL A 1 1166 ? -64.163 13.183 70.684 1.00 60.16 1166 VAL A CA 1
ATOM 8479 C C . VAL A 1 1166 ? -63.437 14.476 71.069 1.00 60.16 1166 VAL A C 1
ATOM 8481 O O . VAL A 1 1166 ? -62.265 14.417 71.434 1.00 60.16 1166 VAL A O 1
ATOM 8484 N N . PRO A 1 1167 ? -64.092 15.654 71.040 1.00 59.44 1167 PRO A N 1
ATOM 8485 C CA . PRO A 1 1167 ? -63.433 16.945 71.297 1.00 59.44 1167 PRO A CA 1
ATOM 8486 C C . PRO A 1 1167 ? -62.809 17.047 72.687 1.00 59.44 1167 PRO A C 1
ATOM 8488 O O . PRO A 1 1167 ? -61.863 17.802 72.892 1.00 59.44 1167 PRO A O 1
ATOM 8491 N N . ALA A 1 1168 ? -63.373 16.303 73.639 1.00 55.66 1168 ALA A N 1
ATOM 8492 C CA . ALA A 1 1168 ? -62.844 16.198 74.984 1.00 55.66 1168 ALA A CA 1
ATOM 8493 C C . ALA A 1 1168 ? -61.545 15.366 75.027 1.00 55.66 1168 ALA A C 1
ATOM 8495 O O . ALA A 1 1168 ? -60.755 15.578 75.940 1.00 55.66 1168 ALA A O 1
ATOM 8496 N N . HIS A 1 1169 ? -61.323 14.462 74.057 1.00 60.31 1169 HIS A N 1
ATOM 8497 C CA . HIS A 1 1169 ? -60.171 13.552 73.973 1.00 60.31 1169 HIS A CA 1
ATOM 8498 C C . HIS A 1 1169 ? -58.990 14.092 73.206 1.00 60.31 1169 HIS A C 1
ATOM 8500 O O . HIS A 1 1169 ? -57.868 14.066 73.708 1.00 60.31 1169 HIS A O 1
ATOM 8506 N N . VAL A 1 1170 ? -59.247 14.584 72.004 1.00 65.44 1170 VAL A N 1
ATOM 8507 C CA . VAL A 1 1170 ? -58.261 15.282 71.195 1.00 65.44 1170 VAL A CA 1
ATOM 8508 C C . VAL A 1 1170 ? -58.895 16.609 70.841 1.00 65.44 1170 VAL A C 1
ATOM 8510 O O . VAL A 1 1170 ? -59.957 16.654 70.210 1.00 65.44 1170 VAL A O 1
ATOM 8513 N N . ALA A 1 1171 ? -58.266 17.700 71.277 1.00 69.44 1171 ALA A N 1
ATOM 8514 C CA . ALA A 1 1171 ? -58.810 19.024 71.033 1.00 69.44 1171 ALA A CA 1
ATOM 8515 C C . ALA A 1 1171 ? -58.981 19.246 69.523 1.00 69.44 1171 ALA A C 1
ATOM 8517 O O . ALA A 1 1171 ? -58.104 18.939 68.718 1.00 69.44 1171 ALA A O 1
ATOM 8518 N N . LYS A 1 1172 ? -60.119 19.821 69.132 1.00 70.75 1172 LYS A N 1
ATOM 8519 C CA . LYS A 1 1172 ? -60.462 20.094 67.726 1.00 70.75 1172 LYS A CA 1
ATOM 8520 C C . LYS A 1 1172 ? -59.442 20.975 66.993 1.00 70.75 1172 LYS A C 1
ATOM 8522 O O . LYS A 1 1172 ? -59.408 20.991 65.765 1.00 70.75 1172 LYS A O 1
ATOM 8527 N N . SER A 1 1173 ? -58.627 21.712 67.744 1.00 70.44 1173 SER A N 1
ATOM 8528 C CA . SER A 1 1173 ? -57.573 22.589 67.244 1.00 70.44 1173 SER A CA 1
ATOM 8529 C C . SER A 1 1173 ? -56.249 21.886 66.955 1.00 70.44 1173 SER A C 1
ATOM 8531 O O . SER A 1 1173 ? -55.363 22.551 66.428 1.00 70.44 1173 SER A O 1
ATOM 8533 N N . VAL A 1 1174 ? -56.102 20.608 67.321 1.00 68.31 1174 VAL A N 1
ATOM 8534 C CA . VAL A 1 1174 ? -54.858 19.843 67.167 1.00 68.31 1174 VAL A CA 1
ATOM 8535 C C . VAL A 1 1174 ? -54.494 19.703 65.687 1.00 68.31 1174 VAL A C 1
ATOM 8537 O O . VAL A 1 1174 ? -55.347 19.413 64.844 1.00 68.31 1174 VAL A O 1
ATOM 8540 N N . ARG A 1 1175 ? -53.218 19.939 65.373 1.00 66.12 1175 ARG A N 1
ATOM 8541 C CA . ARG A 1 1175 ? -52.636 19.931 64.024 1.00 66.12 1175 ARG A CA 1
ATOM 8542 C C . ARG A 1 1175 ? -51.436 18.983 63.970 1.00 66.12 1175 ARG A C 1
ATOM 8544 O O . ARG A 1 1175 ? -50.802 18.764 64.998 1.00 66.12 1175 ARG A O 1
ATOM 8551 N N . PRO A 1 1176 ? -51.039 18.501 62.778 1.00 60.69 1176 PRO A N 1
ATOM 8552 C CA . PRO A 1 1176 ? -49.847 17.658 62.624 1.00 60.69 1176 PRO A CA 1
ATOM 8553 C C . PRO A 1 1176 ? -48.570 18.284 63.219 1.00 60.69 1176 PRO A C 1
ATOM 8555 O O . PRO A 1 1176 ? -47.699 17.589 63.737 1.00 60.69 1176 PRO A O 1
ATOM 8558 N N . SER A 1 1177 ? -48.473 19.622 63.218 1.00 62.56 1177 SER A N 1
ATOM 8559 C CA . SER A 1 1177 ? -47.359 20.365 63.828 1.00 62.56 1177 SER A CA 1
ATOM 8560 C C . SER A 1 1177 ? -47.225 20.177 65.340 1.00 62.56 1177 SER A C 1
ATOM 8562 O O . SER A 1 1177 ? -46.143 20.403 65.875 1.00 62.56 1177 SER A O 1
ATOM 8564 N N . ASP A 1 1178 ? -48.294 19.773 66.028 1.00 67.44 1178 ASP A N 1
ATOM 8565 C CA . ASP A 1 1178 ? -48.296 19.573 67.481 1.00 67.44 1178 ASP A CA 1
ATOM 8566 C C . ASP A 1 1178 ? -47.633 18.237 67.870 1.00 67.44 1178 ASP A C 1
ATOM 8568 O O . ASP A 1 1178 ? -47.334 17.998 69.046 1.00 67.44 1178 ASP A O 1
ATOM 8572 N N . GLY A 1 1179 ? -47.373 17.367 66.883 1.00 63.47 1179 GLY A N 1
ATOM 8573 C CA . GLY A 1 1179 ? -46.805 16.035 67.069 1.00 63.47 1179 GLY A CA 1
ATOM 8574 C C . GLY A 1 1179 ? -47.588 15.203 68.090 1.00 63.47 1179 GLY A C 1
ATOM 8575 O O . GLY A 1 1179 ? -48.743 15.484 68.404 1.00 63.47 1179 GLY A O 1
ATOM 8576 N N . TRP A 1 1180 ? -46.934 14.206 68.687 1.00 62.12 1180 TRP A N 1
ATOM 8577 C CA . TRP A 1 1180 ? -47.562 13.307 69.666 1.00 62.12 1180 TRP A CA 1
ATOM 8578 C C . TRP A 1 1180 ? -47.760 13.918 71.059 1.00 62.12 1180 TRP A C 1
ATOM 8580 O O . TRP A 1 1180 ? -48.236 13.234 71.962 1.00 62.12 1180 TRP A O 1
ATOM 8590 N N . SER A 1 1181 ? -47.417 15.196 71.255 1.00 64.38 1181 SER A N 1
ATOM 8591 C CA . SER A 1 1181 ? -47.441 15.858 72.568 1.00 64.38 1181 SER A CA 1
ATOM 8592 C C . SER A 1 1181 ? -48.826 15.835 73.229 1.00 64.38 1181 SER A C 1
ATOM 8594 O O . SER A 1 1181 ? -48.935 15.650 74.441 1.00 64.38 1181 SER A O 1
ATOM 8596 N N . SER A 1 1182 ? -49.882 15.935 72.415 1.00 64.31 1182 SER A N 1
ATOM 8597 C CA . SER A 1 1182 ? -51.281 15.858 72.854 1.00 64.31 1182 SER A CA 1
ATOM 8598 C C . SER A 1 1182 ? -51.703 14.442 73.279 1.00 64.31 1182 SER A C 1
ATOM 8600 O O . SER A 1 1182 ? -52.683 14.285 73.997 1.00 64.31 1182 SER A O 1
ATOM 8602 N N . CYS A 1 1183 ? -50.954 13.412 72.874 1.00 62.12 1183 CYS A N 1
ATOM 8603 C CA . CYS A 1 1183 ? -51.270 11.996 73.096 1.00 62.12 1183 CYS A CA 1
ATOM 8604 C C . CYS A 1 1183 ? -50.386 11.369 74.193 1.00 62.12 1183 CYS A C 1
ATOM 8606 O O . CYS A 1 1183 ? -50.839 10.528 74.973 1.00 62.12 1183 CYS A O 1
ATOM 8608 N N . THR A 1 1184 ? -49.127 11.804 74.311 1.00 61.28 1184 THR A N 1
ATOM 8609 C CA . THR A 1 1184 ? -48.126 11.240 75.238 1.00 61.28 1184 THR A CA 1
ATOM 8610 C C . THR A 1 1184 ? -48.393 11.528 76.716 1.00 61.28 1184 THR A C 1
ATOM 8612 O O . THR A 1 1184 ? -47.710 10.985 77.577 1.00 61.28 1184 THR A O 1
ATOM 8615 N N . MET A 1 1185 ? -49.379 12.372 77.041 1.00 58.59 1185 MET A N 1
ATOM 8616 C CA . MET A 1 1185 ? -49.802 12.602 78.431 1.00 58.59 1185 MET A CA 1
ATOM 8617 C C . MET A 1 1185 ? -50.530 11.405 79.058 1.00 58.59 1185 MET A C 1
ATOM 8619 O O . MET A 1 1185 ? -50.594 11.299 80.282 1.00 58.59 1185 MET A O 1
ATOM 8623 N N . CYS A 1 1186 ? -51.085 10.513 78.234 1.00 54.44 1186 CYS A N 1
ATOM 8624 C CA . CYS A 1 1186 ? -51.851 9.353 78.698 1.00 54.44 1186 CYS A CA 1
ATOM 8625 C C . CYS A 1 1186 ? -51.380 8.025 78.078 1.00 54.44 1186 CYS A C 1
ATOM 8627 O O . CYS A 1 1186 ? -51.663 6.959 78.631 1.00 54.44 1186 CYS A O 1
ATOM 8629 N N . HIS A 1 1187 ? -50.634 8.068 76.970 1.00 59.50 1187 HIS A N 1
ATOM 8630 C CA . HIS A 1 1187 ? -50.077 6.892 76.303 1.00 59.50 1187 HIS A CA 1
ATOM 8631 C C . HIS A 1 1187 ? -48.549 6.855 76.371 1.00 59.50 1187 HIS A C 1
ATOM 8633 O O . HIS A 1 1187 ? -47.892 7.891 76.299 1.00 59.50 1187 HIS A O 1
ATOM 8639 N N . ASP A 1 1188 ? -47.983 5.647 76.439 1.00 57.62 1188 ASP A N 1
ATOM 8640 C CA . ASP A 1 1188 ? -46.533 5.453 76.345 1.00 57.62 1188 ASP A CA 1
ATOM 8641 C C . ASP A 1 1188 ? -46.014 5.970 74.980 1.00 57.62 1188 ASP A C 1
ATOM 8643 O O . ASP A 1 1188 ? -46.502 5.517 73.931 1.00 57.62 1188 ASP A O 1
ATOM 8647 N N . PRO A 1 1189 ? -45.027 6.892 74.955 1.00 54.88 1189 PRO A N 1
ATOM 8648 C CA . PRO A 1 1189 ? -44.397 7.357 73.720 1.00 54.88 1189 PRO A CA 1
ATOM 8649 C C . PRO A 1 1189 ? -43.851 6.207 72.864 1.00 54.88 1189 PRO A C 1
ATOM 8651 O O . PRO A 1 1189 ? -43.920 6.254 71.637 1.00 54.88 1189 PRO A O 1
ATOM 8654 N N . GLY A 1 1190 ? -43.363 5.134 73.494 1.00 52.91 1190 GLY A N 1
ATOM 8655 C CA . GLY A 1 1190 ? -42.839 3.944 72.826 1.00 52.91 1190 GLY A CA 1
ATOM 8656 C C . GLY A 1 1190 ? -43.876 3.166 72.011 1.00 52.91 1190 GLY A C 1
ATOM 8657 O O . GLY A 1 1190 ? -43.493 2.445 71.091 1.00 52.91 1190 GLY A O 1
ATOM 8658 N N . ASN A 1 1191 ? -45.174 3.341 72.287 1.00 53.16 1191 ASN A N 1
ATOM 8659 C CA . ASN A 1 1191 ? -46.254 2.737 71.496 1.00 53.16 1191 ASN A CA 1
ATOM 8660 C C . ASN A 1 1191 ? -46.553 3.521 70.207 1.00 53.16 1191 ASN A C 1
ATOM 8662 O O . ASN A 1 1191 ? -47.078 2.941 69.266 1.00 53.16 1191 ASN A O 1
ATOM 8666 N N . HIS A 1 1192 ? -46.176 4.802 70.146 1.00 52.34 1192 HIS A N 1
ATOM 8667 C CA . HIS A 1 1192 ? -46.337 5.665 68.966 1.00 52.34 1192 HIS A CA 1
ATOM 8668 C C . HIS A 1 1192 ? -45.046 5.771 68.133 1.00 52.34 1192 HIS A C 1
ATOM 8670 O O . HIS A 1 1192 ? -45.082 6.124 66.959 1.00 52.34 1192 HIS A O 1
ATOM 8676 N N . LEU A 1 1193 ? -43.890 5.452 68.730 1.00 44.84 1193 LEU A N 1
ATOM 8677 C CA . LEU A 1 1193 ? -42.564 5.541 68.101 1.00 44.84 1193 LEU A CA 1
ATOM 8678 C C . LEU A 1 1193 ? -42.084 4.237 67.440 1.00 44.84 1193 LEU A C 1
ATOM 8680 O O . LEU A 1 1193 ? -41.079 4.254 66.733 1.00 44.84 1193 LEU A O 1
ATOM 8684 N N . LYS A 1 1194 ? -42.758 3.102 67.670 1.00 42.41 1194 LYS A N 1
ATOM 8685 C CA . LYS A 1 1194 ? -42.316 1.788 67.163 1.00 42.41 1194 LYS A CA 1
ATOM 8686 C C . LYS A 1 1194 ? -42.606 1.523 65.682 1.00 42.41 1194 LYS A C 1
ATOM 8688 O O . LYS A 1 1194 ? -42.205 0.472 65.193 1.00 42.41 1194 LYS A O 1
ATOM 8693 N N . ASP A 1 1195 ? -43.228 2.458 64.971 1.00 46.97 1195 ASP A N 1
ATOM 8694 C CA . ASP A 1 1195 ? -43.741 2.232 63.614 1.00 46.97 1195 ASP A CA 1
ATOM 8695 C C . ASP A 1 1195 ? -43.113 3.156 62.554 1.00 46.97 1195 ASP A C 1
ATOM 8697 O O . ASP A 1 1195 ? -43.789 3.758 61.726 1.00 46.97 1195 ASP A O 1
ATOM 8701 N N . LEU A 1 1196 ? -41.786 3.321 62.603 1.00 41.62 1196 LEU A N 1
ATOM 8702 C CA . LEU A 1 1196 ? -41.025 4.050 61.572 1.00 41.62 1196 LEU A CA 1
ATOM 8703 C C . LEU A 1 1196 ? -39.961 3.189 60.872 1.00 41.62 1196 LEU A C 1
ATOM 8705 O O . LEU A 1 1196 ? -39.171 3.703 60.081 1.00 41.62 1196 LEU A O 1
ATOM 8709 N N . THR A 1 1197 ? -39.940 1.875 61.118 1.00 35.19 1197 THR A N 1
ATOM 8710 C CA . THR A 1 1197 ? -39.075 0.936 60.387 1.00 35.19 1197 THR A CA 1
ATOM 8711 C C . THR A 1 1197 ? -39.916 -0.023 59.554 1.00 35.19 1197 THR A C 1
ATOM 8713 O O . THR A 1 1197 ? -40.851 -0.640 60.049 1.00 35.19 1197 THR A O 1
ATOM 8716 N N . GLN A 1 1198 ? -39.537 -0.131 58.288 1.00 42.81 1198 GLN A N 1
ATOM 8717 C CA . GLN A 1 1198 ? -40.303 -0.508 57.098 1.00 42.81 1198 GLN A CA 1
ATOM 8718 C C . GLN A 1 1198 ? -40.956 -1.913 57.033 1.00 42.81 1198 GLN A C 1
ATOM 8720 O O . GLN A 1 1198 ? -41.352 -2.298 55.939 1.00 42.81 1198 GLN A O 1
ATOM 8725 N N . ASP A 1 1199 ? -41.109 -2.673 58.127 1.00 34.31 1199 ASP A N 1
ATOM 8726 C CA . ASP A 1 1199 ? -41.398 -4.122 58.046 1.00 34.31 1199 ASP A CA 1
ATOM 8727 C C . ASP A 1 1199 ? -42.422 -4.719 59.052 1.00 34.31 1199 ASP A C 1
ATOM 8729 O O . ASP A 1 1199 ? -42.462 -5.942 59.180 1.00 34.31 1199 ASP A O 1
ATOM 8733 N N . ASN A 1 1200 ? -43.298 -3.957 59.732 1.00 36.84 1200 ASN A N 1
ATOM 8734 C CA . ASN A 1 1200 ? -44.298 -4.557 60.651 1.00 36.84 1200 ASN A CA 1
ATOM 8735 C C . ASN A 1 1200 ? -45.783 -4.311 60.265 1.00 36.84 1200 ASN A C 1
ATOM 8737 O O . ASN A 1 1200 ? -46.108 -3.258 59.722 1.00 36.84 1200 ASN A O 1
ATOM 8741 N N . PRO A 1 1201 ? -46.696 -5.287 60.494 1.00 40.81 1201 PRO A N 1
ATOM 8742 C CA . PRO A 1 1201 ? -48.141 -5.162 60.243 1.00 40.81 1201 PRO A CA 1
ATOM 8743 C C . PRO A 1 1201 ? -48.825 -4.210 61.251 1.00 40.81 1201 PRO A C 1
ATOM 8745 O O . PRO A 1 1201 ? -48.224 -3.912 62.285 1.00 40.81 1201 PRO A O 1
ATOM 8748 N N . PRO A 1 1202 ? -50.069 -3.741 60.983 1.00 44.75 1202 PRO A N 1
ATOM 8749 C CA . PRO A 1 1202 ? -50.755 -2.764 61.832 1.00 44.75 1202 PRO A CA 1
ATOM 8750 C C . PRO A 1 1202 ? -50.841 -3.242 63.284 1.00 44.75 1202 PRO A C 1
ATOM 8752 O O . PRO A 1 1202 ? -51.125 -4.410 63.555 1.00 44.75 1202 PRO A O 1
ATOM 8755 N N . VAL A 1 1203 ? -50.581 -2.324 64.215 1.00 46.50 1203 VAL A N 1
ATOM 8756 C CA . VAL A 1 1203 ? -50.589 -2.590 65.655 1.00 46.50 1203 VAL A CA 1
ATOM 8757 C C . VAL A 1 1203 ? -51.967 -3.115 66.074 1.00 46.50 1203 VAL A C 1
ATOM 8759 O O . VAL A 1 1203 ? -52.973 -2.417 65.984 1.00 46.50 1203 VAL A O 1
ATOM 8762 N N . PHE A 1 1204 ? -51.990 -4.366 66.525 1.00 49.91 1204 PHE A N 1
ATOM 8763 C CA . PHE A 1 1204 ? -53.127 -5.017 67.169 1.00 49.91 1204 PHE A CA 1
ATOM 8764 C C . PHE A 1 1204 ? -53.611 -4.208 68.389 1.00 49.91 1204 PHE A C 1
ATOM 8766 O O . PHE A 1 1204 ? -52.793 -3.725 69.177 1.00 49.91 1204 PHE A O 1
ATOM 8773 N N . ILE A 1 1205 ? -54.932 -4.050 68.552 1.00 50.78 1205 ILE A N 1
ATOM 8774 C CA . ILE A 1 1205 ? -55.557 -3.244 69.622 1.00 50.78 1205 ILE A CA 1
ATOM 8775 C C . ILE A 1 1205 ? -55.106 -3.743 71.005 1.00 50.78 1205 ILE A C 1
ATOM 8777 O O . ILE A 1 1205 ? -54.905 -2.951 71.929 1.00 50.78 1205 ILE A O 1
ATOM 8781 N N . SER A 1 1206 ? -54.846 -5.048 71.128 1.00 51.91 1206 SER A N 1
ATOM 8782 C CA . SER A 1 1206 ? -54.324 -5.689 72.340 1.00 51.91 1206 SER A CA 1
ATOM 8783 C C . SER A 1 1206 ? -52.942 -5.183 72.797 1.00 51.91 1206 SER A C 1
ATOM 8785 O O . SER A 1 1206 ? -52.545 -5.413 73.943 1.00 51.91 1206 SER A O 1
ATOM 8787 N N . HIS A 1 1207 ? -52.199 -4.468 71.944 1.00 52.09 1207 HIS A N 1
ATOM 8788 C CA . HIS A 1 1207 ? -50.851 -3.970 72.235 1.00 52.09 1207 HIS A CA 1
ATOM 8789 C C . HIS A 1 1207 ? -50.800 -2.523 72.754 1.00 52.09 1207 HIS A C 1
ATOM 8791 O O . HIS A 1 1207 ? -49.727 -2.064 73.157 1.00 52.09 1207 HIS A O 1
ATOM 8797 N N . ILE A 1 1208 ? -51.928 -1.806 72.807 1.00 52.66 1208 ILE A N 1
ATOM 8798 C CA . ILE A 1 1208 ? -51.982 -0.439 73.343 1.00 52.66 1208 ILE A CA 1
ATOM 8799 C C . ILE A 1 1208 ? -51.841 -0.478 74.872 1.00 52.66 1208 ILE A C 1
ATOM 8801 O O . ILE A 1 1208 ? -52.714 -0.979 75.579 1.00 52.66 1208 ILE A O 1
ATOM 8805 N N . ARG A 1 1209 ? -50.750 0.090 75.410 1.00 53.34 1209 ARG A N 1
ATOM 8806 C CA . ARG A 1 1209 ? -50.564 0.269 76.864 1.00 53.34 1209 ARG A CA 1
ATOM 8807 C C . ARG A 1 1209 ? -50.820 1.715 77.283 1.00 53.34 1209 ARG A C 1
ATOM 8809 O O . ARG A 1 1209 ? -50.193 2.639 76.764 1.00 53.34 1209 ARG A O 1
ATOM 8816 N N . ILE A 1 1210 ? -51.719 1.891 78.249 1.00 52.50 1210 ILE A N 1
ATOM 8817 C CA . ILE A 1 1210 ? -51.999 3.171 78.908 1.00 52.50 1210 ILE A CA 1
ATOM 8818 C C . ILE A 1 1210 ? -51.080 3.278 80.125 1.00 52.50 1210 ILE A C 1
ATOM 8820 O O . ILE A 1 1210 ? -51.065 2.386 80.974 1.00 52.50 1210 ILE A O 1
ATOM 8824 N N . SER A 1 1211 ? -50.320 4.366 80.213 1.00 53.22 1211 SER A N 1
ATOM 8825 C CA . SER A 1 1211 ? -49.459 4.660 81.357 1.00 53.22 1211 SER A CA 1
ATOM 8826 C C . SER A 1 1211 ? -49.709 6.099 81.780 1.00 53.22 1211 SER A C 1
ATOM 8828 O O . SER A 1 1211 ? -49.164 7.028 81.193 1.00 53.22 1211 SER A O 1
ATOM 8830 N N . VAL A 1 1212 ? -50.562 6.288 82.787 1.00 53.50 1212 VAL A N 1
ATOM 8831 C CA . VAL A 1 1212 ? -50.805 7.615 83.368 1.00 53.50 1212 VAL A CA 1
ATOM 8832 C C . VAL A 1 1212 ? -49.575 8.009 84.180 1.00 53.50 1212 VAL A C 1
ATOM 8834 O O . VAL A 1 1212 ? -49.208 7.277 85.105 1.00 53.50 1212 VAL A O 1
ATOM 8837 N N . ASP A 1 1213 ? -48.944 9.133 83.841 1.00 51.56 1213 ASP A N 1
ATOM 8838 C CA . ASP A 1 1213 ? -47.808 9.680 84.591 1.00 51.56 1213 ASP A CA 1
ATOM 8839 C C . ASP A 1 1213 ? -48.189 9.863 86.074 1.00 51.56 1213 ASP A C 1
ATOM 8841 O O . ASP A 1 1213 ? -49.265 10.372 86.402 1.00 51.56 1213 ASP A O 1
ATOM 8845 N N . ALA A 1 1214 ? -47.313 9.408 86.973 1.00 54.69 1214 ALA A N 1
ATOM 8846 C CA . ALA A 1 1214 ? -47.532 9.415 88.416 1.00 54.69 1214 ALA A CA 1
ATOM 8847 C C . ALA A 1 1214 ? -47.814 10.823 88.966 1.00 54.69 1214 ALA A C 1
ATOM 8849 O O . ALA A 1 1214 ? -48.580 10.962 89.914 1.00 54.69 1214 ALA A O 1
ATOM 8850 N N . ARG A 1 1215 ? -47.286 11.876 88.326 1.00 53.88 1215 ARG A N 1
ATOM 8851 C CA . ARG A 1 1215 ? -47.532 13.280 88.712 1.00 53.88 1215 ARG A CA 1
ATOM 8852 C C . ARG A 1 1215 ? -48.997 13.722 88.596 1.00 53.88 1215 ARG A C 1
ATOM 8854 O O . ARG A 1 1215 ? -49.342 14.793 89.084 1.00 53.88 1215 ARG A O 1
ATOM 8861 N N . TYR A 1 1216 ? -49.828 12.942 87.905 1.00 51.84 1216 TYR A N 1
ATOM 8862 C CA . TYR A 1 1216 ? -51.257 13.203 87.723 1.00 51.84 1216 TYR A CA 1
ATOM 8863 C C . TYR A 1 1216 ? -52.142 12.191 88.476 1.00 51.84 1216 TYR A C 1
ATOM 8865 O O . TYR A 1 1216 ? -53.349 12.152 88.246 1.00 51.84 1216 TYR A O 1
ATOM 8873 N N . ARG A 1 1217 ? -51.562 11.367 89.365 1.00 51.38 1217 ARG A N 1
ATOM 8874 C CA . ARG A 1 1217 ? -52.284 10.429 90.242 1.00 51.38 1217 ARG A CA 1
ATOM 8875 C C . ARG A 1 1217 ? -52.485 11.050 91.627 1.00 51.38 1217 ARG A C 1
ATOM 8877 O O . ARG A 1 1217 ? -51.579 11.692 92.146 1.00 51.38 1217 ARG A O 1
ATOM 8884 N N . PHE A 1 1218 ? -53.657 10.840 92.229 1.00 49.12 1218 PHE A N 1
ATOM 8885 C CA . PHE A 1 1218 ? -53.954 11.299 93.596 1.00 49.12 1218 PHE A CA 1
ATOM 8886 C C . PHE A 1 1218 ? -53.829 10.195 94.663 1.00 49.12 1218 PHE A C 1
ATOM 8888 O O . PHE A 1 1218 ? -53.839 10.515 95.847 1.00 49.12 1218 PHE A O 1
ATOM 8895 N N . ASP A 1 1219 ? -53.696 8.921 94.267 1.00 47.25 1219 ASP A N 1
ATOM 8896 C CA . ASP A 1 1219 ? -53.475 7.780 95.168 1.00 47.25 1219 ASP A CA 1
ATOM 8897 C C . ASP A 1 1219 ? -52.828 6.605 94.399 1.00 47.25 1219 ASP A C 1
ATOM 8899 O O . ASP A 1 1219 ? -53.286 6.246 93.309 1.00 47.25 1219 ASP A O 1
ATOM 8903 N N . ASP A 1 1220 ? -51.778 6.003 94.963 1.00 52.94 1220 ASP A N 1
ATOM 8904 C CA . ASP A 1 1220 ? -51.081 4.832 94.409 1.00 52.94 1220 ASP A CA 1
ATOM 8905 C C . ASP A 1 1220 ? -51.827 3.508 94.671 1.00 52.94 1220 ASP A C 1
ATOM 8907 O O . ASP A 1 1220 ? -51.518 2.488 94.051 1.00 52.94 1220 ASP A O 1
ATOM 8911 N N . ALA A 1 1221 ? -52.825 3.506 95.562 1.00 49.31 1221 ALA A N 1
ATOM 8912 C CA . ALA A 1 1221 ? -53.597 2.325 95.949 1.00 49.31 1221 ALA A CA 1
ATOM 8913 C C . ALA A 1 1221 ? -54.801 2.030 95.033 1.00 49.31 1221 ALA A C 1
ATOM 8915 O O . ALA A 1 1221 ? -55.431 0.973 95.160 1.00 49.31 1221 ALA A O 1
ATOM 8916 N N . PHE A 1 1222 ? -55.135 2.917 94.087 1.00 43.56 1222 PHE A N 1
ATOM 8917 C CA . PHE A 1 1222 ? -56.231 2.669 93.151 1.00 43.56 1222 PHE A CA 1
ATOM 8918 C C . PHE A 1 1222 ? -55.809 1.600 92.1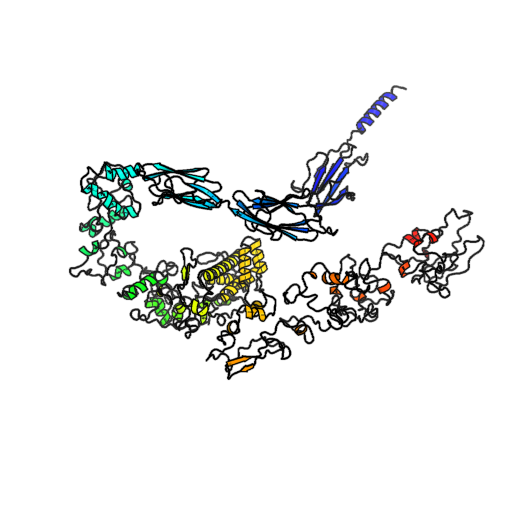36 1.00 43.56 1222 PHE A C 1
ATOM 8920 O O . PHE A 1 1222 ? -55.026 1.844 91.217 1.00 43.56 1222 PHE A O 1
ATOM 8927 N N . THR A 1 1223 ? -56.326 0.382 92.314 1.00 42.12 1223 THR A N 1
ATOM 8928 C CA . THR A 1 1223 ? -56.105 -0.725 91.378 1.00 42.12 1223 THR A CA 1
ATOM 8929 C C . THR A 1 1223 ? -56.544 -0.274 89.989 1.00 42.12 1223 THR A C 1
ATOM 8931 O O . THR A 1 1223 ? -57.688 0.141 89.802 1.00 42.12 1223 THR A O 1
ATOM 8934 N N . VAL A 1 1224 ? -55.628 -0.330 89.019 1.00 43.47 1224 VAL A N 1
ATOM 8935 C CA . VAL A 1 1224 ? -55.893 0.018 87.621 1.00 43.47 1224 VAL A CA 1
ATOM 8936 C C . VAL A 1 1224 ? -57.099 -0.791 87.148 1.00 43.47 1224 VAL A C 1
ATOM 8938 O O . VAL A 1 1224 ? -57.000 -2.000 86.932 1.00 43.47 1224 VAL A O 1
ATOM 8941 N N . TYR A 1 1225 ? -58.248 -0.135 86.987 1.00 39.00 1225 TYR A N 1
ATOM 8942 C CA . TYR A 1 1225 ? -59.406 -0.743 86.350 1.00 39.00 1225 TYR A CA 1
ATOM 8943 C C . TYR A 1 1225 ? -59.083 -0.894 84.857 1.00 39.00 1225 TYR A C 1
ATOM 8945 O O . TYR A 1 1225 ? -59.405 -0.041 84.037 1.00 39.00 1225 TYR A O 1
ATOM 8953 N N . THR A 1 1226 ? -58.410 -1.985 84.494 1.00 43.88 1226 THR A N 1
ATOM 8954 C CA . THR A 1 1226 ? -58.166 -2.414 83.104 1.00 43.88 1226 THR A CA 1
ATOM 8955 C C . THR A 1 1226 ? -59.397 -3.127 82.531 1.00 43.88 1226 THR A C 1
ATOM 8957 O O . THR A 1 1226 ? -59.289 -4.126 81.828 1.00 43.88 1226 THR A O 1
ATOM 8960 N N . GLY A 1 1227 ? -60.602 -2.629 82.840 1.00 39.91 1227 GLY A N 1
ATOM 8961 C CA . GLY A 1 1227 ? -61.864 -3.269 82.451 1.00 39.91 1227 GLY A CA 1
ATOM 8962 C C . GLY A 1 1227 ? -62.032 -3.453 80.937 1.00 39.91 1227 GLY A C 1
ATOM 8963 O O . GLY A 1 1227 ? -62.758 -4.344 80.508 1.00 39.91 1227 GLY A O 1
ATOM 8964 N N . ALA A 1 1228 ? -61.315 -2.686 80.113 1.00 44.41 1228 ALA A N 1
ATOM 8965 C CA . ALA A 1 1228 ? -61.219 -2.949 78.684 1.00 44.41 1228 ALA A CA 1
ATOM 8966 C C . ALA A 1 1228 ? -60.214 -4.083 78.414 1.00 44.41 1228 ALA A C 1
ATOM 8968 O O . ALA A 1 1228 ? -59.012 -3.852 78.287 1.00 44.41 1228 ALA A O 1
ATOM 8969 N N . LYS A 1 1229 ? -60.701 -5.321 78.275 1.00 48.22 1229 LYS A N 1
ATOM 8970 C CA . LYS A 1 1229 ? -59.928 -6.375 77.606 1.00 48.22 1229 LYS A CA 1
ATOM 8971 C C . LYS A 1 1229 ? -59.912 -6.054 76.109 1.00 48.22 1229 LYS A C 1
ATOM 8973 O O . LYS A 1 1229 ? -60.832 -6.441 75.394 1.00 48.22 1229 LYS A O 1
ATOM 8978 N N . LEU A 1 1230 ? -58.904 -5.288 75.693 1.00 53.44 1230 LEU A N 1
ATOM 8979 C CA . LEU A 1 1230 ? -58.608 -4.966 74.300 1.00 53.44 1230 LEU A CA 1
ATOM 8980 C C . LEU A 1 1230 ? -58.248 -6.270 73.576 1.00 53.44 1230 LEU A C 1
ATOM 8982 O O . LEU A 1 1230 ? -57.217 -6.878 73.869 1.00 53.44 1230 LEU A O 1
ATOM 8986 N N . VAL A 1 1231 ? -59.138 -6.752 72.714 1.00 52.91 1231 VAL A N 1
ATOM 8987 C CA . VAL A 1 1231 ? -58.961 -7.993 71.951 1.00 52.91 1231 VAL A CA 1
ATOM 8988 C C . VAL A 1 1231 ? -58.884 -7.693 70.464 1.00 52.91 1231 VAL A C 1
ATOM 8990 O O . VAL A 1 1231 ? -59.498 -6.748 69.977 1.00 52.91 1231 VAL A O 1
ATOM 8993 N N . ASP A 1 1232 ? -58.112 -8.507 69.754 1.00 53.06 1232 ASP A N 1
ATOM 8994 C CA . ASP A 1 1232 ? -57.965 -8.388 68.310 1.00 53.06 1232 ASP A CA 1
ATOM 8995 C C . ASP A 1 1232 ? -59.130 -9.075 67.582 1.00 53.06 1232 ASP A C 1
ATOM 8997 O O . ASP A 1 1232 ? -59.711 -10.041 68.106 1.00 53.06 1232 ASP A O 1
ATOM 9001 N N . PRO A 1 1233 ? -59.473 -8.634 66.358 1.00 48.50 1233 PRO A N 1
ATOM 9002 C CA . PRO A 1 1233 ? -60.489 -9.296 65.556 1.00 48.50 1233 PRO A CA 1
ATOM 9003 C C . PRO A 1 1233 ? -60.203 -10.801 65.410 1.00 48.50 1233 PRO A C 1
ATOM 9005 O O . PRO A 1 1233 ? -59.054 -11.193 65.193 1.00 48.50 1233 PRO A O 1
ATOM 9008 N N . PRO A 1 1234 ? -61.231 -11.667 65.495 1.00 49.84 1234 PRO A N 1
ATOM 9009 C CA . PRO A 1 1234 ? -62.661 -11.348 65.433 1.00 49.84 1234 PRO A CA 1
ATOM 9010 C C . PRO A 1 1234 ? -63.359 -11.156 66.797 1.00 49.84 1234 PRO A C 1
ATOM 9012 O O . PRO A 1 1234 ? -64.593 -11.099 66.833 1.00 49.84 1234 PRO A O 1
ATOM 9015 N N . ALA A 1 1235 ? -62.628 -11.121 67.916 1.00 50.06 1235 ALA A N 1
ATOM 9016 C CA . ALA A 1 1235 ? -63.228 -11.052 69.248 1.00 50.06 1235 ALA A CA 1
ATOM 9017 C C . ALA A 1 1235 ? -63.766 -9.645 69.547 1.00 50.06 1235 ALA A C 1
ATOM 9019 O O . ALA A 1 1235 ? -63.123 -8.665 69.208 1.00 50.06 1235 ALA A O 1
ATOM 9020 N N . ARG A 1 1236 ? -64.945 -9.547 70.187 1.00 54.00 1236 ARG A N 1
ATOM 9021 C CA . ARG A 1 1236 ? -65.554 -8.250 70.520 1.00 54.00 1236 ARG A CA 1
ATOM 9022 C C . ARG A 1 1236 ? -65.024 -7.681 71.829 1.00 54.00 1236 ARG A C 1
ATOM 9024 O O . ARG A 1 1236 ? -65.118 -8.349 72.860 1.00 54.00 1236 ARG A O 1
ATOM 9031 N N . ASN A 1 1237 ? -64.617 -6.413 71.824 1.00 51.22 1237 ASN A N 1
ATOM 9032 C CA . ASN A 1 1237 ? -64.310 -5.686 73.061 1.00 51.22 1237 ASN A CA 1
ATOM 9033 C C . ASN A 1 1237 ? -65.539 -5.641 73.998 1.00 51.22 1237 ASN A C 1
ATOM 9035 O O . ASN A 1 1237 ? -66.660 -5.342 73.562 1.00 51.22 1237 ASN A O 1
ATOM 9039 N N . ALA A 1 1238 ? -65.352 -5.965 75.283 1.00 49.53 1238 ALA A N 1
ATOM 9040 C CA . ALA A 1 1238 ? -66.451 -6.113 76.246 1.00 49.53 1238 ALA A CA 1
ATOM 9041 C C . ALA A 1 1238 ? -66.947 -4.773 76.832 1.00 49.53 1238 ALA A C 1
ATOM 9043 O O . ALA A 1 1238 ? -68.149 -4.616 77.040 1.00 49.53 1238 ALA A O 1
ATOM 9044 N N . THR A 1 1239 ? -66.066 -3.787 77.043 1.00 49.06 1239 THR A N 1
ATOM 9045 C CA . THR A 1 1239 ? -66.401 -2.456 77.598 1.00 49.06 1239 THR A CA 1
ATOM 9046 C C . THR A 1 1239 ? -65.542 -1.343 76.979 1.00 49.06 1239 THR A C 1
ATOM 9048 O O . THR A 1 1239 ? -64.433 -1.610 76.523 1.00 49.06 1239 THR A O 1
ATOM 9051 N N . GLY A 1 1240 ? -66.075 -0.110 76.946 1.00 48.94 1240 GLY A N 1
ATOM 9052 C CA . GLY A 1 1240 ? -65.518 1.063 76.253 1.00 48.94 1240 GLY A CA 1
ATOM 9053 C C . GLY A 1 1240 ? -64.151 1.547 76.753 1.00 48.94 1240 GLY A C 1
ATOM 9054 O O . GLY A 1 1240 ? -63.821 1.410 77.930 1.00 48.94 1240 GLY A O 1
ATOM 9055 N N . SER A 1 1241 ? -63.369 2.115 75.831 1.00 44.28 1241 SER A N 1
ATOM 9056 C CA . SER A 1 1241 ? -62.081 2.753 76.094 1.00 44.28 1241 SER A CA 1
ATOM 9057 C C . SER A 1 1241 ? -62.258 4.137 76.725 1.00 44.28 1241 SER A C 1
ATOM 9059 O O . SER A 1 1241 ? -63.264 4.825 76.542 1.00 44.28 1241 SER A O 1
ATOM 9061 N N . CYS A 1 1242 ? -61.270 4.495 77.538 1.00 45.78 1242 CYS A N 1
ATOM 9062 C CA . CYS A 1 1242 ? -61.243 5.624 78.451 1.00 45.78 1242 CYS A CA 1
ATOM 9063 C C . CYS A 1 1242 ? -61.476 6.961 77.743 1.00 45.78 1242 CYS A C 1
ATOM 9065 O O . CYS A 1 1242 ? -60.552 7.469 77.119 1.00 45.78 1242 CYS A O 1
ATOM 9067 N N . PHE A 1 1243 ? -62.646 7.582 77.929 1.00 38.31 1243 PHE A N 1
ATOM 9068 C CA . PHE A 1 1243 ? -62.726 9.031 77.779 1.00 38.31 1243 PHE A CA 1
ATOM 9069 C C . PHE A 1 1243 ? -63.763 9.732 78.665 1.00 38.31 1243 PHE A C 1
ATOM 9071 O O . PHE A 1 1243 ? -64.847 10.101 78.223 1.00 38.31 1243 PHE A O 1
ATOM 9078 N N . ASN A 1 1244 ? -63.401 9.948 79.934 1.00 38.12 1244 ASN A N 1
ATOM 9079 C CA . ASN A 1 1244 ? -63.685 11.206 80.627 1.00 38.12 1244 ASN A CA 1
ATOM 9080 C C . ASN A 1 1244 ? -62.736 11.353 81.824 1.00 38.12 1244 ASN A C 1
ATOM 9082 O O . ASN A 1 1244 ? -62.997 10.843 82.915 1.00 38.12 1244 ASN A O 1
ATOM 9086 N N . LEU A 1 1245 ? -61.627 12.059 81.627 1.00 46.72 1245 LEU A N 1
ATOM 9087 C CA . LEU A 1 1245 ? -60.767 12.501 82.718 1.00 46.72 1245 LEU A CA 1
ATOM 9088 C C . LEU A 1 1245 ? -61.410 13.724 83.402 1.00 46.72 1245 LEU A C 1
ATOM 9090 O O . LEU A 1 1245 ? -60.893 14.832 83.318 1.00 46.72 1245 LEU A O 1
ATOM 9094 N N . SER A 1 1246 ? -62.580 13.559 84.028 1.00 39.41 1246 SER A N 1
ATOM 9095 C CA . SER A 1 1246 ? -63.141 14.619 84.886 1.00 39.41 1246 SER A CA 1
ATOM 9096 C C . SER A 1 1246 ? -63.445 14.201 86.314 1.00 39.41 1246 SER A C 1
ATOM 9098 O O . SER A 1 1246 ? -63.258 15.019 87.206 1.00 39.41 1246 SER A O 1
ATOM 9100 N N . CYS A 1 1247 ? -63.853 12.969 86.613 1.00 37.16 1247 CYS A N 1
ATOM 9101 C CA . CYS A 1 1247 ? -64.202 12.611 87.991 1.00 37.16 1247 CYS A CA 1
ATOM 9102 C C . CYS A 1 1247 ? -63.943 11.119 88.229 1.00 37.16 1247 CYS A C 1
ATOM 9104 O O . CYS A 1 1247 ? -64.582 10.279 87.602 1.00 37.16 1247 CYS A O 1
ATOM 9106 N N . HIS A 1 1248 ? -63.035 10.778 89.142 1.00 47.09 1248 HIS A N 1
ATOM 9107 C CA . HIS A 1 1248 ? -62.765 9.418 89.626 1.00 47.09 1248 HIS A CA 1
ATOM 9108 C C . HIS A 1 1248 ? -63.981 8.758 90.328 1.00 47.09 1248 HIS A C 1
ATOM 9110 O O . HIS A 1 1248 ? -63.861 8.430 91.502 1.00 47.09 1248 HIS A O 1
ATOM 9116 N N . MET A 1 1249 ? -65.151 8.558 89.691 1.00 45.69 1249 MET A N 1
ATOM 9117 C CA . MET A 1 1249 ? -66.307 7.920 90.369 1.00 45.69 1249 MET A CA 1
ATOM 9118 C C . MET A 1 1249 ? -67.226 6.977 89.547 1.00 45.69 1249 MET A C 1
ATOM 9120 O O . MET A 1 1249 ? -68.120 6.396 90.161 1.00 45.69 1249 MET A O 1
ATOM 9124 N N . SER A 1 1250 ? -67.085 6.734 88.226 1.00 45.84 1250 SER A N 1
ATOM 9125 C CA . SER A 1 1250 ? -67.987 5.780 87.507 1.00 45.84 1250 SER A CA 1
ATOM 9126 C C . SER A 1 1250 ? -67.446 5.198 86.175 1.00 45.84 1250 SER A C 1
ATOM 9128 O O . SER A 1 1250 ? -66.615 5.845 85.538 1.00 45.84 1250 SER A O 1
ATOM 9130 N N . PRO A 1 1251 ? -67.938 4.022 85.704 1.00 46.09 1251 PRO A N 1
ATOM 9131 C CA . PRO A 1 1251 ? -67.631 3.458 84.376 1.00 46.09 1251 PRO A CA 1
ATOM 9132 C C . PRO A 1 1251 ? -68.188 4.295 83.207 1.00 46.09 1251 PRO A C 1
ATOM 9134 O O . PRO A 1 1251 ? -69.303 4.809 83.288 1.00 46.09 1251 PRO A O 1
ATOM 9137 N N . SER A 1 1252 ? -67.451 4.386 82.093 1.00 45.28 1252 SER A N 1
ATOM 9138 C CA . SER A 1 1252 ? -67.881 5.099 80.876 1.00 45.28 1252 SER A CA 1
ATOM 9139 C C . SER A 1 1252 ? -68.764 4.247 79.941 1.00 45.28 1252 SER A C 1
ATOM 9141 O O . SER A 1 1252 ? -68.614 3.023 79.911 1.00 45.28 1252 SER A O 1
ATOM 9143 N N . PRO A 1 1253 ? -69.623 4.871 79.104 1.00 48.00 1253 PRO A N 1
ATOM 9144 C CA . PRO A 1 1253 ? -70.337 4.191 78.015 1.00 48.00 1253 PRO A CA 1
ATOM 9145 C C . PRO A 1 1253 ? -69.411 3.496 76.998 1.00 48.00 1253 PRO A C 1
ATOM 9147 O O . PRO A 1 1253 ? -68.199 3.708 76.979 1.00 48.00 1253 PRO A O 1
ATOM 9150 N N . ARG A 1 1254 ? -69.984 2.668 76.115 1.00 49.84 1254 ARG A N 1
ATOM 9151 C CA . ARG A 1 1254 ? -69.274 2.034 74.992 1.00 49.84 1254 ARG A CA 1
ATOM 9152 C C . ARG A 1 1254 ? -69.226 3.001 73.803 1.00 49.84 1254 ARG A C 1
ATOM 9154 O O . ARG A 1 1254 ? -70.236 3.188 73.138 1.00 49.84 1254 ARG A O 1
ATOM 9161 N N . TRP A 1 1255 ? -68.059 3.593 73.542 1.00 45.97 1255 TRP A N 1
ATOM 9162 C CA . TRP A 1 1255 ? -67.873 4.611 72.492 1.00 45.97 1255 TRP A CA 1
ATOM 9163 C C . TRP A 1 1255 ? -67.345 4.057 71.155 1.00 45.97 1255 TRP A C 1
ATOM 9165 O O . TRP A 1 1255 ? -67.256 4.806 70.190 1.00 45.97 1255 TRP A O 1
ATOM 9175 N N . SER A 1 1256 ? -67.041 2.752 71.075 1.00 43.59 1256 SER A N 1
ATOM 9176 C CA . SER A 1 1256 ? -66.683 2.058 69.827 1.00 43.59 1256 SER A CA 1
ATOM 9177 C C . SER A 1 1256 ? -67.603 0.858 69.564 1.00 43.59 1256 SER A C 1
ATOM 9179 O O . SER A 1 1256 ? -67.864 0.030 70.452 1.00 43.59 1256 SER A O 1
ATOM 9181 N N . THR A 1 1257 ? -68.109 0.779 68.332 1.00 44.75 1257 THR A N 1
ATOM 9182 C CA . THR A 1 1257 ? -68.904 -0.338 67.797 1.00 44.75 1257 THR A CA 1
ATOM 9183 C C . THR A 1 1257 ? -68.076 -1.336 66.994 1.00 44.75 1257 THR A C 1
ATOM 9185 O O . THR A 1 1257 ? -68.602 -2.407 66.674 1.00 44.75 1257 THR A O 1
ATOM 9188 N N . GLU A 1 1258 ? -66.811 -1.019 66.694 1.00 40.62 1258 GLU A N 1
ATOM 9189 C CA . GLU A 1 1258 ? -65.916 -1.928 65.976 1.00 40.62 1258 GLU A CA 1
ATOM 9190 C C . GLU A 1 1258 ? -65.713 -3.212 66.796 1.00 40.62 1258 GLU A C 1
ATOM 9192 O O . GLU A 1 1258 ? -65.756 -3.186 68.034 1.00 40.62 1258 GLU A O 1
ATOM 9197 N N . ARG A 1 1259 ? -65.624 -4.350 66.093 1.00 37.72 1259 ARG A N 1
ATOM 9198 C CA . ARG A 1 1259 ? -65.494 -5.671 66.721 1.00 37.72 1259 ARG A CA 1
ATOM 9199 C C . ARG A 1 1259 ? -64.193 -5.738 67.502 1.00 37.72 1259 ARG A C 1
ATOM 9201 O O . ARG A 1 1259 ? -63.141 -5.675 66.838 1.00 37.72 1259 ARG A O 1
#

Foldseek 3Di:
DPPVVPVVVVCVVVVVVVVVPPLQKAKEKEAECDAFWWKDWAPDDIDHPVVDDNDIDIGIDDSDQDWTKMKIAGDQQKFWPFKAKQNHTDDDVGRHGIDIDTDGDPPDDPHHHYIYMYIYIDGDDDDDDPLLWEKEKEAECAAFWWKWKDDPPDDIDIDHGHDTDDIDTDSYQRKIKIWIAGDQQKDWPFKAWVNHTDDQPDGRRIDIDRDDGNYYIYIYIYIFGDWAWACEDPQKPPHTDTAGAQAKDKIKRFDPDPFFWQQDKDKPPDDFDFKQEPLGDTDPRHGGIITTMDGRHRHHIYIYTDTDHDVVVVVVVCQQPPVPVPPDPVSNCLVVLLCVAVCVVVVNDPCLLDVDVVDDDDPVQADFFAQAGNDPRRPDQPRGSCCSPPPPLLSVLQCLEPCVVVVNHQCLQQVSIPSHRHGHLCSCQVPQADPVSAGPQDPDGDDPDRPCVFAPNRGNDHDDPDHNLCLQDNPPVPPGGPNVAAHPPDDPCLQDDDDPVVVLLVVLQCLDLQVDCCRPLNNPDQQLQPFQSCCAAALVNVVCCQPPNGRHRDDDPVGRHHHGNTLVSQAVDPVVSHGDDGDFADQEPPDPDTQDDFALCSSVQSQQQFHHALVNLLVCFVPDFLQFAQFDARHFNNLSCLLQQTHANDQPPDDRRQNVVRPLQCQQPPCVLPQHPRGNQQSQQQQAPSRSNSDQFDADPVRQTPFGRHPRCCSPCPVVDTSVVVSVLLVLLVLLLLLLQLLLVVLVFHADPDPVRTPHSGQDGGSLSSLSSRSVNLSNHCVRNSCSSRSRVPSNLVSSQQSLCCSVVVGRPLDCLVSLVVCCVVVVDPPVSSVSNVVVSPPPPVVCVQAVPWFHFFLVVCVVVPCAPCNVPVLFADGRWAGDPPRPCQPVHDPDPCPDPDDDDDWDWDQDPVVRGIPQTDDDGNPPQRPGRPPGGGDPCVQQEDQHDADPNRTHHRLNCQCPQACCDPVNNDDPVVQFDSRDRPPPDPHRGDPCLDDPAASVPCVQQQDCVNPVDPLRHLFFFAADPVGDGDHPVLFADNSGDQANGRGDCAHPNAGFDDHDDLGQCADQPQLRGPVQCPACPDPASHNPDHGDQDDSGPQCVQQPRNAPVGGGDGNPVDDPCQVQNVPHAAPVQCVVPDECDQQASNSYDHDPDCQPQRQCNPCQQPPRNDDVVVPCVSPVQFFPVCVVPVPPDDDDDDDQNQPTDTDHPPVPDPDPPPDPPVVFNRHGPPDDTPAADDDDPPDPDDGDHHSGPHD

Sequence (1259 aa):
MLRKGLATLVCLAIMSALWSWAASLYYIKTKLNNAGGSIRVREYSVQTVQTGSIGSIRYTNFTTSAPVAVVVTPDPTHQILSLTKNDSPVSIPDPRSPVTVLFQKNGPTTTRETQSLLATFVIRSAGSVALKTWQLQTQNVNAGGTITTSRATDPIKILSNYGQLVFKNYPDTTPVVVTVAADAGYQIKSILKNGVPQPISGNPATFTIDPSVGNVVNVQAAYRKVSLAVTTGVGITPLNPIVAHGGTVRLTVIPPGTSNVVSAINVTPGTTVAMVDNFGKTSAPFSGPVKVTLTNVTAPVSVAASFATDTTLAMERNCTSTCHLNASAAVRAVPGKWLASRHKASGIDCVVCHVTMPGPVVKASVNAATFKVTAAEAGTVGGYYCAKCHSLEIGQGFDASLHGSRGVTCSSCHSGGSHNPAPSATACNGCHLDGNGEMPRHPFAIGATLCVTCHNPHSTAGALQVQPGGMHFNNITSGSYPASYVTSRADCSDCHQNSAVNLTIRQQWDDTGHARIDAAAWSKNDFKTRSGCVQCHTTTGFIAYSTGRVSAAWGSASDKSKEILTCAGCHSDIATGALRSVAPLRPFAGDDYRNRDVASSNLCMNCHSGRNNGTSIQSKVGSADFGNLPFVAPHYLAAGANLHGQGGYHIPGQAYSFYSSNSHRGIGMGNRANTGSAGPCVACHMSSAEKHRLSPVSTDLNGAITGISTGVCVNCHASSLDATRLGADQAAFKNALEILKAMLARKGFVASGEYPYFNNSDWGSDQAGANAMGAAYNYVLLLKDPGAYVHNATYARKLIVDSIDSLHNGSVTGSIDSALATLVGSGAISQQAADQLSQYKAVTTSCNRCHDTAATGSHARHRTDGINCAGCHNATVHSGSTLITGGTAHLNGQLEVEIAPANNQSGTGNYNRTAASCSGVSCHGNGTLTVRWGSGAVSCESCHTGTVAVIDGVSAPNRSLSGSSGHGRPEVGLQCQECHDRNKQHLGGSGMLKDDLGGALNNECNYCHDDTDLVQDDNRSRMRSHRSKSGGVSACLECHDPHGTGNTSMIRSTILGQPISYSGGEIGLVNTVTNQGLCQVCHTGTKYYRAGVPETEHDSSGCLACHQHNGPAGAFLIQVTKQCDSCHGYPPAAREAAFPIGFGTMANWSSASFERYSGGGGAHLVPAHVAKSVRPSDGWSSCTMCHDPGNHLKDLTQDNPPVFISHIRISVDARYRFDDAFTVYTGAKLVDPPARNATGSCFNLSCHMSPSPRWSTER

Secondary structure (DSSP, 8-state):
--HHHHHHHHHHHHHHHHTT-----EEEEEEESSSSEEEEETTSPPB-GGGS-SS-EEEEEE--SS-EEEEEEE-TTEEEEEEEETTEEPP-S-TTSPEEEEE---SS-SS--EEEEEEEEEE----------EEEEEEESSSSEEEEEEETTEEEEEE-SSEEEEEEEESS-PPEEEEEEEPTTEEEEEEEETTEEPP--SSSEEEEE-PPTT-EEEEEEEEEE-EEEEEE-TTEESSS-EEETTEEEEEEE---TT--EEEEEEEET----EEEETT---SSSEESSEEEEEEEE-S-EEEEEEEE--SSHHHHHHIIIIISTTS-HHHHTHHHHHHTSHHHHTT--HHHH-SSTT-S--TTSB-TTT-BB--GGG-SS-SBTTTTTS-HHHHHHHHTSHHHHTT--HHHHBTT-TT---B-TTTTHHHHS-TTS--TT-SS---S--GGGTS-TT---------TTHHHHS---STT-TTTTB-TTS-HHHHH---HHHHHHHHHHHTSGGG-TTSHHHHSS-GGGSTTTHHHH-HHHHHHHHHH------S-TT---B----HHHHEEETTTTEEPP------STT----PPP-GGGHHHHTTTT-S--HHHHHTTTTTS-GGG-------S--HHHHHHT-SS---TT-----TTT-GGGGTTSTTGGG--SS-HHHHHHS-SSSGGG--SEEE-TT--EEEE--SSTHHHHGGG--HHHHHHHHHHHHHHHHHHHHHHHHTT--B-SSTT-BS-----SHHHHHHHHHHHHHHHHHHT-TTHHHHSHHHHHHHHHHHHHHHHHSS--S--HHHHHHHHHTTSS-HHHHHHHHHHH----TTHHHHSSS-TT-HHHHHHTT--HHHH-TTTEEETTEE-TT-GGGSS--------SSS------EEETTTTEEE---SSSSSS----TTS-PPPTHHHHSSS--EETTEEPP--TTTTTTSTTSTTT---HHHHB-TTS--SSSS-SB-GGG-SSTTHHHHHHHT-TTT---TTTSSPPPBB-TTS-B--HHHHB-TT--SSTT-B-SEETTEE----BTTBTSS-TTTS-SHHHHH-SSSSSS-TTS---SS-SS-HHHHS-TT-TTSBT---TTS-THHHH-SS-EETTT-TT----BTTB-TT--EESSTTSTTGGG-TTTS-TT--GGGGGGGTTTTB-HHHHHS--STT-----GGG--B---GGG-S-TTS----------TTSPPSS-----TT-TT-PPP------

Radius of gyration: 51.08 Å; chains: 1; bounding box: 139×75×164 Å

pLDDT: mean 70.59, std 17.4, range [24.28, 97.88]